Protein AF-0000000082902106 (afdb_homodimer)

pLDDT: mean 79.4, std 17.4, range [22.42, 98.69]

InterPro domains:
  IPR027268 Peptidase M4/M1, CTD superfamily [G3DSA:1.10.390.10] (207-438)
  IPR042097 Aminopeptidase N-like , N-terminal domain superfamliy [G3DSA:2.60.40.1730] (4-204)
  IPR042097 Aminopeptidase N-like , N-terminal domain superfamliy [SSF63737] (6-203)
  IPR045357 Aminopeptidase N-like , N-terminal domain [PF17900] (9-191)
  IPR050344 Peptidase M1 family aminopeptidases [PTHR11533] (3-539)

Secondary structure (DSSP, 8-state):
----TTEEEEEEEEEEEE----TT-SS--TTTTEEEEEEEEEEEESS-EEEEEEE--TT-EEEEEEETTEE-EEEEETTTTEEEEEEEEEEPTT-EEEEEEEEEEE-BSSSSEEEEEEEE-TTS-EEEEEEEE-TTT-GGGTS-B--STT--BEEEEEEEEETT-EEE-SS-EEEEEEETTEEEEEEPPPSSB-GGG---EEE--EEEE--S--SSEEEEEE-HHHHHHHHHHHHHHHHHHHHHHHHHH-----SSEEEEEE-TT-SS-EEETTEEEEPGGGTTTSS--TTHHHHHHHHHHGGGG--SSGGGHHHHHHHHHHHHHHHHTS-SS-HHHHHHHHHHSSSS--GGG---TT----GGGHHHHHHHHHHHHHHHHHHH-HHHHHHHHHHHHHHT-SS---HHHHHHHHHHT--TT--S-HHHHHHHHHHS--EEEEEEEEETTEEEEEEEEE--SSSGGGGS--TT-EEEEEEEEETTTTEEEEEEEETT-EEEEETTSPPP-B-TTS-SS-EEEE-HHHHHHHHHHHHH-HHHIIIIIHHHHHHHHHHHHHHHH--------------/----TTEEEEEEEEEEEE-PPPTT-SS--TTTTEEEEEEEEEEEESS-EEEEEEE--TT-EEEEEEETTEE-EEEEETTTTEEEEEEEEEEPTT-EEEEEEEEEEE-BSSSSEEEEEEEE-TT--EEEEEEEE-TTT-GGGTS-B--STT--BEEEEEEEEETT-EEE-SS-EEEEEEETTEEEEEEPPPSSB-GGG---EEE--EEEE--S--SSEEEEEE-HHHHHHHHHHHHHHHHHHHHHHHHHH-----SSEEEEEE-TT-SS-EEETTEEEEPGGGTTTSS--TTHHHHHHHHHHGGGG--SSGGGHHHHHHHHHHHHHHHHTS-SS-HHHHHHHHHHSSSS--GGG---TT----GGGHHHHHHHHHHHHHHHHHHH-HHHHHHHHHHHHHHT-SS---HHHHHHHHHHT--TT--S-HHHHHHHHHHS--EEEEEEEEETTEEEEEEEEE-BSSSGGGGS--TT-EEEEEEEEETTTTEEEEEEEETT-EEEEETTSPPPPB-TTS-SS-EEEE-HHHHHHHHHHHHH-HHHIIIIIHHHHHHHHHHHHHHHH----B---------

Nearest PDB structures (foldseek):
  8cgp-assembly1_A  TM=8.246E-01  e=6.868E-39  Homo sapiens
  4p8q-assembly1_B  TM=8.198E-01  e=3.815E-39  Homo sapiens
  4pj6-assembly1_B  TM=8.215E-01  e=9.984E-39  Homo sapiens
  5mj6-assembly2_B  TM=8.066E-01  e=2.613E-38  Homo sapiens
  8cgw-assembly2_B  TM=8.144E-01  e=7.577E-37  Homo sapiens

Foldseek 3Di:
DPPPPFKAWAEKEKEKEAEDDDLPDPDDDPRHQKIKMKIKIKMAGQHKDFKDKWAAAPFKAWDFKDKPNHTFDWDADPVRRMIITGHPDIDDHGDMIIMMIIIMGGADDPQAAWHKDWDAAPVRRIWMKIKGQPPPQRLNHPPTHDRWLLNWYKYWYKYKYFPLKDKDWLFDWDDWDDDVRMIITTGDIHDGFHSNLTMIMITNWDKDWDPPPDQETEMETHHPVLCVLCVVVQVVVLVLLQVLCCVLQVAHQPGRYAYEYADPPDDDWDAHARYIYDYPVQPPPSDHGPCVLLSVLCNRLPSLLRAPGPLCNLLSSLVSQVRSCVSVVHHSDQLLVLVCCLQPPDDHSCLVPQVQSPHPDDPVCRVNNNSLSNLALLQVCVVQDVSLLSQLVSCCSVPVVRHHDDPQSSQVSSVVSHDPPDDDRSNVQCCCSRGHRWFWEFEWDDDVQKTKTAIWTWHFVPDPVPPDDPFWHKFKKKKQPDLQVSDIDIDIDTHQDIDIDGNVDQDIDIPQRSSHTHAYAYDPVCVVSLVVVCVVRVVSPDDRSVSSVVSNVSCVVCVPPPPRDGPTDHRPPDD/DPPPLFKAWAEKEKEKEAEDDDLPDPDDDPRHQKIKMKIKIKMAGQHKDFKDKWAAAPFKAWDFKDKPPHTFDWDADPVRRMIITGHPDIDDHGDMIIMMIIIMGGADDPQAAWHKDWDAAPVRRIWMKIKGQPPPQRLNHPPTHDRWLLNWYKYWYKYKYFPLKDKDWLFDWDDWDDDPRMIITTGDIHDGFHSRLTMIMITNWDKDWDPPPDQETEMETHHPVLCVLCVVVQVVVLVLLQVLCCVLQVAHQPGRYAYEYADPPDDDWDAHARYIYDYPVQPPPSDHGDQVLLSVLCNRLPSLLRAPGPLCNLLSSLVSQVRSCVSVVHHSDQLLVLVCCLQPPDDHSCLVPQVQSPHPDDPVSRVNNNSLSNLALLQVCVVQDVSLLSQLVSCCSVPVVRHHDDPQSSQVSSVVSHDPVDDDRSNVQCCCSRGHRWFWEFEWDDDVQKIKTAIWTWHFVPDPPPPDPPFWHKFKKKKQPDLQVSDIDIDIDTHQDIDIDGNVDQDIDIPQRNSHTHAYAYDPVCLVSLVVVCVVRVVSPDDRSVSSVVSNVSCVVCVPPPPRDTDTDHRPPDD

Radius of gyration: 32.92 Å; Cα contacts (8 Å, |Δi|>4): 2425; chains: 2; bounding box: 93×91×74 Å

Sequence (1150 aa):
MPHSSIILPFSYNVELNVTMPIPIQEELTEKDFTYNASVEVIFMVMESTNTLELNVSSNYEIEAVTIEGMNISYKFNPGRNDIVITTVKKMIQLKTYLATIVYKGKMTNNGKGFYWSSYTDENYKQHYFAATNFNPHLAHTLVPCFDEPDETAVWSLTIKHSALYNTIFNSKPKEETYVGFDKTTTFGWTAPTSPHRISIFISELDKVSDDSEQMVDLQIHGEAPFLKQCKKPLISKTQLLMKKMKERFGIRYPLFKLDLILVPNLKRSVSNFGVISLASNMVENETCPTGLGRLMAEQWLGNHLVPDNWTQIVMVEAFSHIIGEMIEGKESWNGFELQEAFLTERNGFTLTEDPGMETVAVLRSNERKFKKGILIFDMIRRVFGDAAFYDAVLNYVSLEGRYPITWIRFAYYLDLVRPANVTFDVTNFLRPYFTQPGIPLLHVDVDGDFFLVKVKYVASTEGPILKKTPVKMMVPFTVISDPKTGKTVRKMAKVGDVIRFRKDQPVPFFNPNGREYYLVHYAEDLYKLVGTEVNKYPQLATKHFLRALRVSILFSHKMEYGNHAYTTTEPPVTAMPHSSIILPFSYNVELNVTMPIPIQEELTEKDFTYNASVEVIFMVMESTNTLELNVSSNYEIEAVTIEGMNISYKFNPGRNDIVITTVKKMIQLKTYLATIVYKGKMTNNGKGFYWSSYTDENYKQHYFAATNFNPHLAHTLVPCFDEPDETAVWSLTIKHSALYNTIFNSKPKEETYVGFDKTTTFGWTAPTSPHRISIFISELDKVSDDSEQMVDLQIHGEAPFLKQCKKPLISKTQLLMKKMKERFGIRYPLFKLDLILVPNLKRSVSNFGVISLASNMVENETCPTGLGRLMAEQWLGNHLVPDNWTQIVMVEAFSHIIGEMIEGKESWNGFELQEAFLTERNGFTLTEDPGMETVAVLRSNERKFKKGILIFDMIRRVFGDAAFYDAVLNYVSLEGRYPITWIRFAYYLDLVRPANVTFDVTNFLRPYFTQPGIPLLHVDVDGDFFLVKVKYVASTEGPILKKTPVKMMVPFTVISDPKTGKTVRKMAKVGDVIRFRKDQPVPFFNPNGREYYLVHYAEDLYKLVGTEVNKYPQLATKHFLRALRVSILFSHKMEYGNHAYTTTEPPVTA

Structure (mmCIF, N/CA/C/O backbone):
data_AF-0000000082902106-model_v1
#
loop_
_entity.id
_entity.type
_entity.pdbx_description
1 polymer 'Peptidase_M1_N domain-containing protein'
#
loop_
_atom_site.group_PDB
_atom_site.id
_atom_site.type_symbol
_atom_site.label_atom_id
_atom_site.label_alt_id
_atom_site.label_comp_id
_atom_site.label_asym_id
_atom_site.label_entity_id
_atom_site.label_seq_id
_atom_site.pdbx_PDB_ins_code
_atom_site.Cartn_x
_atom_site.Cartn_y
_atom_site.Cartn_z
_atom_site.occupancy
_atom_site.B_iso_or_equiv
_atom_site.auth_seq_id
_atom_site.auth_comp_id
_atom_site.auth_asym_id
_atom_site.auth_atom_id
_atom_site.pdbx_PDB_model_num
ATOM 1 N N . MET A 1 1 ? 1.545 17.938 -12.18 1 28.14 1 MET A N 1
ATOM 2 C CA . MET A 1 1 ? 1.392 17.141 -13.398 1 28.14 1 MET A CA 1
ATOM 3 C C . MET A 1 1 ? 0.888 15.742 -13.078 1 28.14 1 MET A C 1
ATOM 5 O O . MET A 1 1 ? 1.125 15.227 -11.977 1 28.14 1 MET A O 1
ATOM 9 N N . PRO A 1 2 ? -0.043 15.297 -13.695 1 32.69 2 PRO A N 1
ATOM 10 C CA . PRO A 1 2 ? -0.655 13.977 -13.578 1 32.69 2 PRO A CA 1
ATOM 11 C C . PRO A 1 2 ? 0.377 12.859 -13.43 1 32.69 2 PRO A C 1
ATOM 13 O O . PRO A 1 2 ? 1.437 12.906 -14.055 1 32.69 2 PRO A O 1
ATOM 16 N N . HIS A 1 3 ? 0.783 12.391 -12.406 1 40.84 3 HIS A N 1
ATOM 17 C CA . HIS A 1 3 ? 1.695 11.273 -12.203 1 40.84 3 HIS A CA 1
ATOM 18 C C . HIS A 1 3 ? 1.701 10.344 -13.406 1 40.84 3 HIS A C 1
ATOM 20 O O . HIS A 1 3 ? 0.651 9.836 -13.812 1 40.84 3 HIS A O 1
ATOM 26 N N . SER A 1 4 ? 2.283 10.695 -14.422 1 43.66 4 SER A N 1
ATOM 27 C CA . SER A 1 4 ? 2.494 9.922 -15.633 1 43.66 4 SER A CA 1
ATOM 28 C C . SER A 1 4 ? 2.766 8.453 -15.32 1 43.66 4 SER A C 1
ATOM 30 O O . SER A 1 4 ? 3.758 8.133 -14.664 1 43.66 4 SER A O 1
ATOM 32 N N . SER A 1 5 ? 1.714 7.672 -14.977 1 61.38 5 SER A N 1
ATOM 33 C CA . SER A 1 5 ? 1.574 6.219 -14.945 1 61.38 5 SER A CA 1
ATOM 34 C C . SER A 1 5 ? 2.432 5.562 -16.016 1 61.38 5 SER A C 1
ATOM 36 O O . SER A 1 5 ? 2.465 4.336 -16.141 1 61.38 5 SER A O 1
ATOM 38 N N . ILE A 1 6 ? 3.293 6.461 -16.625 1 77.44 6 ILE A N 1
ATOM 39 C CA . ILE A 1 6 ? 4.004 5.863 -17.75 1 77.44 6 ILE A CA 1
ATOM 40 C C . ILE A 1 6 ? 5.355 5.332 -17.281 1 77.44 6 ILE A C 1
ATOM 42 O O . ILE A 1 6 ? 5.836 4.312 -17.781 1 77.44 6 ILE A O 1
ATOM 46 N N . ILE A 1 7 ? 5.844 6.098 -16.219 1 87.31 7 ILE A N 1
ATOM 47 C CA . ILE A 1 7 ? 7.148 5.703 -15.695 1 87.31 7 ILE A CA 1
ATOM 48 C C . ILE A 1 7 ? 7.055 5.492 -14.18 1 87.31 7 ILE A C 1
ATOM 50 O O . ILE A 1 7 ? 6.418 6.273 -13.477 1 87.31 7 ILE A O 1
ATOM 54 N N . LEU A 1 8 ? 7.59 4.438 -13.75 1 83.75 8 LEU A N 1
ATOM 55 C CA . LEU A 1 8 ? 7.633 4.133 -12.32 1 83.75 8 LEU A CA 1
ATOM 56 C C . LEU A 1 8 ? 9.07 4.102 -11.812 1 83.75 8 LEU A C 1
ATOM 58 O O . LEU A 1 8 ? 9.82 3.164 -12.102 1 83.75 8 LEU A O 1
ATOM 62 N N . PRO A 1 9 ? 9.461 5.105 -11.023 1 90.31 9 PRO A N 1
ATOM 63 C CA . PRO A 1 9 ? 10.812 5.074 -10.453 1 90.31 9 PRO A CA 1
ATOM 64 C C . PRO A 1 9 ? 10.953 4.062 -9.32 1 90.31 9 PRO A C 1
ATOM 66 O O . PRO A 1 9 ? 10.031 3.9 -8.516 1 90.31 9 PRO A O 1
ATOM 69 N N . PHE A 1 10 ? 12.133 3.396 -9.234 1 87.69 10 PHE A N 1
ATOM 70 C CA . PHE A 1 10 ? 12.352 2.396 -8.203 1 87.69 10 PHE A CA 1
ATOM 71 C C . PHE A 1 10 ? 13.398 2.875 -7.199 1 87.69 10 PHE A C 1
ATOM 73 O O . PHE A 1 10 ? 13.297 2.592 -6.004 1 87.69 10 PHE A O 1
ATOM 80 N N . SER A 1 11 ? 14.359 3.561 -7.758 1 92.38 11 SER A N 1
ATOM 81 C CA . SER A 1 11 ? 15.438 3.914 -6.844 1 92.38 11 SER A CA 1
ATOM 82 C C . SER A 1 11 ? 16.156 5.172 -7.305 1 92.38 11 SER A C 1
ATOM 84 O O . SER A 1 11 ? 16.203 5.469 -8.5 1 92.38 11 SER A O 1
ATOM 86 N N . TYR A 1 12 ? 16.688 5.891 -6.414 1 96.44 12 TYR A N 1
ATOM 87 C CA . TYR A 1 12 ? 17.594 7.02 -6.605 1 96.44 12 TYR A CA 1
ATOM 88 C C . TYR A 1 12 ? 18.891 6.801 -5.852 1 96.44 12 TYR A C 1
ATOM 90 O O . TYR A 1 12 ? 18.906 6.73 -4.621 1 96.44 12 TYR A O 1
ATOM 98 N N . ASN A 1 13 ? 19.953 6.641 -6.543 1 95.56 13 ASN A N 1
ATOM 99 C CA . ASN A 1 13 ? 21.281 6.598 -5.953 1 95.56 13 ASN A CA 1
ATOM 100 C C . ASN A 1 13 ? 22.016 7.93 -6.117 1 95.56 13 ASN A C 1
ATOM 102 O O . ASN A 1 13 ? 22.453 8.266 -7.219 1 95.56 13 ASN A O 1
ATOM 106 N N . VAL A 1 14 ? 22.172 8.641 -5.055 1 98.25 14 VAL A N 1
ATOM 107 C CA . VAL A 1 14 ? 22.672 10.016 -5.113 1 98.25 14 VAL A CA 1
ATOM 108 C C . VAL A 1 14 ? 24.109 10.07 -4.621 1 98.25 14 VAL A C 1
ATOM 110 O O . VAL A 1 14 ? 24.438 9.516 -3.57 1 98.25 14 VAL A O 1
ATOM 113 N N . GLU A 1 15 ? 24.953 10.656 -5.363 1 98.5 15 GLU A N 1
ATOM 114 C CA . GLU A 1 15 ? 26.312 11.031 -4.949 1 98.5 15 GLU A CA 1
ATOM 115 C C . GLU A 1 15 ? 26.438 12.547 -4.82 1 98.5 15 GLU A C 1
ATOM 117 O O . GLU A 1 15 ? 26.156 13.281 -5.766 1 98.5 15 GLU A O 1
ATOM 122 N N . LEU A 1 16 ? 26.875 12.953 -3.697 1 98.25 16 LEU A N 1
ATOM 123 C CA . LEU A 1 16 ? 26.922 14.375 -3.383 1 98.25 16 LEU A CA 1
ATOM 124 C C . LEU A 1 16 ? 28.281 14.773 -2.826 1 98.25 16 LEU A C 1
ATOM 126 O O . LEU A 1 16 ? 28.75 14.188 -1.854 1 98.25 16 LEU A O 1
ATOM 130 N N . ASN A 1 17 ? 28.953 15.703 -3.469 1 98.06 17 ASN A N 1
ATOM 131 C CA . ASN A 1 17 ? 30.156 16.359 -2.961 1 98.06 17 ASN A CA 1
ATOM 132 C C . ASN A 1 17 ? 29.875 17.797 -2.531 1 98.06 17 ASN A C 1
ATOM 134 O O . ASN A 1 17 ? 29.766 18.688 -3.373 1 98.06 17 ASN A O 1
ATOM 138 N N . VAL A 1 18 ? 29.891 18.031 -1.225 1 97.69 18 VAL A N 1
ATOM 139 C CA . VAL A 1 18 ? 29.391 19.297 -0.685 1 97.69 18 VAL A CA 1
ATOM 140 C C . VAL A 1 18 ? 30.562 20.109 -0.123 1 97.69 18 VAL A C 1
ATOM 142 O O . VAL A 1 18 ? 31.438 19.562 0.543 1 97.69 18 VAL A O 1
ATOM 145 N N . THR A 1 19 ? 30.547 21.359 -0.378 1 96.25 19 THR A N 1
ATOM 146 C CA . THR A 1 19 ? 31.531 22.266 0.197 1 96.25 19 THR A CA 1
ATOM 147 C C . THR A 1 19 ? 30.953 23.047 1.372 1 96.25 19 THR A C 1
ATOM 149 O O . THR A 1 19 ? 30.125 23.953 1.179 1 96.25 19 THR A O 1
ATOM 152 N N . MET A 1 20 ? 31.406 22.672 2.531 1 94.56 20 MET A N 1
ATOM 153 C CA . MET A 1 20 ? 31.016 23.391 3.746 1 94.56 20 MET A CA 1
ATOM 154 C C . MET A 1 20 ? 32.156 24.281 4.234 1 94.56 20 MET A C 1
ATOM 156 O O . MET A 1 20 ? 33.344 23.969 4.027 1 94.56 20 MET A O 1
ATOM 160 N N . PRO A 1 21 ? 31.75 25.297 4.871 1 91.75 21 PRO A N 1
ATOM 161 C CA . PRO A 1 21 ? 32.812 26.156 5.395 1 91.75 21 PRO A CA 1
ATOM 162 C C . PRO A 1 21 ? 33.625 25.484 6.52 1 91.75 21 PRO A C 1
ATOM 164 O O . PRO A 1 21 ? 33.062 24.688 7.281 1 91.75 21 PRO A O 1
ATOM 167 N N . ILE A 1 22 ? 34.844 25.875 6.566 1 81.31 22 ILE A N 1
ATOM 168 C CA . ILE A 1 22 ? 35.688 25.422 7.68 1 81.31 22 ILE A CA 1
ATOM 169 C C . ILE A 1 22 ? 35.438 26.312 8.898 1 81.31 22 ILE A C 1
ATOM 171 O O . ILE A 1 22 ? 35.312 27.531 8.781 1 81.31 22 ILE A O 1
ATOM 175 N N . PRO A 1 23 ? 35.094 25.75 9.961 1 70.19 23 PRO A N 1
ATOM 176 C CA . PRO A 1 23 ? 34.688 26.5 11.148 1 70.19 23 PRO A CA 1
ATOM 177 C C . PRO A 1 23 ? 35.625 27.688 11.438 1 70.19 23 PRO A C 1
ATOM 179 O O . PRO A 1 23 ? 35.188 28.703 11.977 1 70.19 23 PRO A O 1
ATOM 182 N N . ILE A 1 24 ? 36.875 27.656 11.117 1 66.44 24 ILE A N 1
ATOM 183 C CA . ILE A 1 24 ? 37.781 28.75 11.438 1 66.44 24 ILE A CA 1
ATOM 184 C C . ILE A 1 24 ? 37.781 29.781 10.32 1 66.44 24 ILE A C 1
ATOM 186 O O . ILE A 1 24 ? 38.375 30.859 10.461 1 66.44 24 ILE A O 1
ATOM 190 N N . GLN A 1 25 ? 36.969 29.562 9.523 1 66.69 25 GLN A N 1
ATOM 191 C CA . GLN A 1 25 ? 36.938 30.438 8.359 1 66.69 25 GLN A CA 1
ATOM 192 C C . GLN A 1 25 ? 36.219 31.75 8.68 1 66.69 25 GLN A C 1
ATOM 194 O O . GLN A 1 25 ? 35.094 31.75 9.203 1 66.69 25 GLN A O 1
ATOM 199 N N . GLU A 1 26 ? 36.875 32.844 8.523 1 65.19 26 GLU A N 1
ATOM 200 C CA . GLU A 1 26 ? 36.344 34.156 8.875 1 65.19 26 GLU A CA 1
ATOM 201 C C . GLU A 1 26 ? 35.344 34.656 7.844 1 65.19 26 GLU A C 1
ATOM 203 O O . GLU A 1 26 ? 34.344 35.281 8.195 1 65.19 26 GLU A O 1
ATOM 208 N N . GLU A 1 27 ? 35.562 34.344 6.582 1 80.06 27 GLU A N 1
ATOM 209 C CA . GLU A 1 27 ? 34.688 34.844 5.543 1 80.06 27 GLU A CA 1
ATOM 210 C C . GLU A 1 27 ? 34.25 33.719 4.598 1 80.06 27 GLU A C 1
ATOM 212 O O . GLU A 1 27 ? 35.062 32.844 4.262 1 80.06 27 GLU A O 1
ATOM 217 N N . LEU A 1 28 ? 32.938 33.719 4.32 1 86.56 28 LEU A N 1
ATOM 218 C CA . LEU A 1 28 ? 32.375 32.781 3.369 1 86.56 28 LEU A CA 1
ATOM 219 C C . LEU A 1 28 ? 32.844 33.062 1.952 1 86.56 28 LEU A C 1
ATOM 221 O O . LEU A 1 28 ? 32.969 34.25 1.578 1 86.56 28 LEU A O 1
ATOM 225 N N . THR A 1 29 ? 33.156 32.062 1.248 1 85.25 29 THR A N 1
ATOM 226 C CA . THR A 1 29 ? 33.594 32.219 -0.14 1 85.25 29 THR A CA 1
ATOM 227 C C . THR A 1 29 ? 32.469 31.828 -1.093 1 85.25 29 THR A C 1
ATOM 229 O O . THR A 1 29 ? 31.453 31.281 -0.666 1 85.25 29 THR A O 1
ATOM 232 N N . GLU A 1 30 ? 32.688 32.031 -2.33 1 84.31 30 GLU A N 1
ATOM 233 C CA . GLU A 1 30 ? 31.703 31.719 -3.361 1 84.31 30 GLU A CA 1
ATOM 234 C C . GLU A 1 30 ? 31.516 30.203 -3.496 1 84.31 30 GLU A C 1
ATOM 236 O O . GLU A 1 30 ? 30.484 29.734 -3.98 1 84.31 30 GLU A O 1
ATOM 241 N N . LYS A 1 31 ? 32.469 29.5 -3.031 1 89.5 31 LYS A N 1
ATOM 242 C CA . LYS A 1 31 ? 32.438 28.047 -3.174 1 89.5 31 LYS A CA 1
ATOM 243 C C . LYS A 1 31 ? 31.688 27.391 -2.023 1 89.5 31 LYS A C 1
ATOM 245 O O . LYS A 1 31 ? 31.281 26.234 -2.117 1 89.5 31 LYS A O 1
ATOM 250 N N . ASP A 1 32 ? 31.578 28.188 -1.032 1 92.5 32 ASP A N 1
ATOM 251 C CA . ASP A 1 32 ? 30.891 27.625 0.127 1 92.5 32 ASP A CA 1
ATOM 252 C C . ASP A 1 32 ? 29.422 27.328 -0.191 1 92.5 32 ASP A C 1
ATOM 254 O O . ASP A 1 32 ? 28.781 28.094 -0.914 1 92.5 32 ASP A O 1
ATOM 258 N N . PHE A 1 33 ? 28.984 26.234 0.291 1 95.56 33 PHE A N 1
ATOM 259 C CA . PHE A 1 33 ? 27.594 25.797 0.195 1 95.56 33 PHE A CA 1
ATOM 260 C C . PHE A 1 33 ? 27.234 25.484 -1.25 1 95.56 33 PHE A C 1
ATOM 262 O O . PHE A 1 33 ? 26.094 25.734 -1.673 1 95.56 33 PHE A O 1
ATOM 269 N N . THR A 1 34 ? 28.172 25.094 -2.031 1 96.19 34 THR A N 1
ATOM 270 C CA . THR A 1 34 ? 27.953 24.547 -3.363 1 96.19 34 THR A CA 1
ATOM 271 C C . THR A 1 34 ? 28.172 23.031 -3.354 1 96.19 34 THR A C 1
ATOM 273 O O . THR A 1 34 ? 28.703 22.484 -2.389 1 96.19 34 THR A O 1
ATOM 276 N N . TYR A 1 35 ? 27.688 22.375 -4.379 1 97.19 35 TYR A N 1
ATOM 277 C CA . TYR A 1 35 ? 27.891 20.922 -4.434 1 97.19 35 TYR A CA 1
ATOM 278 C C . TYR A 1 35 ? 27.953 20.438 -5.875 1 97.19 35 TYR A C 1
ATOM 280 O O . TYR A 1 35 ? 27.391 21.062 -6.773 1 97.19 35 TYR A O 1
ATOM 288 N N . ASN A 1 36 ? 28.719 19.391 -6.113 1 98 36 ASN A N 1
ATOM 289 C CA . ASN A 1 36 ? 28.688 18.531 -7.293 1 98 36 ASN A CA 1
ATOM 290 C C . ASN A 1 36 ? 27.938 17.234 -7.023 1 98 36 ASN A C 1
ATOM 292 O O . ASN A 1 36 ? 28.141 16.609 -5.977 1 98 36 ASN A O 1
ATOM 296 N N . ALA A 1 37 ? 27.078 16.938 -7.938 1 98.12 37 ALA A N 1
ATOM 297 C CA . ALA A 1 37 ? 26.234 15.781 -7.621 1 98.12 37 ALA A CA 1
ATOM 298 C C . ALA A 1 37 ? 25.969 14.945 -8.867 1 98.12 37 ALA A C 1
ATOM 300 O O . ALA A 1 37 ? 26.156 15.414 -9.992 1 98.12 37 ALA A O 1
ATOM 301 N N . SER A 1 38 ? 25.641 13.734 -8.648 1 98.31 38 SER A N 1
ATOM 302 C CA . SER A 1 38 ? 25.094 12.828 -9.656 1 98.31 38 SER A CA 1
ATOM 303 C C . SER A 1 38 ? 23.984 11.953 -9.078 1 98.31 38 SER A C 1
ATOM 305 O O . SER A 1 38 ? 24 11.641 -7.887 1 98.31 38 SER A O 1
ATOM 307 N N . VAL A 1 39 ? 23.031 11.625 -9.898 1 98.19 39 VAL A N 1
ATOM 308 C CA . VAL A 1 39 ? 21.969 10.727 -9.469 1 98.19 39 VAL A CA 1
ATOM 309 C C . VAL A 1 39 ? 21.75 9.641 -10.516 1 98.19 39 VAL A C 1
ATOM 311 O O . VAL A 1 39 ? 21.797 9.914 -11.719 1 98.19 39 VAL A O 1
ATOM 314 N N . GLU A 1 40 ? 21.703 8.445 -10.086 1 95.88 40 GLU A N 1
ATOM 315 C CA . GLU A 1 40 ? 21.281 7.305 -10.898 1 95.88 40 GLU A CA 1
ATOM 316 C C . GLU A 1 40 ? 19.844 6.91 -10.578 1 95.88 40 GLU A C 1
ATOM 318 O O . GLU A 1 40 ? 19.516 6.578 -9.438 1 95.88 40 GLU A O 1
ATOM 323 N N . VAL A 1 41 ? 19.031 6.961 -11.57 1 95.06 41 VAL A N 1
ATOM 324 C CA . VAL A 1 41 ? 17.609 6.641 -11.406 1 95.06 41 VAL A CA 1
ATOM 325 C C . VAL A 1 41 ? 17.297 5.348 -12.148 1 95.06 41 VAL A C 1
ATOM 327 O O . VAL A 1 41 ? 17.469 5.266 -13.367 1 95.06 41 VAL A O 1
ATOM 330 N N . ILE A 1 42 ? 16.875 4.367 -11.422 1 90.31 42 ILE A N 1
ATOM 331 C CA . ILE A 1 42 ? 16.328 3.168 -12.047 1 90.31 42 ILE A CA 1
ATOM 332 C C . ILE A 1 42 ? 14.805 3.256 -12.109 1 90.31 42 ILE A C 1
ATOM 334 O O . ILE A 1 42 ? 14.156 3.525 -11.094 1 90.31 42 ILE A O 1
ATOM 338 N N . PHE A 1 43 ? 14.273 3.098 -13.305 1 90 43 PHE A N 1
ATOM 339 C CA . PHE A 1 43 ? 12.828 3.205 -13.469 1 90 43 PHE A CA 1
ATOM 340 C C . PHE A 1 43 ? 12.312 2.146 -14.438 1 90 43 PHE A C 1
ATOM 342 O O . PHE A 1 43 ? 13.07 1.626 -15.258 1 90 43 PHE A O 1
ATOM 349 N N . MET A 1 44 ? 11.078 1.836 -14.312 1 84.06 44 MET A N 1
ATOM 350 C CA . MET A 1 44 ? 10.383 0.936 -15.227 1 84.06 44 MET A CA 1
ATOM 351 C C . MET A 1 44 ? 9.43 1.71 -16.125 1 84.06 44 MET A C 1
ATOM 353 O O . MET A 1 44 ? 8.75 2.635 -15.68 1 84.06 44 MET A O 1
ATOM 357 N N . VAL A 1 45 ? 9.414 1.285 -17.391 1 84.69 45 VAL A N 1
ATOM 358 C CA . VAL A 1 45 ? 8.508 1.904 -18.359 1 84.69 45 VAL A CA 1
ATOM 359 C C . VAL A 1 45 ? 7.203 1.117 -18.422 1 84.69 45 VAL A C 1
ATOM 361 O O . VAL A 1 45 ? 7.176 -0.018 -18.906 1 84.69 45 VAL A O 1
ATOM 364 N N . MET A 1 46 ? 6.156 1.762 -17.922 1 76.62 46 MET A N 1
ATOM 365 C CA . MET A 1 46 ? 4.863 1.083 -17.875 1 76.62 46 MET A CA 1
ATOM 366 C C . MET A 1 46 ? 4.172 1.127 -19.234 1 76.62 46 MET A C 1
ATOM 368 O O . MET A 1 46 ? 3.426 0.211 -19.578 1 76.62 46 MET A O 1
ATOM 372 N N . GLU A 1 47 ? 4.344 2.229 -19.922 1 79.31 47 GLU A N 1
ATOM 373 C CA . GLU A 1 47 ? 3.906 2.412 -21.312 1 79.31 47 GLU A CA 1
ATOM 374 C C . GLU A 1 47 ? 5.043 2.93 -22.188 1 79.31 47 GLU A C 1
ATOM 376 O O . GLU A 1 47 ? 5.773 3.84 -21.781 1 79.31 47 GLU A O 1
ATOM 381 N N . SER A 1 48 ? 5.09 2.342 -23.344 1 85.94 48 SER A N 1
ATOM 382 C CA . SER A 1 48 ? 6.195 2.693 -24.234 1 85.94 48 SER A CA 1
ATOM 383 C C . SER A 1 48 ? 6.238 4.195 -24.5 1 85.94 48 SER A C 1
ATOM 385 O O . SER A 1 48 ? 5.203 4.816 -24.766 1 85.94 48 SER A O 1
ATOM 387 N N . THR A 1 49 ? 7.379 4.742 -24.359 1 91.44 49 THR A N 1
ATOM 388 C CA . THR A 1 49 ? 7.59 6.176 -24.531 1 91.44 49 THR A CA 1
ATOM 389 C C . THR A 1 49 ? 9.047 6.469 -24.875 1 91.44 49 THR A C 1
ATOM 391 O O . THR A 1 49 ? 9.914 5.609 -24.703 1 91.44 49 THR A O 1
ATOM 394 N N . ASN A 1 50 ? 9.211 7.582 -25.438 1 94.31 50 ASN A N 1
ATOM 395 C CA . ASN A 1 50 ? 10.586 8 -25.703 1 94.31 50 ASN A CA 1
ATOM 396 C C . ASN A 1 50 ? 11 9.156 -24.797 1 94.31 50 ASN A C 1
ATOM 398 O O . ASN A 1 50 ? 12.055 9.766 -25.016 1 94.31 50 ASN A O 1
ATOM 402 N N . THR A 1 51 ? 10.195 9.422 -23.828 1 93.5 51 THR A N 1
ATOM 403 C CA . THR A 1 51 ? 10.5 10.586 -23 1 93.5 51 THR A CA 1
ATOM 404 C C . THR A 1 51 ? 10.531 10.211 -21.531 1 93.5 51 THR A C 1
ATOM 406 O O . THR A 1 51 ? 9.773 9.352 -21.078 1 93.5 51 THR A O 1
ATOM 409 N N . LEU A 1 52 ? 11.469 10.781 -20.828 1 94.44 52 LEU A N 1
ATOM 410 C CA . LEU A 1 52 ? 11.555 10.773 -19.375 1 94.44 52 LEU A CA 1
ATOM 411 C C . LEU A 1 52 ? 11.562 12.195 -18.828 1 94.44 52 LEU A C 1
ATOM 413 O O . LEU A 1 52 ? 12.453 12.984 -19.141 1 94.44 52 LEU A O 1
ATOM 417 N N . GLU A 1 53 ? 10.57 12.5 -18.047 1 93.44 53 GLU A N 1
ATOM 418 C CA . GLU A 1 53 ? 10.461 13.836 -17.469 1 93.44 53 GLU A CA 1
ATOM 419 C C . GLU A 1 53 ? 10.805 13.82 -15.977 1 93.44 53 GLU A C 1
ATOM 421 O O . GLU A 1 53 ? 10.219 13.062 -15.203 1 93.44 53 GLU A O 1
ATOM 426 N N . LEU A 1 54 ? 11.719 14.633 -15.578 1 95.06 54 LEU A N 1
ATOM 427 C CA . LEU A 1 54 ? 12.117 14.758 -14.18 1 95.06 54 LEU A CA 1
ATOM 428 C C . LEU A 1 54 ? 12.07 16.203 -13.727 1 95.06 54 LEU A C 1
ATOM 430 O O . LEU A 1 54 ? 12.438 17.109 -14.484 1 95.06 54 LEU A O 1
ATOM 434 N N . ASN A 1 55 ? 11.539 16.438 -12.516 1 95.06 55 ASN A N 1
ATOM 435 C CA . ASN A 1 55 ? 11.641 17.766 -11.914 1 95.06 55 ASN A CA 1
ATOM 436 C C . ASN A 1 55 ? 13.078 18.109 -11.562 1 95.06 55 ASN A C 1
ATOM 438 O O . ASN A 1 55 ? 13.836 17.25 -11.094 1 95.06 55 ASN A O 1
ATOM 442 N N . VAL A 1 56 ? 13.461 19.297 -11.883 1 95.19 56 VAL A N 1
ATOM 443 C CA . VAL A 1 56 ? 14.812 19.766 -11.594 1 95.19 56 VAL A CA 1
ATOM 444 C C . VAL A 1 56 ? 14.766 21.203 -11.078 1 95.19 56 VAL A C 1
ATOM 446 O O . VAL A 1 56 ? 13.734 21.875 -11.188 1 95.19 56 VAL A O 1
ATOM 449 N N . SER A 1 57 ? 15.852 21.562 -10.445 1 92.38 57 SER A N 1
ATOM 450 C CA . SER A 1 57 ? 15.984 22.953 -10.047 1 92.38 57 SER A CA 1
ATOM 451 C C . SER A 1 57 ? 16.453 23.828 -11.211 1 92.38 57 SER A C 1
ATOM 453 O O . SER A 1 57 ? 17.25 23.375 -12.039 1 92.38 57 SER A O 1
ATOM 455 N N . SER A 1 58 ? 15.977 25.016 -11.211 1 86.38 58 SER A N 1
ATOM 456 C CA . SER A 1 58 ? 16.422 25.969 -12.234 1 86.38 58 SER A CA 1
ATOM 457 C C . SER A 1 58 ? 17.859 26.391 -12 1 86.38 58 SER A C 1
ATOM 459 O O . SER A 1 58 ? 18.516 26.891 -12.914 1 86.38 58 SER A O 1
ATOM 461 N N . ASN A 1 59 ? 18.375 26.078 -10.914 1 83.81 59 ASN A N 1
ATOM 462 C CA . ASN A 1 59 ? 19.719 26.547 -10.555 1 83.81 59 ASN A CA 1
ATOM 463 C C . ASN A 1 59 ? 20.766 25.484 -10.844 1 83.81 59 ASN A C 1
ATOM 465 O O . ASN A 1 59 ? 21.969 25.703 -10.609 1 83.81 59 ASN A O 1
ATOM 469 N N . TYR A 1 60 ? 20.344 24.406 -11.406 1 89.38 60 TYR A N 1
ATOM 470 C CA . TYR A 1 60 ? 21.312 23.344 -11.695 1 89.38 60 TYR A CA 1
ATOM 471 C C . TYR A 1 60 ? 22.188 23.719 -12.891 1 89.38 60 TYR A C 1
ATOM 473 O O . TYR A 1 60 ? 21.703 24.328 -13.852 1 89.38 60 TYR A O 1
ATOM 481 N N . GLU A 1 61 ? 23.375 23.438 -12.859 1 93.94 61 GLU A N 1
ATOM 482 C CA . GLU A 1 61 ? 24.203 23.281 -14.047 1 93.94 61 GLU A CA 1
ATOM 483 C C . GLU A 1 61 ? 24.359 21.797 -14.414 1 93.94 61 GLU A C 1
ATOM 485 O O . GLU A 1 61 ? 25.25 21.125 -13.906 1 93.94 61 GLU A O 1
ATOM 490 N N . ILE A 1 62 ? 23.562 21.375 -15.367 1 95.44 62 ILE A N 1
ATOM 491 C CA . ILE A 1 62 ? 23.578 19.969 -15.758 1 95.44 62 ILE A CA 1
ATOM 492 C C . ILE A 1 62 ? 24.766 19.703 -16.688 1 95.44 62 ILE A C 1
ATOM 494 O O . ILE A 1 62 ? 24.922 20.375 -17.703 1 95.44 62 ILE A O 1
ATOM 498 N N . GLU A 1 63 ? 25.516 18.75 -16.344 1 96.06 63 GLU A N 1
ATOM 499 C CA . GLU A 1 63 ? 26.734 18.453 -17.094 1 96.06 63 GLU A CA 1
ATOM 500 C C . GLU A 1 63 ? 26.516 17.297 -18.078 1 96.06 63 GLU A C 1
ATOM 502 O O . GLU A 1 63 ? 27.094 17.297 -19.156 1 96.06 63 GLU A O 1
ATOM 507 N N . ALA A 1 64 ? 25.766 16.375 -17.625 1 96.5 64 ALA A N 1
ATOM 508 C CA . ALA A 1 64 ? 25.562 15.195 -18.484 1 96.5 64 ALA A CA 1
ATOM 509 C C . ALA A 1 64 ? 24.25 14.484 -18.125 1 96.5 64 ALA A C 1
ATOM 511 O O . ALA A 1 64 ? 23.844 14.461 -16.969 1 96.5 64 ALA A O 1
ATOM 512 N N . VAL A 1 65 ? 23.641 13.961 -19.172 1 97.12 65 VAL A N 1
ATOM 513 C CA . VAL A 1 65 ? 22.469 13.102 -19.031 1 97.12 65 VAL A CA 1
ATOM 514 C C . VAL A 1 65 ? 22.641 11.852 -19.891 1 97.12 65 VAL A C 1
ATOM 516 O O . VAL A 1 65 ? 22.891 11.938 -21.094 1 97.12 65 VAL A O 1
ATOM 519 N N . THR A 1 66 ? 22.5 10.695 -19.219 1 96.5 66 THR A N 1
ATOM 520 C CA . THR A 1 66 ? 22.625 9.445 -19.969 1 96.5 66 THR A CA 1
ATOM 521 C C . THR A 1 66 ? 21.469 8.5 -19.641 1 96.5 66 THR A C 1
ATOM 523 O O . THR A 1 66 ? 20.922 8.555 -18.547 1 96.5 66 THR A O 1
ATOM 526 N N . ILE A 1 67 ? 21.109 7.695 -20.547 1 94.38 67 ILE A N 1
ATOM 527 C CA . ILE A 1 67 ? 20.25 6.543 -20.359 1 94.38 67 ILE A CA 1
ATOM 528 C C . ILE A 1 67 ? 20.953 5.277 -20.844 1 94.38 67 ILE A C 1
ATOM 530 O O . ILE A 1 67 ? 21.406 5.219 -21.984 1 94.38 67 ILE A O 1
ATOM 534 N N . GLU A 1 68 ? 21.016 4.395 -20.031 1 88.69 68 GLU A N 1
ATOM 535 C CA . GLU A 1 68 ? 21.734 3.156 -20.312 1 88.69 68 GLU A CA 1
ATOM 536 C C . GLU A 1 68 ? 23.156 3.439 -20.797 1 88.69 68 GLU A C 1
ATOM 538 O O . GLU A 1 68 ? 23.625 2.832 -21.766 1 88.69 68 GLU A O 1
ATOM 543 N N . GLY A 1 69 ? 23.781 4.477 -20.219 1 89.62 69 GLY A N 1
ATOM 544 C CA . GLY A 1 69 ? 25.172 4.797 -20.5 1 89.62 69 GLY A CA 1
ATOM 545 C C . GLY A 1 69 ? 25.344 5.648 -21.75 1 89.62 69 GLY A C 1
ATOM 546 O O . GLY A 1 69 ? 26.453 6.109 -22.031 1 89.62 69 GLY A O 1
ATOM 547 N N . MET A 1 70 ? 24.281 5.887 -22.438 1 92.44 70 MET A N 1
ATOM 548 C CA . MET A 1 70 ? 24.359 6.688 -23.656 1 92.44 70 MET A CA 1
ATOM 549 C C . MET A 1 70 ? 23.938 8.125 -23.391 1 92.44 70 MET A C 1
ATOM 551 O O . MET A 1 70 ? 22.906 8.367 -22.75 1 92.44 70 MET A O 1
ATOM 555 N N . ASN A 1 71 ? 24.688 9 -23.953 1 94.5 71 ASN A N 1
ATOM 556 C CA . ASN A 1 71 ? 24.328 10.406 -23.812 1 94.5 71 ASN A CA 1
ATOM 557 C C . ASN A 1 71 ? 23.031 10.742 -24.531 1 94.5 71 ASN A C 1
ATOM 559 O O . ASN A 1 71 ? 22.844 10.344 -25.688 1 94.5 71 ASN A O 1
ATOM 563 N N . ILE A 1 72 ? 22.203 11.438 -23.891 1 94.44 72 ILE A N 1
ATOM 564 C CA . ILE A 1 72 ? 20.906 11.758 -24.453 1 94.44 72 ILE A CA 1
ATOM 565 C C . ILE A 1 72 ? 20.656 13.266 -24.391 1 94.44 72 ILE A C 1
ATOM 567 O O . ILE A 1 72 ? 21.141 13.93 -23.469 1 94.44 72 ILE A O 1
ATOM 571 N N . SER A 1 73 ? 19.922 13.727 -25.359 1 91.94 73 SER A N 1
ATOM 572 C CA . SER A 1 73 ? 19.516 15.125 -25.359 1 91.94 73 SER A CA 1
ATOM 573 C C . SER A 1 73 ? 18.375 15.375 -24.375 1 91.94 73 SER A C 1
ATOM 575 O O . SER A 1 73 ? 17.578 14.477 -24.094 1 91.94 73 SER A O 1
ATOM 577 N N . TYR A 1 74 ? 18.438 16.609 -23.828 1 94.69 74 TYR A N 1
ATOM 578 C CA . TYR A 1 74 ? 17.359 16.984 -22.922 1 94.69 74 TYR A CA 1
ATOM 579 C C . TYR A 1 74 ? 16.953 18.438 -23.141 1 94.69 74 TYR A C 1
ATOM 581 O O . TYR A 1 74 ? 17.703 19.219 -23.719 1 94.69 74 TYR A O 1
ATOM 589 N N . LYS A 1 75 ? 15.703 18.719 -22.844 1 94.12 75 LYS A N 1
ATOM 590 C CA . LYS A 1 75 ? 15.164 20.078 -22.891 1 94.12 75 LYS A CA 1
ATOM 591 C C . LYS A 1 75 ? 14.688 20.531 -21.516 1 94.12 75 LYS A C 1
ATOM 593 O O . LYS A 1 75 ? 13.984 19.781 -20.812 1 94.12 75 LYS A O 1
ATOM 598 N N . PHE A 1 76 ? 15.195 21.672 -21.125 1 92.81 76 PHE A N 1
ATOM 599 C CA . PHE A 1 76 ? 14.781 22.25 -19.844 1 92.81 76 PHE A CA 1
ATOM 600 C C . PHE A 1 76 ? 13.547 23.125 -20.031 1 92.81 76 PHE A C 1
ATOM 602 O O . PHE A 1 76 ? 13.5 23.969 -20.922 1 92.81 76 PHE A O 1
ATOM 609 N N . ASN A 1 77 ? 12.555 22.875 -19.188 1 91.25 77 ASN A N 1
ATOM 610 C CA . ASN A 1 77 ? 11.367 23.719 -19.125 1 91.25 77 ASN A CA 1
ATOM 611 C C . ASN A 1 77 ? 11.391 24.625 -17.906 1 91.25 77 ASN A C 1
ATOM 613 O O . ASN A 1 77 ? 10.977 24.219 -16.812 1 91.25 77 ASN A O 1
ATOM 617 N N . PRO A 1 78 ? 11.648 25.875 -18.047 1 85.94 78 PRO A N 1
ATOM 618 C CA . PRO A 1 78 ? 11.781 26.766 -16.891 1 85.94 78 PRO A CA 1
ATOM 619 C C . PRO A 1 78 ? 10.461 26.969 -16.156 1 85.94 78 PRO A C 1
ATOM 621 O O . PRO A 1 78 ? 10.453 27.172 -14.945 1 85.94 78 PRO A O 1
ATOM 624 N N . GLY A 1 79 ? 9.359 27 -16.844 1 79.88 79 GLY A N 1
ATOM 625 C CA . GLY A 1 79 ? 8.062 27.203 -16.219 1 79.88 79 GLY A CA 1
ATOM 626 C C . GLY A 1 79 ? 7.656 26.078 -15.289 1 79.88 79 GLY A C 1
ATOM 627 O O . GLY A 1 79 ? 7.082 26.312 -14.227 1 79.88 79 GLY A O 1
ATOM 628 N N . ARG A 1 80 ? 8.062 24.922 -15.531 1 83.94 80 ARG A N 1
ATOM 629 C CA . ARG A 1 80 ? 7.629 23.75 -14.781 1 83.94 80 ARG A CA 1
ATOM 630 C C . ARG A 1 80 ? 8.758 23.203 -13.914 1 83.94 80 ARG A C 1
ATOM 632 O O . ARG A 1 80 ? 8.531 22.359 -13.047 1 83.94 80 ARG A O 1
ATOM 639 N N . ASN A 1 81 ? 9.938 23.75 -14.062 1 89.25 81 ASN A N 1
ATOM 640 C CA . ASN A 1 81 ? 11.125 23.25 -13.375 1 89.25 81 ASN A CA 1
ATOM 641 C C . ASN A 1 81 ? 11.328 21.75 -13.617 1 89.25 81 ASN A C 1
ATOM 643 O O . ASN A 1 81 ? 11.438 20.984 -12.664 1 89.25 81 ASN A O 1
ATOM 647 N N . ASP A 1 82 ? 11.32 21.359 -14.867 1 92.94 82 ASP A N 1
ATOM 648 C CA . ASP A 1 82 ? 11.562 19.969 -15.219 1 92.94 82 ASP A CA 1
ATOM 649 C C . ASP A 1 82 ? 12.422 19.859 -16.469 1 92.94 82 ASP A C 1
ATOM 651 O O . ASP A 1 82 ? 12.688 20.859 -17.141 1 92.94 82 ASP A O 1
ATOM 655 N N . ILE A 1 83 ? 12.984 18.781 -16.703 1 94.38 83 ILE A N 1
ATOM 656 C CA . ILE A 1 83 ? 13.688 18.453 -17.938 1 94.38 83 ILE A CA 1
ATOM 657 C C . ILE A 1 83 ? 12.977 17.297 -18.641 1 94.38 83 ILE A C 1
ATOM 659 O O . ILE A 1 83 ? 12.453 16.391 -17.984 1 94.38 83 ILE A O 1
ATOM 663 N N . VAL A 1 84 ? 12.953 17.391 -19.891 1 94.94 84 VAL A N 1
ATOM 664 C CA . VAL A 1 84 ? 12.438 16.312 -20.734 1 94.94 84 VAL A CA 1
ATOM 665 C C . VAL A 1 84 ? 13.586 15.625 -21.469 1 94.94 84 VAL A C 1
ATOM 667 O O . VAL A 1 84 ? 14.211 16.234 -22.344 1 94.94 84 VAL A O 1
ATOM 670 N N . ILE A 1 85 ? 13.891 14.461 -21.047 1 95.62 85 ILE A N 1
ATOM 671 C CA . ILE A 1 85 ? 14.914 13.641 -21.672 1 95.62 85 ILE A CA 1
ATOM 672 C C . ILE A 1 85 ? 14.289 12.797 -22.797 1 95.62 85 ILE A C 1
ATOM 674 O O . ILE A 1 85 ? 13.359 12.023 -22.547 1 95.62 85 ILE A O 1
ATOM 678 N N . THR A 1 86 ? 14.781 12.914 -23.984 1 95.56 86 THR A N 1
ATOM 679 C CA . THR A 1 86 ? 14.164 12.258 -25.141 1 95.56 86 THR A CA 1
ATOM 680 C C . THR A 1 86 ? 15.125 11.266 -25.766 1 95.56 86 THR A C 1
ATOM 682 O O . THR A 1 86 ? 16.141 11.656 -26.344 1 95.56 86 THR A O 1
ATOM 685 N N . THR A 1 87 ? 14.688 10.031 -25.703 1 94.31 87 THR A N 1
ATOM 686 C CA . THR A 1 87 ? 15.492 8.984 -26.328 1 94.31 87 THR A CA 1
ATOM 687 C C . THR A 1 87 ? 15.18 8.883 -27.812 1 94.31 87 THR A C 1
ATOM 689 O O . THR A 1 87 ? 14.094 9.289 -28.25 1 94.31 87 THR A O 1
ATOM 692 N N . VAL A 1 88 ? 16.125 8.383 -28.547 1 92.25 88 VAL A N 1
ATOM 693 C CA . VAL A 1 88 ? 15.93 8.219 -29.984 1 92.25 88 VAL A CA 1
ATOM 694 C C . VAL A 1 88 ? 14.93 7.09 -30.25 1 92.25 88 VAL A C 1
ATOM 696 O O . VAL A 1 88 ? 13.984 7.258 -31.016 1 92.25 88 VAL A O 1
ATOM 699 N N . LYS A 1 89 ? 15.172 6.055 -29.594 1 91.88 89 LYS A N 1
ATOM 700 C CA . LYS A 1 89 ? 14.25 4.926 -29.703 1 91.88 89 LYS A CA 1
ATOM 701 C C . LYS A 1 89 ? 13.312 4.871 -28.5 1 91.88 89 LYS A C 1
ATOM 703 O O . LYS A 1 89 ? 13.711 5.195 -27.375 1 91.88 89 LYS A O 1
ATOM 708 N N . LYS A 1 90 ? 12.172 4.402 -28.797 1 92.69 90 LYS A N 1
ATOM 709 C CA . LYS A 1 90 ? 11.203 4.246 -27.719 1 92.69 90 LYS A CA 1
ATOM 710 C C . LYS A 1 90 ? 11.68 3.205 -26.703 1 92.69 90 LYS A C 1
ATOM 712 O O . LYS A 1 90 ? 12.211 2.16 -27.078 1 92.69 90 LYS A O 1
ATOM 717 N N . MET A 1 91 ? 11.562 3.604 -25.453 1 90.19 91 MET A N 1
ATOM 718 C CA . MET A 1 91 ? 11.828 2.637 -24.391 1 90.19 91 MET A CA 1
ATOM 719 C C . MET A 1 91 ? 10.727 1.579 -24.328 1 90.19 91 MET A C 1
ATOM 721 O O . MET A 1 91 ? 9.555 1.884 -24.547 1 90.19 91 MET A O 1
ATOM 725 N N . ILE A 1 92 ? 11.125 0.424 -24.031 1 83.38 92 ILE A N 1
ATOM 726 C CA . ILE A 1 92 ? 10.25 -0.738 -24.156 1 83.38 92 ILE A CA 1
ATOM 727 C C . ILE A 1 92 ? 9.391 -0.868 -22.906 1 83.38 92 ILE A C 1
ATOM 729 O O . ILE A 1 92 ? 9.875 -0.679 -21.781 1 83.38 92 ILE A O 1
ATOM 733 N N . GLN A 1 93 ? 8.141 -1.158 -23.141 1 78.62 93 GLN A N 1
ATOM 734 C CA . GLN A 1 93 ? 7.176 -1.349 -22.062 1 78.62 93 GLN A CA 1
ATOM 735 C C . GLN A 1 93 ? 7.625 -2.459 -21.109 1 78.62 93 GLN A C 1
ATOM 737 O O . GLN A 1 93 ? 8.078 -3.516 -21.547 1 78.62 93 GLN A O 1
ATOM 742 N N . LEU A 1 94 ? 7.578 -2.146 -19.75 1 70.75 94 LEU A N 1
ATOM 743 C CA . LEU A 1 94 ? 7.809 -3.072 -18.641 1 70.75 94 LEU A CA 1
ATOM 744 C C . LEU A 1 94 ? 9.297 -3.395 -18.5 1 70.75 94 LEU A C 1
ATOM 746 O O . LEU A 1 94 ? 9.672 -4.312 -17.766 1 70.75 94 LEU A O 1
ATOM 750 N N . LYS A 1 95 ? 10.094 -2.641 -19.266 1 76.19 95 LYS A N 1
ATOM 751 C CA . LYS A 1 95 ? 11.539 -2.752 -19.094 1 76.19 95 LYS A CA 1
ATOM 752 C C . LYS A 1 95 ? 12.062 -1.683 -18.141 1 76.19 95 LYS A C 1
ATOM 754 O O . LYS A 1 95 ? 11.477 -0.604 -18.031 1 76.19 95 LYS A O 1
ATOM 759 N N . THR A 1 96 ? 13.133 -2.137 -17.469 1 79.56 96 THR A N 1
ATOM 760 C CA . THR A 1 96 ? 13.781 -1.199 -16.562 1 79.56 96 THR A CA 1
ATOM 761 C C . THR A 1 96 ? 14.945 -0.493 -17.25 1 79.56 96 THR A C 1
ATOM 763 O O . THR A 1 96 ? 15.68 -1.106 -18.031 1 79.56 96 THR A O 1
ATOM 766 N N . TYR A 1 97 ? 15.102 0.761 -16.969 1 86.75 97 TYR A N 1
ATOM 767 C CA . TYR A 1 97 ? 16.172 1.586 -17.516 1 86.75 97 TYR A CA 1
ATOM 768 C C . TYR A 1 97 ? 16.922 2.32 -16.406 1 86.75 97 TYR A C 1
ATOM 770 O O . TYR A 1 97 ? 16.406 2.473 -15.297 1 86.75 97 TYR A O 1
ATOM 778 N N . LEU A 1 98 ? 18.156 2.631 -16.703 1 90 98 LEU A N 1
ATOM 779 C CA . LEU A 1 98 ? 18.984 3.426 -15.805 1 90 98 LEU A CA 1
ATOM 780 C C . LEU A 1 98 ? 19.281 4.797 -16.406 1 90 98 LEU A C 1
ATOM 782 O O . LEU A 1 98 ? 19.844 4.891 -17.5 1 90 98 LEU A O 1
ATOM 786 N N . ALA A 1 99 ? 18.844 5.816 -15.781 1 95.75 99 ALA A N 1
ATOM 787 C CA . ALA A 1 99 ? 19.203 7.18 -16.156 1 95.75 99 ALA A CA 1
ATOM 788 C C . ALA A 1 99 ? 20.234 7.762 -15.18 1 95.75 99 ALA A C 1
ATOM 790 O O . ALA A 1 99 ? 20.156 7.535 -13.969 1 95.75 99 ALA A O 1
ATOM 791 N N . THR A 1 100 ? 21.203 8.477 -15.711 1 97 100 THR A N 1
ATOM 792 C CA . THR A 1 100 ? 22.203 9.156 -14.891 1 97 100 THR A CA 1
ATOM 793 C C . THR A 1 100 ? 22.25 10.648 -15.227 1 97 100 THR A C 1
ATOM 795 O O . THR A 1 100 ? 22.328 11.023 -16.391 1 97 100 THR A O 1
ATOM 798 N N . ILE A 1 101 ? 22.172 11.453 -14.297 1 97.94 101 ILE A N 1
ATOM 799 C CA . ILE A 1 101 ? 22.281 12.898 -14.461 1 97.94 101 ILE A CA 1
ATOM 800 C C . ILE A 1 101 ? 23.406 13.438 -13.578 1 97.94 101 ILE A C 1
ATOM 802 O O . ILE A 1 101 ? 23.438 13.156 -12.383 1 97.94 101 ILE A O 1
ATOM 806 N N . VAL A 1 102 ? 24.344 14.133 -14.164 1 98.12 102 VAL A N 1
ATOM 807 C CA . VAL A 1 102 ? 25.438 14.797 -13.453 1 98.12 102 VAL A CA 1
ATOM 808 C C . VAL A 1 102 ? 25.219 16.312 -13.445 1 98.12 102 VAL A C 1
ATOM 810 O O . VAL A 1 102 ? 24.953 16.906 -14.492 1 98.12 102 VAL A O 1
ATOM 813 N N . TYR A 1 103 ? 25.266 16.906 -12.289 1 97.88 103 TYR A N 1
ATOM 814 C CA . TYR A 1 103 ? 24.891 18.312 -12.195 1 97.88 103 TYR A CA 1
ATOM 815 C C . TYR A 1 103 ? 25.609 18.984 -11.031 1 97.88 103 TYR A C 1
ATOM 817 O O . TYR A 1 103 ? 26.25 18.312 -10.211 1 97.88 103 TYR A O 1
ATOM 825 N N . LYS A 1 104 ? 25.609 20.297 -11.016 1 97.5 104 LYS A N 1
ATOM 826 C CA . LYS A 1 104 ? 26.109 21.156 -9.945 1 97.5 104 LYS A CA 1
ATOM 827 C C . LYS A 1 104 ? 25.016 22.109 -9.445 1 97.5 104 LYS A C 1
ATOM 829 O O . LYS A 1 104 ? 24.125 22.5 -10.211 1 97.5 104 LYS A O 1
ATOM 834 N N . GLY A 1 105 ? 25.094 22.344 -8.164 1 95.5 105 GLY A N 1
ATOM 835 C CA . GLY A 1 105 ? 24.109 23.266 -7.609 1 95.5 105 GLY A CA 1
ATOM 836 C C . GLY A 1 105 ? 24.609 24.031 -6.402 1 95.5 105 GLY A C 1
ATOM 837 O O . GLY A 1 105 ? 25.781 23.938 -6.047 1 95.5 105 GLY A O 1
ATOM 838 N N . LYS A 1 106 ? 23.766 24.875 -5.914 1 94.75 106 LYS A N 1
ATOM 839 C CA . LYS A 1 106 ? 24.047 25.703 -4.742 1 94.75 106 LYS A CA 1
ATOM 840 C C . LYS A 1 106 ? 22.906 25.641 -3.732 1 94.75 106 LYS A C 1
ATOM 842 O O . LYS A 1 106 ? 21.734 25.578 -4.117 1 94.75 106 LYS A O 1
ATOM 847 N N . MET A 1 107 ? 23.281 25.703 -2.49 1 95.19 107 MET A N 1
ATOM 848 C CA . MET A 1 107 ? 22.281 25.688 -1.427 1 95.19 107 MET A CA 1
ATOM 849 C C . MET A 1 107 ? 21.625 27.062 -1.279 1 95.19 107 MET A C 1
ATOM 851 O O . MET A 1 107 ? 22.219 28.078 -1.623 1 95.19 107 MET A O 1
ATOM 855 N N . THR A 1 108 ? 20.375 26.938 -0.795 1 91.81 108 THR A N 1
ATOM 856 C CA . THR A 1 108 ? 19.703 28.188 -0.473 1 91.81 108 THR A CA 1
ATOM 857 C C . THR A 1 108 ? 19.938 28.578 0.984 1 91.81 108 THR A C 1
ATOM 859 O O . THR A 1 108 ? 20.562 27.812 1.738 1 91.81 108 THR A O 1
ATOM 862 N N . ASN A 1 109 ? 19.531 29.781 1.346 1 91.44 109 ASN A N 1
ATOM 863 C CA . ASN A 1 109 ? 19.641 30.188 2.738 1 91.44 109 ASN A CA 1
ATOM 864 C C . ASN A 1 109 ? 18.281 30.625 3.301 1 91.44 109 ASN A C 1
ATOM 866 O O . ASN A 1 109 ? 18.234 31.391 4.266 1 91.44 109 ASN A O 1
ATOM 870 N N . ASN A 1 110 ? 17.219 30.141 2.705 1 90.31 110 ASN A N 1
ATOM 871 C CA . ASN A 1 110 ? 15.875 30.578 3.111 1 90.31 110 ASN A CA 1
ATOM 872 C C . ASN A 1 110 ? 15.133 29.469 3.848 1 90.31 110 ASN A C 1
ATOM 874 O O . ASN A 1 110 ? 13.938 29.578 4.098 1 90.31 110 ASN A O 1
ATOM 878 N N . GLY A 1 111 ? 15.805 28.406 4.164 1 91.12 111 GLY A N 1
ATOM 879 C CA . GLY A 1 111 ? 15.195 27.312 4.918 1 91.12 111 GLY A CA 1
ATOM 880 C C . GLY A 1 111 ? 14.367 26.375 4.055 1 91.12 111 GLY A C 1
ATOM 881 O O . GLY A 1 111 ? 13.695 25.484 4.57 1 91.12 111 GLY A O 1
ATOM 882 N N . LYS A 1 112 ? 14.438 26.547 2.75 1 91 112 LYS A N 1
ATOM 883 C CA . LYS A 1 112 ? 13.656 25.719 1.819 1 91 112 LYS A CA 1
ATOM 884 C C . LYS A 1 112 ? 14.57 24.875 0.945 1 91 112 LYS A C 1
ATOM 886 O O . LYS A 1 112 ? 15.688 25.281 0.611 1 91 112 LYS A O 1
ATOM 891 N N . GLY A 1 113 ? 14.047 23.688 0.601 1 93.94 113 GLY A N 1
ATOM 892 C CA . GLY A 1 113 ? 14.867 22.812 -0.212 1 93.94 113 GLY A CA 1
ATOM 893 C C . GLY A 1 113 ? 16.125 22.344 0.497 1 93.94 113 GLY A C 1
ATOM 894 O O . GLY A 1 113 ? 16.078 21.938 1.657 1 93.94 113 GLY A O 1
ATOM 895 N N . PHE A 1 114 ? 17.156 22.281 -0.229 1 96 114 PHE A N 1
ATOM 896 C CA . PHE A 1 114 ? 18.469 22.062 0.369 1 96 114 PHE A CA 1
ATOM 897 C C . PHE A 1 114 ? 19.109 23.406 0.76 1 96 114 PHE A C 1
ATOM 899 O O . PHE A 1 114 ? 19.484 24.188 -0.106 1 96 114 PHE A O 1
ATOM 906 N N . TYR A 1 115 ? 19.188 23.609 2.076 1 95.31 115 TYR A N 1
ATOM 907 C CA . TYR A 1 115 ? 19.562 24.938 2.533 1 95.31 115 TYR A CA 1
ATOM 908 C C . TYR A 1 115 ? 20.672 24.859 3.582 1 95.31 115 TYR A C 1
ATOM 910 O O . TYR A 1 115 ? 20.969 23.781 4.102 1 95.31 115 TYR A O 1
ATOM 918 N N . TRP A 1 116 ? 21.312 25.969 3.799 1 94.94 116 TRP A N 1
ATOM 919 C CA . TRP A 1 116 ? 22.266 26.094 4.887 1 94.94 116 TRP A CA 1
ATOM 920 C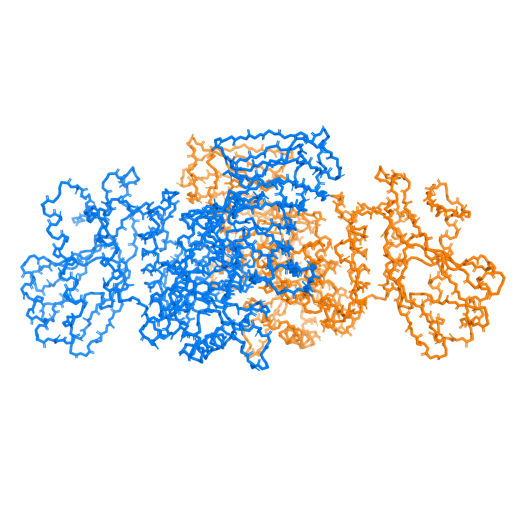 C . TRP A 1 116 ? 21.828 27.172 5.871 1 94.94 116 TRP A C 1
ATOM 922 O O . TRP A 1 116 ? 21.016 28.047 5.535 1 94.94 116 TRP A O 1
ATOM 932 N N . SER A 1 117 ? 22.172 27.031 7.047 1 93 117 SER A N 1
ATOM 933 C CA . SER A 1 117 ? 21.969 28.016 8.102 1 93 117 SER A CA 1
ATOM 934 C C . SER A 1 117 ? 23.109 28 9.117 1 93 117 SER A C 1
ATOM 936 O O . SER A 1 117 ? 24.109 27.328 8.906 1 93 117 SER A O 1
ATOM 938 N N . SER A 1 118 ? 23 28.906 10.055 1 91.06 118 SER A N 1
ATOM 939 C CA . SER A 1 118 ? 24.047 29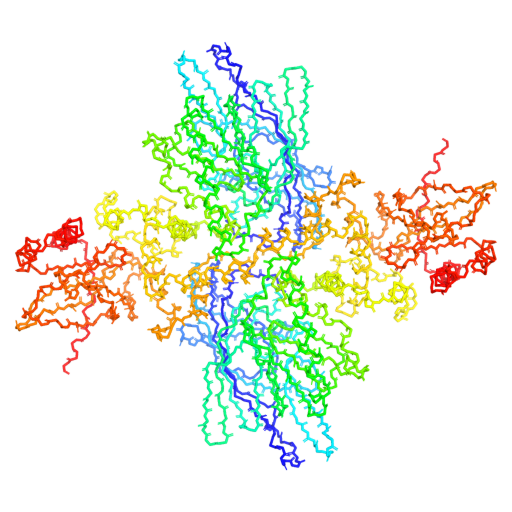 11.07 1 91.06 118 SER A CA 1
ATOM 940 C C . SER A 1 118 ? 23.453 29.141 12.469 1 91.06 118 SER A C 1
ATOM 942 O O . SER A 1 118 ? 22.266 29.422 12.609 1 91.06 118 SER A O 1
ATOM 944 N N . TYR A 1 119 ? 24.266 28.797 13.445 1 89.31 119 TYR A N 1
ATOM 945 C CA . TYR A 1 119 ? 23.922 29.016 14.844 1 89.31 119 TYR A CA 1
ATOM 946 C C . TYR A 1 119 ? 25.156 29.359 15.664 1 89.31 119 TYR A C 1
ATOM 948 O O . TYR A 1 119 ? 26.281 29.141 15.219 1 89.31 119 TYR A O 1
ATOM 956 N N . THR A 1 120 ? 24.859 29.969 16.797 1 88.5 120 THR A N 1
ATOM 957 C CA . THR A 1 120 ? 25.922 30.328 17.719 1 88.5 120 THR A CA 1
ATOM 958 C C . THR A 1 120 ? 25.906 29.422 18.953 1 88.5 120 THR A C 1
ATOM 960 O O . THR A 1 120 ? 24.859 29.266 19.578 1 88.5 120 THR A O 1
ATOM 963 N N . ASP A 1 121 ? 27.047 28.922 19.234 1 86.81 121 ASP A N 1
ATOM 964 C CA . ASP A 1 121 ? 27.078 28.031 20.375 1 86.81 121 ASP A CA 1
ATOM 965 C C . ASP A 1 121 ? 27.188 28.812 21.688 1 86.81 121 ASP A C 1
ATOM 967 O O . ASP A 1 121 ? 27.062 30.047 21.688 1 86.81 121 ASP A O 1
ATOM 971 N N . GLU A 1 122 ? 27.406 28.078 22.812 1 82.81 122 GLU A N 1
ATOM 972 C CA . GLU A 1 122 ? 27.453 28.672 24.141 1 82.81 122 GLU A CA 1
ATOM 973 C C . GLU A 1 122 ? 28.672 29.562 24.312 1 82.81 122 GLU A C 1
ATOM 975 O O . GLU A 1 122 ? 28.672 30.484 25.125 1 82.81 122 GLU A O 1
ATOM 980 N N . ASN A 1 123 ? 29.688 29.281 23.484 1 84.88 123 ASN A N 1
ATOM 981 C CA . ASN A 1 123 ? 30.922 30.062 23.547 1 84.88 123 ASN A CA 1
ATOM 982 C C . ASN A 1 123 ? 30.922 31.188 22.516 1 84.88 123 ASN A C 1
ATOM 984 O O . ASN A 1 123 ? 31.969 31.734 22.188 1 84.88 123 ASN A O 1
ATOM 988 N N . TYR A 1 124 ? 29.828 31.391 21.906 1 86 124 TYR A N 1
ATOM 989 C CA . TYR A 1 124 ? 29.609 32.469 20.953 1 86 124 TYR A CA 1
ATOM 990 C C . TYR A 1 124 ? 30.375 32.219 19.656 1 86 124 TYR A C 1
ATOM 992 O O . TYR A 1 124 ? 30.797 33.125 18.969 1 86 124 TYR A O 1
ATOM 1000 N N . LYS A 1 125 ? 30.688 31.016 19.469 1 85.56 125 LYS A N 1
ATOM 1001 C CA . LYS A 1 125 ? 31.266 30.609 18.188 1 85.56 125 LYS A CA 1
ATOM 1002 C C . LYS A 1 125 ? 30.172 30.266 17.172 1 85.56 125 LYS A C 1
ATOM 1004 O O . LYS A 1 125 ? 29.188 29.609 17.5 1 85.56 125 LYS A O 1
ATOM 1009 N N . GLN A 1 126 ? 30.469 30.734 15.977 1 88.56 126 GLN A N 1
ATOM 1010 C CA . GLN A 1 126 ? 29.5 30.516 14.906 1 88.56 126 GLN A CA 1
ATOM 1011 C C . GLN A 1 126 ? 29.734 29.156 14.234 1 88.56 126 GLN A C 1
ATOM 1013 O O . GLN A 1 126 ? 30.875 28.781 13.953 1 88.56 126 GLN A O 1
ATOM 1018 N N . HIS A 1 127 ? 28.688 28.422 14.062 1 91.06 127 HIS A N 1
ATOM 1019 C CA . HIS A 1 127 ? 28.688 27.141 13.359 1 91.06 127 HIS A CA 1
ATOM 1020 C C . HIS A 1 127 ? 27.703 27.156 12.195 1 91.06 127 HIS A C 1
ATOM 1022 O O . HIS A 1 127 ? 26.734 27.922 12.195 1 91.06 127 HIS A O 1
ATOM 1028 N N . TYR A 1 128 ? 28.047 26.344 11.18 1 92.81 128 TYR A N 1
ATOM 1029 C CA . TYR A 1 128 ? 27.156 26.234 10.023 1 92.81 128 TYR A CA 1
ATOM 1030 C C . TYR A 1 128 ? 26.594 24.828 9.906 1 92.81 128 TYR A C 1
ATOM 1032 O O . TYR A 1 128 ? 27.172 23.875 10.438 1 92.81 128 TYR A O 1
ATOM 1040 N N . PHE A 1 129 ? 25.453 24.734 9.328 1 95.06 129 PHE A N 1
ATOM 1041 C CA . PHE A 1 129 ? 24.891 23.422 9 1 95.06 129 PHE A CA 1
ATOM 1042 C C . PHE A 1 129 ? 24.094 23.5 7.695 1 95.06 129 PHE A C 1
ATOM 1044 O O . PHE A 1 129 ? 23.781 24.578 7.211 1 95.06 129 PHE A O 1
ATOM 1051 N N . ALA A 1 130 ? 23.922 22.406 7.062 1 96.62 130 ALA A N 1
ATOM 1052 C CA . ALA A 1 130 ? 23.062 22.234 5.891 1 96.62 130 ALA A CA 1
ATOM 1053 C C . ALA A 1 130 ? 21.953 21.219 6.164 1 96.62 130 ALA A C 1
ATOM 1055 O O . ALA A 1 130 ? 22.172 20.219 6.848 1 96.62 130 ALA A O 1
ATOM 1056 N N . ALA A 1 131 ? 20.766 21.484 5.66 1 96.38 131 ALA A N 1
ATOM 1057 C CA . ALA A 1 131 ? 19.609 20.625 5.906 1 96.38 131 ALA A CA 1
ATOM 1058 C C . ALA A 1 131 ? 18.656 20.641 4.719 1 96.38 131 ALA A C 1
ATOM 1060 O O . ALA A 1 131 ? 18.781 21.484 3.824 1 96.38 131 ALA A O 1
ATOM 1061 N N . THR A 1 132 ? 17.781 19.641 4.715 1 96.12 132 THR A N 1
ATOM 1062 C CA . THR A 1 132 ? 16.75 19.594 3.689 1 96.12 132 THR A CA 1
ATOM 1063 C C . THR A 1 132 ? 15.383 19.906 4.289 1 96.12 132 THR A C 1
ATOM 1065 O O . THR A 1 132 ? 15.094 19.516 5.422 1 96.12 132 THR A O 1
ATOM 1068 N N . ASN A 1 133 ? 14.594 20.656 3.674 1 93.38 133 ASN A N 1
ATOM 1069 C CA . ASN A 1 133 ? 13.164 20.906 3.854 1 93.38 133 ASN A CA 1
ATOM 1070 C C . ASN A 1 133 ? 12.414 20.859 2.525 1 93.38 133 ASN A C 1
ATOM 1072 O O . ASN A 1 133 ? 12.219 21.891 1.881 1 93.38 133 ASN A O 1
ATOM 1076 N N . PHE A 1 134 ? 11.828 19.703 2.258 1 91.5 134 PHE A N 1
ATOM 1077 C CA . PHE A 1 134 ? 11.328 19.453 0.912 1 91.5 134 PHE A CA 1
ATOM 1078 C C . PHE A 1 134 ? 9.812 19.609 0.859 1 91.5 134 PHE A C 1
ATOM 1080 O O . PHE A 1 134 ? 9.195 19.391 -0.185 1 91.5 134 PHE A O 1
ATOM 1087 N N . ASN A 1 135 ? 9.281 20.016 1.977 1 82.88 135 ASN A N 1
ATOM 1088 C CA . ASN A 1 135 ? 7.836 20.203 1.991 1 82.88 135 ASN A CA 1
ATOM 1089 C C . ASN A 1 135 ? 7.453 21.641 1.693 1 82.88 135 ASN A C 1
ATOM 1091 O O . ASN A 1 135 ? 7.977 22.562 2.312 1 82.88 135 ASN A O 1
ATOM 1095 N N . PRO A 1 136 ? 6.617 21.984 0.71 1 81.69 136 PRO A N 1
ATOM 1096 C CA . PRO A 1 136 ? 6.047 21.062 -0.268 1 81.69 136 PRO A CA 1
ATOM 1097 C C . PRO A 1 136 ? 6.801 21.062 -1.596 1 81.69 136 PRO A C 1
ATOM 1099 O O . PRO A 1 136 ? 7.258 22.125 -2.047 1 81.69 136 PRO A O 1
ATOM 1102 N N . HIS A 1 137 ? 6.984 20.031 -2.271 1 87.56 137 HIS A N 1
ATOM 1103 C CA . HIS A 1 137 ? 7.43 19.891 -3.652 1 87.56 137 HIS A CA 1
ATOM 1104 C C . HIS A 1 137 ? 8.789 20.562 -3.857 1 87.56 137 HIS A C 1
ATOM 1106 O O . HIS A 1 137 ? 8.938 21.422 -4.734 1 87.56 137 HIS A O 1
ATOM 1112 N N . LEU A 1 138 ? 9.789 20.234 -3.006 1 93.06 138 LEU A N 1
ATOM 1113 C CA . LEU A 1 138 ? 11.078 20.891 -3.133 1 93.06 138 LEU A CA 1
ATOM 1114 C C . LEU A 1 138 ? 12.211 19.875 -3.158 1 93.06 138 LEU A C 1
ATOM 1116 O O . LEU A 1 138 ? 13.383 20.25 -3.051 1 93.06 138 LEU A O 1
ATOM 1120 N N . ALA A 1 139 ? 11.914 18.641 -3.303 1 95.12 139 ALA A N 1
ATOM 1121 C CA . ALA A 1 139 ? 12.969 17.641 -3.363 1 95.12 139 ALA A CA 1
ATOM 1122 C C . ALA A 1 139 ? 13.836 17.828 -4.605 1 95.12 139 ALA A C 1
ATOM 1124 O O . ALA A 1 139 ? 15.039 17.578 -4.574 1 95.12 139 ALA A O 1
ATOM 1125 N N . HIS A 1 140 ? 13.195 18.328 -5.684 1 95 140 HIS A N 1
ATOM 1126 C CA . HIS A 1 140 ? 13.891 18.5 -6.953 1 95 140 HIS A CA 1
ATOM 1127 C C . HIS A 1 140 ? 14.953 19.594 -6.855 1 95 140 HIS A C 1
ATOM 1129 O O . HIS A 1 140 ? 15.805 19.719 -7.734 1 95 140 HIS A O 1
ATOM 1135 N N . THR A 1 141 ? 14.938 20.344 -5.812 1 94.25 141 THR A N 1
ATOM 1136 C CA . THR A 1 141 ? 15.945 21.375 -5.641 1 94.25 141 THR A CA 1
ATOM 1137 C C . THR A 1 141 ? 17.297 20.766 -5.305 1 94.25 141 THR A C 1
ATOM 1139 O O . THR A 1 141 ? 18.328 21.422 -5.418 1 94.25 141 THR A O 1
ATOM 1142 N N . LEU A 1 142 ? 17.312 19.547 -4.938 1 96.88 142 LEU A N 1
ATOM 1143 C CA . LEU A 1 142 ? 18.562 18.844 -4.648 1 96.88 142 LEU A CA 1
ATOM 1144 C C . LEU A 1 142 ? 18.781 17.688 -5.613 1 96.88 142 LEU A C 1
ATOM 1146 O O . LEU A 1 142 ? 19.922 17.438 -6.031 1 96.88 142 LEU A O 1
ATOM 1150 N N . VAL A 1 143 ? 17.75 16.984 -5.887 1 97.75 143 VAL A N 1
ATOM 1151 C CA . VAL A 1 143 ? 17.891 15.781 -6.703 1 97.75 143 VAL A CA 1
ATOM 1152 C C . VAL A 1 143 ? 16.859 15.805 -7.832 1 97.75 143 VAL A C 1
ATOM 1154 O O . VAL A 1 143 ? 15.656 15.906 -7.582 1 97.75 143 VAL A O 1
ATOM 1157 N N . PRO A 1 144 ? 17.344 15.727 -9.102 1 97.19 144 PRO A N 1
ATOM 1158 C CA . PRO A 1 144 ? 16.375 15.477 -10.172 1 97.19 144 PRO A CA 1
ATOM 1159 C C . PRO A 1 144 ? 15.523 14.242 -9.906 1 97.19 144 PRO A C 1
ATOM 1161 O O . PRO A 1 144 ? 16.047 13.141 -9.742 1 97.19 144 PRO A O 1
ATOM 1164 N N . CYS A 1 145 ? 14.203 14.43 -9.836 1 96.75 145 CYS A N 1
ATOM 1165 C CA . CYS A 1 145 ? 13.344 13.32 -9.453 1 96.75 145 CYS A CA 1
ATOM 1166 C C . CYS A 1 145 ? 11.891 13.617 -9.773 1 96.75 145 CYS A C 1
ATOM 1168 O O . CYS A 1 145 ? 11.555 14.719 -10.219 1 96.75 145 CYS A O 1
ATOM 1170 N N . PHE A 1 146 ? 11.094 12.602 -9.688 1 93.06 146 PHE A N 1
ATOM 1171 C CA . PHE A 1 146 ? 9.656 12.812 -9.656 1 93.06 146 PHE A CA 1
ATOM 1172 C C . PHE A 1 146 ? 9.219 13.391 -8.312 1 93.06 146 PHE A C 1
ATOM 1174 O O . PHE A 1 146 ? 9.039 12.648 -7.34 1 93.06 146 PHE A O 1
ATOM 1181 N N . ASP A 1 147 ? 8.961 14.641 -8.336 1 91.25 147 ASP A N 1
ATOM 1182 C CA . ASP A 1 147 ? 8.766 15.344 -7.066 1 91.25 147 ASP A CA 1
ATOM 1183 C C . ASP A 1 147 ? 7.289 15.422 -6.703 1 91.25 147 ASP A C 1
ATOM 1185 O O . ASP A 1 147 ? 6.742 16.516 -6.543 1 91.25 147 ASP A O 1
ATOM 1189 N N . GLU A 1 148 ? 6.664 14.273 -6.559 1 85.19 148 GLU A N 1
ATOM 1190 C CA . GLU A 1 148 ? 5.289 14.125 -6.102 1 85.19 148 GLU A CA 1
ATOM 1191 C C . GLU A 1 148 ? 5.211 13.227 -4.867 1 85.19 148 GLU A C 1
ATOM 1193 O O . GLU A 1 148 ? 6.02 12.305 -4.711 1 85.19 148 GLU A O 1
ATOM 1198 N N . PRO A 1 149 ? 4.328 13.531 -4.004 1 82.69 149 PRO A N 1
ATOM 1199 C CA . PRO A 1 149 ? 4.305 12.797 -2.742 1 82.69 149 PRO A CA 1
ATOM 1200 C C . PRO A 1 149 ? 4.062 11.297 -2.938 1 82.69 149 PRO A C 1
ATOM 1202 O O . PRO A 1 149 ? 4.555 10.484 -2.158 1 82.69 149 PRO A O 1
ATOM 1205 N N . ASP A 1 150 ? 3.395 10.891 -3.967 1 79.12 150 ASP A N 1
ATOM 1206 C CA . ASP A 1 150 ? 3.041 9.484 -4.133 1 79.12 150 ASP A CA 1
ATOM 1207 C C . ASP A 1 150 ? 4.109 8.734 -4.926 1 79.12 150 ASP A C 1
ATOM 1209 O O . ASP A 1 150 ? 3.975 7.543 -5.188 1 79.12 150 ASP A O 1
ATOM 1213 N N . GLU A 1 151 ? 5.156 9.453 -5.273 1 85.06 151 GLU A N 1
ATOM 1214 C CA . GLU A 1 151 ? 6.258 8.82 -5.992 1 85.06 151 GLU A CA 1
ATOM 1215 C C . GLU A 1 151 ? 7.312 8.289 -5.023 1 85.06 151 GLU A C 1
ATOM 1217 O O . GLU A 1 151 ? 8.445 8.781 -5 1 85.06 151 GLU A O 1
ATOM 1222 N N . THR A 1 152 ? 6.965 7.266 -4.348 1 84.88 152 THR A N 1
ATOM 1223 C CA . THR A 1 152 ? 7.867 6.684 -3.361 1 84.88 152 THR A CA 1
ATOM 1224 C C . THR A 1 152 ? 8.906 5.793 -4.035 1 84.88 152 THR A C 1
ATOM 1226 O O . THR A 1 152 ? 8.594 5.074 -4.988 1 84.88 152 THR A O 1
ATOM 1229 N N . ALA A 1 153 ? 10.148 5.875 -3.631 1 89.62 153 ALA A N 1
ATOM 1230 C CA . ALA A 1 153 ? 11.281 5.082 -4.113 1 89.62 153 ALA A CA 1
ATOM 1231 C C . ALA A 1 153 ? 12.289 4.824 -2.998 1 89.62 153 ALA A C 1
ATOM 1233 O O . ALA A 1 153 ? 12.164 5.379 -1.903 1 89.62 153 ALA A O 1
ATOM 1234 N N . VAL A 1 154 ? 13.156 3.893 -3.266 1 90.75 154 VAL A N 1
ATOM 1235 C CA . VAL A 1 154 ? 14.258 3.721 -2.326 1 90.75 154 VAL A CA 1
ATOM 1236 C C . VAL A 1 154 ? 15.406 4.652 -2.703 1 90.75 154 VAL A C 1
ATOM 1238 O O . VAL A 1 154 ? 15.648 4.914 -3.885 1 90.75 154 VAL A O 1
ATOM 1241 N N . TRP A 1 155 ? 16.078 5.152 -1.68 1 95.06 155 TRP A N 1
ATOM 1242 C CA . TRP A 1 155 ? 17.125 6.141 -1.881 1 95.06 155 TRP A CA 1
ATOM 1243 C C . TRP A 1 155 ? 18.438 5.68 -1.242 1 95.06 155 TRP A C 1
ATOM 1245 O O . TRP A 1 155 ? 18.422 5.016 -0.201 1 95.06 155 TRP A O 1
ATOM 1255 N N . SER A 1 156 ? 19.5 5.965 -1.87 1 94.62 156 SER A N 1
ATOM 1256 C CA . SER A 1 156 ? 20.828 5.836 -1.28 1 94.62 156 SER A CA 1
ATOM 1257 C C . SER A 1 156 ? 21.625 7.121 -1.443 1 94.62 156 SER A C 1
ATOM 1259 O O . SER A 1 156 ? 21.344 7.926 -2.332 1 94.62 156 SER A O 1
ATOM 1261 N N . LEU A 1 157 ? 22.562 7.316 -0.564 1 97.94 157 LEU A N 1
ATOM 1262 C CA . LEU A 1 157 ? 23.344 8.547 -0.559 1 97.94 157 LEU A CA 1
ATOM 1263 C C . LEU A 1 157 ? 24.812 8.25 -0.288 1 97.94 157 LEU A C 1
ATOM 1265 O O . LEU A 1 157 ? 25.141 7.508 0.646 1 97.94 157 LEU A O 1
ATOM 1269 N N . THR A 1 158 ? 25.625 8.68 -1.123 1 98.38 158 THR A N 1
ATOM 1270 C CA . THR A 1 158 ? 27.062 8.828 -0.864 1 98.38 158 THR A CA 1
ATOM 1271 C C . THR A 1 158 ? 27.453 10.297 -0.832 1 98.38 158 THR A C 1
ATOM 1273 O O . THR A 1 158 ? 27.297 11.008 -1.829 1 98.38 158 THR A O 1
ATOM 1276 N N . ILE A 1 159 ? 27.969 10.727 0.251 1 98.69 159 ILE A N 1
ATOM 1277 C CA . ILE A 1 159 ? 28.203 12.156 0.414 1 98.69 159 ILE A CA 1
ATOM 1278 C C . ILE A 1 159 ? 29.641 12.398 0.882 1 98.69 159 ILE A C 1
ATOM 1280 O O . ILE A 1 159 ? 30.141 11.672 1.742 1 98.69 159 ILE A O 1
ATOM 1284 N N . LYS A 1 160 ? 30.266 13.344 0.286 1 98.25 160 LYS A N 1
ATOM 1285 C CA . LYS A 1 160 ? 31.625 13.773 0.639 1 98.25 160 LYS A CA 1
ATOM 1286 C C . LYS A 1 160 ? 31.625 15.219 1.126 1 98.25 160 LYS A C 1
ATOM 1288 O O . LYS A 1 160 ? 31.016 16.094 0.506 1 98.25 160 LYS A O 1
ATOM 1293 N N . HIS A 1 161 ? 32.188 15.492 2.236 1 96.88 161 HIS A N 1
ATOM 1294 C CA . HIS A 1 161 ? 32.438 16.812 2.777 1 96.88 161 HIS A CA 1
ATOM 1295 C C . HIS A 1 161 ? 33.625 16.797 3.748 1 96.88 161 HIS A C 1
ATOM 1297 O O . HIS A 1 161 ? 34.25 15.758 3.963 1 96.88 161 HIS A O 1
ATOM 1303 N N . SER A 1 162 ? 33.906 18 4.309 1 94.12 162 SER A N 1
ATOM 1304 C CA . SER A 1 162 ? 35 18.094 5.293 1 94.12 162 SER A CA 1
ATOM 1305 C C . SER A 1 162 ? 34.75 17.156 6.473 1 94.12 162 SER A C 1
ATOM 1307 O O . SER A 1 162 ? 33.625 17.016 6.938 1 94.12 162 SER A O 1
ATOM 1309 N N . ALA A 1 163 ? 35.812 16.578 7.004 1 94.5 163 ALA A N 1
ATOM 1310 C CA . ALA A 1 163 ? 35.75 15.617 8.102 1 94.5 163 ALA A CA 1
ATOM 1311 C C . ALA A 1 163 ? 35.281 16.297 9.391 1 94.5 163 ALA A C 1
ATOM 1313 O O . ALA A 1 163 ? 34.906 15.625 10.359 1 94.5 163 ALA A O 1
ATOM 1314 N N . LEU A 1 164 ? 35.219 17.516 9.367 1 92.12 164 LEU A N 1
ATOM 1315 C CA . LEU A 1 164 ? 34.75 18.266 10.531 1 92.12 164 LEU A CA 1
ATOM 1316 C C . LEU A 1 164 ? 33.25 18.109 10.711 1 92.12 164 LEU A C 1
ATOM 1318 O O . LEU A 1 164 ? 32.688 18.391 11.781 1 92.12 164 LEU A O 1
ATOM 1322 N N . TYR A 1 165 ? 32.594 17.703 9.688 1 95 165 TYR A N 1
ATOM 1323 C CA . TYR A 1 165 ? 31.141 17.594 9.703 1 95 165 TYR A CA 1
ATOM 1324 C C . TYR A 1 165 ? 30.703 16.125 9.719 1 95 165 TYR A C 1
ATOM 1326 O O . TYR A 1 165 ? 31.5 15.234 9.422 1 95 165 TYR A O 1
ATOM 1334 N N . ASN A 1 166 ? 29.469 15.977 10.125 1 95.12 166 ASN A N 1
ATOM 1335 C CA . ASN A 1 166 ? 28.781 14.688 10.031 1 95.12 166 ASN A CA 1
ATOM 1336 C C . ASN A 1 166 ? 27.453 14.812 9.305 1 95.12 166 ASN A C 1
ATOM 1338 O O . ASN A 1 166 ? 26.828 15.883 9.305 1 95.12 166 ASN A O 1
ATOM 1342 N N . THR A 1 167 ? 27.078 13.719 8.656 1 97.81 167 THR A N 1
ATOM 1343 C CA . THR A 1 167 ? 25.828 13.734 7.914 1 97.81 167 THR A CA 1
ATOM 1344 C C . THR A 1 167 ? 24.844 12.734 8.5 1 97.81 167 THR A C 1
ATOM 1346 O O . THR A 1 167 ? 25.219 11.617 8.852 1 97.81 167 THR A O 1
ATOM 1349 N N . ILE A 1 168 ? 23.609 13.188 8.688 1 97.56 168 ILE A N 1
ATOM 1350 C CA . ILE A 1 168 ? 22.484 12.32 9.023 1 97.56 168 ILE A CA 1
ATOM 1351 C C . ILE A 1 168 ? 21.594 12.133 7.805 1 97.56 168 ILE A C 1
ATOM 1353 O O . ILE A 1 168 ? 21.281 13.102 7.105 1 97.56 168 ILE A O 1
ATOM 1357 N N . PHE A 1 169 ? 21.266 10.914 7.492 1 97.62 169 PHE A N 1
ATOM 1358 C CA . PHE A 1 169 ? 20.391 10.547 6.383 1 97.62 169 PHE A CA 1
ATOM 1359 C C . PHE A 1 169 ? 19.266 9.641 6.855 1 97.62 169 PHE A C 1
ATOM 1361 O O . PHE A 1 169 ? 19.203 9.281 8.031 1 97.62 169 PHE A O 1
ATOM 1368 N N . ASN A 1 170 ? 18.328 9.328 5.98 1 96.19 170 ASN A N 1
ATOM 1369 C CA . ASN A 1 170 ? 17.172 8.5 6.328 1 96.19 170 ASN A CA 1
ATOM 1370 C C . ASN A 1 170 ? 17.594 7.098 6.75 1 96.19 170 ASN A C 1
ATOM 1372 O O . ASN A 1 170 ? 16.906 6.445 7.535 1 96.19 170 ASN A O 1
ATOM 1376 N N . SER A 1 171 ? 18.672 6.609 6.199 1 93.44 171 SER A N 1
ATOM 1377 C CA . SER A 1 171 ? 19.172 5.27 6.512 1 93.44 171 SER A CA 1
ATOM 1378 C C . SER A 1 171 ? 20.5 5.328 7.246 1 93.44 171 SER A C 1
ATOM 1380 O O . SER A 1 171 ? 21.109 6.398 7.359 1 93.44 171 SER A O 1
ATOM 1382 N N . LYS A 1 172 ? 20.953 4.164 7.75 1 90.62 172 LYS A N 1
ATOM 1383 C CA . LYS A 1 172 ? 22.219 4.07 8.484 1 90.62 172 LYS A CA 1
ATOM 1384 C C . LYS A 1 172 ? 23.406 4.117 7.531 1 90.62 172 LYS A C 1
ATOM 1386 O O . LYS A 1 172 ? 23.312 3.658 6.391 1 90.62 172 LYS A O 1
ATOM 1391 N N . PRO A 1 173 ? 24.5 4.703 8.031 1 93 173 PRO A N 1
ATOM 1392 C CA . PRO A 1 173 ? 25.719 4.605 7.23 1 93 173 PRO A CA 1
ATOM 1393 C C . PRO A 1 173 ? 26.25 3.176 7.125 1 93 173 PRO A C 1
ATOM 1395 O O . PRO A 1 173 ? 26.188 2.416 8.094 1 93 173 PRO A O 1
ATOM 1398 N N . LYS A 1 174 ? 26.672 2.836 5.957 1 86.94 174 LYS A N 1
ATOM 1399 C CA . LYS A 1 174 ? 27.281 1.526 5.707 1 86.94 174 LYS A CA 1
ATOM 1400 C C . LYS A 1 174 ? 28.797 1.591 5.785 1 86.94 174 LYS A C 1
ATOM 1402 O O . LYS A 1 174 ? 29.438 0.646 6.25 1 86.94 174 LYS A O 1
ATOM 1407 N N . GLU A 1 175 ? 29.281 2.688 5.215 1 91.81 175 GLU A N 1
ATOM 1408 C CA . GLU A 1 175 ? 30.734 2.84 5.121 1 91.81 175 GLU A CA 1
ATOM 1409 C C . GLU A 1 175 ? 31.141 4.301 5.254 1 91.81 175 GLU A C 1
ATOM 1411 O O . GLU A 1 175 ? 30.453 5.195 4.758 1 91.81 175 GLU A O 1
ATOM 1416 N N . GLU A 1 176 ? 32.219 4.457 5.977 1 94.62 176 GLU A N 1
ATOM 1417 C CA . GLU A 1 176 ? 32.844 5.77 6.094 1 94.62 176 GLU A CA 1
ATOM 1418 C C . GLU A 1 176 ? 34.344 5.703 5.758 1 94.62 176 GLU A C 1
ATOM 1420 O O . GLU A 1 176 ? 35.062 4.848 6.273 1 94.62 176 GLU A O 1
ATOM 1425 N N . THR A 1 177 ? 34.719 6.574 4.891 1 96.5 177 THR A N 1
ATOM 1426 C CA . THR A 1 177 ? 36.125 6.625 4.504 1 96.5 177 THR A CA 1
ATOM 1427 C C . THR A 1 177 ? 36.656 8.039 4.648 1 96.5 177 THR A C 1
ATOM 1429 O O . THR A 1 177 ? 35.938 9.016 4.426 1 96.5 177 THR A O 1
ATOM 1432 N N . TYR A 1 178 ? 38 8.055 4.953 1 95.75 178 TYR A N 1
ATOM 1433 C CA . TYR A 1 178 ? 38.688 9.328 5.121 1 95.75 178 TYR A CA 1
ATOM 1434 C C . TYR A 1 178 ? 39.844 9.445 4.16 1 95.75 178 TYR A C 1
ATOM 1436 O O . TYR A 1 178 ? 40.656 8.523 4.039 1 95.75 178 TYR A O 1
ATOM 1444 N N . VAL A 1 179 ? 39.906 10.516 3.447 1 95.19 179 VAL A N 1
ATOM 1445 C CA . VAL A 1 179 ? 41.031 10.852 2.58 1 95.19 179 VAL A CA 1
ATOM 1446 C C . VAL A 1 179 ? 41.469 12.289 2.844 1 95.19 179 VAL A C 1
ATOM 1448 O O . VAL A 1 179 ? 40.812 13.242 2.396 1 95.19 179 VAL A O 1
ATOM 1451 N N . GLY A 1 180 ? 42.562 12.438 3.537 1 93.56 180 GLY A N 1
ATOM 1452 C CA . GLY A 1 180 ? 42.969 13.773 3.961 1 93.56 180 GLY A CA 1
ATOM 1453 C C . GLY A 1 180 ? 42 14.398 4.941 1 93.56 180 GLY A C 1
ATOM 1454 O O . GLY A 1 180 ? 41.719 13.828 6 1 93.56 180 GLY A O 1
ATOM 1455 N N . PHE A 1 181 ? 41.469 15.531 4.453 1 92 181 PHE A N 1
ATOM 1456 C CA . PHE A 1 181 ? 40.562 16.25 5.324 1 92 181 PHE A CA 1
ATOM 1457 C C . PHE A 1 181 ? 39.125 16 4.902 1 92 181 PHE A C 1
ATOM 1459 O O . PHE A 1 181 ? 38.188 16.594 5.465 1 92 181 PHE A O 1
ATOM 1466 N N . ASP A 1 182 ? 38.969 15.102 3.975 1 95 182 ASP A N 1
ATOM 1467 C CA . ASP A 1 182 ? 37.625 14.828 3.455 1 95 182 ASP A CA 1
ATOM 1468 C C . ASP A 1 182 ? 37.094 13.508 4.004 1 95 182 ASP A C 1
ATOM 1470 O O . ASP A 1 182 ? 37.844 12.547 4.168 1 95 182 ASP A O 1
ATOM 1474 N N . LYS A 1 183 ? 35.875 13.586 4.301 1 96.75 183 LYS A N 1
ATOM 1475 C CA . LYS A 1 183 ? 35.156 12.391 4.73 1 96.75 183 LYS A CA 1
ATOM 1476 C C . LYS A 1 183 ? 34.094 12.008 3.721 1 96.75 183 LYS A C 1
ATOM 1478 O O . LYS A 1 183 ? 33.312 12.859 3.27 1 96.75 183 LYS A O 1
ATOM 1483 N N . THR A 1 184 ? 34.062 10.742 3.33 1 98.12 184 THR A N 1
ATOM 1484 C CA . THR A 1 184 ? 33 10.203 2.479 1 98.12 184 THR A CA 1
ATOM 1485 C C . THR A 1 184 ? 32.188 9.172 3.236 1 98.12 184 THR A C 1
ATOM 1487 O O . THR A 1 184 ? 32.719 8.211 3.787 1 98.12 184 THR A O 1
ATOM 1490 N N . THR A 1 185 ? 30.953 9.43 3.346 1 97.94 185 THR A N 1
ATOM 1491 C CA . THR A 1 185 ? 30.031 8.5 3.986 1 97.94 185 THR A CA 1
ATOM 1492 C C . THR A 1 185 ? 29.062 7.898 2.967 1 97.94 185 THR A C 1
ATOM 1494 O O . THR A 1 185 ? 28.406 8.633 2.221 1 97.94 185 THR A O 1
ATOM 1497 N N . THR A 1 186 ? 28.984 6.598 2.898 1 95.88 186 THR A N 1
ATOM 1498 C CA . THR A 1 186 ? 28 5.891 2.074 1 95.88 186 THR A CA 1
ATOM 1499 C C . THR A 1 186 ? 26.906 5.281 2.938 1 95.88 186 THR A C 1
ATOM 1501 O O . THR A 1 186 ? 27.188 4.527 3.871 1 95.88 186 THR A O 1
ATOM 1504 N N . PHE A 1 187 ? 25.688 5.656 2.637 1 95.06 187 PHE A N 1
ATOM 1505 C CA . PHE A 1 187 ? 24.547 5.164 3.387 1 95.06 187 PHE A CA 1
ATOM 1506 C C . PHE A 1 187 ? 23.891 3.998 2.66 1 95.06 187 PHE A C 1
ATOM 1508 O O . PHE A 1 187 ? 24.031 3.852 1.446 1 95.06 187 PHE A O 1
ATOM 1515 N N . GLY A 1 188 ? 23.203 3.143 3.412 1 87.06 188 GLY A N 1
ATOM 1516 C CA . GLY A 1 188 ? 22.422 2.078 2.814 1 87.06 188 GLY A CA 1
ATOM 1517 C C . GLY A 1 188 ? 21.141 2.58 2.16 1 87.06 188 GLY A C 1
ATOM 1518 O O . GLY A 1 188 ? 20.828 3.771 2.229 1 87.06 188 GLY A O 1
ATOM 1519 N N . TRP A 1 189 ? 20.453 1.683 1.481 1 88.88 189 TRP A N 1
ATOM 1520 C CA . TRP A 1 189 ? 19.156 2.021 0.882 1 88.88 189 TRP A CA 1
ATOM 1521 C C . TRP A 1 189 ? 18.125 2.355 1.956 1 88.88 189 TRP A C 1
ATOM 1523 O O . TRP A 1 189 ? 18.109 1.736 3.021 1 88.88 189 TRP A O 1
ATOM 1533 N N . THR A 1 190 ? 17.375 3.338 1.662 1 90.81 190 THR A N 1
ATOM 1534 C CA . THR A 1 190 ? 16.234 3.639 2.529 1 90.81 190 THR A CA 1
ATOM 1535 C C . THR A 1 190 ? 15.086 2.666 2.275 1 90.81 190 THR A C 1
ATOM 1537 O O . THR A 1 190 ? 15.094 1.935 1.283 1 90.81 190 THR A O 1
ATOM 1540 N N . ALA A 1 191 ? 14.156 2.625 3.256 1 84.25 191 ALA A N 1
ATOM 1541 C CA . ALA A 1 191 ? 12.844 2.109 2.889 1 84.25 191 ALA A CA 1
ATOM 1542 C C . ALA A 1 191 ? 12.203 2.961 1.793 1 84.25 191 ALA A C 1
ATOM 1544 O O . ALA A 1 191 ? 12.68 4.059 1.498 1 84.25 191 ALA A O 1
ATOM 1545 N N . PRO A 1 192 ? 11.203 2.391 1.082 1 85.56 192 PRO A N 1
ATOM 1546 C CA . PRO A 1 192 ? 10.531 3.277 0.131 1 85.56 192 PRO A CA 1
ATOM 1547 C C . PRO A 1 192 ? 10.062 4.582 0.771 1 85.56 192 PRO A C 1
ATOM 1549 O O . PRO A 1 192 ? 9.336 4.559 1.768 1 85.56 192 PRO A O 1
ATOM 1552 N N . THR A 1 193 ? 10.578 5.645 0.272 1 90.81 193 THR A N 1
ATOM 1553 C CA . THR A 1 193 ? 10.344 6.953 0.87 1 90.81 193 THR A CA 1
ATOM 1554 C C . THR A 1 193 ? 9.953 7.973 -0.197 1 90.81 193 THR A C 1
ATOM 1556 O O . THR A 1 193 ? 10.547 8.008 -1.276 1 90.81 193 THR A O 1
ATOM 1559 N N . SER A 1 194 ? 8.898 8.727 0.148 1 89 194 SER A N 1
ATOM 1560 C CA . SER A 1 194 ? 8.523 9.844 -0.721 1 89 194 SER A CA 1
ATOM 1561 C C . SER A 1 194 ? 9.641 10.867 -0.812 1 89 194 SER A C 1
ATOM 1563 O O . SER A 1 194 ? 10.359 11.102 0.161 1 89 194 SER A O 1
ATOM 1565 N N . PRO A 1 195 ? 9.742 11.539 -1.965 1 93.06 195 PRO A N 1
ATOM 1566 C CA . PRO A 1 195 ? 10.828 12.5 -2.121 1 93.06 195 PRO A CA 1
ATOM 1567 C C . PRO A 1 195 ? 10.812 13.5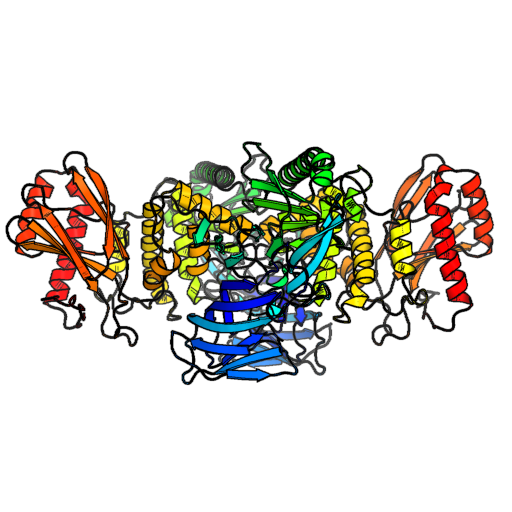94 -1.051 1 93.06 195 PRO A C 1
ATOM 1569 O O . PRO A 1 195 ? 11.867 14 -0.561 1 93.06 195 PRO A O 1
ATOM 1572 N N . HIS A 1 196 ? 9.703 14.039 -0.648 1 91.19 196 HIS A N 1
ATOM 1573 C CA . HIS A 1 196 ? 9.641 15.156 0.29 1 91.19 196 HIS A CA 1
ATOM 1574 C C . HIS A 1 196 ? 10.023 14.711 1.697 1 91.19 196 HIS A C 1
ATOM 1576 O O . HIS A 1 196 ? 10.273 15.547 2.57 1 91.19 196 HIS A O 1
ATOM 1582 N N . ARG A 1 197 ? 10.148 13.414 1.896 1 93.06 197 ARG A N 1
ATOM 1583 C CA . ARG A 1 197 ? 10.477 12.891 3.219 1 93.06 197 ARG A CA 1
ATOM 1584 C C . ARG A 1 197 ? 11.953 12.5 3.305 1 93.06 197 ARG A C 1
ATOM 1586 O O . ARG A 1 197 ? 12.391 11.93 4.301 1 93.06 197 ARG A O 1
ATOM 1593 N N . ILE A 1 198 ? 12.672 12.781 2.316 1 96.38 198 ILE A N 1
ATOM 1594 C CA . ILE A 1 198 ? 14.117 12.578 2.352 1 96.38 198 ILE A CA 1
ATOM 1595 C C . ILE A 1 198 ? 14.773 13.672 3.193 1 96.38 198 ILE A C 1
ATOM 1597 O O . ILE A 1 198 ? 14.414 14.844 3.088 1 96.38 198 ILE A O 1
ATOM 1601 N N . SER A 1 199 ? 15.688 13.219 4.031 1 97.12 199 SER A N 1
ATOM 1602 C CA . SER A 1 199 ? 16.344 14.156 4.934 1 97.12 199 SER A CA 1
ATOM 1603 C C . SER A 1 199 ? 17.859 14.023 4.859 1 97.12 199 SER A C 1
ATOM 1605 O O . SER A 1 199 ? 18.391 12.914 4.91 1 97.12 199 SER A O 1
ATOM 1607 N N . ILE A 1 200 ? 18.484 15.086 4.668 1 98.12 200 ILE A N 1
ATOM 1608 C CA . ILE A 1 200 ? 19.938 15.219 4.785 1 98.12 200 ILE A CA 1
ATOM 1609 C C . ILE A 1 200 ? 20.281 16.344 5.754 1 98.12 200 ILE A C 1
ATOM 1611 O O . ILE A 1 200 ? 19.781 17.469 5.609 1 98.12 200 ILE A O 1
ATOM 1615 N N . PHE A 1 201 ? 21.031 16.047 6.738 1 97.94 201 PHE A N 1
ATOM 1616 C CA . PHE A 1 201 ? 21.453 17.047 7.719 1 97.94 201 PHE A CA 1
ATOM 1617 C C . PHE A 1 201 ? 22.953 16.969 7.945 1 97.94 201 PHE A C 1
ATOM 1619 O O . PHE A 1 201 ? 23.469 15.953 8.422 1 97.94 201 PHE A O 1
ATOM 1626 N N . ILE A 1 202 ? 23.672 18.016 7.574 1 97.44 202 ILE A N 1
ATOM 1627 C CA . ILE A 1 202 ? 25.125 18.125 7.734 1 97.44 202 ILE A CA 1
ATOM 1628 C C . ILE A 1 202 ? 25.453 19.141 8.828 1 97.44 202 ILE A C 1
ATOM 1630 O O . ILE A 1 202 ? 25.094 20.312 8.719 1 97.44 202 ILE A O 1
ATOM 1634 N N . SER A 1 203 ? 26.156 18.641 9.844 1 95.88 203 SER A N 1
ATOM 1635 C CA . SER A 1 203 ? 26.438 19.578 10.93 1 95.88 203 SER A CA 1
ATOM 1636 C C . SER A 1 203 ? 27.594 19.078 11.789 1 95.88 203 SER A C 1
ATOM 1638 O O . SER A 1 203 ? 28.141 18 11.555 1 95.88 203 SER A O 1
ATOM 1640 N N . GLU A 1 204 ? 27.906 19.953 12.773 1 93.19 204 GLU A N 1
ATOM 1641 C CA . GLU A 1 204 ? 28.906 19.625 13.789 1 93.19 204 GLU A CA 1
ATOM 1642 C C . GLU A 1 204 ? 28.25 19.25 15.109 1 93.19 204 GLU A C 1
ATOM 1644 O O . GLU A 1 204 ? 28.922 19.188 16.141 1 93.19 204 GLU A O 1
ATOM 1649 N N . LEU A 1 205 ? 27 19 15.031 1 92.62 205 LEU A N 1
ATOM 1650 C CA . LEU A 1 205 ? 26.281 18.719 16.266 1 92.62 205 LEU A CA 1
ATOM 1651 C C . LEU A 1 205 ? 26.766 17.422 16.906 1 92.62 205 LEU A C 1
ATOM 1653 O O . LEU A 1 205 ? 27.188 16.5 16.188 1 92.62 205 LEU A O 1
ATOM 1657 N N . ASP A 1 206 ? 26.656 17.406 18.219 1 90.38 206 ASP A N 1
ATOM 1658 C CA . ASP A 1 206 ? 27 16.188 18.953 1 90.38 206 ASP A CA 1
ATOM 1659 C C . ASP A 1 206 ? 25.859 15.18 18.906 1 90.38 206 ASP A C 1
ATOM 1661 O O . ASP A 1 206 ? 24.734 15.508 18.5 1 90.38 206 ASP A O 1
ATOM 1665 N N . LYS A 1 207 ? 26.203 13.977 19.188 1 91.25 207 LYS A N 1
ATOM 1666 C CA . LYS A 1 207 ? 25.156 12.945 19.219 1 91.25 207 LYS A CA 1
ATOM 1667 C C . LYS A 1 207 ? 25.297 12.055 20.453 1 91.25 207 LYS A C 1
ATOM 1669 O O . LYS A 1 207 ? 26.406 11.914 21 1 91.25 207 LYS A O 1
ATOM 1674 N N . VAL A 1 208 ? 24.203 11.609 20.938 1 88.38 208 VAL A N 1
ATOM 1675 C CA . VAL A 1 208 ? 24.141 10.617 22 1 88.38 208 VAL A CA 1
ATOM 1676 C C . VAL A 1 208 ? 23.25 9.445 21.562 1 88.38 208 VAL A C 1
ATOM 1678 O O . VAL A 1 208 ? 22.234 9.641 20.906 1 88.38 208 VAL A O 1
ATOM 1681 N N . SER A 1 209 ? 23.734 8.227 21.766 1 83.25 209 SER A N 1
ATOM 1682 C CA . SER A 1 209 ? 22.984 7.039 21.359 1 83.25 209 SER A CA 1
ATOM 1683 C C . SER A 1 209 ? 22.359 6.348 22.562 1 83.25 209 SER A C 1
ATOM 1685 O O . SER A 1 209 ? 22.844 6.473 23.672 1 83.25 209 SER A O 1
ATOM 1687 N N . ASP A 1 210 ? 21.156 5.895 22.25 1 72.94 210 ASP A N 1
ATOM 1688 C CA . ASP A 1 210 ? 20.484 5.039 23.219 1 72.94 210 ASP A CA 1
ATOM 1689 C C . ASP A 1 210 ? 21.172 3.676 23.312 1 72.94 210 ASP A C 1
ATOM 1691 O O . ASP A 1 210 ? 21.391 3.016 22.297 1 72.94 210 ASP A O 1
ATOM 1695 N N . ASP A 1 211 ? 21.812 3.369 24.391 1 62.44 211 ASP A N 1
ATOM 1696 C CA . ASP A 1 211 ? 22.578 2.152 24.625 1 62.44 211 ASP A CA 1
ATOM 1697 C C . ASP A 1 211 ? 21.672 0.95 24.844 1 62.44 211 ASP A C 1
ATOM 1699 O O . ASP A 1 211 ? 22.141 -0.157 25.094 1 62.44 211 ASP A O 1
ATOM 1703 N N . SER A 1 212 ? 20.438 1.226 24.719 1 60.94 212 SER A N 1
ATOM 1704 C CA . SER A 1 212 ? 19.594 0.083 25.062 1 60.94 212 SER A CA 1
ATOM 1705 C C . SER A 1 212 ? 19.547 -0.932 23.922 1 60.94 212 SER A C 1
ATOM 1707 O O . SER A 1 212 ? 19.734 -0.574 22.766 1 60.94 212 SER A O 1
ATOM 1709 N N . GLU A 1 213 ? 19.859 -2.186 24.281 1 54.66 213 GLU A N 1
ATOM 1710 C CA . GLU A 1 213 ? 19.828 -3.326 23.375 1 54.66 213 GLU A CA 1
ATOM 1711 C C . GLU A 1 213 ? 18.531 -3.377 22.594 1 54.66 213 GLU A C 1
ATOM 1713 O O . GLU A 1 213 ? 17.609 -4.117 22.953 1 54.66 213 GLU A O 1
ATOM 1718 N N . GLN A 1 214 ? 18.172 -2.174 22 1 60.66 214 GLN A N 1
ATOM 1719 C CA . GLN A 1 214 ? 16.906 -2.219 21.266 1 60.66 214 GLN A CA 1
ATOM 1720 C C . GLN A 1 214 ? 17.125 -2.395 19.766 1 60.66 214 GLN A C 1
ATOM 1722 O O . GLN A 1 214 ? 18.25 -2.242 19.281 1 60.66 214 GLN A O 1
ATOM 1727 N N . MET A 1 215 ? 16.203 -2.977 19.078 1 64.88 215 MET A N 1
ATOM 1728 C CA . MET A 1 215 ? 16.188 -3.291 17.641 1 64.88 215 MET A CA 1
ATOM 1729 C C . MET A 1 215 ? 16.297 -2.023 16.812 1 64.88 215 MET A C 1
ATOM 1731 O O . MET A 1 215 ? 16.812 -2.062 15.688 1 64.88 215 MET A O 1
ATOM 1735 N N . VAL A 1 216 ? 15.977 -0.851 17.469 1 81.75 216 VAL A N 1
ATOM 1736 C CA . VAL A 1 216 ? 16 0.399 16.719 1 81.75 216 VAL A CA 1
ATOM 1737 C C . VAL A 1 216 ? 17.172 1.265 17.203 1 81.75 216 VAL A C 1
ATOM 1739 O O . VAL A 1 216 ? 17.312 1.503 18.406 1 81.75 216 VAL A O 1
ATOM 1742 N N . ASP A 1 217 ? 18.109 1.634 16.375 1 89.19 217 ASP A N 1
ATOM 1743 C CA . ASP A 1 217 ? 19.203 2.557 16.672 1 89.19 217 ASP A CA 1
ATOM 1744 C C . ASP A 1 217 ? 18.672 3.979 16.875 1 89.19 217 ASP A C 1
ATOM 1746 O O . ASP A 1 217 ? 18.5 4.719 15.898 1 89.19 217 ASP A O 1
ATOM 1750 N N . LEU A 1 218 ? 18.484 4.348 18.172 1 91.75 218 LEU A N 1
ATOM 1751 C CA . LEU A 1 218 ? 17.953 5.668 18.5 1 91.75 218 LEU A CA 1
ATOM 1752 C C . LEU A 1 218 ? 19.078 6.629 18.859 1 91.75 218 LEU A C 1
ATOM 1754 O O . LEU A 1 218 ? 19.844 6.375 19.797 1 91.75 218 LEU A O 1
ATOM 1758 N N . GLN A 1 219 ? 19.172 7.75 18.109 1 92.38 219 GLN A N 1
ATOM 1759 C CA . GLN A 1 219 ? 20.188 8.758 18.375 1 92.38 219 GLN A CA 1
ATOM 1760 C C . GLN A 1 219 ? 19.562 10.141 18.547 1 92.38 219 GLN A C 1
ATOM 1762 O O . GLN A 1 219 ? 18.594 10.477 17.859 1 92.38 219 GLN A O 1
ATOM 1767 N N . ILE A 1 220 ? 20.125 10.898 19.453 1 91.75 220 ILE A N 1
ATOM 1768 C CA . ILE A 1 220 ? 19.719 12.281 19.656 1 91.75 220 ILE A CA 1
ATOM 1769 C C . ILE A 1 220 ? 20.875 13.219 19.312 1 91.75 220 ILE A C 1
ATOM 1771 O O . ILE A 1 220 ? 22 13.031 19.781 1 91.75 220 ILE A O 1
ATOM 1775 N N . HIS A 1 221 ? 20.562 14.188 18.484 1 93.81 221 HIS A N 1
ATOM 1776 C CA . HIS A 1 221 ? 21.562 15.141 18.031 1 93.81 221 HIS A CA 1
ATOM 1777 C C . HIS A 1 221 ? 21.234 16.547 18.484 1 93.81 221 HIS A C 1
ATOM 1779 O O . HIS A 1 221 ? 20.062 16.953 18.453 1 93.81 221 HIS A O 1
ATOM 1785 N N . GLY A 1 222 ? 22.188 17.266 18.953 1 91.44 222 GLY A N 1
ATOM 1786 C CA . GLY A 1 222 ? 22.016 18.641 19.375 1 91.44 222 GLY A CA 1
ATOM 1787 C C . GLY A 1 222 ? 23.266 19.234 20 1 91.44 222 GLY A C 1
ATOM 1788 O O . GLY A 1 222 ? 24.312 18.578 20.078 1 91.44 222 GLY A O 1
ATOM 1789 N N . GLU A 1 223 ? 23.094 20.453 20.391 1 89.19 223 GLU A N 1
ATOM 1790 C CA . GLU A 1 223 ? 24.188 21.094 21.125 1 89.19 223 GLU A CA 1
ATOM 1791 C C . GLU A 1 223 ? 24.375 20.453 22.5 1 89.19 223 GLU A C 1
ATOM 1793 O O . GLU A 1 223 ? 23.453 19.891 23.062 1 89.19 223 GLU A O 1
ATOM 1798 N N . ALA A 1 224 ? 25.5 20.656 23.031 1 84.88 224 ALA A N 1
ATOM 1799 C CA . ALA A 1 224 ? 25.891 19.969 24.25 1 84.88 224 ALA A CA 1
ATOM 1800 C C . ALA A 1 224 ? 24.938 20.297 25.391 1 84.88 224 ALA A C 1
ATOM 1802 O O . ALA A 1 224 ? 24.516 19.406 26.141 1 84.88 224 ALA A O 1
ATOM 1803 N N . PRO A 1 225 ? 24.562 21.531 25.578 1 82.31 225 PRO A N 1
ATOM 1804 C CA . PRO A 1 225 ? 23.641 21.812 26.688 1 82.31 225 PRO A CA 1
ATOM 1805 C C . PRO A 1 225 ? 22.297 21.125 26.531 1 82.31 225 PRO A C 1
ATOM 1807 O O . PRO A 1 225 ? 21.719 20.672 27.516 1 82.31 225 PRO A O 1
ATOM 1810 N N . PHE A 1 226 ? 21.875 21.062 25.328 1 83.5 226 PHE A N 1
ATOM 1811 C CA . PHE A 1 226 ? 20.609 20.375 25.047 1 83.5 226 PHE A CA 1
ATOM 1812 C C . PHE A 1 226 ? 20.734 18.891 25.344 1 83.5 226 PHE A C 1
ATOM 1814 O O . PHE A 1 226 ? 19.844 18.312 25.969 1 83.5 226 PHE A O 1
ATOM 1821 N N . LEU A 1 227 ? 21.75 18.297 24.953 1 86.06 227 LEU A N 1
ATOM 1822 C CA . LEU A 1 227 ? 21.938 16.859 25.141 1 86.06 227 LEU A CA 1
ATOM 1823 C C . LEU A 1 227 ? 22.047 16.516 26.625 1 86.06 227 LEU A C 1
ATOM 1825 O O . LEU A 1 227 ? 21.547 15.484 27.062 1 86.06 227 LEU A O 1
ATOM 1829 N N . LYS A 1 228 ? 22.672 17.359 27.266 1 81.25 228 LYS A N 1
ATOM 1830 C CA . LYS A 1 228 ? 22.812 17.141 28.703 1 81.25 228 LYS A CA 1
ATOM 1831 C C . LYS A 1 228 ? 21.469 17.172 29.406 1 81.25 228 LYS A C 1
ATOM 1833 O O . LYS A 1 228 ? 21.203 16.375 30.297 1 81.25 228 LYS A O 1
ATOM 1838 N N . GLN A 1 229 ? 20.672 18.016 28.953 1 79.94 229 GLN A N 1
ATOM 1839 C CA . GLN A 1 229 ? 19.406 18.25 29.625 1 79.94 229 GLN A CA 1
ATOM 1840 C C . GLN A 1 229 ? 18.328 17.281 29.109 1 79.94 229 GLN A C 1
ATOM 1842 O O . GLN A 1 229 ? 17.5 16.812 29.891 1 79.94 229 GLN A O 1
ATOM 1847 N N . CYS A 1 230 ? 18.328 17.031 27.859 1 78.88 230 CYS A N 1
ATOM 1848 C CA . CYS A 1 230 ? 17.125 16.469 27.25 1 78.88 230 CYS A CA 1
ATOM 1849 C C . CYS A 1 230 ? 17.344 15.039 26.781 1 78.88 230 CYS A C 1
ATOM 1851 O O . CYS A 1 230 ? 16.406 14.344 26.422 1 78.88 230 CYS A O 1
ATOM 1853 N N . LYS A 1 231 ? 18.516 14.562 26.906 1 79 231 LYS A N 1
ATOM 1854 C CA . LYS A 1 231 ? 18.812 13.234 26.375 1 79 231 LYS A CA 1
ATOM 1855 C C . LYS A 1 231 ? 17.953 12.172 27.047 1 79 231 LYS A C 1
ATOM 1857 O O . LYS A 1 231 ? 17.266 11.398 26.375 1 79 231 LYS A O 1
ATOM 1862 N N . LYS A 1 232 ? 18 12.102 28.297 1 80.62 232 LYS A N 1
ATOM 1863 C CA . LYS A 1 232 ? 17.328 11.023 29.031 1 80.62 232 LYS A CA 1
ATOM 1864 C C . LYS A 1 232 ? 15.82 11.125 28.875 1 80.62 232 LYS A C 1
ATOM 1866 O O . LYS A 1 232 ? 15.156 10.141 28.547 1 80.62 232 LYS A O 1
ATOM 1871 N N . PRO A 1 233 ? 15.266 12.32 29.047 1 82.88 233 PRO A N 1
ATOM 1872 C CA . PRO A 1 233 ? 13.812 12.422 28.891 1 82.88 233 PRO A CA 1
ATOM 1873 C C . PRO A 1 233 ? 13.352 12.125 27.469 1 82.88 233 PRO A C 1
ATOM 1875 O O . PRO A 1 233 ? 12.297 11.516 27.281 1 82.88 233 PRO A O 1
ATOM 1878 N N . LEU A 1 234 ? 14.07 12.5 26.547 1 84.69 234 LEU A N 1
ATOM 1879 C CA . LEU A 1 234 ? 13.68 12.297 25.156 1 84.69 234 LEU A CA 1
ATOM 1880 C C . LEU A 1 234 ? 13.766 10.828 24.766 1 84.69 234 LEU A C 1
ATOM 1882 O O . LEU A 1 234 ? 12.898 10.312 24.047 1 84.69 234 LEU A O 1
ATOM 1886 N N . ILE A 1 235 ? 14.789 10.195 25.203 1 85.94 235 ILE A N 1
ATOM 1887 C CA . ILE A 1 235 ? 14.945 8.773 24.938 1 85.94 235 ILE A CA 1
ATOM 1888 C C . ILE A 1 235 ? 13.812 7.996 25.609 1 85.94 235 ILE A C 1
ATOM 1890 O O . ILE A 1 235 ? 13.18 7.137 24.984 1 85.94 235 ILE A O 1
ATOM 1894 N N . SER A 1 236 ? 13.609 8.336 26.797 1 84.19 236 SER A N 1
ATOM 1895 C CA . SER A 1 236 ? 12.57 7.641 27.562 1 84.19 236 SER A CA 1
ATOM 1896 C C . SER A 1 236 ? 11.195 7.852 26.922 1 84.19 236 SER A C 1
ATOM 1898 O O . SER A 1 236 ? 10.406 6.914 26.844 1 84.19 236 SER A O 1
ATOM 1900 N N . LYS A 1 237 ? 10.914 9.023 26.594 1 85.75 237 LYS A N 1
ATOM 1901 C CA . LYS A 1 237 ? 9.625 9.328 25.984 1 85.75 237 LYS A CA 1
ATOM 1902 C C . LYS A 1 237 ? 9.477 8.633 24.625 1 85.75 237 LYS A C 1
ATOM 1904 O O . LYS A 1 237 ? 8.406 8.117 24.312 1 85.75 237 LYS A O 1
ATOM 1909 N N . THR A 1 238 ? 10.508 8.68 23.844 1 88.06 238 THR A N 1
ATOM 1910 C CA . THR A 1 238 ? 10.477 8.039 22.531 1 88.06 238 THR A CA 1
ATOM 1911 C C . THR A 1 238 ? 10.242 6.539 22.672 1 88.06 238 THR A C 1
ATOM 1913 O O . THR A 1 238 ? 9.43 5.961 21.938 1 88.06 238 THR A O 1
ATOM 1916 N N . GLN A 1 239 ? 10.875 5.961 23.609 1 86.5 239 GLN A N 1
ATOM 1917 C CA . GLN A 1 239 ? 10.711 4.531 23.859 1 86.5 239 GLN A CA 1
ATOM 1918 C C . GLN A 1 239 ? 9.297 4.211 24.328 1 86.5 239 GLN A C 1
ATOM 1920 O O . GLN A 1 239 ? 8.727 3.186 23.953 1 86.5 239 GLN A O 1
ATOM 1925 N N . LEU A 1 240 ? 8.867 5.043 25.172 1 87.19 240 LEU A N 1
ATOM 1926 C CA . LEU A 1 240 ? 7.508 4.855 25.672 1 87.19 240 LEU A CA 1
ATOM 1927 C C . LEU A 1 240 ? 6.496 4.93 24.531 1 87.19 240 LEU A C 1
ATOM 1929 O O . LEU A 1 240 ? 5.551 4.141 24.484 1 87.19 240 LEU A O 1
ATOM 1933 N N . LEU A 1 241 ? 6.672 5.891 23.688 1 87.62 241 LEU A N 1
ATOM 1934 C CA . LEU A 1 241 ? 5.766 6.039 22.562 1 87.62 241 LEU A CA 1
ATOM 1935 C C . LEU A 1 241 ? 5.855 4.836 21.625 1 87.62 241 LEU A C 1
ATOM 1937 O O . LEU A 1 241 ? 4.84 4.355 21.125 1 87.62 241 LEU A O 1
ATOM 1941 N N . MET A 1 242 ? 7.035 4.332 21.375 1 87.12 242 MET A N 1
ATOM 1942 C CA . MET A 1 242 ? 7.223 3.146 20.547 1 87.12 242 MET A CA 1
ATOM 1943 C C . MET A 1 242 ? 6.523 1.936 21.156 1 87.12 242 MET A C 1
ATOM 1945 O O . MET A 1 242 ? 5.902 1.147 20.438 1 87.12 242 MET A O 1
ATOM 1949 N N . LYS A 1 243 ? 6.672 1.824 22.391 1 86.94 243 LYS A N 1
ATOM 1950 C CA . LYS A 1 243 ? 6.016 0.724 23.094 1 86.94 243 LYS A CA 1
ATOM 1951 C C . LYS A 1 243 ? 4.5 0.824 22.984 1 86.94 243 LYS A C 1
ATOM 1953 O O . LYS A 1 243 ? 3.824 -0.174 22.719 1 86.94 243 LYS A O 1
ATOM 1958 N N . LYS A 1 244 ? 4 1.967 23.188 1 86.31 244 LYS A N 1
ATOM 1959 C CA . LYS A 1 244 ? 2.559 2.176 23.109 1 86.31 244 LYS A CA 1
ATOM 1960 C C . LYS A 1 244 ? 2.037 1.897 21.703 1 86.31 244 LYS A C 1
ATOM 1962 O O . LYS A 1 244 ? 0.959 1.323 21.531 1 86.31 244 LYS A O 1
ATOM 1967 N N . MET A 1 245 ? 2.77 2.381 20.781 1 83.5 245 MET A N 1
ATOM 1968 C CA . MET A 1 245 ? 2.367 2.146 19.391 1 83.5 245 MET A CA 1
ATOM 1969 C C . MET A 1 245 ? 2.355 0.655 19.078 1 83.5 245 MET A C 1
ATOM 1971 O O . MET A 1 245 ? 1.437 0.164 18.422 1 83.5 245 MET A O 1
ATOM 1975 N N . LYS A 1 246 ? 3.355 -0.065 19.5 1 80.31 246 LYS A N 1
ATOM 1976 C CA . LYS A 1 246 ? 3.424 -1.508 19.297 1 80.31 246 LYS A CA 1
ATOM 1977 C C . LYS A 1 246 ? 2.264 -2.219 19.984 1 80.31 246 LYS A C 1
ATOM 1979 O O . LYS A 1 246 ? 1.657 -3.127 19.406 1 80.31 246 LYS A O 1
ATOM 1984 N N . GLU A 1 247 ? 2.002 -1.821 21.094 1 80.25 247 GLU A N 1
ATOM 1985 C CA . GLU A 1 247 ? 0.958 -2.471 21.875 1 80.25 247 GLU A CA 1
ATOM 1986 C C . GLU A 1 247 ? -0.424 -2.195 21.297 1 80.25 247 GLU A C 1
ATOM 1988 O O . GLU A 1 247 ? -1.286 -3.076 21.281 1 80.25 247 GLU A O 1
ATOM 1993 N N . ARG A 1 248 ? -0.558 -1.066 20.859 1 76.06 248 ARG A N 1
ATOM 1994 C CA . ARG A 1 248 ? -1.886 -0.671 20.406 1 76.06 248 ARG A CA 1
ATOM 1995 C C . ARG A 1 248 ? -2.127 -1.124 18.969 1 76.06 248 ARG A C 1
ATOM 1997 O O . ARG A 1 248 ? -3.252 -1.473 18.594 1 76.06 248 ARG A O 1
ATOM 2004 N N . PHE A 1 249 ? -1.132 -1.008 18.219 1 71.06 249 PHE A N 1
ATOM 2005 C CA . PHE A 1 249 ? -1.34 -1.288 16.812 1 71.06 249 PHE A CA 1
ATOM 2006 C C . PHE A 1 249 ? -0.69 -2.609 16.422 1 71.06 249 PHE A C 1
ATOM 2008 O O . PHE A 1 249 ? -0.94 -3.133 15.328 1 71.06 249 PHE A O 1
ATOM 2015 N N . GLY A 1 250 ? 0.042 -3.203 17.281 1 66.94 250 GLY A N 1
ATOM 2016 C CA . GLY A 1 250 ? 0.701 -4.465 16.984 1 66.94 250 GLY A CA 1
ATOM 2017 C C . GLY A 1 250 ? 1.806 -4.34 15.961 1 66.94 250 GLY A C 1
ATOM 2018 O O . GLY A 1 250 ? 2.248 -5.34 15.391 1 66.94 250 GLY A O 1
ATOM 2019 N N . ILE A 1 251 ? 2.031 -3.191 15.633 1 66.44 251 ILE A N 1
ATOM 2020 C CA . ILE A 1 251 ? 3.057 -2.971 14.617 1 66.44 251 ILE A CA 1
ATOM 2021 C C . ILE A 1 251 ? 4.312 -2.393 15.273 1 66.44 251 ILE A C 1
ATOM 2023 O O . ILE A 1 251 ? 4.242 -1.389 15.984 1 66.44 251 ILE A O 1
ATOM 2027 N N . ARG A 1 252 ? 5.301 -3.08 15.078 1 74.75 252 ARG A N 1
ATOM 2028 C CA . ARG A 1 252 ? 6.578 -2.568 15.555 1 74.75 252 ARG A CA 1
ATOM 2029 C C . ARG A 1 252 ? 7.051 -1.392 14.711 1 74.75 252 ARG A C 1
ATOM 2031 O O . ARG A 1 252 ? 6.605 -1.221 13.57 1 74.75 252 ARG A O 1
ATOM 2038 N N . TYR A 1 253 ? 7.906 -0.542 15.359 1 81.94 253 TYR A N 1
ATOM 2039 C CA . TYR A 1 253 ? 8.531 0.505 14.555 1 81.94 253 TYR A CA 1
ATOM 2040 C C . TYR A 1 253 ? 9.148 -0.072 13.289 1 81.94 253 TYR A C 1
ATOM 2042 O O . TYR A 1 253 ? 9.93 -1.026 13.352 1 81.94 253 TYR A O 1
ATOM 2050 N N . PRO A 1 254 ? 8.758 0.448 12.203 1 77.62 254 PRO A N 1
ATOM 2051 C CA . PRO A 1 254 ? 9.055 -0.244 10.953 1 77.62 254 PRO A CA 1
ATOM 2052 C C . PRO A 1 254 ? 10.508 -0.065 10.508 1 77.62 254 PRO A C 1
ATOM 2054 O O . PRO A 1 254 ? 11 -0.832 9.68 1 77.62 254 PRO A O 1
ATOM 2057 N N . LEU A 1 255 ? 11.227 0.937 11 1 85.06 255 LEU A N 1
ATOM 2058 C CA . LEU A 1 255 ? 12.578 1.221 10.531 1 85.06 255 LEU A CA 1
ATOM 2059 C C . LEU A 1 255 ? 13.609 0.71 11.531 1 85.06 255 LEU A C 1
ATOM 2061 O O . LEU A 1 255 ? 13.258 0.273 12.625 1 85.06 255 LEU A O 1
ATOM 2065 N N . PHE A 1 256 ? 14.906 0.764 11.062 1 81.31 256 PHE A N 1
ATOM 2066 C CA . PHE A 1 256 ? 15.992 0.217 11.875 1 81.31 256 PHE A CA 1
ATOM 2067 C C . PHE A 1 256 ? 16.688 1.319 12.664 1 81.31 256 PHE A C 1
ATOM 2069 O O . PHE A 1 256 ? 17.469 1.038 13.57 1 81.31 256 PHE A O 1
ATOM 2076 N N . LYS A 1 257 ? 16.281 2.508 12.383 1 90.25 257 LYS A N 1
ATOM 2077 C CA . LYS A 1 257 ? 16.906 3.613 13.102 1 90.25 257 LYS A CA 1
ATOM 2078 C C . LYS A 1 257 ? 15.953 4.793 13.242 1 90.25 257 LYS A C 1
ATOM 2080 O O . LYS A 1 257 ? 14.977 4.895 12.5 1 90.25 257 LYS A O 1
ATOM 2085 N N . LEU A 1 258 ? 16.266 5.684 14.188 1 93.38 258 LEU A N 1
ATOM 2086 C CA . LEU A 1 258 ? 15.57 6.953 14.367 1 93.38 258 LEU A CA 1
ATOM 2087 C C . LEU A 1 258 ? 16.5 8.008 14.953 1 93.38 258 LEU A C 1
ATOM 2089 O O . LEU A 1 258 ? 17.078 7.809 16.016 1 93.38 258 LEU A O 1
ATOM 2093 N N . ASP A 1 259 ? 16.688 9.055 14.25 1 95.31 259 ASP A N 1
ATOM 2094 C CA . ASP A 1 259 ? 17.438 10.203 14.734 1 95.31 259 ASP A CA 1
ATOM 2095 C C . ASP A 1 259 ? 16.516 11.344 15.141 1 95.31 259 ASP A C 1
ATOM 2097 O O . ASP A 1 259 ? 15.648 11.75 14.367 1 95.31 259 ASP A O 1
ATOM 2101 N N . LEU A 1 260 ? 16.656 11.812 16.328 1 93.44 260 LEU A N 1
ATOM 2102 C CA . LEU A 1 260 ? 16.031 13.062 16.766 1 93.44 260 LEU A CA 1
ATOM 2103 C C . LEU A 1 260 ? 17.047 14.195 16.766 1 93.44 260 LEU A C 1
ATOM 2105 O O . LEU A 1 260 ? 18.047 14.133 17.484 1 93.44 260 LEU A O 1
ATOM 2109 N N . ILE A 1 261 ? 16.781 15.203 16 1 94.5 261 ILE A N 1
ATOM 2110 C CA . ILE A 1 261 ? 17.734 16.297 15.867 1 94.5 261 ILE A CA 1
ATOM 2111 C C . ILE A 1 261 ? 17.094 17.594 16.359 1 94.5 261 ILE A C 1
ATOM 2113 O O . ILE A 1 261 ? 16.047 18 15.852 1 94.5 261 ILE A O 1
ATOM 2117 N N . LEU A 1 262 ? 17.703 18.156 17.312 1 91.12 262 LEU A N 1
ATOM 2118 C CA . LEU A 1 262 ? 17.312 19.531 17.594 1 91.12 262 LEU A CA 1
ATOM 2119 C C . LEU A 1 262 ? 17.969 20.484 16.594 1 91.12 262 LEU A C 1
ATOM 2121 O O . LEU A 1 262 ? 19.141 20.859 16.766 1 91.12 262 LEU A O 1
ATOM 2125 N N . VAL A 1 263 ? 17.234 20.906 15.672 1 90.69 263 VAL A N 1
ATOM 2126 C CA . VAL A 1 263 ? 17.766 21.797 14.633 1 90.69 263 VAL A CA 1
ATOM 2127 C C . VAL A 1 263 ? 17.703 23.25 15.109 1 90.69 263 VAL A C 1
ATOM 2129 O O . VAL A 1 263 ? 16.625 23.75 15.438 1 90.69 263 VAL A O 1
ATOM 2132 N N . PRO A 1 264 ? 18.797 23.906 15.07 1 87.56 264 PRO A N 1
ATOM 2133 C CA . PRO A 1 264 ? 18.797 25.297 15.516 1 87.56 264 PRO A CA 1
ATOM 2134 C C . PRO A 1 264 ? 17.875 26.188 14.68 1 87.56 264 PRO A C 1
ATOM 2136 O O . PRO A 1 264 ? 17.859 26.078 13.453 1 87.56 264 PRO A O 1
ATOM 2139 N N . ASN A 1 265 ? 17.016 26.953 15.281 1 81.88 265 ASN A N 1
ATOM 2140 C CA . ASN A 1 265 ? 16.188 28 14.672 1 81.88 265 ASN A CA 1
ATOM 2141 C C . ASN A 1 265 ? 15.047 27.406 13.852 1 81.88 265 ASN A C 1
ATOM 2143 O O . ASN A 1 265 ? 14.43 28.094 13.047 1 81.88 265 ASN A O 1
ATOM 2147 N N . LEU A 1 266 ? 14.906 26.125 13.984 1 86.88 266 LEU A N 1
ATOM 2148 C CA . LEU A 1 266 ? 13.773 25.531 13.281 1 86.88 266 LEU A CA 1
ATOM 2149 C C . LEU A 1 266 ? 12.453 25.922 13.938 1 86.88 266 LEU A C 1
ATOM 2151 O O . LEU A 1 266 ? 12.305 25.797 15.156 1 86.88 266 LEU A O 1
ATOM 2155 N N . LYS A 1 267 ? 11.523 26.344 13.141 1 76.88 267 LYS A N 1
ATOM 2156 C CA . LYS A 1 267 ? 10.266 26.875 13.664 1 76.88 267 LYS A CA 1
ATOM 2157 C C . LYS A 1 267 ? 9.234 25.766 13.859 1 76.88 267 LYS A C 1
ATOM 2159 O O . LYS A 1 267 ? 8.383 25.859 14.742 1 76.88 267 LYS A O 1
ATOM 2164 N N . ARG A 1 268 ? 9.297 24.797 12.977 1 81.25 268 ARG A N 1
ATOM 2165 C CA . ARG A 1 268 ? 8.336 23.703 13.047 1 81.25 268 ARG A CA 1
ATOM 2166 C C . ARG A 1 268 ? 9.039 22.344 12.914 1 81.25 268 ARG A C 1
ATOM 2168 O O . ARG A 1 268 ? 9.891 22.172 12.039 1 81.25 268 ARG A O 1
ATOM 2175 N N . SER A 1 269 ? 8.594 21.469 13.797 1 87.62 269 SER A N 1
ATOM 2176 C CA . SER A 1 269 ? 9.18 20.141 13.734 1 87.62 269 SER A CA 1
ATOM 2177 C C . SER A 1 269 ? 8.734 19.406 12.477 1 87.62 269 SER A C 1
ATOM 2179 O O . SER A 1 269 ? 7.598 19.562 12.023 1 87.62 269 SER A O 1
ATOM 2181 N N . VAL A 1 270 ? 9.609 18.625 11.969 1 89.06 270 VAL A N 1
ATOM 2182 C CA . VAL A 1 270 ? 9.352 17.891 10.742 1 89.06 270 VAL A CA 1
ATOM 2183 C C . VAL A 1 270 ? 9.711 16.422 10.938 1 89.06 270 VAL A C 1
ATOM 2185 O O . VAL A 1 270 ? 10.711 16.094 11.578 1 89.06 270 VAL A O 1
ATOM 2188 N N . SER A 1 271 ? 8.797 15.609 10.43 1 91.44 271 SER A N 1
ATOM 2189 C CA . SER A 1 271 ? 9.031 14.172 10.516 1 91.44 271 SER A CA 1
ATOM 2190 C C . SER A 1 271 ? 9.391 13.594 9.148 1 91.44 271 SER A C 1
ATOM 2192 O O . SER A 1 271 ? 8.516 13.398 8.305 1 91.44 271 SER A O 1
ATOM 2194 N N . ASN A 1 272 ? 10.648 13.359 8.969 1 93.88 272 ASN A N 1
ATOM 2195 C CA . ASN A 1 272 ? 11.125 12.594 7.824 1 93.88 272 ASN A CA 1
ATOM 2196 C C . ASN A 1 272 ? 11.359 11.125 8.188 1 93.88 272 ASN A C 1
ATOM 2198 O O . ASN A 1 272 ? 11.602 10.797 9.344 1 93.88 272 ASN A O 1
ATOM 2202 N N . PHE A 1 273 ? 11.234 10.352 7.211 1 91.5 273 PHE A N 1
ATOM 2203 C CA . PHE A 1 273 ? 11.281 8.93 7.496 1 91.5 273 PHE A CA 1
ATOM 2204 C C . PHE A 1 273 ? 12.641 8.531 8.07 1 91.5 273 PHE A C 1
ATOM 2206 O O . PHE A 1 273 ? 13.664 8.664 7.395 1 91.5 273 PHE A O 1
ATOM 2213 N N . GLY A 1 274 ? 12.719 8.188 9.359 1 93.94 274 GLY A N 1
ATOM 2214 C CA . GLY A 1 274 ? 13.93 7.801 10.062 1 93.94 274 GLY A CA 1
ATOM 2215 C C . GLY A 1 274 ? 14.633 8.969 10.734 1 93.94 274 GLY A C 1
ATOM 2216 O O . GLY A 1 274 ? 15.633 8.789 11.43 1 93.94 274 GLY A O 1
ATOM 2217 N N . VAL A 1 275 ? 14.117 10.156 10.508 1 96.5 275 VAL A N 1
ATOM 2218 C CA . VAL A 1 275 ? 14.711 11.367 11.078 1 96.5 275 VAL A CA 1
ATOM 2219 C C . VAL A 1 275 ? 13.602 12.32 11.523 1 96.5 275 VAL A C 1
ATOM 2221 O O . VAL A 1 275 ? 12.711 12.664 10.742 1 96.5 275 VAL A O 1
ATOM 2224 N N . ILE A 1 276 ? 13.648 12.758 12.742 1 94.19 276 ILE A N 1
ATOM 2225 C CA . ILE A 1 276 ? 12.742 13.789 13.234 1 94.19 276 ILE A CA 1
ATOM 2226 C C . ILE A 1 276 ? 13.531 15.039 13.594 1 94.19 276 ILE A C 1
ATOM 2228 O O . ILE A 1 276 ? 14.445 14.984 14.43 1 94.19 276 ILE A O 1
ATOM 2232 N N . SER A 1 277 ? 13.219 16.094 12.914 1 93.75 277 SER A N 1
ATOM 2233 C CA . SER A 1 277 ? 13.789 17.391 13.242 1 93.75 277 SER A CA 1
ATOM 2234 C C . SER A 1 277 ? 12.906 18.156 14.234 1 93.75 277 SER A C 1
ATOM 2236 O O . SER A 1 277 ? 11.758 18.484 13.93 1 93.75 277 SER A O 1
ATOM 2238 N N . LEU A 1 278 ? 13.438 18.391 15.367 1 90.38 278 LEU A N 1
ATOM 2239 C CA . LEU A 1 278 ? 12.695 19.062 16.438 1 90.38 278 LEU A CA 1
ATOM 2240 C C . LEU A 1 278 ? 12.922 20.562 16.391 1 90.38 278 LEU A C 1
ATOM 2242 O O . LEU A 1 278 ? 14.055 21.016 16.203 1 90.38 278 LEU A O 1
ATOM 2246 N N . ALA A 1 279 ? 11.812 21.234 16.594 1 86.75 279 ALA A N 1
ATOM 2247 C CA . ALA A 1 279 ? 11.891 22.688 16.688 1 86.75 279 ALA A CA 1
ATOM 2248 C C . ALA A 1 279 ? 12.453 23.109 18.031 1 86.75 279 ALA A C 1
ATOM 2250 O O . ALA A 1 279 ? 12.281 22.422 19.031 1 86.75 279 ALA A O 1
ATOM 2251 N N . SER A 1 280 ? 13.055 24.25 18.047 1 74.31 280 SER A N 1
ATOM 2252 C CA . SER A 1 280 ? 13.734 24.766 19.234 1 74.31 280 SER A CA 1
ATOM 2253 C C . SER A 1 280 ? 12.75 25 20.375 1 74.31 280 SER A C 1
ATOM 2255 O O . SER A 1 280 ? 13.094 24.797 21.547 1 74.31 280 SER A O 1
ATOM 2257 N N . ASN A 1 281 ? 11.555 25.328 20.016 1 71.19 281 ASN A N 1
ATOM 2258 C CA . ASN A 1 281 ? 10.578 25.672 21.047 1 71.19 281 ASN A CA 1
ATOM 2259 C C . ASN A 1 281 ? 10 24.438 21.703 1 71.19 281 ASN A C 1
ATOM 2261 O O . ASN A 1 281 ? 9.398 24.516 22.781 1 71.19 281 ASN A O 1
ATOM 2265 N N . MET A 1 282 ? 10.156 23.375 21.125 1 69.62 282 MET A N 1
ATOM 2266 C CA . MET A 1 282 ? 9.609 22.125 21.672 1 69.62 282 MET A CA 1
ATOM 2267 C C . MET A 1 282 ? 10.406 21.688 22.906 1 69.62 282 MET A C 1
ATOM 2269 O O . MET A 1 282 ? 9.898 20.938 23.734 1 69.62 282 MET A O 1
ATOM 2273 N N . VAL A 1 283 ? 11.664 22.141 23.078 1 64.62 283 VAL A N 1
ATOM 2274 C CA . VAL A 1 283 ? 12.508 21.594 24.125 1 64.62 283 VAL A CA 1
ATOM 2275 C C . VAL A 1 283 ? 12.75 22.656 25.203 1 64.62 283 VAL A C 1
ATOM 2277 O O . VAL A 1 283 ? 13.289 22.344 26.266 1 64.62 283 VAL A O 1
ATOM 2280 N N . GLU A 1 284 ? 12.414 23.875 25.047 1 57.69 284 GLU A N 1
ATOM 2281 C CA . GLU A 1 284 ? 12.75 24.922 26.016 1 57.69 284 GLU A CA 1
ATOM 2282 C C . GLU A 1 284 ? 12.133 24.625 27.375 1 57.69 284 GLU A C 1
ATOM 2284 O O . GLU A 1 284 ? 12.711 24.984 28.406 1 57.69 284 GLU A O 1
ATOM 2289 N N . ASN A 1 285 ? 10.898 24.25 27.469 1 48.38 285 ASN A N 1
ATOM 2290 C CA . ASN A 1 285 ? 10.32 24.266 28.797 1 48.38 285 ASN A CA 1
ATOM 2291 C C . ASN A 1 285 ? 10.43 22.906 29.484 1 48.38 285 ASN A C 1
ATOM 2293 O O . ASN A 1 285 ? 9.648 22.594 30.375 1 48.38 285 ASN A O 1
ATOM 2297 N N . GLU A 1 286 ? 11.766 22.312 29.594 1 49.47 286 GLU A N 1
ATOM 2298 C CA . GLU A 1 286 ? 12.094 21.078 30.297 1 49.47 286 GLU A CA 1
ATOM 2299 C C . GLU A 1 286 ? 11.094 19.969 29.969 1 49.47 286 GLU A C 1
ATOM 2301 O O . GLU A 1 286 ? 11.242 18.844 30.422 1 49.47 286 GLU A O 1
ATOM 2306 N N . THR A 1 287 ? 9.961 20.438 29.5 1 50.16 287 THR A N 1
ATOM 2307 C CA . THR A 1 287 ? 8.961 19.406 29.25 1 50.16 287 THR A CA 1
ATOM 2308 C C . THR A 1 287 ? 9.078 18.875 27.812 1 50.16 287 THR A C 1
ATOM 2310 O O . THR A 1 287 ? 9.336 19.641 26.891 1 50.16 287 THR A O 1
ATOM 2313 N N . CYS A 1 288 ? 9.469 17.688 27.781 1 53.44 288 CYS A N 1
ATOM 2314 C CA . CYS A 1 288 ? 9.539 16.969 26.516 1 53.44 288 CYS A CA 1
ATOM 2315 C C . CYS A 1 288 ? 8.461 17.453 25.547 1 53.44 288 CYS A C 1
ATOM 2317 O O . CYS A 1 288 ? 7.363 17.812 25.984 1 53.44 288 CYS A O 1
ATOM 2319 N N . PRO A 1 289 ? 8.945 17.688 24.266 1 57.81 289 PRO A N 1
ATOM 2320 C CA . PRO A 1 289 ? 8.117 18.281 23.203 1 57.81 289 PRO A CA 1
ATOM 2321 C C . PRO A 1 289 ? 6.688 17.734 23.203 1 57.81 289 PRO A C 1
ATOM 2323 O O . PRO A 1 289 ? 6.484 16.531 23.281 1 57.81 289 PRO A O 1
ATOM 2326 N N . THR A 1 290 ? 5.836 18.625 23.578 1 61.78 290 THR A N 1
ATOM 2327 C CA . THR A 1 290 ? 4.441 18.344 23.266 1 61.78 290 THR A CA 1
ATOM 2328 C C . THR A 1 290 ? 4.254 18.156 21.75 1 61.78 290 THR A C 1
ATOM 2330 O O . THR A 1 290 ? 4.918 18.812 20.953 1 61.78 290 THR A O 1
ATOM 2333 N N . GLY A 1 291 ? 4.094 17 21.266 1 74.56 291 GLY A N 1
ATOM 2334 C CA . GLY A 1 291 ? 3.85 16.812 19.844 1 74.56 291 GLY A CA 1
ATOM 2335 C C . GLY A 1 291 ? 4.656 15.672 19.25 1 74.56 291 GLY A C 1
ATOM 2336 O O . GLY A 1 291 ? 4.5 15.344 18.062 1 74.56 291 GLY A O 1
ATOM 2337 N N . LEU A 1 292 ? 5.566 15.195 20.203 1 85.31 292 LEU A N 1
ATOM 2338 C CA . LEU A 1 292 ? 6.371 14.086 19.719 1 85.31 292 LEU A CA 1
ATOM 2339 C C . LEU A 1 292 ? 5.484 12.945 19.234 1 85.31 292 LEU A C 1
ATOM 2341 O O . LEU A 1 292 ? 5.859 12.211 18.312 1 85.31 292 LEU A O 1
ATOM 2345 N N . GLY A 1 293 ? 4.301 12.906 19.812 1 86.62 293 GLY A N 1
ATOM 2346 C CA . GLY A 1 293 ? 3.373 11.859 19.422 1 86.62 293 GLY A CA 1
ATOM 2347 C C . GLY A 1 293 ? 2.988 11.914 17.953 1 86.62 293 GLY A C 1
ATOM 2348 O O . GLY A 1 293 ? 2.994 10.891 17.266 1 86.62 293 GLY A O 1
ATOM 2349 N N . ARG A 1 294 ? 2.691 13.062 17.516 1 87.12 294 ARG A N 1
ATOM 2350 C CA . ARG A 1 294 ? 2.322 13.242 16.125 1 87.12 294 ARG A CA 1
ATOM 2351 C C . ARG A 1 294 ? 3.473 12.852 15.195 1 87.12 294 ARG A C 1
ATOM 2353 O O . ARG A 1 294 ? 3.266 12.18 14.188 1 87.12 294 ARG A O 1
ATOM 2360 N N . LEU A 1 295 ? 4.664 13.281 15.562 1 90 295 LEU A N 1
ATOM 2361 C CA . LEU A 1 295 ? 5.84 13 14.742 1 90 295 LEU A CA 1
ATOM 2362 C C . LEU A 1 295 ? 6.137 11.508 14.711 1 90 295 LEU A C 1
ATOM 2364 O O . LEU A 1 295 ? 6.484 10.961 13.664 1 90 295 LEU A O 1
ATOM 2368 N N . MET A 1 296 ? 5.898 10.922 15.82 1 90.31 296 MET A N 1
ATOM 2369 C CA . MET A 1 296 ? 6.117 9.477 15.906 1 90.31 296 MET A CA 1
ATOM 2370 C C . MET A 1 296 ? 5.059 8.719 15.117 1 90.31 296 MET A C 1
ATOM 2372 O O . MET A 1 296 ? 5.352 7.684 14.516 1 90.31 296 MET A O 1
ATOM 2376 N N . ALA A 1 297 ? 3.838 9.227 15.148 1 88.69 297 ALA A N 1
ATOM 2377 C CA . ALA A 1 297 ? 2.775 8.602 14.367 1 88.69 297 ALA A CA 1
ATOM 2378 C C . ALA A 1 297 ? 3.115 8.609 12.875 1 88.69 297 ALA A C 1
ATOM 2380 O O . ALA A 1 297 ? 2.838 7.641 12.164 1 88.69 297 ALA A O 1
ATOM 2381 N N . GLU A 1 298 ? 3.701 9.633 12.438 1 88.38 298 GLU A N 1
ATOM 2382 C CA . GLU A 1 298 ? 4.109 9.742 11.039 1 88.38 298 GLU A CA 1
ATOM 2383 C C . GLU A 1 298 ? 5.207 8.734 10.703 1 88.38 298 GLU A C 1
ATOM 2385 O O . GLU A 1 298 ? 5.234 8.172 9.609 1 88.38 298 GLU A O 1
ATOM 2390 N N . GLN A 1 299 ? 6.105 8.523 11.641 1 89.5 299 GLN A N 1
ATOM 2391 C CA . GLN A 1 299 ? 7.141 7.512 11.461 1 89.5 299 GLN A CA 1
ATOM 2392 C C . GLN A 1 299 ? 6.535 6.113 11.391 1 89.5 299 GLN A C 1
ATOM 2394 O O . GLN A 1 299 ? 6.914 5.309 10.531 1 89.5 299 GLN A O 1
ATOM 2399 N N . TRP A 1 300 ? 5.66 5.926 12.25 1 83.06 300 TRP A N 1
ATOM 2400 C CA . TRP A 1 300 ? 5.105 4.59 12.438 1 83.06 300 TRP A CA 1
ATOM 2401 C C . TRP A 1 300 ? 4.191 4.207 11.281 1 83.06 300 TRP A C 1
ATOM 2403 O O . TRP A 1 300 ? 4.191 3.059 10.836 1 83.06 300 TRP A O 1
ATOM 2413 N N . LEU A 1 301 ? 3.41 5.086 10.836 1 80.19 301 LEU A N 1
ATOM 2414 C CA . LEU A 1 301 ? 2.465 4.797 9.758 1 80.19 301 LEU A CA 1
ATOM 2415 C C . LEU A 1 301 ? 3.133 4.938 8.398 1 80.19 301 LEU A C 1
ATOM 2417 O O . LEU A 1 301 ? 2.627 4.422 7.398 1 80.19 301 LEU A O 1
ATOM 2421 N N . GLY A 1 302 ? 4.215 5.633 8.359 1 77.75 302 GLY A N 1
ATOM 2422 C CA . GLY A 1 302 ? 5.082 5.668 7.191 1 77.75 302 GLY A CA 1
ATOM 2423 C C . GLY A 1 302 ? 4.352 6.059 5.922 1 77.75 302 GLY A C 1
ATOM 2424 O O . GLY A 1 302 ? 3.664 7.082 5.883 1 77.75 302 GLY A O 1
ATOM 2425 N N . ASN A 1 303 ? 4.363 5.191 4.977 1 71.19 303 ASN A N 1
ATOM 2426 C CA . ASN A 1 303 ? 3.871 5.469 3.631 1 71.19 303 ASN A CA 1
ATOM 2427 C C . ASN A 1 303 ? 2.348 5.395 3.566 1 71.19 303 ASN A C 1
ATOM 2429 O O . ASN A 1 303 ? 1.743 5.836 2.586 1 71.19 303 ASN A O 1
ATOM 2433 N N . HIS A 1 304 ? 1.754 4.938 4.582 1 74 304 HIS A N 1
ATOM 2434 C CA . HIS A 1 304 ? 0.298 5 4.641 1 74 304 HIS A CA 1
ATOM 2435 C C . HIS A 1 304 ? -0.188 6.441 4.73 1 74 304 HIS A C 1
ATOM 2437 O O . HIS A 1 304 ? -1.348 6.73 4.426 1 74 304 HIS A O 1
ATOM 2443 N N . LEU A 1 305 ? 0.72 7.273 5.176 1 77.31 305 LEU A N 1
ATOM 2444 C CA . LEU A 1 305 ? 0.351 8.672 5.352 1 77.31 305 LEU A CA 1
ATOM 2445 C C . LEU A 1 305 ? 0.907 9.531 4.219 1 77.31 305 LEU A C 1
ATOM 2447 O O . LEU A 1 305 ? 1.01 10.75 4.352 1 77.31 305 LEU A O 1
ATOM 2451 N N . VAL A 1 306 ? 1.283 8.922 3.191 1 76.06 306 VAL A N 1
ATOM 2452 C CA . VAL A 1 306 ? 1.718 9.688 2.029 1 76.06 306 VAL A CA 1
ATOM 2453 C C . VAL A 1 306 ? 0.535 9.922 1.091 1 76.06 306 VAL A C 1
ATOM 2455 O O . VAL A 1 306 ? -0.076 8.961 0.605 1 76.06 306 VAL A O 1
ATOM 2458 N N . PRO A 1 307 ? 0.185 11.148 0.912 1 75.5 307 PRO A N 1
ATOM 2459 C CA . PRO A 1 307 ? -0.992 11.422 0.084 1 75.5 307 PRO A CA 1
ATOM 2460 C C . PRO A 1 307 ? -0.744 11.164 -1.399 1 75.5 307 PRO A C 1
ATOM 2462 O O . PRO A 1 307 ? 0.409 11.102 -1.835 1 75.5 307 PRO A O 1
ATOM 2465 N N . ASP A 1 308 ? -1.87 11.023 -2.166 1 70.69 308 ASP A N 1
ATOM 2466 C CA . ASP A 1 308 ? -1.776 10.82 -3.609 1 70.69 308 ASP A CA 1
ATOM 2467 C C . ASP A 1 308 ? -1.341 12.109 -4.312 1 70.69 308 ASP A C 1
ATOM 2469 O O . ASP A 1 308 ? -0.771 12.062 -5.402 1 70.69 308 ASP A O 1
ATOM 2473 N N . ASN A 1 309 ? -1.718 13.188 -3.613 1 69.75 309 ASN A N 1
ATOM 2474 C CA . ASN A 1 309 ? -1.335 14.5 -4.129 1 69.75 309 ASN A CA 1
ATOM 2475 C C . ASN A 1 309 ? -1.175 15.523 -3.004 1 69.75 309 ASN A C 1
ATOM 2477 O O . ASN A 1 309 ? -1.582 15.266 -1.869 1 69.75 309 ASN A O 1
ATOM 2481 N N . TRP A 1 310 ? -0.66 16.656 -3.312 1 69.94 310 TRP A N 1
ATOM 2482 C CA . TRP A 1 310 ? -0.304 17.656 -2.307 1 69.94 310 TRP A CA 1
ATOM 2483 C C . TRP A 1 310 ? -1.552 18.25 -1.654 1 69.94 310 TRP A C 1
ATOM 2485 O O . TRP A 1 310 ? -1.49 18.766 -0.539 1 69.94 310 TRP A O 1
ATOM 2495 N N . THR A 1 311 ? -2.689 18.062 -2.314 1 64.69 311 THR A N 1
ATOM 2496 C CA . THR A 1 311 ? -3.912 18.641 -1.78 1 64.69 311 THR A CA 1
ATOM 2497 C C . THR A 1 311 ? -4.426 17.844 -0.593 1 64.69 311 THR A C 1
ATOM 2499 O O . THR A 1 311 ? -5.176 18.359 0.238 1 64.69 311 THR A O 1
ATOM 2502 N N . GLN A 1 312 ? -3.971 16.656 -0.514 1 70.94 312 GLN A N 1
ATOM 2503 C CA . GLN A 1 312 ? -4.473 15.766 0.526 1 70.94 312 GLN A CA 1
ATOM 2504 C C . GLN A 1 312 ? -3.523 15.727 1.721 1 70.94 312 GLN A C 1
ATOM 2506 O O . GLN A 1 312 ? -3.795 15.047 2.715 1 70.94 312 GLN A O 1
ATOM 2511 N N . ILE A 1 313 ? -2.504 16.5 1.653 1 70.88 313 ILE A N 1
ATOM 2512 C CA . ILE A 1 313 ? -1.452 16.422 2.662 1 70.88 313 ILE A CA 1
ATOM 2513 C C . ILE A 1 313 ? -2.008 16.859 4.016 1 70.88 313 ILE A C 1
ATOM 2515 O O . ILE A 1 313 ? -1.637 16.312 5.055 1 70.88 313 ILE A O 1
ATOM 2519 N N . VAL A 1 314 ? -2.932 17.75 3.961 1 68.25 314 VAL A N 1
ATOM 2520 C CA . VAL A 1 314 ? -3.453 18.328 5.199 1 68.25 314 VAL A CA 1
ATOM 2521 C C . VAL A 1 314 ? -4.297 17.281 5.934 1 68.25 314 VAL A C 1
ATOM 2523 O O . VAL A 1 314 ? -4.262 17.203 7.164 1 68.25 314 VAL A O 1
ATOM 2526 N N . MET A 1 315 ? -4.957 16.531 5.215 1 72.94 315 MET A N 1
ATOM 2527 C CA . MET A 1 315 ? -5.754 15.477 5.828 1 72.94 315 MET A CA 1
ATOM 2528 C C . MET A 1 315 ? -4.859 14.438 6.496 1 72.94 315 MET A C 1
ATOM 2530 O O . MET A 1 315 ? -5.164 13.961 7.594 1 72.94 315 MET A O 1
ATOM 2534 N N . VAL A 1 316 ? -3.795 14.219 5.91 1 77 316 VAL A N 1
ATOM 2535 C CA . VAL A 1 316 ? -2.852 13.234 6.434 1 77 316 VAL A CA 1
ATOM 2536 C C . VAL A 1 316 ? -2.221 13.758 7.723 1 77 316 VAL A C 1
ATOM 2538 O O . VAL A 1 316 ? -2.062 13.016 8.695 1 77 316 VAL A O 1
ATOM 2541 N N . GLU A 1 317 ? -1.984 15.016 7.723 1 78.5 317 GLU A N 1
ATOM 2542 C CA . GLU A 1 317 ? -1.397 15.625 8.914 1 78.5 317 GLU A CA 1
ATOM 2543 C C . GLU A 1 317 ? -2.398 15.656 10.062 1 78.5 317 GLU A C 1
ATOM 2545 O O . GLU A 1 317 ? -2.033 15.422 11.219 1 78.5 317 GLU A O 1
ATOM 2550 N N . ALA A 1 318 ? -3.582 16 9.703 1 82.25 318 ALA A N 1
ATOM 2551 C CA . ALA A 1 318 ? -4.621 16.016 10.727 1 82.25 318 ALA A CA 1
ATOM 2552 C C . ALA A 1 318 ? -4.832 14.617 11.312 1 82.25 318 ALA A C 1
ATOM 2554 O O . ALA A 1 318 ? -5.008 14.461 12.523 1 82.25 318 ALA A O 1
ATOM 2555 N N . PHE A 1 319 ? -4.77 13.68 10.461 1 85.12 319 PHE A N 1
ATOM 2556 C CA . PHE A 1 319 ? -4.93 12.289 10.875 1 85.12 319 PHE A CA 1
ATOM 2557 C C . PHE A 1 319 ? -3.779 11.859 11.781 1 85.12 319 PHE A C 1
ATOM 2559 O O . PHE A 1 319 ? -4.004 11.258 12.828 1 85.12 319 PHE A O 1
ATOM 2566 N N . SER A 1 320 ? -2.607 12.188 11.453 1 87.44 320 SER A N 1
ATOM 2567 C CA . SER A 1 320 ? -1.447 11.852 12.266 1 87.44 320 SER A CA 1
ATOM 2568 C C . SER A 1 320 ? -1.498 12.562 13.617 1 87.44 320 SER A C 1
ATOM 2570 O O . SER A 1 320 ? -1.04 12.023 14.625 1 87.44 320 SER A O 1
ATOM 2572 N N . HIS A 1 321 ? -2.031 13.703 13.602 1 87 321 HIS A N 1
ATOM 2573 C CA . HIS A 1 321 ? -2.166 14.469 14.844 1 87 321 HIS A CA 1
ATOM 2574 C C . HIS A 1 321 ? -3.08 13.75 15.828 1 87 321 HIS A C 1
ATOM 2576 O O . HIS A 1 321 ? -2.746 13.617 17.016 1 87 321 HIS A O 1
ATOM 2582 N N . ILE A 1 322 ? -4.137 13.297 15.383 1 89 322 ILE A N 1
ATOM 2583 C CA . ILE A 1 322 ? -5.098 12.633 16.266 1 89 322 ILE A CA 1
ATOM 2584 C C . ILE A 1 322 ? -4.516 11.312 16.766 1 89 322 ILE A C 1
ATOM 2586 O O . ILE A 1 322 ? -4.672 10.969 17.938 1 89 322 ILE A O 1
ATOM 2590 N N . ILE A 1 323 ? -3.869 10.656 15.938 1 88.44 323 ILE A N 1
ATOM 2591 C CA . ILE A 1 323 ? -3.236 9.406 16.359 1 88.44 323 ILE A CA 1
ATOM 2592 C C . ILE A 1 323 ? -2.17 9.703 17.406 1 88.44 323 ILE A C 1
ATOM 2594 O O . ILE A 1 323 ? -2.057 8.984 18.406 1 88.44 323 ILE A O 1
ATOM 2598 N N . GLY A 1 324 ? -1.426 10.758 17.141 1 88.56 324 GLY A N 1
ATOM 2599 C CA . GLY A 1 324 ? -0.422 11.172 18.109 1 88.56 324 GLY A CA 1
ATOM 2600 C C . GLY A 1 324 ? -1.002 11.492 19.469 1 88.56 324 GLY A C 1
ATOM 2601 O O . GLY A 1 324 ? -0.455 11.07 20.5 1 88.56 324 GLY A O 1
ATOM 2602 N N . GLU A 1 325 ? -2.094 12.117 19.453 1 87 325 GLU A N 1
ATOM 2603 C CA . GLU A 1 325 ? -2.756 12.461 20.703 1 87 325 GLU A CA 1
ATOM 2604 C C . GLU A 1 325 ? -3.277 11.219 21.406 1 87 325 GLU A C 1
ATOM 2606 O O . GLU A 1 325 ? -3.219 11.125 22.641 1 87 325 GLU A O 1
ATOM 2611 N N . MET A 1 326 ? -3.732 10.359 20.688 1 87.25 326 MET A N 1
ATOM 2612 C CA . MET A 1 326 ? -4.277 9.125 21.266 1 87.25 326 MET A CA 1
ATOM 2613 C C . MET A 1 326 ? -3.178 8.289 21.906 1 87.25 326 MET A C 1
ATOM 2615 O O . MET A 1 326 ? -3.367 7.746 23 1 87.25 326 MET A O 1
ATOM 2619 N N . ILE A 1 327 ? -2.098 8.258 21.328 1 85.81 327 ILE A N 1
ATOM 2620 C CA . ILE A 1 327 ? -0.996 7.449 21.828 1 85.81 327 ILE A CA 1
ATOM 2621 C C . ILE A 1 327 ? -0.377 8.125 23.047 1 85.81 327 ILE A C 1
ATOM 2623 O O . ILE A 1 327 ? 0.013 7.457 24.016 1 85.81 327 ILE A O 1
ATOM 2627 N N . GLU A 1 328 ? -0.314 9.391 22.906 1 83.69 328 GLU A N 1
ATOM 2628 C CA . GLU A 1 328 ? 0.239 10.133 24.031 1 83.69 328 GLU A CA 1
ATOM 2629 C C . GLU A 1 328 ? -0.731 10.148 25.219 1 83.69 328 GLU A C 1
ATOM 2631 O O . GLU A 1 328 ? -0.313 10.258 26.375 1 83.69 328 GLU A O 1
ATOM 2636 N N . GLY A 1 329 ? -2.004 9.984 24.953 1 78.38 329 GLY A N 1
ATOM 2637 C CA . GLY A 1 329 ? -3.021 10.094 25.984 1 78.38 329 GLY A CA 1
ATOM 2638 C C . GLY A 1 329 ? -3.264 11.523 26.422 1 78.38 329 GLY A C 1
ATOM 2639 O O . GLY A 1 329 ? -3.738 11.766 27.547 1 78.38 329 GLY A O 1
ATOM 2640 N N . LYS A 1 330 ? -2.715 12.391 25.578 1 75.19 330 LYS A N 1
ATOM 2641 C CA . LYS A 1 330 ? -2.85 13.812 25.891 1 75.19 330 LYS A CA 1
ATOM 2642 C C . LYS A 1 330 ? -3.184 14.625 24.641 1 75.19 330 LYS A C 1
ATOM 2644 O O . LYS A 1 330 ? -2.613 14.391 23.578 1 75.19 330 LYS A O 1
ATOM 2649 N N . GLU A 1 331 ? -4.145 15.516 24.891 1 74.44 331 GLU A N 1
ATOM 2650 C CA . GLU A 1 331 ? -4.492 16.422 23.797 1 74.44 331 GLU A CA 1
ATOM 2651 C C . GLU A 1 331 ? -3.539 17.609 23.75 1 74.44 331 GLU A C 1
ATOM 2653 O O . GLU A 1 331 ? -3.199 18.188 24.781 1 74.44 331 GLU A O 1
ATOM 2658 N N . SER A 1 332 ? -2.939 17.875 22.562 1 67.81 332 SER A N 1
ATOM 2659 C CA . SER A 1 332 ? -1.926 18.922 22.406 1 67.81 332 SER A CA 1
ATOM 2660 C C . SER A 1 332 ? -2.549 20.312 22.438 1 67.81 332 SER A C 1
ATOM 2662 O O . SER A 1 332 ? -1.909 21.266 22.875 1 67.81 332 SER A O 1
ATOM 2664 N N . TRP A 1 333 ? -3.75 20.422 21.797 1 66.31 333 TRP A N 1
ATOM 2665 C CA . TRP A 1 333 ? -4.441 21.703 21.797 1 66.31 333 TRP A CA 1
ATOM 2666 C C . TRP A 1 333 ? -5.723 21.641 22.625 1 66.31 333 TRP A C 1
ATOM 2668 O O . TRP A 1 333 ? -6.449 20.641 22.562 1 66.31 333 TRP A O 1
ATOM 2678 N N . ASN A 1 334 ? -5.688 22.75 23.328 1 69.12 334 ASN A N 1
ATOM 2679 C CA . ASN A 1 334 ? -7.023 22.938 23.891 1 69.12 334 ASN A CA 1
ATOM 2680 C C . ASN A 1 334 ? -8.07 23.109 22.797 1 69.12 334 ASN A C 1
ATOM 2682 O O . ASN A 1 334 ? -7.801 23.734 21.766 1 69.12 334 ASN A O 1
ATOM 2686 N N . GLY A 1 335 ? -9.141 22.406 22.938 1 68.38 335 GLY A N 1
ATOM 2687 C CA . GLY A 1 335 ? -10.18 22.422 21.906 1 68.38 335 GLY A CA 1
ATOM 2688 C C . GLY A 1 335 ? -10.625 23.828 21.531 1 68.38 335 GLY A C 1
ATOM 2689 O O . GLY A 1 335 ? -10.844 24.125 20.359 1 68.38 335 GLY A O 1
ATOM 2690 N N . PHE A 1 336 ? -10.523 24.641 22.484 1 66.12 336 PHE A N 1
ATOM 2691 C CA . PHE A 1 336 ? -10.992 26 22.25 1 66.12 336 PHE A CA 1
ATOM 2692 C C . PHE A 1 336 ? -9.953 26.812 21.484 1 66.12 336 PHE A C 1
ATOM 2694 O O . PHE A 1 336 ? -10.297 27.594 20.594 1 66.12 336 PHE A O 1
ATOM 2701 N N . GLU A 1 337 ? -8.766 26.594 21.781 1 66.81 337 GLU A N 1
ATOM 2702 C CA . GLU A 1 337 ? -7.695 27.234 21.031 1 66.81 337 GLU A CA 1
ATOM 2703 C C . GLU A 1 337 ? -7.684 26.766 19.578 1 66.81 337 GLU A C 1
ATOM 2705 O O . GLU A 1 337 ? -7.445 27.562 18.672 1 66.81 337 GLU A O 1
ATOM 2710 N N . LEU A 1 338 ? -8 25.578 19.516 1 69.75 338 LEU A N 1
ATOM 2711 C CA . LEU A 1 338 ? -8.039 25 18.172 1 69.75 338 LEU A CA 1
ATOM 2712 C C . LEU A 1 338 ? -9.18 25.594 17.359 1 69.75 338 LEU A C 1
ATOM 2714 O O . LEU A 1 338 ? -8.992 25.938 16.188 1 69.75 338 LEU A O 1
ATOM 2718 N N . GLN A 1 339 ? -10.25 25.719 18 1 71.12 339 GLN A N 1
ATOM 2719 C CA . GLN A 1 339 ? -11.398 26.281 17.297 1 71.12 339 GLN A CA 1
ATOM 2720 C C . GLN A 1 339 ? -11.18 27.75 16.984 1 71.12 339 GLN A C 1
ATOM 2722 O O . GLN A 1 339 ? -11.539 28.219 15.891 1 71.12 339 GLN A O 1
ATOM 2727 N N . GLU A 1 340 ? -10.617 28.422 17.969 1 65.44 340 GLU A N 1
ATOM 2728 C CA . GLU A 1 340 ? -10.305 29.828 17.75 1 65.44 340 GLU A CA 1
ATOM 2729 C C . GLU A 1 340 ? -9.336 30 16.578 1 65.44 340 GLU A C 1
ATOM 2731 O O . GLU A 1 340 ? -9.508 30.891 15.75 1 65.44 340 GLU A O 1
ATOM 2736 N N . ALA A 1 341 ? -8.398 29.188 16.656 1 65.5 341 ALA A N 1
ATOM 2737 C CA . ALA A 1 341 ? -7.402 29.25 15.594 1 65.5 341 ALA A CA 1
ATOM 2738 C C . ALA A 1 341 ? -8.023 28.938 14.234 1 65.5 341 ALA A C 1
ATOM 2740 O O . ALA A 1 341 ? -7.633 29.516 13.219 1 65.5 341 ALA A O 1
ATOM 2741 N N . PHE A 1 342 ? -8.914 28.125 14.281 1 69.25 342 PHE A N 1
ATOM 2742 C CA . PHE A 1 342 ? -9.625 27.781 13.062 1 69.25 342 PHE A CA 1
ATOM 2743 C C . PHE A 1 342 ? -10.453 28.953 12.555 1 69.25 342 PHE A C 1
ATOM 2745 O O . PHE A 1 342 ? -10.531 29.188 11.344 1 69.25 342 PHE A O 1
ATOM 2752 N N . LEU A 1 343 ? -10.891 29.734 13.547 1 63.75 343 LEU A N 1
ATOM 2753 C CA . LEU A 1 343 ? -11.828 30.797 13.195 1 63.75 343 LEU A CA 1
ATOM 2754 C C . LEU A 1 343 ? -11.094 32.094 12.938 1 63.75 343 LEU A C 1
ATOM 2756 O O . LEU A 1 343 ? -11.602 32.969 12.234 1 63.75 343 LEU A O 1
ATOM 2760 N N . THR A 1 344 ? -9.977 32.438 13.789 1 55.69 344 THR A N 1
ATOM 2761 C CA . THR A 1 344 ? -9.359 33.781 13.805 1 55.69 344 THR A CA 1
ATOM 2762 C C . THR A 1 344 ? -8.211 33.844 12.797 1 55.69 344 THR A C 1
ATOM 2764 O O . THR A 1 344 ? -7.68 34.906 12.531 1 55.69 344 THR A O 1
ATOM 2767 N N . GLU A 1 345 ? -7.586 32.875 12.461 1 48.03 345 GLU A N 1
ATOM 2768 C CA . GLU A 1 345 ? -6.355 33.25 11.773 1 48.03 345 GLU A CA 1
ATOM 2769 C C . GLU A 1 345 ? -6.57 34.5 10.922 1 48.03 345 GLU A C 1
ATOM 2771 O O . GLU A 1 345 ? -7.707 34.906 10.695 1 48.03 345 GLU A O 1
ATOM 2776 N N . ARG A 1 346 ? -5.707 34.906 9.812 1 41.28 346 ARG A N 1
ATOM 2777 C CA . ARG A 1 346 ? -5.543 36.344 9.508 1 41.28 346 ARG A CA 1
ATOM 2778 C C . ARG A 1 346 ? -6.883 37.062 9.523 1 41.28 346 ARG A C 1
ATOM 2780 O O . ARG A 1 346 ? -7.051 38.062 10.227 1 41.28 346 ARG A O 1
ATOM 2787 N N . ASN A 1 347 ? -7.277 37.5 8.289 1 33.16 347 ASN A N 1
ATOM 2788 C CA . ASN A 1 347 ? -8.195 38.562 7.918 1 33.16 347 ASN A CA 1
ATOM 2789 C C . ASN A 1 347 ? -9.648 38.156 8.117 1 33.16 347 ASN A C 1
ATOM 2791 O O . ASN A 1 347 ? -10.172 37.344 7.375 1 33.16 347 ASN A O 1
ATOM 2795 N N . GLY A 1 348 ? -10.266 38.375 9.203 1 34.41 348 GLY A N 1
ATOM 2796 C CA . GLY A 1 348 ? -11.664 38.25 9.578 1 34.41 348 GLY A CA 1
ATOM 2797 C C . GLY A 1 348 ? -12.164 36.812 9.5 1 34.41 348 GLY A C 1
ATOM 2798 O O . GLY A 1 348 ? -11.516 35.969 8.891 1 34.41 348 GLY A O 1
ATOM 2799 N N . PHE A 1 349 ? -13.023 36.312 10.508 1 38.09 349 PHE A N 1
ATOM 2800 C CA . PHE A 1 349 ? -13.758 35.062 10.414 1 38.09 349 PHE A CA 1
ATOM 2801 C C . PHE A 1 349 ? -14.031 34.688 8.961 1 38.09 349 PHE A C 1
ATOM 2803 O O . PHE A 1 349 ? -15.023 35.156 8.375 1 38.09 349 PHE A O 1
ATOM 2810 N N . THR A 1 350 ? -13.195 34.812 8.117 1 39.72 350 THR A N 1
ATOM 2811 C CA . THR A 1 350 ? -13.602 34.531 6.742 1 39.72 350 THR A CA 1
ATOM 2812 C C . THR A 1 350 ? -13.781 33.031 6.516 1 39.72 350 THR A C 1
ATOM 2814 O O . THR A 1 350 ? -12.805 32.281 6.484 1 39.72 350 THR A O 1
ATOM 2817 N N . LEU A 1 351 ? -14.875 32.375 7.301 1 46.66 351 LEU A N 1
ATOM 2818 C CA . LEU A 1 351 ? -15.352 31.094 6.734 1 46.66 351 LEU A CA 1
ATOM 2819 C C . LEU A 1 351 ? -15.164 31.078 5.223 1 46.66 351 LEU A C 1
ATOM 2821 O O . LEU A 1 351 ? -15.492 30.094 4.562 1 46.66 351 LEU A O 1
ATOM 2825 N N . THR A 1 352 ? -14.906 32.156 4.734 1 41.22 352 THR A N 1
ATOM 2826 C CA . THR A 1 352 ? -14.844 32.344 3.285 1 41.22 352 THR A CA 1
ATOM 2827 C C . THR A 1 352 ? -13.914 31.297 2.662 1 41.22 352 THR A C 1
ATOM 2829 O O . THR A 1 352 ? -14.18 30.797 1.567 1 41.22 352 THR A O 1
ATOM 2832 N N . GLU A 1 353 ? -12.797 31.141 3.275 1 46.22 353 GLU A N 1
ATOM 2833 C CA . GLU A 1 353 ? -11.867 30.359 2.475 1 46.22 353 GLU A CA 1
ATOM 2834 C C . GLU A 1 353 ? -11.875 28.891 2.906 1 46.22 353 GLU A C 1
ATOM 2836 O O . GLU A 1 353 ? -10.867 28.188 2.768 1 46.22 353 GLU A O 1
ATOM 2841 N N . ASP A 1 354 ? -12.938 28.547 3.648 1 50.88 354 ASP A N 1
ATOM 2842 C CA . ASP A 1 354 ? -12.891 27.094 3.828 1 50.88 354 ASP A CA 1
ATOM 2843 C C . ASP A 1 354 ? -12.938 26.375 2.482 1 50.88 354 ASP A C 1
ATOM 2845 O O . ASP A 1 354 ? -13.977 26.359 1.819 1 50.88 354 ASP A O 1
ATOM 2849 N N . PRO A 1 355 ? -11.781 26.203 1.825 1 46 355 PRO A N 1
ATOM 2850 C CA . PRO A 1 355 ? -11.742 25.641 0.47 1 46 355 PRO A CA 1
ATOM 2851 C C . PRO A 1 355 ? -12.312 24.234 0.396 1 46 355 PRO A C 1
ATOM 2853 O O . PRO A 1 355 ? -12.422 23.656 -0.693 1 46 355 PRO A O 1
ATOM 2856 N N . GLY A 1 356 ? -13.25 23.906 1.188 1 47.12 356 GLY A N 1
ATOM 2857 C CA . GLY A 1 356 ? -13.523 22.484 1.09 1 47.12 356 GLY A CA 1
ATOM 2858 C C . GLY A 1 356 ? -12.266 21.625 1.045 1 47.12 356 GLY A C 1
ATOM 2859 O O . GLY A 1 356 ? -11.203 22.109 0.63 1 47.12 356 GLY A O 1
ATOM 2860 N N . MET A 1 357 ? -12.023 20.688 1.933 1 45.19 357 MET A N 1
ATOM 2861 C CA . MET A 1 357 ? -10.805 19.875 2.027 1 45.19 357 MET A CA 1
ATOM 2862 C C . MET A 1 357 ? -10.375 19.375 0.651 1 45.19 357 MET A C 1
ATOM 2864 O O . MET A 1 357 ? -9.203 19.094 0.431 1 45.19 357 MET A O 1
ATOM 2868 N N . GLU A 1 358 ? -11.375 19.016 -0.312 1 44.59 358 GLU A N 1
ATOM 2869 C CA . GLU A 1 358 ? -11.016 18.453 -1.608 1 44.59 358 GLU A CA 1
ATOM 2870 C C . GLU A 1 358 ? -10.406 19.516 -2.521 1 44.59 358 GLU A C 1
ATOM 2872 O O . GLU A 1 358 ? -9.93 19.203 -3.615 1 44.59 358 GLU A O 1
ATOM 2877 N N . THR A 1 359 ? -10.586 20.781 -2.137 1 40.88 359 THR A N 1
ATOM 2878 C CA . THR A 1 359 ? -10.164 21.797 -3.105 1 40.88 359 THR A CA 1
ATOM 2879 C C . THR A 1 359 ? -8.656 22.031 -3.016 1 40.88 359 THR A C 1
ATOM 2881 O O . THR A 1 359 ? -8.07 21.953 -1.935 1 40.88 359 THR A O 1
ATOM 2884 N N . VAL A 1 360 ? -7.945 21.844 -4.113 1 37.81 360 VAL A N 1
ATOM 2885 C CA . VAL A 1 360 ? -6.547 22 -4.5 1 37.81 360 VAL A CA 1
ATOM 2886 C C . VAL A 1 360 ? -5.988 23.281 -3.896 1 37.81 360 VAL A C 1
ATOM 2888 O O . VAL A 1 360 ? -4.848 23.656 -4.176 1 37.81 360 VAL A O 1
ATOM 2891 N N . ALA A 1 361 ? -6.723 24.266 -3.432 1 36.66 361 ALA A N 1
ATOM 2892 C CA . ALA A 1 361 ? -5.988 25.531 -3.576 1 36.66 361 ALA A CA 1
ATOM 2893 C C . ALA A 1 361 ? -4.641 25.453 -2.863 1 36.66 361 ALA A C 1
ATOM 2895 O O . ALA A 1 361 ? -4.34 24.469 -2.186 1 36.66 361 ALA A O 1
ATOM 2896 N N . VAL A 1 362 ? -4.223 26.734 -2.375 1 35.09 362 VAL A N 1
ATOM 2897 C CA . VAL A 1 362 ? -2.936 27.344 -2.051 1 35.09 362 VAL A CA 1
ATOM 2898 C C . VAL A 1 362 ? -2.375 26.719 -0.772 1 35.09 362 VAL A C 1
ATOM 2900 O O . VAL A 1 362 ? -3.098 26.562 0.214 1 35.09 362 VAL A O 1
ATOM 2903 N N . LEU A 1 363 ? -1.232 26.094 -0.832 1 38.31 363 LEU A N 1
ATOM 2904 C CA . LEU A 1 363 ? -0.36 25.609 0.23 1 38.31 363 LEU A CA 1
ATOM 2905 C C . LEU A 1 363 ? -0.603 26.375 1.528 1 38.31 363 LEU A C 1
ATOM 2907 O O . LEU A 1 363 ? -0.532 25.797 2.615 1 38.31 363 LEU A O 1
ATOM 2911 N N . ARG A 1 364 ? -0.805 27.812 1.462 1 37.84 364 ARG A N 1
ATOM 2912 C CA . ARG A 1 364 ? -0.843 28.672 2.637 1 37.84 364 ARG A CA 1
ATOM 2913 C C . ARG A 1 364 ? -2.062 28.359 3.502 1 37.84 364 ARG A C 1
ATOM 2915 O O . ARG A 1 364 ? -2.043 28.594 4.715 1 37.84 364 ARG A O 1
ATOM 2922 N N . SER A 1 365 ? -3.143 27.922 2.777 1 46.91 365 SER A N 1
ATOM 2923 C CA . SER A 1 365 ? -4.508 27.625 3.199 1 46.91 365 SER A CA 1
ATOM 2924 C C . SER A 1 365 ? -4.582 26.312 3.963 1 46.91 365 SER A C 1
ATOM 2926 O O . SER A 1 365 ? -5.66 25.906 4.414 1 46.91 365 SER A O 1
ATOM 2928 N N . ASN A 1 366 ? -3.244 25.875 4.383 1 59.38 366 ASN A N 1
ATOM 2929 C CA . ASN A 1 366 ? -2.971 24.516 4.836 1 59.38 366 ASN A CA 1
ATOM 2930 C C . ASN A 1 366 ? -3.199 24.359 6.336 1 59.38 366 ASN A C 1
ATOM 2932 O O . ASN A 1 366 ? -3.723 23.344 6.793 1 59.38 366 ASN A O 1
ATOM 2936 N N . GLU A 1 367 ? -3.051 25.625 7.008 1 65 367 GLU A N 1
ATOM 2937 C CA . GLU A 1 367 ? -3.189 25.469 8.453 1 65 367 GLU A CA 1
ATOM 2938 C C . GLU A 1 367 ? -4.656 25.328 8.852 1 65 367 GLU A C 1
ATOM 2940 O O . GLU A 1 367 ? -4.98 24.562 9.758 1 65 367 GLU A O 1
ATOM 2945 N N . ARG A 1 368 ? -5.496 26.078 8.164 1 70.69 368 ARG A N 1
ATOM 2946 C CA . ARG A 1 368 ? -6.922 25.984 8.461 1 70.69 368 ARG A CA 1
ATOM 2947 C C . ARG A 1 368 ? -7.465 24.609 8.102 1 70.69 368 ARG A C 1
ATOM 2949 O O . ARG A 1 368 ? -8.266 24.047 8.844 1 70.69 368 ARG A O 1
ATOM 2956 N N . LYS A 1 369 ? -7.035 24.219 6.992 1 74.75 369 LYS A N 1
ATOM 2957 C CA . LYS A 1 369 ? -7.461 22.891 6.582 1 74.75 369 LYS A CA 1
ATOM 2958 C C . LYS A 1 369 ? -6.98 21.828 7.57 1 74.75 369 LYS A C 1
ATOM 2960 O O . LYS A 1 369 ? -7.691 20.859 7.852 1 74.75 369 LYS A O 1
ATOM 2965 N N . PHE A 1 370 ? -5.855 22.219 8.086 1 78.25 370 PHE A N 1
ATOM 2966 C CA . PHE A 1 370 ? -5.27 21.328 9.078 1 78.25 370 PHE A CA 1
ATOM 2967 C C . PHE A 1 370 ? -6.113 21.297 10.344 1 78.25 370 PHE A C 1
ATOM 2969 O O . PHE A 1 370 ? -6.461 20.219 10.844 1 78.25 370 PHE A O 1
ATOM 2976 N N . LYS A 1 371 ? -6.473 22.391 10.836 1 78.75 371 LYS A N 1
ATOM 2977 C CA . LYS A 1 371 ? -7.266 22.469 12.055 1 78.75 371 LYS A CA 1
ATOM 2978 C C . LYS A 1 371 ? -8.672 21.922 11.844 1 78.75 371 LYS A C 1
ATOM 2980 O O . LYS A 1 371 ? -9.227 21.266 12.727 1 78.75 371 LYS A O 1
ATOM 2985 N N . LYS A 1 372 ? -9.234 22.234 10.68 1 80.31 372 LYS A N 1
ATOM 2986 C CA . LYS A 1 372 ? -10.516 21.641 10.328 1 80.31 372 LYS A CA 1
ATOM 2987 C C . LYS A 1 372 ? -10.453 20.109 10.367 1 80.31 372 LYS A C 1
ATOM 2989 O O . LYS A 1 372 ? -11.344 19.469 10.914 1 80.31 372 LYS A O 1
ATOM 2994 N N . GLY A 1 373 ? -9.422 19.625 9.789 1 83.19 373 GLY A N 1
ATOM 2995 C CA . GLY A 1 373 ? -9.234 18.188 9.789 1 83.19 373 GLY A CA 1
ATOM 2996 C C . GLY A 1 373 ? -9.141 17.594 11.18 1 83.19 373 GLY A C 1
ATOM 2997 O O . GLY A 1 373 ? -9.742 16.547 11.461 1 83.19 373 GLY A O 1
ATOM 2998 N N . ILE A 1 374 ? -8.438 18.266 12.07 1 85.25 374 ILE A N 1
ATOM 2999 C CA . ILE A 1 374 ? -8.297 17.797 13.445 1 85.25 374 ILE A CA 1
ATOM 3000 C C . ILE A 1 374 ? -9.664 17.75 14.117 1 85.25 374 ILE A C 1
ATOM 3002 O O . ILE A 1 374 ? -10.016 16.766 14.766 1 85.25 374 ILE A O 1
ATOM 3006 N N . LEU A 1 375 ? -10.398 18.766 13.945 1 85.38 375 LEU A N 1
ATOM 3007 C CA . LEU A 1 375 ? -11.703 18.859 14.594 1 85.38 375 LEU A CA 1
ATOM 3008 C C . LEU A 1 375 ? -12.656 17.781 14.07 1 85.38 375 LEU A C 1
ATOM 3010 O O . LEU A 1 375 ? -13.398 17.172 14.844 1 85.38 375 LEU A O 1
ATOM 3014 N N . ILE A 1 376 ? -12.641 17.547 12.805 1 88 376 ILE A N 1
ATOM 3015 C CA . ILE A 1 376 ? -13.531 16.562 12.211 1 88 376 ILE A CA 1
ATOM 3016 C C . ILE A 1 376 ? -13.141 15.156 12.688 1 88 376 ILE A C 1
ATOM 3018 O O . ILE A 1 376 ? -14 14.375 13.109 1 88 376 ILE A O 1
ATOM 3022 N N . PHE A 1 377 ? -11.867 14.852 12.695 1 88.75 377 PHE A N 1
ATOM 3023 C CA . PHE A 1 377 ? -11.43 13.523 13.109 1 88.75 377 PHE A CA 1
ATOM 3024 C C . PHE A 1 377 ? -11.672 13.312 14.602 1 88.75 377 PHE A C 1
ATOM 3026 O O . PHE A 1 377 ? -12.008 12.211 15.031 1 88.75 377 PHE A O 1
ATOM 3033 N N . ASP A 1 378 ? -11.461 14.367 15.312 1 89.75 378 ASP A N 1
ATOM 3034 C CA . ASP A 1 378 ? -11.734 14.242 16.734 1 89.75 378 ASP A CA 1
ATOM 3035 C C . ASP A 1 378 ? -13.219 14.031 17 1 89.75 378 ASP A C 1
ATOM 3037 O O . ASP A 1 378 ? -13.594 13.266 17.891 1 89.75 378 ASP A O 1
ATOM 3041 N N . MET A 1 379 ? -14.008 14.75 16.312 1 89.19 379 MET A N 1
ATOM 3042 C CA . MET A 1 379 ? -15.453 14.586 16.422 1 89.19 379 MET A CA 1
ATOM 3043 C C . MET A 1 379 ? -15.867 13.156 16.094 1 89.19 379 MET A C 1
ATOM 3045 O O . MET A 1 379 ? -16.641 12.539 16.828 1 89.19 379 MET A O 1
ATOM 3049 N N . ILE A 1 380 ? -15.336 12.602 15.07 1 90.75 380 ILE A N 1
ATOM 3050 C CA . ILE A 1 380 ? -15.656 11.242 14.656 1 90.75 380 ILE A CA 1
ATOM 3051 C C . ILE A 1 380 ? -15.156 10.25 15.703 1 90.75 380 ILE A C 1
ATOM 3053 O O . ILE A 1 380 ? -15.836 9.266 16.016 1 90.75 380 ILE A O 1
ATOM 3057 N N . ARG A 1 381 ? -13.992 10.469 16.141 1 91.44 381 ARG A N 1
ATOM 3058 C CA . ARG A 1 381 ? -13.422 9.633 17.188 1 91.44 381 ARG A CA 1
ATOM 3059 C C . ARG A 1 381 ? -14.344 9.57 18.406 1 91.44 381 ARG A C 1
ATOM 3061 O O . ARG A 1 381 ? -14.555 8.5 18.984 1 91.44 381 ARG A O 1
ATOM 3068 N N . ARG A 1 382 ? -14.867 10.617 18.734 1 89.12 382 ARG A N 1
ATOM 3069 C CA . ARG A 1 382 ? -15.742 10.695 19.891 1 89.12 382 ARG A CA 1
ATOM 3070 C C . ARG A 1 382 ? -17.078 10.008 19.625 1 89.12 382 ARG A C 1
ATOM 3072 O O . ARG A 1 382 ? -17.672 9.43 20.531 1 89.12 382 ARG A O 1
ATOM 3079 N N . VAL A 1 383 ? -17.547 10.102 18.453 1 91.69 383 VAL A N 1
ATOM 3080 C CA . VAL A 1 383 ? -18.812 9.453 18.078 1 91.69 383 VAL A CA 1
ATOM 3081 C C . VAL A 1 383 ? -18.625 7.934 18.094 1 91.69 383 VAL A C 1
ATOM 3083 O O . VAL A 1 383 ? -19.484 7.207 18.594 1 91.69 383 VAL A O 1
ATOM 3086 N N . PHE A 1 384 ? -17.547 7.449 17.609 1 92.75 384 PHE A N 1
ATOM 3087 C CA . PHE A 1 384 ? -17.312 6.016 17.469 1 92.75 384 PHE A CA 1
ATOM 3088 C C . PHE A 1 384 ? -16.766 5.43 18.766 1 92.75 384 PHE A C 1
ATOM 3090 O O . PHE A 1 384 ? -16.953 4.246 19.047 1 92.75 384 PHE A O 1
ATOM 3097 N N . GLY A 1 385 ? -16.094 6.293 19.5 1 90.75 385 GLY A N 1
ATOM 3098 C CA . GLY A 1 385 ? -15.336 5.82 20.641 1 90.75 385 GLY A CA 1
ATOM 3099 C C . GLY A 1 385 ? -13.898 5.473 20.297 1 90.75 385 GLY A C 1
ATOM 3100 O O . GLY A 1 385 ? -13.609 5.047 19.172 1 90.75 385 GLY A O 1
ATOM 3101 N N . ASP A 1 386 ? -13.016 5.547 21.25 1 88.75 386 ASP A N 1
ATOM 3102 C CA . ASP A 1 386 ? -11.586 5.359 21.047 1 88.75 386 ASP A CA 1
ATOM 3103 C C . ASP A 1 386 ? -11.281 3.949 20.547 1 88.75 386 ASP A C 1
ATOM 3105 O O . ASP A 1 386 ? -10.461 3.766 19.641 1 88.75 386 ASP A O 1
ATOM 3109 N N . ALA A 1 387 ? -11.914 3.01 21.094 1 88.38 387 ALA A N 1
ATOM 3110 C CA . ALA A 1 387 ? -11.633 1.622 20.734 1 88.38 387 ALA A CA 1
ATOM 3111 C C . ALA A 1 387 ? -11.922 1.359 19.266 1 88.38 387 ALA A C 1
ATOM 3113 O O . ALA A 1 387 ? -11.102 0.781 18.547 1 88.38 387 ALA A O 1
ATOM 3114 N N . ALA A 1 388 ? -13.109 1.811 18.859 1 90.19 388 ALA A N 1
ATOM 3115 C CA . ALA A 1 388 ? -13.5 1.616 17.469 1 90.19 388 ALA A CA 1
ATOM 3116 C C . ALA A 1 388 ? -12.586 2.402 16.531 1 90.19 388 ALA A C 1
ATOM 3118 O O . ALA A 1 388 ? -12.25 1.93 15.438 1 90.19 388 ALA A O 1
ATOM 3119 N N . PHE A 1 389 ? -12.258 3.564 16.984 1 90.94 389 PHE A N 1
ATOM 3120 C CA . PHE A 1 389 ? -11.375 4.391 16.156 1 90.94 389 PHE A CA 1
ATOM 3121 C C . PHE A 1 389 ? -10.008 3.74 16.016 1 90.94 389 PHE A C 1
ATOM 3123 O O . PHE A 1 389 ? -9.445 3.705 14.922 1 90.94 389 PHE A O 1
ATOM 3130 N N . TYR A 1 390 ? -9.492 3.189 17.094 1 87.5 390 TYR A N 1
ATOM 3131 C CA . TYR A 1 390 ? -8.227 2.463 17.062 1 87.5 390 TYR A CA 1
ATOM 3132 C C . TYR A 1 390 ? -8.305 1.269 16.109 1 87.5 390 TYR A C 1
ATOM 3134 O O . TYR A 1 390 ? -7.383 1.02 15.336 1 87.5 390 TYR A O 1
ATOM 3142 N N . ASP A 1 391 ? -9.367 0.619 16.141 1 86.12 391 ASP A N 1
ATOM 3143 C CA . ASP A 1 391 ? -9.547 -0.562 15.297 1 86.12 391 ASP A CA 1
ATOM 3144 C C . ASP A 1 391 ? -9.594 -0.181 13.82 1 86.12 391 ASP A C 1
ATOM 3146 O O . ASP A 1 391 ? -9.094 -0.914 12.969 1 86.12 391 ASP A O 1
ATOM 3150 N N . ALA A 1 392 ? -10.25 0.91 13.602 1 88.69 392 ALA A N 1
ATOM 3151 C CA . ALA A 1 392 ? -10.312 1.378 12.219 1 88.69 392 ALA A CA 1
ATOM 3152 C C . ALA A 1 392 ? -8.922 1.699 11.68 1 88.69 392 ALA A C 1
ATOM 3154 O O . ALA A 1 392 ? -8.602 1.367 10.539 1 88.69 392 ALA A O 1
ATOM 3155 N N . VAL A 1 393 ? -8.133 2.336 12.5 1 83.94 393 VAL A N 1
ATOM 3156 C CA . VAL A 1 393 ? -6.773 2.684 12.109 1 83.94 393 VAL A CA 1
ATOM 3157 C C . VAL A 1 393 ? -5.949 1.411 11.914 1 83.94 393 VAL A C 1
ATOM 3159 O O . VAL A 1 393 ? -5.211 1.285 10.938 1 83.94 393 VAL A O 1
ATOM 3162 N N . LEU A 1 394 ? -6.098 0.5 12.797 1 80.25 394 LEU A N 1
ATOM 3163 C CA . LEU A 1 394 ? -5.375 -0.766 12.719 1 80.25 394 LEU A CA 1
ATOM 3164 C C . LEU A 1 394 ? -5.746 -1.53 11.453 1 80.25 394 LEU A C 1
ATOM 3166 O O . LEU A 1 394 ? -4.875 -2.076 10.773 1 80.25 394 LEU A O 1
ATOM 3170 N N . ASN A 1 395 ? -7.031 -1.507 11.172 1 80.56 395 ASN A N 1
ATOM 3171 C CA . ASN A 1 395 ? -7.492 -2.199 9.977 1 80.56 395 ASN A CA 1
ATOM 3172 C C . ASN A 1 395 ? -6.977 -1.525 8.703 1 80.56 395 ASN A C 1
ATOM 3174 O O . ASN A 1 395 ? -6.637 -2.201 7.734 1 80.56 395 ASN A O 1
ATOM 3178 N N . TYR A 1 396 ? -6.93 -0.284 8.773 1 81.75 396 TYR A N 1
ATOM 3179 C CA . TYR A 1 396 ? -6.418 0.448 7.621 1 81.75 396 TYR A CA 1
ATOM 3180 C C . TYR A 1 396 ? -4.961 0.091 7.352 1 81.75 396 TYR A C 1
ATOM 3182 O O . TYR A 1 396 ? -4.586 -0.208 6.215 1 81.75 396 TYR A O 1
ATOM 3190 N N . VAL A 1 397 ? -4.168 0.099 8.344 1 76.31 397 VAL A N 1
ATOM 3191 C CA . VAL A 1 397 ? -2.736 -0.145 8.211 1 76.31 397 VAL A CA 1
ATOM 3192 C C . VAL A 1 397 ? -2.496 -1.596 7.801 1 76.31 397 VAL A C 1
ATOM 3194 O O . VAL A 1 397 ? -1.599 -1.881 7.004 1 76.31 397 VAL A O 1
ATOM 3197 N N . SER A 1 398 ? -3.354 -2.449 8.219 1 72.06 398 SER A N 1
ATOM 3198 C CA . SER A 1 398 ? -3.135 -3.875 7.996 1 72.06 398 SER A CA 1
ATOM 3199 C C . SER A 1 398 ? -3.689 -4.316 6.648 1 72.06 398 SER A C 1
ATOM 3201 O O . SER A 1 398 ? -3.164 -5.242 6.027 1 72.06 398 SER A O 1
ATOM 3203 N N . LEU A 1 399 ? -4.82 -3.562 6.227 1 71.44 399 LEU A N 1
ATOM 3204 C CA . LEU A 1 399 ? -5.57 -4.098 5.098 1 71.44 399 LEU A CA 1
ATOM 3205 C C . LEU A 1 399 ? -5.301 -3.285 3.834 1 71.44 399 LEU A C 1
ATOM 3207 O O . LEU A 1 399 ? -5.457 -3.791 2.719 1 71.44 399 LEU A O 1
ATOM 3211 N N . GLU A 1 400 ? -5.266 -1.942 3.973 1 64.44 400 GLU A N 1
ATOM 3212 C CA . GLU A 1 400 ? -5.191 -1.084 2.795 1 64.44 400 GLU A CA 1
ATOM 3213 C C . GLU A 1 400 ? -3.908 -1.337 2.008 1 64.44 400 GLU A C 1
ATOM 3215 O O . GLU A 1 400 ? -3.957 -1.659 0.818 1 64.44 400 GLU A O 1
ATOM 3220 N N . GLY A 1 401 ? -2.789 -1.522 2.561 1 58.47 401 GLY A N 1
ATOM 3221 C CA . GLY A 1 401 ? -1.46 -1.857 2.076 1 58.47 401 GLY A CA 1
ATOM 3222 C C . GLY A 1 401 ? -1.052 -1.059 0.853 1 58.47 401 GLY A C 1
ATOM 3223 O O . GLY A 1 401 ? 0.136 -0.96 0.537 1 58.47 401 GLY A O 1
ATOM 3224 N N . ARG A 1 402 ? -1.996 -0.4 -0.015 1 62.22 402 ARG A N 1
ATOM 3225 C CA . ARG A 1 402 ? -1.55 0.123 -1.302 1 62.22 402 ARG A CA 1
ATOM 3226 C C . ARG A 1 402 ? -1.846 1.615 -1.419 1 62.22 402 ARG A C 1
ATOM 3228 O O . ARG A 1 402 ? -1.147 2.338 -2.133 1 62.22 402 ARG A O 1
ATOM 3235 N N . TYR A 1 403 ? -2.906 1.975 -0.685 1 67.12 403 TYR A N 1
ATOM 3236 C CA . TYR A 1 403 ? -3.385 3.322 -0.972 1 67.12 403 TYR A CA 1
ATOM 3237 C C . TYR A 1 403 ? -3.277 4.211 0.26 1 67.12 403 TYR A C 1
ATOM 3239 O O . TYR A 1 403 ? -3.461 3.748 1.388 1 67.12 403 TYR A O 1
ATOM 3247 N N . PRO A 1 404 ? -2.938 5.434 -0.022 1 69.62 404 PRO A N 1
ATOM 3248 C CA . PRO A 1 404 ? -2.869 6.367 1.104 1 69.62 404 PRO A CA 1
ATOM 3249 C C . PRO A 1 404 ? -4.234 6.641 1.729 1 69.62 404 PRO A C 1
ATOM 3251 O O . PRO A 1 404 ? -5.266 6.426 1.086 1 69.62 404 PRO A O 1
ATOM 3254 N N . ILE A 1 405 ? -4.16 7.098 2.871 1 75.94 405 ILE A N 1
ATOM 3255 C CA . ILE A 1 405 ? -5.383 7.383 3.617 1 75.94 405 ILE A CA 1
ATOM 3256 C C . ILE A 1 405 ? -6.094 8.586 3.004 1 75.94 405 ILE A C 1
ATOM 3258 O O . ILE A 1 405 ? -5.449 9.555 2.592 1 75.94 405 ILE A O 1
ATOM 3262 N N . THR A 1 406 ? -7.336 8.469 2.646 1 77.31 406 THR A N 1
ATOM 3263 C CA . THR A 1 406 ? -8.273 9.531 2.309 1 77.31 406 THR A CA 1
ATOM 3264 C C . THR A 1 406 ? -9.508 9.469 3.205 1 77.31 406 THR A C 1
ATOM 3266 O O . THR A 1 406 ? -9.703 8.5 3.936 1 77.31 406 THR A O 1
ATOM 3269 N N . TRP A 1 407 ? -10.234 10.57 3.119 1 78.75 407 TRP A N 1
ATOM 3270 C CA . TRP A 1 407 ? -11.406 10.578 3.986 1 78.75 407 TRP A CA 1
ATOM 3271 C C . TRP A 1 407 ? -12.352 9.43 3.631 1 78.75 407 TRP A C 1
ATOM 3273 O O . TRP A 1 407 ? -12.953 8.82 4.516 1 78.75 407 TRP A O 1
ATOM 3283 N N . ILE A 1 408 ? -12.469 9.117 2.361 1 82.06 408 ILE A N 1
ATOM 3284 C CA . ILE A 1 408 ? -13.406 8.086 1.932 1 82.06 408 ILE A CA 1
ATOM 3285 C C . ILE A 1 408 ? -12.867 6.707 2.318 1 82.06 408 ILE A C 1
ATOM 3287 O O . ILE A 1 408 ? -13.625 5.84 2.758 1 82.06 408 ILE A O 1
ATOM 3291 N N . ARG A 1 409 ? -11.625 6.469 2.123 1 82.06 409 ARG A N 1
ATOM 3292 C CA . ARG A 1 409 ? -11.039 5.199 2.535 1 82.06 409 ARG A CA 1
ATOM 3293 C C . ARG A 1 409 ? -11.203 4.98 4.035 1 82.06 409 ARG A C 1
ATOM 3295 O O . ARG A 1 409 ? -11.57 3.885 4.473 1 82.06 409 ARG A O 1
ATOM 3302 N N . PHE A 1 410 ? -10.883 5.988 4.746 1 85 410 PHE A N 1
ATOM 3303 C CA . PHE A 1 410 ? -11 5.852 6.191 1 85 410 PHE A CA 1
ATOM 3304 C C . PHE A 1 410 ? -12.461 5.637 6.594 1 85 410 PHE A C 1
ATOM 3306 O O . PHE A 1 410 ? -12.742 4.91 7.547 1 85 410 PHE A O 1
ATOM 3313 N N . ALA A 1 411 ? -13.391 6.289 5.859 1 88.12 411 ALA A N 1
ATOM 3314 C CA . ALA A 1 411 ? -14.812 6.082 6.121 1 88.12 411 ALA A CA 1
ATOM 3315 C C . ALA A 1 411 ? -15.18 4.605 6.012 1 88.12 411 ALA A C 1
ATOM 3317 O O . ALA A 1 411 ? -15.961 4.094 6.812 1 88.12 411 ALA A O 1
ATOM 3318 N N . TYR A 1 412 ? -14.648 3.963 5.105 1 86.25 412 TYR A N 1
ATOM 3319 C CA . TYR A 1 412 ? -14.945 2.547 4.93 1 86.25 412 TYR A CA 1
ATOM 3320 C C . TYR A 1 412 ? -14.398 1.725 6.09 1 86.25 412 TYR A C 1
ATOM 3322 O O . TYR A 1 412 ? -15.039 0.776 6.547 1 86.25 412 TYR A O 1
ATOM 3330 N N . TYR A 1 413 ? -13.234 2.041 6.539 1 86.88 413 TYR A N 1
ATOM 3331 C CA . TYR A 1 413 ? -12.648 1.308 7.656 1 86.88 413 TYR A CA 1
ATOM 3332 C C . TYR A 1 413 ? -13.406 1.588 8.945 1 86.88 413 TYR A C 1
ATOM 3334 O O . TYR A 1 413 ? -13.531 0.711 9.805 1 86.88 413 TYR A O 1
ATOM 3342 N N . LEU A 1 414 ? -13.898 2.826 9.039 1 89.94 414 LEU A N 1
ATOM 3343 C CA . LEU A 1 414 ? -14.766 3.121 10.172 1 89.94 414 LEU A CA 1
ATOM 3344 C C . LEU A 1 414 ? -16.047 2.285 10.109 1 89.94 414 LEU A C 1
ATOM 3346 O O . LEU A 1 414 ? -16.516 1.792 11.133 1 89.94 414 LEU A O 1
ATOM 3350 N N . ASP A 1 415 ? -16.484 2.154 8.93 1 86.94 415 ASP A N 1
ATOM 3351 C CA . ASP A 1 415 ? -17.734 1.402 8.758 1 86.94 415 ASP A CA 1
ATOM 3352 C C . ASP A 1 415 ? -17.531 -0.069 9.117 1 86.94 415 ASP A C 1
ATOM 3354 O O . ASP A 1 415 ? -18.453 -0.722 9.609 1 86.94 415 ASP A O 1
ATOM 3358 N N . LEU A 1 416 ? -16.391 -0.588 8.914 1 81.44 416 LEU A N 1
ATOM 3359 C CA . LEU A 1 416 ? -16.078 -1.982 9.203 1 81.44 416 LEU A CA 1
ATOM 3360 C C . LEU A 1 416 ? -16.156 -2.254 10.703 1 81.44 416 LEU A C 1
ATOM 3362 O O . LEU A 1 416 ? -16.438 -3.381 11.117 1 81.44 416 LEU A O 1
ATOM 3366 N N . VAL A 1 417 ? -15.906 -1.214 11.484 1 85.31 417 VAL A N 1
ATOM 3367 C CA . VAL A 1 417 ? -15.867 -1.404 12.93 1 85.31 417 VAL A CA 1
ATOM 3368 C C . VAL A 1 417 ? -16.984 -0.608 13.586 1 85.31 417 VAL A C 1
ATOM 3370 O O . VAL A 1 417 ? -16.891 -0.234 14.758 1 85.31 417 VAL A O 1
ATOM 3373 N N . ARG A 1 418 ? -17.922 -0.363 12.883 1 86.62 418 ARG A N 1
ATOM 3374 C CA . ARG A 1 418 ? -19.016 0.481 13.359 1 86.62 418 ARG A CA 1
ATOM 3375 C C . ARG A 1 418 ? -19.672 -0.12 14.586 1 86.62 418 ARG A C 1
ATOM 3377 O O . ARG A 1 418 ? -20.188 -1.243 14.539 1 86.62 418 ARG A O 1
ATOM 3384 N N . PRO A 1 419 ? -19.625 0.7 15.656 1 86.56 419 PRO A N 1
ATOM 3385 C CA . PRO A 1 419 ? -20.344 0.216 16.828 1 86.56 419 PRO A CA 1
ATOM 3386 C C . PRO A 1 419 ? -21.859 0.166 16.625 1 86.56 419 PRO A C 1
ATOM 3388 O O . PRO A 1 419 ? -22.375 0.789 15.695 1 86.56 419 PRO A O 1
ATOM 3391 N N . ALA A 1 420 ? -22.531 -0.519 17.5 1 82.75 420 ALA A N 1
ATOM 3392 C CA . ALA A 1 420 ? -23.969 -0.742 17.391 1 82.75 420 ALA A CA 1
ATOM 3393 C C . ALA A 1 420 ? -24.734 0.573 17.5 1 82.75 420 ALA A C 1
ATOM 3395 O O . ALA A 1 420 ? -25.781 0.734 16.859 1 82.75 420 ALA A O 1
ATOM 3396 N N . ASN A 1 421 ? -24.172 1.517 18.172 1 82.06 421 ASN A N 1
ATOM 3397 C CA . ASN A 1 421 ? -24.875 2.768 18.406 1 82.06 421 ASN A CA 1
ATOM 3398 C C . ASN A 1 421 ? -24.734 3.725 17.219 1 82.06 421 ASN A C 1
ATOM 3400 O O . ASN A 1 421 ? -25.406 4.758 17.172 1 82.06 421 ASN A O 1
ATOM 3404 N N . VAL A 1 422 ? -23.906 3.414 16.375 1 87.38 422 VAL A N 1
ATOM 3405 C CA . VAL A 1 422 ? -23.734 4.207 15.172 1 87.38 422 VAL A CA 1
ATOM 3406 C C . VAL A 1 422 ? -24.562 3.605 14.039 1 87.38 422 VAL A C 1
ATOM 3408 O O . VAL A 1 422 ? -24.156 2.611 13.43 1 87.38 422 VAL A O 1
ATOM 3411 N N . THR A 1 423 ? -25.594 4.242 13.695 1 83.19 423 THR A N 1
ATOM 3412 C CA . THR A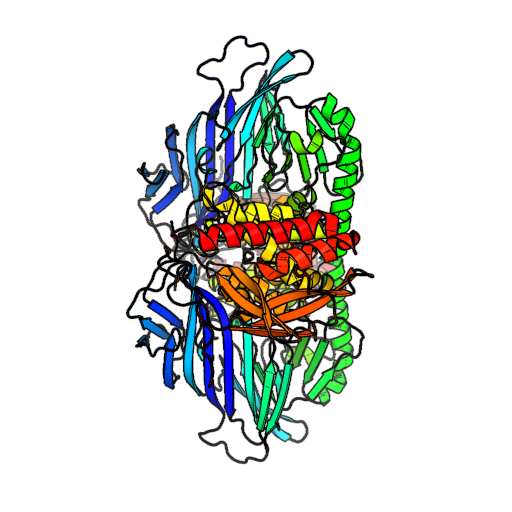 1 423 ? -26.547 3.619 12.789 1 83.19 423 THR A CA 1
ATOM 3413 C C . THR A 1 423 ? -26.5 4.273 11.414 1 83.19 423 THR A C 1
ATOM 3415 O O . THR A 1 423 ? -27.156 3.803 10.477 1 83.19 423 THR A O 1
ATOM 3418 N N . PHE A 1 424 ? -25.812 5.305 11.312 1 83.38 424 PHE A N 1
ATOM 3419 C CA . PHE A 1 424 ? -25.781 6.012 10.039 1 83.38 424 PHE A CA 1
ATOM 3420 C C . PHE A 1 424 ? -24.703 5.434 9.125 1 83.38 424 PHE A C 1
ATOM 3422 O O . PHE A 1 424 ? -23.797 4.734 9.586 1 83.38 424 PHE A O 1
ATOM 3429 N N . ASP A 1 425 ? -24.891 5.773 7.84 1 81.44 425 ASP A N 1
ATOM 3430 C CA . ASP A 1 425 ? -23.844 5.453 6.867 1 81.44 425 ASP A CA 1
ATOM 3431 C C . ASP A 1 425 ? -22.656 6.391 7.016 1 81.44 425 ASP A C 1
ATOM 3433 O O . ASP A 1 425 ? -22.797 7.609 6.906 1 81.44 425 ASP A O 1
ATOM 3437 N N . VAL A 1 426 ? -21.531 5.824 7.211 1 86.94 426 VAL A N 1
ATOM 3438 C CA . VAL A 1 426 ? -20.359 6.609 7.586 1 86.94 426 VAL A CA 1
ATOM 3439 C C . VAL A 1 426 ? -19.891 7.445 6.398 1 86.94 426 VAL A C 1
ATOM 3441 O O . VAL A 1 426 ? -19.5 8.609 6.562 1 86.94 426 VAL A O 1
ATOM 3444 N N . THR A 1 427 ? -19.906 6.883 5.234 1 82.88 427 THR A N 1
ATOM 3445 C CA . THR A 1 427 ? -19.453 7.602 4.043 1 82.88 427 THR A CA 1
ATOM 3446 C C . THR A 1 427 ? -20.359 8.805 3.777 1 82.88 427 THR A C 1
ATOM 3448 O O . THR A 1 427 ? -19.859 9.906 3.496 1 82.88 427 THR A O 1
ATOM 3451 N N . ASN A 1 428 ? -21.594 8.578 3.896 1 79.25 428 ASN A N 1
ATOM 3452 C CA . ASN A 1 428 ? -22.547 9.672 3.695 1 79.25 428 ASN A CA 1
ATOM 3453 C C . ASN A 1 428 ? -22.406 10.734 4.785 1 79.25 428 ASN A C 1
ATOM 3455 O O . ASN A 1 428 ? -22.609 11.922 4.527 1 79.25 428 ASN A O 1
ATOM 3459 N N . PHE A 1 429 ? -22.172 10.289 5.93 1 86.25 429 PHE A N 1
ATOM 3460 C CA . PHE A 1 429 ? -22 11.188 7.066 1 86.25 429 PHE A CA 1
ATOM 3461 C C . PHE A 1 429 ? -20.781 12.086 6.871 1 86.25 429 PHE A C 1
ATOM 3463 O O . PHE A 1 429 ? -20.859 13.297 7.098 1 86.25 429 PHE A O 1
ATOM 3470 N N . LEU A 1 430 ? -19.656 11.57 6.395 1 84.81 430 LEU A N 1
ATOM 3471 C CA . LEU A 1 430 ? -18.391 12.281 6.359 1 84.81 430 LEU A CA 1
ATOM 3472 C C . LEU A 1 430 ? -18.266 13.125 5.094 1 84.81 430 LEU A C 1
ATOM 3474 O O . LEU A 1 430 ? -17.562 14.133 5.078 1 84.81 430 LEU A O 1
ATOM 3478 N N . ARG A 1 431 ? -18.953 12.766 4.105 1 78.88 431 ARG A N 1
ATOM 3479 C CA . ARG A 1 431 ? -18.781 13.367 2.787 1 78.88 431 ARG A CA 1
ATOM 3480 C C . ARG A 1 431 ? -18.969 14.883 2.846 1 78.88 431 ARG A C 1
ATOM 3482 O O . ARG A 1 431 ? -18.109 15.633 2.396 1 78.88 431 ARG A O 1
ATOM 3489 N N . PRO A 1 432 ? -20 15.391 3.438 1 78.69 432 PRO A N 1
ATOM 3490 C CA . PRO A 1 432 ? -20.156 16.844 3.455 1 78.69 432 PRO A CA 1
ATOM 3491 C C . PRO A 1 432 ? -19.078 17.562 4.254 1 78.69 432 PRO A C 1
ATOM 3493 O O . PRO A 1 432 ? -18.703 18.688 3.93 1 78.69 432 PRO A O 1
ATOM 3496 N N . TYR A 1 433 ? -18.578 16.969 5.242 1 82 433 TYR A N 1
ATOM 3497 C CA . TYR A 1 433 ? -17.562 17.594 6.09 1 82 433 TYR A CA 1
ATOM 3498 C C . TYR A 1 433 ? -16.266 17.781 5.332 1 82 433 TYR A C 1
ATOM 3500 O O . TYR A 1 433 ? -15.523 18.75 5.574 1 82 433 TYR A O 1
ATOM 3508 N N . PHE A 1 434 ? -15.961 16.906 4.438 1 76.56 434 PHE A N 1
ATOM 3509 C CA . PHE A 1 434 ? -14.664 16.953 3.775 1 76.56 434 PHE A CA 1
ATOM 3510 C C . PHE A 1 434 ? -14.789 17.562 2.383 1 76.56 434 PHE A C 1
ATOM 3512 O O . PHE A 1 434 ? -13.797 18 1.798 1 76.56 434 PHE A O 1
ATOM 3519 N N . THR A 1 435 ? -15.961 17.609 1.867 1 72.31 435 THR A N 1
ATOM 3520 C CA . THR A 1 435 ? -16.078 18 0.468 1 72.31 435 THR A CA 1
ATOM 3521 C C . THR A 1 435 ? -16.719 19.375 0.346 1 72.31 435 THR A C 1
ATOM 3523 O O . THR A 1 435 ? -16.625 20.016 -0.703 1 72.31 435 THR A O 1
ATOM 3526 N N . GLN A 1 436 ? -17.328 19.797 1.39 1 70.5 436 GLN A N 1
ATOM 3527 C CA . GLN A 1 436 ? -18.047 21.062 1.31 1 70.5 436 GLN A CA 1
ATOM 3528 C C . GLN A 1 436 ? -17.469 22.094 2.283 1 70.5 436 GLN A C 1
ATOM 3530 O O . GLN A 1 436 ? -17.031 21.734 3.379 1 70.5 436 GLN A O 1
ATOM 3535 N N . PRO A 1 437 ? -17.5 23.328 1.792 1 71.5 437 PRO A N 1
ATOM 3536 C CA . PRO A 1 437 ? -17.109 24.375 2.742 1 71.5 437 PRO A CA 1
ATOM 3537 C C . PRO A 1 437 ? -18.203 24.688 3.76 1 71.5 437 PRO A C 1
ATOM 3539 O O . PRO A 1 437 ? -19.375 24.359 3.533 1 71.5 437 PRO A O 1
ATOM 3542 N N . GLY A 1 438 ? -17.797 25.281 4.859 1 72.31 438 GLY A N 1
ATOM 3543 C CA . GLY A 1 438 ? -18.766 25.75 5.852 1 72.31 438 GLY A CA 1
ATOM 3544 C C . GLY A 1 438 ? -18.703 24.953 7.148 1 72.31 438 GLY A C 1
ATOM 3545 O O . GLY A 1 438 ? -17.844 24.078 7.309 1 72.31 438 GLY A O 1
ATOM 3546 N N . ILE A 1 439 ? -19.578 25.344 8.062 1 78.75 439 ILE A N 1
ATOM 3547 C CA . ILE A 1 439 ? -19.578 24.75 9.398 1 78.75 439 ILE A CA 1
ATOM 3548 C C . ILE A 1 439 ? -21 24.734 9.961 1 78.75 439 ILE A C 1
ATOM 3550 O O . ILE A 1 439 ? -21.75 25.703 9.781 1 78.75 439 ILE A O 1
ATOM 3554 N N . PRO A 1 440 ? -21.375 23.625 10.578 1 83.31 440 PRO A N 1
ATOM 3555 C CA . PRO A 1 440 ? -22.672 23.625 11.258 1 83.31 440 PRO A CA 1
ATOM 3556 C C . PRO A 1 440 ? -22.719 24.641 12.406 1 83.31 440 PRO A C 1
ATOM 3558 O O . PRO A 1 440 ? -21.719 24.891 13.062 1 83.31 440 PRO A O 1
ATOM 3561 N N . LEU A 1 441 ? -24 25.172 12.594 1 82.62 441 LEU A N 1
ATOM 3562 C CA . LEU A 1 441 ? -24.234 26.156 13.656 1 82.62 441 LEU A CA 1
ATOM 3563 C C . LEU A 1 441 ? -25.438 25.734 14.508 1 82.62 441 LEU A C 1
ATOM 3565 O O . LEU A 1 441 ? -26.531 25.5 13.984 1 82.62 441 LEU A O 1
ATOM 3569 N N . LEU A 1 442 ? -25.109 25.547 15.812 1 86 442 LEU A N 1
ATOM 3570 C CA . LEU A 1 442 ? -26.203 25.391 16.766 1 86 442 LEU A CA 1
ATOM 3571 C C . LEU A 1 442 ? -26.656 26.75 17.297 1 86 442 LEU A C 1
ATOM 3573 O O . LEU A 1 442 ? -26 27.344 18.156 1 86 442 LEU A O 1
ATOM 3577 N N . HIS A 1 443 ? -27.812 27.172 16.75 1 84.12 443 HIS A N 1
ATOM 3578 C CA . HIS A 1 443 ? -28.375 28.438 17.203 1 84.12 443 HIS A CA 1
ATOM 3579 C C . HIS A 1 443 ? -29.375 28.219 18.328 1 84.12 443 HIS A C 1
ATOM 3581 O O . HIS A 1 443 ? -30.422 27.578 18.141 1 84.12 443 HIS A O 1
ATOM 3587 N N . VAL A 1 444 ? -29.094 28.734 19.516 1 85.06 444 VAL A N 1
ATOM 3588 C CA . VAL A 1 444 ? -29.922 28.547 20.703 1 85.06 444 VAL A CA 1
ATOM 3589 C C . VAL A 1 444 ? -30.812 29.766 20.922 1 85.06 444 VAL A C 1
ATOM 3591 O O . VAL A 1 444 ? -30.297 30.891 21.031 1 85.06 444 VAL A O 1
ATOM 3594 N N . ASP A 1 445 ? -32.062 29.469 20.938 1 86.25 445 ASP A N 1
ATOM 3595 C CA . ASP A 1 445 ? -33.062 30.5 21.156 1 86.25 445 ASP A CA 1
ATOM 3596 C C . ASP A 1 445 ? -34.094 30.047 22.203 1 86.25 445 ASP A C 1
ATOM 3598 O O . ASP A 1 445 ? -33.938 28.969 22.781 1 86.25 445 ASP A O 1
ATOM 3602 N N . VAL A 1 446 ? -34.969 30.984 22.609 1 88.19 446 VAL A N 1
ATOM 3603 C CA . VAL A 1 446 ? -36 30.672 23.594 1 88.19 446 VAL A CA 1
ATOM 3604 C C . VAL A 1 446 ? -37.375 30.75 22.938 1 88.19 446 VAL A C 1
ATOM 3606 O O . VAL A 1 446 ? -37.656 31.656 22.141 1 88.19 446 VAL A O 1
ATOM 3609 N N . ASP A 1 447 ? -38.094 29.688 23.125 1 88.88 447 ASP A N 1
ATOM 3610 C CA . ASP A 1 447 ? -39.5 29.641 22.703 1 88.88 447 ASP A CA 1
ATOM 3611 C C . ASP A 1 447 ? -40.375 29.125 23.828 1 88.88 447 ASP A C 1
ATOM 3613 O O . ASP A 1 447 ? -40.5 27.906 24.016 1 88.88 447 ASP A O 1
ATOM 3617 N N . GLY A 1 448 ? -41.125 30.047 24.547 1 88.56 448 GLY A N 1
ATOM 3618 C CA . GLY A 1 448 ? -41.969 29.625 25.656 1 88.56 448 GLY A CA 1
ATOM 3619 C C . GLY A 1 448 ? -41.188 28.984 26.781 1 88.56 448 GLY A C 1
ATOM 3620 O O . GLY A 1 448 ? -40.25 29.578 27.328 1 88.56 448 GLY A O 1
ATOM 3621 N N . ASP A 1 449 ? -41.531 27.703 27.047 1 91.88 449 ASP A N 1
ATOM 3622 C CA . ASP A 1 449 ? -40.938 26.984 28.156 1 91.88 449 ASP A CA 1
ATOM 3623 C C . ASP A 1 449 ? -39.781 26.125 27.688 1 91.88 449 ASP A C 1
ATOM 3625 O O . ASP A 1 449 ? -39.281 25.266 28.438 1 91.88 449 ASP A O 1
ATOM 3629 N N . PHE A 1 450 ? -39.312 26.453 26.469 1 93 450 PHE A N 1
ATOM 3630 C CA . PHE A 1 450 ? -38.25 25.609 25.938 1 93 450 PHE A CA 1
ATOM 3631 C C . PHE A 1 450 ? -37.094 26.453 25.406 1 93 450 PHE A C 1
ATOM 3633 O O . PHE A 1 450 ? -37.312 27.547 24.906 1 93 450 PHE A O 1
ATOM 3640 N N . PHE A 1 451 ? -35.875 25.906 25.625 1 90.44 451 PHE A N 1
ATOM 3641 C CA . PHE A 1 451 ? -34.75 26.344 24.781 1 90.44 451 PHE A CA 1
ATOM 3642 C C . PHE A 1 451 ? -34.812 25.656 23.422 1 90.44 451 PHE A C 1
ATOM 3644 O O . PHE A 1 451 ? -34.875 24.438 23.328 1 90.44 451 PHE A O 1
ATOM 3651 N N . LEU A 1 452 ? -34.875 26.453 22.422 1 92.44 452 LEU A N 1
ATOM 3652 C CA . LEU A 1 452 ? -34.875 25.938 21.062 1 92.44 452 LEU A CA 1
ATOM 3653 C C . LEU A 1 452 ? -33.469 25.953 20.453 1 92.44 452 LEU A C 1
ATOM 3655 O O . LEU A 1 452 ? -32.844 27.016 20.422 1 92.44 452 LEU A O 1
ATOM 3659 N N . VAL A 1 453 ? -33.031 24.812 20.062 1 90.56 453 VAL A N 1
ATOM 3660 C CA . VAL A 1 453 ? -31.734 24.719 19.375 1 90.56 453 VAL A CA 1
ATOM 3661 C C . VAL A 1 453 ? -31.969 24.453 17.891 1 90.56 453 VAL A C 1
ATOM 3663 O O . VAL A 1 453 ? -32.312 23.328 17.5 1 90.56 453 VAL A O 1
ATOM 3666 N N . LYS A 1 454 ? -31.781 25.453 17.094 1 89.81 454 LYS A N 1
ATOM 3667 C CA . LYS A 1 454 ? -31.891 25.328 15.641 1 89.81 454 LYS A CA 1
ATOM 3668 C C . LYS A 1 454 ? -30.547 24.953 15.023 1 89.81 454 LYS A C 1
ATOM 3670 O O . LYS A 1 454 ? -29.547 25.672 15.18 1 89.81 454 LYS A O 1
ATOM 3675 N N . VAL A 1 455 ? -30.547 23.828 14.383 1 90.19 455 VAL A N 1
ATOM 3676 C CA . VAL A 1 455 ? -29.328 23.391 13.719 1 90.19 455 VAL A CA 1
ATOM 3677 C C . VAL A 1 455 ? -29.234 24.031 12.336 1 90.19 455 VAL A C 1
ATOM 3679 O O . VAL A 1 455 ? -29.984 23.656 11.422 1 90.19 455 VAL A O 1
ATOM 3682 N N . LYS A 1 456 ? -28.312 24.875 12.148 1 83.12 456 LYS A N 1
ATOM 3683 C CA . LYS A 1 456 ? -28.125 25.625 10.914 1 83.12 456 LYS A CA 1
ATOM 3684 C C . LYS A 1 456 ? -26.766 25.328 10.281 1 83.12 456 LYS A C 1
ATOM 3686 O O . LYS A 1 456 ? -26.031 24.453 10.75 1 83.12 456 LYS A O 1
ATOM 3691 N N . TYR A 1 457 ? -26.625 25.938 9.055 1 80 457 TYR A N 1
ATOM 3692 C CA . TYR A 1 457 ? -25.375 25.797 8.312 1 80 457 TYR A CA 1
ATOM 3693 C C . TYR A 1 457 ? -24.875 27.156 7.848 1 80 457 TYR A C 1
ATOM 3695 O O . TYR A 1 457 ? -25.641 27.984 7.348 1 80 457 TYR A O 1
ATOM 3703 N N . VAL A 1 458 ? -23.531 27.359 8.172 1 72.81 458 VAL A N 1
ATOM 3704 C CA . VAL A 1 458 ? -22.953 28.656 7.824 1 72.81 458 VAL A CA 1
ATOM 3705 C C . VAL A 1 458 ? -21.812 28.438 6.816 1 72.81 458 VAL A C 1
ATOM 3707 O O . VAL A 1 458 ? -20.953 27.578 7.004 1 72.81 458 VAL A O 1
ATOM 3710 N N . ALA A 1 459 ? -21.922 29.062 5.629 1 68.31 459 ALA A N 1
ATOM 3711 C CA . ALA A 1 459 ? -20.859 29.016 4.629 1 68.31 459 ALA A CA 1
ATOM 3712 C C . ALA A 1 459 ? -20.625 30.391 4.008 1 68.31 459 ALA A C 1
ATOM 3714 O O . ALA A 1 459 ? -21.5 31.25 4.047 1 68.31 459 ALA A O 1
ATOM 3715 N N . SER A 1 460 ? -19.281 30.594 3.551 1 57.22 460 SER A N 1
ATOM 3716 C CA . SER A 1 460 ? -18.984 31.844 2.885 1 57.22 460 SER A CA 1
ATOM 3717 C C . SER A 1 460 ? -19.719 31.953 1.546 1 57.22 460 SER A C 1
ATOM 3719 O O . SER A 1 460 ? -19.875 30.953 0.845 1 57.22 460 SER A O 1
ATOM 3721 N N . THR A 1 461 ? -20.516 32.969 1.204 1 50.94 461 THR A N 1
ATOM 3722 C CA . THR A 1 461 ? -21.234 33.219 -0.039 1 50.94 461 THR A CA 1
ATOM 3723 C C . THR A 1 461 ? -20.266 33.375 -1.204 1 50.94 461 THR A C 1
ATOM 3725 O O . THR A 1 461 ? -20.672 33.375 -2.367 1 50.94 461 THR A O 1
ATOM 3728 N N . GLU A 1 462 ? -19.188 33.844 -0.981 1 46.22 462 GLU A N 1
ATOM 3729 C CA . GLU A 1 462 ? -18.344 34.188 -2.115 1 46.22 462 GLU A CA 1
ATOM 3730 C C . GLU A 1 462 ? -17.875 32.938 -2.863 1 46.22 462 GLU A C 1
ATOM 3732 O O . GLU A 1 462 ? -17.406 33.031 -3.994 1 46.22 462 GLU A O 1
ATOM 3737 N N . GLY A 1 463 ? -17.859 31.828 -2.314 1 43.28 463 GLY A N 1
ATOM 3738 C CA . GLY A 1 463 ? -17.266 30.781 -3.125 1 43.28 463 GLY A CA 1
ATOM 3739 C C . GLY A 1 463 ? -18.266 30.062 -4.016 1 43.28 463 GLY A C 1
ATOM 3740 O O . GLY A 1 463 ? -19.469 30.141 -3.785 1 43.28 463 GLY A O 1
ATOM 3741 N N . PRO A 1 464 ? -17.891 29.906 -5.32 1 41.72 464 PRO A N 1
ATOM 3742 C CA . PRO A 1 464 ? -18.766 29.312 -6.34 1 41.72 464 PRO A CA 1
ATOM 3743 C C . PRO A 1 464 ? -19.641 28.188 -5.793 1 41.72 464 PRO A C 1
ATOM 3745 O O . PRO A 1 464 ? -20.672 27.875 -6.375 1 41.72 464 PRO A O 1
ATOM 3748 N N . ILE A 1 465 ? -19.078 27.406 -5.035 1 42.78 465 ILE A N 1
ATOM 3749 C CA . ILE A 1 465 ? -19.656 26.078 -4.828 1 42.78 465 ILE A CA 1
ATOM 3750 C C . ILE A 1 465 ? -20.859 26.188 -3.896 1 42.78 465 ILE A C 1
ATOM 3752 O O . ILE A 1 465 ? -21.594 25.203 -3.703 1 42.78 465 ILE A O 1
ATOM 3756 N N . LEU A 1 466 ? -21.109 27.312 -3.17 1 44.53 466 LEU A N 1
ATOM 3757 C CA . LEU A 1 466 ? -22.031 27.297 -2.039 1 44.53 466 LEU A CA 1
ATOM 3758 C C . LEU A 1 466 ? -23.469 27.297 -2.516 1 44.53 466 LEU A C 1
ATOM 3760 O O . LEU A 1 466 ? -24.391 27.422 -1.707 1 44.53 466 LEU A O 1
ATOM 3764 N N . LYS A 1 467 ? -23.719 27.594 -3.705 1 47.06 467 LYS A N 1
ATOM 3765 C CA . LYS A 1 467 ? -25.141 27.875 -3.82 1 47.06 467 LYS A CA 1
ATOM 3766 C C . LYS A 1 467 ? -25.984 26.766 -3.186 1 47.06 467 LYS A C 1
ATOM 3768 O O . LYS A 1 467 ? -27.188 26.922 -2.998 1 47.06 467 LYS A O 1
ATOM 3773 N N . LYS A 1 468 ? -25.594 25.516 -3.217 1 45.84 468 LYS A N 1
ATOM 3774 C CA . LYS A 1 468 ? -26.531 24.5 -2.727 1 45.84 468 LYS A CA 1
ATOM 3775 C C . LYS A 1 468 ? -26.062 23.922 -1.393 1 45.84 468 LYS A C 1
ATOM 3777 O O . LYS A 1 468 ? -24.969 23.359 -1.299 1 45.84 468 LYS A O 1
ATOM 3782 N N . THR A 1 469 ? -26.5 24.422 -0.208 1 50.34 469 THR A N 1
ATOM 3783 C CA . THR A 1 469 ? -26.375 23.875 1.139 1 50.34 469 THR A CA 1
ATOM 3784 C C . THR A 1 469 ? -26.5 22.359 1.116 1 50.34 469 THR A C 1
ATOM 3786 O O . THR A 1 469 ? -27.422 21.812 0.521 1 50.34 469 THR A O 1
ATOM 3789 N N . PRO A 1 470 ? -25.344 21.594 1.483 1 52.84 470 PRO A N 1
ATOM 3790 C CA . PRO A 1 470 ? -25.625 20.156 1.483 1 52.84 470 PRO A CA 1
ATOM 3791 C C . PRO A 1 470 ? -26.844 19.797 2.334 1 52.84 470 PRO A C 1
ATOM 3793 O O . PRO A 1 470 ? -26.844 20.016 3.549 1 52.84 470 PRO A O 1
ATOM 3796 N N . VAL A 1 471 ? -27.953 19.625 1.812 1 55.59 471 VAL A N 1
ATOM 3797 C CA . VAL A 1 471 ? -29.172 19.047 2.385 1 55.59 471 VAL A CA 1
ATOM 3798 C C . VAL A 1 471 ? -28.859 17.656 2.949 1 55.59 471 VAL A C 1
ATOM 3800 O O . VAL A 1 471 ? -28.078 16.906 2.367 1 55.59 471 VAL A O 1
ATOM 3803 N N . LYS A 1 472 ? -28.703 17.547 4.406 1 69.75 472 LYS A N 1
ATOM 3804 C CA . LYS A 1 472 ? -28.719 16.234 5.031 1 69.75 472 LYS A CA 1
ATOM 3805 C C . LYS A 1 472 ? -27.422 15.969 5.789 1 69.75 472 LYS A C 1
ATOM 3807 O O . LYS A 1 472 ? -27.078 14.812 6.062 1 69.75 472 LYS A O 1
ATOM 3812 N N . MET A 1 473 ? -26.797 17.125 6.109 1 84 473 MET A N 1
ATOM 3813 C CA . MET A 1 473 ? -25.609 16.938 6.941 1 84 473 MET A CA 1
ATOM 3814 C C . MET A 1 473 ? -26 16.609 8.375 1 84 473 MET A C 1
ATOM 3816 O O . MET A 1 473 ? -26.797 17.312 8.992 1 84 473 MET A O 1
ATOM 3820 N N . MET A 1 474 ? -25.484 15.516 8.844 1 90.69 474 MET A N 1
ATOM 3821 C CA . MET A 1 474 ? -25.703 15.117 10.234 1 90.69 474 MET A CA 1
ATOM 3822 C C . MET A 1 474 ? -24.688 15.781 11.156 1 90.69 474 MET A C 1
ATOM 3824 O O . MET A 1 474 ? -23.5 15.898 10.805 1 90.69 474 MET A O 1
ATOM 3828 N N . VAL A 1 475 ? -25.172 16.25 12.289 1 92.06 475 VAL A N 1
ATOM 3829 C CA . VAL A 1 475 ? -24.328 16.969 13.227 1 92.06 475 VAL A CA 1
ATOM 3830 C C . VAL A 1 475 ? -24.375 16.297 14.594 1 92.06 475 VAL A C 1
ATOM 3832 O O . VAL A 1 475 ? -25.328 16.484 15.352 1 92.06 475 VAL A O 1
ATOM 3835 N N . PRO A 1 476 ? -23.328 15.523 14.898 1 93.5 476 PRO A N 1
ATOM 3836 C CA . PRO A 1 476 ? -23.219 15.086 16.297 1 93.5 476 PRO A CA 1
ATOM 3837 C C . PRO A 1 476 ? -22.844 16.219 17.25 1 93.5 476 PRO A C 1
ATOM 3839 O O . PRO A 1 476 ? -21.984 17.031 16.922 1 93.5 476 PRO A O 1
ATOM 3842 N N . PHE A 1 477 ? -23.594 16.281 18.344 1 90.56 477 PHE A N 1
ATOM 3843 C CA . PHE A 1 477 ? -23.25 17.312 19.297 1 90.56 477 PHE A CA 1
ATOM 3844 C C . PHE A 1 477 ? -23.344 16.781 20.719 1 90.56 477 PHE A C 1
ATOM 3846 O O . PHE A 1 477 ? -24.125 15.883 21 1 90.56 477 PHE A O 1
ATOM 3853 N N . THR A 1 478 ? -22.469 17.312 21.5 1 88.56 478 THR A N 1
ATOM 3854 C CA . THR A 1 478 ? -22.438 16.984 22.922 1 88.56 478 THR A CA 1
ATOM 3855 C C . THR A 1 478 ? -22.984 18.125 23.766 1 88.56 478 THR A C 1
ATOM 3857 O O . THR A 1 478 ? -22.625 19.281 23.547 1 88.56 478 THR A O 1
ATOM 3860 N N . VAL A 1 479 ? -23.938 17.766 24.656 1 87.06 479 VAL A N 1
ATOM 3861 C CA . VAL A 1 479 ? -24.531 18.766 25.547 1 87.06 479 VAL A CA 1
ATOM 3862 C C . VAL A 1 479 ? -24.297 18.375 27 1 87.06 479 VAL A C 1
ATOM 3864 O O . VAL A 1 479 ? -24.266 17.188 27.328 1 87.06 479 VAL A O 1
ATOM 3867 N N . ILE A 1 480 ? -24 19.297 27.781 1 81.69 480 ILE A N 1
ATOM 3868 C CA . ILE A 1 480 ? -23.891 19.047 29.219 1 81.69 480 ILE A CA 1
ATOM 3869 C C . ILE A 1 480 ? -25.266 18.797 29.812 1 81.69 480 ILE A C 1
ATOM 3871 O O . ILE A 1 480 ? -26.125 19.688 29.797 1 81.69 480 ILE A O 1
ATOM 3875 N N . SER A 1 481 ? -25.516 17.594 30.188 1 76.75 481 SER A N 1
ATOM 3876 C CA . SER A 1 481 ? -26.828 17.219 30.703 1 76.75 481 SER A CA 1
ATOM 3877 C C . SER A 1 481 ? -26.984 17.641 32.156 1 76.75 481 SER A C 1
ATOM 3879 O O . SER A 1 481 ? -28.094 17.906 32.625 1 76.75 481 SER A O 1
ATOM 3881 N N . ASP A 1 482 ? -25.844 17.578 32.906 1 77.12 482 ASP A N 1
ATOM 3882 C CA . ASP A 1 482 ? -25.844 17.969 34.281 1 77.12 482 ASP A CA 1
ATOM 3883 C C . ASP A 1 482 ? -24.688 18.922 34.594 1 77.12 482 ASP A C 1
ATOM 3885 O O . ASP A 1 482 ? -23.547 18.484 34.781 1 77.12 482 ASP A O 1
ATOM 3889 N N . PRO A 1 483 ? -24.938 20.172 34.688 1 72.88 483 PRO A N 1
ATOM 3890 C CA . PRO A 1 483 ? -23.859 21.141 34.938 1 72.88 483 PRO A CA 1
ATOM 3891 C C . PRO A 1 483 ? -23.156 20.922 36.25 1 72.88 483 PRO A C 1
ATOM 3893 O O . PRO A 1 483 ? -21.984 21.312 36.406 1 72.88 483 PRO A O 1
ATOM 3896 N N . LYS A 1 484 ? -23.859 20.297 37.25 1 73.5 484 LYS A N 1
ATOM 3897 C CA . LYS A 1 484 ? -23.266 20.047 38.562 1 73.5 484 LYS A CA 1
ATOM 3898 C C . LYS A 1 484 ? -22.188 18.984 38.469 1 73.5 484 LYS A C 1
ATOM 3900 O O . LYS A 1 484 ? -21.109 19.125 39.062 1 73.5 484 LYS A O 1
ATOM 3905 N N . THR A 1 485 ? -22.5 17.984 37.656 1 75.5 485 THR A N 1
ATOM 3906 C CA . THR A 1 485 ? -21.578 16.859 37.594 1 75.5 485 THR A CA 1
ATOM 3907 C C . THR A 1 485 ? -20.703 16.984 36.344 1 75.5 485 THR A C 1
ATOM 3909 O O . THR A 1 485 ? -19.656 16.344 36.25 1 75.5 485 THR A O 1
ATOM 3912 N N . GLY A 1 486 ? -21.141 17.766 35.5 1 72.69 486 GLY A N 1
ATOM 3913 C CA . GLY A 1 486 ? -20.438 17.875 34.219 1 72.69 486 GLY A CA 1
ATOM 3914 C C . GLY A 1 486 ? -20.719 16.719 33.281 1 72.69 486 GLY A C 1
ATOM 3915 O O . GLY A 1 486 ? -20.016 16.531 32.281 1 72.69 486 GLY A O 1
ATOM 3916 N N . LYS A 1 487 ? -21.719 15.953 33.625 1 82.06 487 LYS A N 1
ATOM 3917 C CA . LYS A 1 487 ? -22.094 14.82 32.781 1 82.06 487 LYS A CA 1
ATOM 3918 C C . LYS A 1 487 ? -22.562 15.289 31.422 1 82.06 487 LYS A C 1
ATOM 3920 O O . LYS A 1 487 ? -23.297 16.281 31.312 1 82.06 487 LYS A O 1
ATOM 3925 N N . THR A 1 488 ? -22.031 14.648 30.328 1 85 488 THR A N 1
ATOM 3926 C CA . THR A 1 488 ? -22.359 15.039 28.969 1 85 488 THR A CA 1
ATOM 3927 C C . THR A 1 488 ? -23.125 13.922 28.25 1 85 488 THR A C 1
ATOM 3929 O O . THR A 1 488 ? -23.016 12.758 28.625 1 85 488 THR A O 1
ATOM 3932 N N . VAL A 1 489 ? -24 14.336 27.422 1 86.81 489 VAL A N 1
ATOM 3933 C CA . VAL A 1 489 ? -24.719 13.414 26.547 1 86.81 489 VAL A CA 1
ATOM 3934 C C . VAL A 1 489 ? -24.484 13.805 25.094 1 86.81 489 VAL A C 1
ATOM 3936 O O . VAL A 1 489 ? -24.469 14.984 24.75 1 86.81 489 VAL A O 1
ATOM 3939 N N . ARG A 1 490 ? -24.234 12.766 24.297 1 88.88 490 ARG A N 1
ATOM 3940 C CA . ARG A 1 490 ? -24.047 13.008 22.875 1 88.88 490 ARG A CA 1
ATOM 3941 C C . ARG A 1 490 ? -25.328 12.711 22.109 1 88.88 490 ARG A C 1
ATOM 3943 O O . ARG A 1 490 ? -26 11.703 22.359 1 88.88 490 ARG A O 1
ATOM 3950 N N . LYS A 1 491 ? -25.672 13.586 21.188 1 90.25 491 LYS A N 1
ATOM 3951 C CA . LYS A 1 491 ? -26.859 13.445 20.344 1 90.25 491 LYS A CA 1
ATOM 3952 C C . LYS A 1 491 ? -26.516 13.703 18.875 1 90.25 491 LYS A C 1
ATOM 3954 O O . LYS A 1 491 ? -25.406 14.125 18.547 1 90.25 491 LYS A O 1
ATOM 3959 N N . MET A 1 492 ? -27.453 13.242 18.016 1 91.62 492 MET A N 1
ATOM 3960 C CA . MET A 1 492 ? -27.297 13.422 16.578 1 91.62 492 MET A CA 1
ATOM 3961 C C . MET A 1 492 ? -28.469 14.211 15.992 1 91.62 492 MET A C 1
ATOM 3963 O O . MET A 1 492 ? -29.609 13.977 16.359 1 91.62 492 MET A O 1
ATOM 3967 N N . ALA A 1 493 ? -28.141 15.266 15.266 1 91.25 493 ALA A N 1
ATOM 3968 C CA . ALA A 1 493 ? -29.156 16.047 14.562 1 91.25 493 ALA A CA 1
ATOM 3969 C C . ALA A 1 493 ? -28.766 16.281 13.109 1 91.25 493 ALA A C 1
ATOM 3971 O O . ALA A 1 493 ? -27.656 15.93 12.695 1 91.25 493 ALA A O 1
ATOM 3972 N N . LYS A 1 494 ? -29.703 16.703 12.32 1 89.62 494 LYS A N 1
ATOM 3973 C CA . LYS A 1 494 ? -29.453 17.109 10.945 1 89.62 494 LYS A CA 1
ATOM 3974 C C . LYS A 1 494 ? -29.609 18.609 10.773 1 89.62 494 LYS A C 1
ATOM 3976 O O . LYS A 1 494 ? -30.391 19.25 11.484 1 89.62 494 LYS A O 1
ATOM 3981 N N . VAL A 1 495 ? -28.812 19.078 9.922 1 87.56 495 VAL A N 1
ATOM 3982 C CA . VAL A 1 495 ? -29.016 20.484 9.586 1 87.56 495 VAL A CA 1
ATOM 3983 C C . VAL A 1 495 ? -30.484 20.719 9.195 1 87.56 495 VAL A C 1
ATOM 3985 O O . VAL A 1 495 ? -31.031 19.969 8.383 1 87.56 495 VAL A O 1
ATOM 3988 N N . GLY A 1 496 ? -31.094 21.609 9.805 1 86.69 496 GLY A N 1
ATOM 3989 C CA . GLY A 1 496 ? -32.5 21.875 9.578 1 86.69 496 GLY A CA 1
ATOM 3990 C C . GLY A 1 496 ? -33.375 21.438 10.742 1 86.69 496 GLY A C 1
ATOM 3991 O O . GLY A 1 496 ? -34.531 21.875 10.867 1 86.69 496 GLY A O 1
ATOM 3992 N N . ASP A 1 497 ? -32.812 20.656 11.633 1 91.44 497 ASP A N 1
ATOM 3993 C CA . ASP A 1 497 ? -33.562 20.188 12.789 1 91.44 497 ASP A CA 1
ATOM 3994 C C . ASP A 1 497 ? -33.719 21.281 13.836 1 91.44 497 ASP A C 1
ATOM 3996 O O . ASP A 1 497 ? -32.938 22.25 13.852 1 91.44 497 ASP A O 1
ATOM 4000 N N . VAL A 1 498 ? -34.781 21.109 14.617 1 92.5 498 VAL A N 1
ATOM 4001 C CA . VAL A 1 498 ? -35 21.922 15.805 1 92.5 498 VAL A CA 1
ATOM 4002 C C . VAL A 1 498 ? -35.125 21.016 17.031 1 92.5 498 VAL A C 1
ATOM 4004 O O . VAL A 1 498 ? -35.969 20.141 17.062 1 92.5 498 VAL A O 1
ATOM 4007 N N . ILE A 1 499 ? -34.25 21.234 17.938 1 93.69 499 ILE A N 1
ATOM 4008 C CA . ILE A 1 499 ? -34.25 20.422 19.156 1 93.69 499 ILE A CA 1
ATOM 4009 C C . ILE A 1 499 ? -34.719 21.281 20.328 1 93.69 499 ILE A C 1
ATOM 4011 O O . ILE A 1 499 ? -34.344 22.453 20.438 1 93.69 499 ILE A O 1
ATOM 4015 N N . ARG A 1 500 ? -35.469 20.594 21.281 1 90.75 500 ARG A N 1
ATOM 4016 C CA . ARG A 1 500 ? -36.031 21.328 22.406 1 90.75 500 ARG A CA 1
ATOM 4017 C C . ARG A 1 500 ? -35.469 20.828 23.734 1 90.75 500 ARG A C 1
ATOM 4019 O O . ARG A 1 500 ? -35.312 19.609 23.922 1 90.75 500 ARG A O 1
ATOM 4026 N N . PHE A 1 501 ? -35.062 21.781 24.469 1 90.25 501 PHE A N 1
ATOM 4027 C CA . PHE A 1 501 ? -34.688 21.531 25.844 1 90.25 501 PHE A CA 1
ATOM 4028 C C . PHE A 1 501 ? -35.625 22.281 26.812 1 90.25 501 PHE A C 1
ATOM 4030 O O . PHE A 1 501 ? -36 23.422 26.547 1 90.25 501 PHE A O 1
ATOM 4037 N N . ARG A 1 502 ? -35.969 21.641 27.844 1 90.12 502 ARG A N 1
ATOM 4038 C CA . ARG A 1 502 ? -36.844 22.297 28.797 1 90.12 502 ARG A CA 1
ATOM 4039 C C . ARG A 1 502 ? -36.156 23.438 29.531 1 90.12 502 ARG A C 1
ATOM 4041 O O . ARG A 1 502 ? -34.969 23.297 29.891 1 90.12 502 ARG A O 1
ATOM 4048 N N . LYS A 1 503 ? -36.875 24.484 29.875 1 86.62 503 LYS A N 1
ATOM 4049 C CA . LYS A 1 503 ? -36.281 25.688 30.484 1 86.62 503 LYS A CA 1
ATOM 4050 C C . LYS A 1 503 ? -36.156 25.516 32 1 86.62 503 LYS A C 1
ATOM 4052 O O . LYS A 1 503 ? -35.469 26.297 32.656 1 86.62 503 LYS A O 1
ATOM 4057 N N . ASP A 1 504 ? -36.781 24.578 32.5 1 82.56 504 ASP A N 1
ATOM 4058 C CA . ASP A 1 504 ? -36.625 24.344 33.938 1 82.56 504 ASP A CA 1
ATOM 4059 C C . ASP A 1 504 ? -35.281 23.734 34.281 1 82.56 504 ASP A C 1
ATOM 4061 O O . ASP A 1 504 ? -34.906 23.672 35.438 1 82.56 504 ASP A O 1
ATOM 4065 N N . GLN A 1 505 ? -34.594 23.391 33.188 1 79.88 505 GLN A N 1
ATOM 4066 C CA . GLN A 1 505 ? -33.219 22.953 33.312 1 79.88 505 GLN A CA 1
ATOM 4067 C C . GLN A 1 505 ? -32.25 24.062 32.906 1 79.88 505 GLN A C 1
ATOM 4069 O O . GLN A 1 505 ? -32.656 25.047 32.281 1 79.88 505 GLN A O 1
ATOM 4074 N N . PRO A 1 506 ? -31.016 23.984 33.375 1 78.06 506 PRO A N 1
ATOM 4075 C CA . PRO A 1 506 ? -30.047 24.984 32.938 1 78.06 506 PRO A CA 1
ATOM 4076 C C . PRO A 1 506 ? -29.938 25.094 31.422 1 78.06 506 PRO A C 1
ATOM 4078 O O . PRO A 1 506 ? -30.234 24.141 30.703 1 78.06 506 PRO A O 1
ATOM 4081 N N . VAL A 1 507 ? -29.609 26.266 30.984 1 79.94 507 VAL A N 1
ATOM 4082 C CA . VAL A 1 507 ? -29.391 26.484 29.562 1 79.94 507 VAL A CA 1
ATOM 4083 C C . VAL A 1 507 ? -28.406 25.438 29.031 1 79.94 507 VAL A C 1
ATOM 4085 O O . VAL A 1 507 ? -27.422 25.109 29.688 1 79.94 507 VAL A O 1
ATOM 4088 N N . PRO A 1 508 ? -28.719 24.812 27.922 1 83.06 508 PRO A N 1
ATOM 4089 C CA . PRO A 1 508 ? -27.844 23.781 27.375 1 83.06 508 PRO A CA 1
ATOM 4090 C C . PRO A 1 508 ? -26.5 24.328 26.906 1 83.06 508 PRO A C 1
ATOM 4092 O O . PRO A 1 508 ? -26.469 25.312 26.156 1 83.06 508 PRO A O 1
ATOM 4095 N N . PHE A 1 509 ? -25.438 23.719 27.406 1 80.62 509 PHE A N 1
ATOM 4096 C CA . PHE A 1 509 ? -24.094 24.031 26.969 1 80.62 509 PHE A CA 1
ATOM 4097 C C . PHE A 1 509 ? -23.547 22.953 26.062 1 80.62 509 PHE A C 1
ATOM 4099 O O . PHE A 1 509 ? -23.625 21.766 26.375 1 80.62 509 PHE A O 1
ATOM 4106 N N . PHE A 1 510 ? -23.047 23.484 24.922 1 83.56 510 PHE A N 1
ATOM 4107 C CA . PHE A 1 510 ? -22.609 22.531 23.906 1 83.56 510 PHE A CA 1
ATOM 4108 C C . PHE A 1 510 ? -21.094 22.547 23.766 1 83.56 510 PHE A C 1
ATOM 4110 O O . PHE A 1 510 ? -20.438 23.5 24.203 1 83.56 510 PHE A O 1
ATOM 4117 N N . ASN A 1 511 ? -20.484 21.438 23.172 1 82.88 511 ASN A N 1
ATOM 4118 C CA . ASN A 1 511 ? -19.062 21.328 22.828 1 82.88 511 ASN A CA 1
ATOM 4119 C C . ASN A 1 511 ? -18.172 21.641 24.016 1 82.88 511 ASN A C 1
ATOM 4121 O O . ASN A 1 511 ? -17.281 22.484 23.922 1 82.88 511 ASN A O 1
ATOM 4125 N N . PRO A 1 512 ? -18.438 20.891 25.078 1 77.25 512 PRO A N 1
ATOM 4126 C CA . PRO A 1 512 ? -17.734 21.234 26.297 1 77.25 512 PRO A CA 1
ATOM 4127 C C . PRO A 1 512 ? -16.219 21.172 26.156 1 77.25 512 PRO A C 1
ATOM 4129 O O . PRO A 1 512 ? -15.484 21.875 26.859 1 77.25 512 PRO A O 1
ATOM 4132 N N . ASN A 1 513 ? -15.727 20.406 25.219 1 75.5 513 ASN A N 1
ATOM 4133 C CA . ASN A 1 513 ? -14.281 20.281 25.078 1 75.5 513 ASN A CA 1
ATOM 4134 C C . ASN A 1 513 ? -13.766 21.078 23.891 1 75.5 513 ASN A C 1
ATOM 4136 O O . ASN A 1 513 ? -12.555 21.156 23.656 1 75.5 513 ASN A O 1
ATOM 4140 N N . GLY A 1 514 ? -14.688 21.719 23.141 1 77.5 514 GLY A N 1
ATOM 4141 C CA . GLY A 1 514 ? -14.305 22.5 21.984 1 77.5 514 GLY A CA 1
ATOM 4142 C C . GLY A 1 514 ? -13.695 21.672 20.875 1 77.5 514 GLY A C 1
ATOM 4143 O O . GLY A 1 514 ? -12.984 22.188 20.016 1 77.5 514 GLY A O 1
ATOM 4144 N N . ARG A 1 515 ? -13.883 20.438 20.891 1 81.94 515 ARG A N 1
ATOM 4145 C CA . ARG A 1 515 ? -13.188 19.547 19.969 1 81.94 515 ARG A CA 1
ATOM 4146 C C . ARG A 1 515 ? -14.148 18.984 18.922 1 81.94 515 ARG A C 1
ATOM 4148 O O . ARG A 1 515 ? -13.836 17.984 18.266 1 81.94 515 ARG A O 1
ATOM 4155 N N . GLU A 1 516 ? -15.281 19.578 18.859 1 85.44 516 GLU A N 1
ATOM 4156 C CA . GLU A 1 516 ? -16.266 19.188 17.859 1 85.44 516 GLU A CA 1
ATOM 4157 C C . GLU A 1 516 ? -16.438 20.266 16.781 1 85.44 516 GLU A C 1
ATOM 4159 O O . GLU A 1 516 ? -16.281 21.453 17.078 1 85.44 516 GLU A O 1
ATOM 4164 N N . TYR A 1 517 ? -16.734 19.812 15.602 1 86.25 517 TYR A N 1
ATOM 4165 C CA . TYR A 1 517 ? -16.75 20.734 14.469 1 86.25 517 TYR A CA 1
ATOM 4166 C C . TYR A 1 517 ? -18.125 21.344 14.281 1 86.25 517 TYR A C 1
ATOM 4168 O O . TYR A 1 517 ? -18.844 21 13.344 1 86.25 517 TYR A O 1
ATOM 4176 N N . TYR A 1 518 ? -18.453 22.172 15.07 1 82.94 518 TYR A N 1
ATOM 4177 C CA . TYR A 1 518 ? -19.625 23.047 14.945 1 82.94 518 TYR A CA 1
ATOM 4178 C C . TYR A 1 518 ? -19.484 24.266 15.836 1 82.94 518 TYR A C 1
ATOM 4180 O O . TYR A 1 518 ? -18.672 24.297 16.766 1 82.94 518 TYR A O 1
ATOM 4188 N N . LEU A 1 519 ? -20.328 25.219 15.516 1 79.56 519 LEU A N 1
ATOM 4189 C CA . LEU A 1 519 ? -20.375 26.438 16.312 1 79.56 519 LEU A CA 1
ATOM 4190 C C . LEU A 1 519 ? -21.641 26.516 17.141 1 79.56 519 LEU A C 1
ATOM 4192 O O . LEU A 1 519 ? -22.641 25.859 16.812 1 79.56 519 LEU A O 1
ATOM 4196 N N . VAL A 1 520 ? -21.531 27.266 18.219 1 80.88 520 VAL A N 1
ATOM 4197 C CA . VAL A 1 520 ? -22.688 27.5 19.062 1 80.88 520 VAL A CA 1
ATOM 4198 C C . VAL A 1 520 ? -22.953 29 19.172 1 80.88 520 VAL A C 1
ATOM 4200 O O . VAL A 1 520 ? -22.047 29.781 19.453 1 80.88 520 VAL A O 1
ATOM 4203 N N . HIS A 1 521 ? -24.219 29.359 18.859 1 77.5 521 HIS A N 1
ATOM 4204 C CA . HIS A 1 521 ? -24.656 30.75 18.984 1 77.5 521 HIS A CA 1
ATOM 4205 C C . HIS A 1 521 ? -25.875 30.859 19.891 1 77.5 521 HIS A C 1
ATOM 4207 O O . HIS A 1 521 ? -26.906 30.219 19.656 1 77.5 521 HIS A O 1
ATOM 4213 N N . TYR A 1 522 ? -25.734 31.688 20.969 1 78.69 522 TYR A N 1
ATOM 4214 C CA . TYR A 1 522 ? -26.859 31.984 21.844 1 78.69 522 TYR A CA 1
ATOM 4215 C C . TYR A 1 522 ? -27.5 33.312 21.469 1 78.69 522 TYR A C 1
ATOM 4217 O O . TYR A 1 522 ? -26.812 34.312 21.281 1 78.69 522 TYR A O 1
ATOM 4225 N N . ALA A 1 523 ? -28.766 33.25 21.422 1 75.81 523 ALA A N 1
ATOM 4226 C CA . ALA A 1 523 ? -29.484 34.5 21.156 1 75.81 523 ALA A CA 1
ATOM 4227 C C . ALA A 1 523 ? -29.156 35.531 22.219 1 75.81 523 ALA A C 1
ATOM 4229 O O . ALA A 1 523 ? -28.797 35.219 23.344 1 75.81 523 ALA A O 1
ATOM 4230 N N . GLU A 1 524 ? -29.266 36.844 21.906 1 69.69 524 GLU A N 1
ATOM 4231 C CA . GLU A 1 524 ? -28.812 37.969 22.703 1 69.69 524 GLU A CA 1
ATOM 4232 C C . GLU A 1 524 ? -29.359 37.906 24.125 1 69.69 524 GLU A C 1
ATOM 4234 O O . GLU A 1 524 ? -28.625 38.156 25.094 1 69.69 524 GLU A O 1
ATOM 4239 N N . ASP A 1 525 ? -30.609 37.531 24.266 1 70.31 525 ASP A N 1
ATOM 4240 C CA . ASP A 1 525 ? -31.25 37.531 25.578 1 70.31 525 ASP A CA 1
ATOM 4241 C C . ASP A 1 525 ? -30.703 36.406 26.438 1 70.31 525 ASP A C 1
ATOM 4243 O O . ASP A 1 525 ? -30.859 36.406 27.672 1 70.31 525 ASP A O 1
ATOM 4247 N N . LEU A 1 526 ? -30.016 35.5 25.781 1 77.69 526 LEU A N 1
ATOM 4248 C CA . LEU A 1 526 ? -29.594 34.312 26.5 1 77.69 526 LEU A CA 1
ATOM 4249 C C . LEU A 1 526 ? -28.172 34.469 27.031 1 77.69 526 LEU A C 1
ATOM 4251 O O . LEU A 1 526 ? -27.75 33.719 27.906 1 77.69 526 LEU A O 1
ATOM 4255 N N . TYR A 1 527 ? -27.438 35.469 26.672 1 69.44 527 TYR A N 1
ATOM 4256 C CA . TYR A 1 527 ? -26.047 35.625 27.094 1 69.44 527 TYR A CA 1
ATOM 4257 C C . TYR A 1 527 ? -25.953 35.875 28.594 1 69.44 527 TYR A C 1
ATOM 4259 O O . TYR A 1 527 ? -25.047 35.375 29.266 1 69.44 527 TYR A O 1
ATOM 4267 N N . LYS A 1 528 ? -26.906 36.656 28.953 1 70.38 528 LYS A N 1
ATOM 4268 C CA . LYS A 1 528 ? -26.922 36.938 30.391 1 70.38 528 LYS A CA 1
ATOM 4269 C C . LYS A 1 528 ? -27.172 35.656 31.188 1 70.38 528 LYS A C 1
ATOM 4271 O O . LYS A 1 528 ? -26.562 35.438 32.25 1 70.38 528 LYS A O 1
ATOM 4276 N N . LEU A 1 529 ? -28.094 34.906 30.656 1 74.38 529 LEU A N 1
ATOM 4277 C CA . LEU A 1 529 ? -28.422 33.656 31.344 1 74.38 529 LEU A CA 1
ATOM 4278 C C . LEU A 1 529 ? -27.219 32.719 31.344 1 74.38 529 LEU A C 1
ATOM 4280 O O . LEU A 1 529 ? -26.938 32.062 32.344 1 74.38 529 LEU A O 1
ATOM 4284 N N . VAL A 1 530 ? -26.531 32.625 30.219 1 74.94 530 VAL A N 1
ATOM 4285 C CA . VAL A 1 530 ? -25.344 31.797 30.109 1 74.94 530 VAL A CA 1
ATOM 4286 C C . VAL A 1 530 ? -24.281 32.25 31.094 1 74.94 530 VAL A C 1
ATOM 4288 O O . VAL A 1 530 ? -23.625 31.438 31.75 1 74.94 530 VAL A O 1
ATOM 4291 N N . GLY A 1 531 ? -24.109 33.5 31.172 1 70.12 531 GLY A N 1
ATOM 4292 C CA . GLY A 1 531 ? -23.172 34.062 32.125 1 70.12 531 GLY A CA 1
ATOM 4293 C C . GLY A 1 531 ? -23.5 33.688 33.562 1 70.12 531 GLY A C 1
ATOM 4294 O O . GLY A 1 531 ? -22.609 33.375 34.344 1 70.12 531 GLY A O 1
ATOM 4295 N N . THR A 1 532 ? -24.75 33.844 33.906 1 73.12 532 THR A N 1
ATOM 4296 C CA . THR A 1 532 ? -25.203 33.5 35.25 1 73.12 532 THR A CA 1
ATOM 4297 C C . THR A 1 532 ? -24.938 32.031 35.562 1 73.12 532 THR A C 1
ATOM 4299 O O . THR A 1 532 ? -24.531 31.703 36.688 1 73.12 532 THR A O 1
ATOM 4302 N N . GLU A 1 533 ? -25.266 31.203 34.594 1 73.75 533 GLU A N 1
ATOM 4303 C CA . GLU A 1 533 ? -25.078 29.781 34.812 1 73.75 533 GLU A CA 1
ATOM 4304 C C . GLU A 1 533 ? -23.594 29.438 34.969 1 73.75 533 GLU A C 1
ATOM 4306 O O . GLU A 1 533 ? -23.25 28.531 35.75 1 73.75 533 GLU A O 1
ATOM 4311 N N . VAL A 1 534 ? -22.75 30.094 34.25 1 71.38 534 VAL A N 1
ATOM 4312 C CA . VAL A 1 534 ? -21.297 29.859 34.344 1 71.38 534 VAL A CA 1
ATOM 4313 C C . VAL A 1 534 ? -20.797 30.266 35.719 1 71.38 534 VAL A C 1
ATOM 4315 O O . VAL A 1 534 ? -19.875 29.641 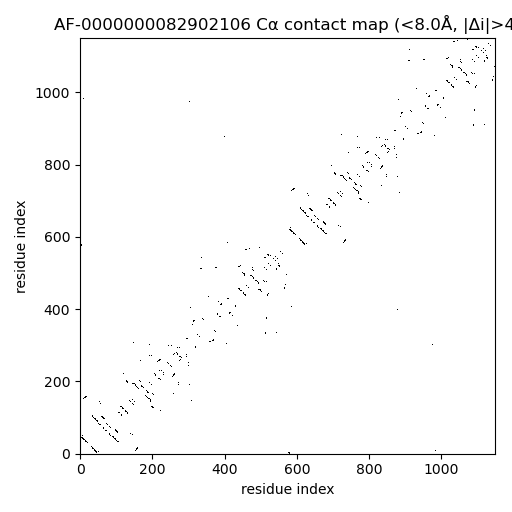36.281 1 71.38 534 VAL A O 1
ATOM 4318 N N . ASN A 1 535 ? -21.406 31.266 36.188 1 71.38 535 ASN A N 1
ATOM 4319 C CA . ASN A 1 535 ? -21.047 31.719 37.531 1 71.38 535 ASN A CA 1
ATOM 4320 C C . ASN A 1 535 ? -21.484 30.703 38.594 1 71.38 535 ASN A C 1
ATOM 4322 O O . ASN A 1 535 ? -20.812 30.531 39.625 1 71.38 535 ASN A O 1
ATOM 4326 N N . LYS A 1 536 ? -22.547 30.156 38.312 1 74 536 LYS A N 1
ATOM 4327 C CA . LYS A 1 536 ? -23.094 29.188 39.25 1 74 536 LYS A CA 1
ATOM 4328 C C . LYS A 1 536 ? -22.297 27.875 39.219 1 74 536 LYS A C 1
ATOM 4330 O O . LYS A 1 536 ? -22.172 27.188 40.219 1 74 536 LYS A O 1
ATOM 4335 N N . TYR A 1 537 ? -21.922 27.531 38.062 1 71.81 537 TYR A N 1
ATOM 4336 C CA . TYR A 1 537 ? -21.188 26.297 37.875 1 71.81 537 TYR A CA 1
ATOM 4337 C C . TYR A 1 537 ? -19.797 26.562 37.312 1 71.81 537 TYR A C 1
ATOM 4339 O O . TYR A 1 537 ? -19.562 26.391 36.125 1 71.81 537 TYR A O 1
ATOM 4347 N N . PRO A 1 538 ? -18.875 26.906 38.188 1 61.88 538 PRO A N 1
ATOM 4348 C CA . PRO A 1 538 ? -17.547 27.344 37.719 1 61.88 538 PRO A CA 1
ATOM 4349 C C . PRO A 1 538 ? -16.828 26.281 36.906 1 61.88 538 PRO A C 1
ATOM 4351 O O . PRO A 1 538 ? -15.945 26.594 36.125 1 61.88 538 PRO A O 1
ATOM 4354 N N . GLN A 1 539 ? -17.219 25.109 37.219 1 60.97 539 GLN A N 1
ATOM 4355 C CA . GLN A 1 539 ? -16.562 24.047 36.469 1 60.97 539 GLN A CA 1
ATOM 4356 C C . GLN A 1 539 ? -16.859 24.141 34.969 1 60.97 539 GLN A C 1
ATOM 4358 O O . GLN A 1 539 ? -16.125 23.609 34.156 1 60.97 539 GLN A O 1
ATOM 4363 N N . LEU A 1 540 ? -18.047 24.797 34.844 1 57.91 540 LEU A N 1
ATOM 4364 C CA . LEU A 1 540 ? -18.422 25.062 33.469 1 57.91 540 LEU A CA 1
ATOM 4365 C C . LEU A 1 540 ? -17.562 26.188 32.875 1 57.91 540 LEU A C 1
ATOM 4367 O O . LEU A 1 540 ? -17.453 26.312 31.656 1 57.91 540 LEU A O 1
ATOM 4371 N N . ALA A 1 541 ? -17.297 27.172 33.812 1 49.78 541 ALA A N 1
ATOM 4372 C CA . ALA A 1 541 ? -16.641 28.422 33.438 1 49.78 541 ALA A CA 1
ATOM 4373 C C . ALA A 1 541 ? -15.359 28.156 32.656 1 49.78 541 ALA A C 1
ATOM 4375 O O . ALA A 1 541 ? -14.914 29 31.875 1 49.78 541 ALA A O 1
ATOM 4376 N N . THR A 1 542 ? -14.594 27.422 33.281 1 49.16 542 THR A N 1
ATOM 4377 C CA . THR A 1 542 ? -13.281 27.875 32.844 1 49.16 542 THR A CA 1
ATOM 4378 C C . THR A 1 542 ? -13.266 28.125 31.328 1 49.16 542 THR A C 1
ATOM 4380 O O . THR A 1 542 ? -13.133 29.266 30.875 1 49.16 542 THR A O 1
ATOM 4383 N N . LYS A 1 543 ? -12.406 27.5 30.531 1 48.94 543 LYS A N 1
ATOM 4384 C CA . LYS A 1 543 ? -11.891 27.891 29.219 1 48.94 543 LYS A CA 1
ATOM 4385 C C . LYS A 1 543 ? -12.922 27.641 28.125 1 48.94 543 LYS A C 1
ATOM 4387 O O . LYS A 1 543 ? -13.023 28.406 27.172 1 48.94 543 LYS A O 1
ATOM 4392 N N . HIS A 1 544 ? -13.922 26.844 28.328 1 48.25 544 HIS A N 1
ATOM 4393 C CA . HIS A 1 544 ? -14.781 26.359 27.25 1 48.25 544 HIS A CA 1
ATOM 4394 C C . HIS A 1 544 ? -15.969 27.297 27.031 1 48.25 544 HIS A C 1
ATOM 4396 O O . HIS A 1 544 ? -16.266 27.672 25.891 1 48.25 544 HIS A O 1
ATOM 4402 N N . PHE A 1 545 ? -16.672 27.703 28.234 1 49.81 545 PHE A N 1
ATOM 4403 C CA . PHE A 1 545 ? -17.875 28.531 28.125 1 49.81 545 PHE A CA 1
ATOM 4404 C C . PHE A 1 545 ? -17.531 29.906 27.609 1 49.81 545 PHE A C 1
ATOM 4406 O O . PHE A 1 545 ? -18.219 30.453 26.734 1 49.81 545 PHE A O 1
ATOM 4413 N N . LEU A 1 546 ? -16.438 30.359 28.141 1 50.97 546 LEU A N 1
ATOM 4414 C CA . LEU A 1 546 ? -16.031 31.688 27.719 1 50.97 546 LEU A CA 1
ATOM 4415 C C . LEU A 1 546 ? -15.719 31.703 26.219 1 50.97 546 LEU A C 1
ATOM 4417 O O . LEU A 1 546 ? -16.078 32.656 25.516 1 50.97 546 LEU A O 1
ATOM 4421 N N . ARG A 1 547 ? -15.227 30.688 25.797 1 51.47 547 ARG A N 1
ATOM 4422 C CA . ARG A 1 547 ? -14.844 30.641 24.391 1 51.47 547 ARG A CA 1
ATOM 4423 C C . ARG A 1 547 ? -16.062 30.453 23.5 1 51.47 547 ARG A C 1
ATOM 4425 O O . ARG A 1 547 ? -16.172 31.094 22.453 1 51.47 547 ARG A O 1
ATOM 4432 N N . ALA A 1 548 ? -16.906 29.562 23.969 1 51.75 548 ALA A N 1
ATOM 4433 C CA . ALA A 1 548 ? -18.141 29.422 23.203 1 51.75 548 ALA A CA 1
ATOM 4434 C C . ALA A 1 548 ? -18.891 30.766 23.125 1 51.75 548 ALA A C 1
ATOM 4436 O O . ALA A 1 548 ? -19.422 31.109 22.078 1 51.75 548 ALA A O 1
ATOM 4437 N N . LEU A 1 549 ? -18.812 31.438 24.281 1 50.34 549 LEU A N 1
ATOM 4438 C CA . LEU A 1 549 ? -19.406 32.781 24.312 1 50.34 549 LEU A CA 1
ATOM 4439 C C . LEU A 1 549 ? -18.672 33.688 23.344 1 50.34 549 LEU A C 1
ATOM 4441 O O . LEU A 1 549 ? -19.312 34.5 22.641 1 50.34 549 LEU A O 1
ATOM 4445 N N . ARG A 1 550 ? -17.406 33.469 23.359 1 52.53 550 ARG A N 1
ATOM 4446 C CA . ARG A 1 550 ? -16.625 34.344 22.469 1 52.53 550 ARG A CA 1
ATOM 4447 C C . ARG A 1 550 ? -16.938 34.031 21.016 1 52.53 550 ARG A C 1
ATOM 4449 O O . ARG A 1 550 ? -17.078 34.938 20.203 1 52.53 550 ARG A O 1
ATOM 4456 N N . VAL A 1 551 ? -17 32.812 20.719 1 51.5 551 VAL A N 1
ATOM 4457 C CA . VAL A 1 551 ? -17.328 32.406 19.344 1 51.5 551 VAL A CA 1
ATOM 4458 C C . VAL A 1 551 ? -18.734 32.906 19 1 51.5 551 VAL A C 1
ATOM 4460 O O . VAL A 1 551 ? -18.953 33.438 17.906 1 51.5 551 VAL A O 1
ATOM 4463 N N . SER A 1 552 ? -19.516 32.75 19.984 1 47.66 552 SER A N 1
ATOM 4464 C CA . SER A 1 552 ? -20.875 33.219 19.781 1 47.66 552 SER A CA 1
ATOM 4465 C C . SER A 1 552 ? -20.906 34.75 19.609 1 47.66 552 SER A C 1
ATOM 4467 O O . SER A 1 552 ? -21.641 35.25 18.766 1 47.66 552 SER A O 1
ATOM 4469 N N . ILE A 1 553 ? -20.094 35.375 20.406 1 47.47 553 ILE A N 1
ATOM 4470 C CA . ILE A 1 553 ? -19.984 36.812 20.297 1 47.47 553 ILE A CA 1
ATOM 4471 C C . ILE A 1 553 ? -19.406 37.188 18.938 1 47.47 553 ILE A C 1
ATOM 4473 O O . ILE A 1 553 ? -19.906 38.125 18.281 1 47.47 553 ILE A O 1
ATOM 4477 N N . LEU A 1 554 ? -18.422 36.469 18.641 1 48.47 554 LEU A N 1
ATOM 4478 C CA . LEU A 1 554 ? -17.797 36.75 17.344 1 48.47 554 LEU A CA 1
ATOM 4479 C C . LEU A 1 554 ? -18.797 36.531 16.219 1 48.47 554 LEU A C 1
ATOM 4481 O O . LEU A 1 554 ? -18.844 37.344 15.273 1 48.47 554 LEU A O 1
ATOM 4485 N N . PHE A 1 555 ? -19.5 35.531 16.328 1 47.22 555 PHE A N 1
ATOM 4486 C CA . PHE A 1 555 ? -20.516 35.281 15.305 1 47.22 555 PHE A CA 1
ATOM 4487 C C . PHE A 1 555 ? -21.625 36.344 15.383 1 47.22 555 PHE A C 1
ATOM 4489 O O . PHE A 1 555 ? -22.156 36.75 14.359 1 47.22 555 PHE A O 1
ATOM 4496 N N . SER A 1 556 ? -21.969 36.625 16.547 1 44.09 556 SER A N 1
ATOM 4497 C CA . SER A 1 556 ? -23 37.656 16.688 1 44.09 556 SER A CA 1
ATOM 4498 C C . SER A 1 556 ? -22.5 39 16.156 1 44.09 556 SER A C 1
ATOM 4500 O O . SER A 1 556 ? -23.266 39.719 15.523 1 44.09 556 SER A O 1
ATOM 4502 N N . HIS A 1 557 ? -21.359 39.281 16.562 1 40.47 557 HIS A N 1
ATOM 4503 C CA . HIS A 1 557 ? -20.828 40.562 16.062 1 40.47 557 HIS A CA 1
ATOM 4504 C C . HIS A 1 557 ? -20.656 40.5 14.547 1 40.47 557 HIS A C 1
ATOM 4506 O O . HIS A 1 557 ? -20.953 41.469 13.852 1 40.47 557 HIS A O 1
ATOM 4512 N N . LYS A 1 558 ? -20.078 39.5 14.117 1 43.59 558 LYS A N 1
ATOM 4513 C CA . LYS A 1 558 ? -19.797 39.438 12.68 1 43.59 558 LYS A CA 1
ATOM 4514 C C . LYS A 1 558 ? -21.047 39.094 11.891 1 43.59 558 LYS A C 1
ATOM 4516 O O . LYS A 1 558 ? -21.234 39.562 10.766 1 43.59 558 LYS A O 1
ATOM 4521 N N . MET A 1 559 ? -21.844 38.219 12.305 1 39.59 559 MET A N 1
ATOM 4522 C CA . MET A 1 559 ? -23.125 38.062 11.617 1 39.59 559 MET A CA 1
ATOM 4523 C C . MET A 1 559 ? -23.922 39.375 11.617 1 39.59 559 MET A C 1
ATOM 4525 O O . MET A 1 559 ? -24.656 39.656 10.672 1 39.59 559 MET A O 1
ATOM 4529 N N . GLU A 1 560 ? -23.953 40.125 12.656 1 34.53 560 GLU A N 1
ATOM 4530 C CA . GLU A 1 560 ? -24.641 41.406 12.656 1 34.53 560 GLU A CA 1
ATOM 4531 C C . GLU A 1 560 ? -23.891 42.438 11.805 1 34.53 560 GLU A C 1
ATOM 4533 O O . GLU A 1 560 ? -24.5 43.25 11.125 1 34.53 560 GLU A O 1
ATOM 4538 N N . TYR A 1 561 ? -22.656 42.781 11.984 1 32.34 561 TYR A N 1
ATOM 4539 C CA . TYR A 1 561 ? -22.062 43.906 11.312 1 32.34 561 TYR A CA 1
ATOM 4540 C C . TYR A 1 561 ? -21.438 43.5 9.977 1 32.34 561 TYR A C 1
ATOM 4542 O O . TYR A 1 561 ? -21.062 44.375 9.172 1 32.34 561 TYR A O 1
ATOM 4550 N N . GLY A 1 562 ? -20.859 42.375 9.766 1 35.09 562 GLY A N 1
ATOM 4551 C CA . GLY A 1 562 ? -20.141 42.219 8.508 1 35.09 562 GLY A CA 1
ATOM 4552 C C . GLY A 1 562 ? -21.031 41.781 7.363 1 35.09 562 GLY A C 1
ATOM 4553 O O . GLY A 1 562 ? -22.094 41.188 7.578 1 35.09 562 GLY A O 1
ATOM 4554 N N . ASN A 1 563 ? -21 42.531 6.102 1 32.84 563 ASN A N 1
ATOM 4555 C CA . ASN A 1 563 ? -21.562 42.469 4.754 1 32.84 563 ASN A CA 1
ATOM 4556 C C . ASN A 1 563 ? -21.484 41.031 4.203 1 32.84 563 ASN A C 1
ATOM 4558 O O . ASN A 1 563 ? -21.656 40.812 3.002 1 32.84 563 ASN A O 1
ATOM 4562 N N . HIS A 1 564 ? -20.688 40.156 4.699 1 34.88 564 HIS A N 1
ATOM 4563 C CA . HIS A 1 564 ? -20.625 38.938 3.908 1 34.88 564 HIS A CA 1
ATOM 4564 C C . HIS A 1 564 ? -21.828 38.031 4.199 1 34.88 564 HIS A C 1
ATOM 4566 O O . HIS A 1 564 ? -22.141 37.781 5.359 1 34.88 564 HIS A O 1
ATOM 4572 N N . ALA A 1 565 ? -22.859 38.031 3.334 1 33.81 565 ALA A N 1
ATOM 4573 C CA . ALA A 1 565 ? -24.141 37.344 3.242 1 33.81 565 ALA A CA 1
ATOM 4574 C C . ALA A 1 565 ? -23.969 35.844 3.51 1 33.81 565 ALA A C 1
ATOM 4576 O O . ALA A 1 565 ? -23.203 35.156 2.828 1 33.81 565 ALA A O 1
ATOM 4577 N N . TYR A 1 566 ? -23.859 35.531 4.684 1 35.91 566 TYR A N 1
ATOM 4578 C CA . TYR A 1 566 ? -24.047 34.094 4.906 1 35.91 566 TYR A CA 1
ATOM 4579 C C . TYR A 1 566 ? -25.469 33.656 4.559 1 35.91 566 TYR A C 1
ATOM 4581 O O . TYR A 1 566 ? -26.406 34.438 4.742 1 35.91 566 TYR A O 1
ATOM 4589 N N . THR A 1 567 ? -25.719 32.906 3.494 1 34.62 567 THR A N 1
ATOM 4590 C CA . THR A 1 567 ? -27.062 32.406 3.219 1 34.62 567 THR A CA 1
ATOM 4591 C C . THR A 1 567 ? -27.438 31.297 4.191 1 34.62 567 THR A C 1
ATOM 4593 O O . THR A 1 567 ? -26.656 30.359 4.395 1 34.62 567 THR A O 1
ATOM 4596 N N . THR A 1 568 ? -28 31.562 5.336 1 33.09 568 THR A N 1
ATOM 4597 C CA . THR A 1 568 ? -28.625 30.531 6.16 1 33.09 568 THR A CA 1
ATOM 4598 C C . THR A 1 568 ? -29.781 29.875 5.418 1 33.09 568 THR A C 1
ATOM 4600 O O . THR A 1 568 ? -30.609 30.562 4.82 1 33.09 568 THR A O 1
ATOM 4603 N N . THR A 1 569 ? -29.672 28.766 4.84 1 31.59 569 THR A N 1
ATOM 4604 C CA . THR A 1 569 ? -30.844 28.109 4.277 1 31.59 569 THR A CA 1
ATOM 4605 C C . THR A 1 569 ? -31.859 27.781 5.371 1 31.59 569 THR A C 1
ATOM 4607 O O . THR A 1 569 ? -31.5 27.266 6.426 1 31.59 569 THR A O 1
ATOM 4610 N N . GLU A 1 570 ? -32.938 28.453 5.543 1 29.38 570 GLU A N 1
ATOM 4611 C CA . GLU A 1 570 ? -34.094 28.234 6.434 1 29.38 570 GLU A CA 1
ATOM 4612 C C . GLU A 1 570 ? -34.719 26.875 6.184 1 29.38 570 GLU A C 1
ATOM 4614 O O . GLU A 1 570 ? -34.844 26.438 5.035 1 29.38 570 GLU A O 1
ATOM 4619 N N . PRO A 1 571 ? -34.781 25.938 7.184 1 28.83 571 PRO A N 1
ATOM 4620 C CA . PRO A 1 571 ? -35.625 24.766 6.973 1 28.83 571 PRO A CA 1
ATOM 4621 C C . PRO A 1 571 ? -37 25.109 6.414 1 28.83 571 PRO A C 1
ATOM 4623 O O . PRO A 1 571 ? -37.5 26.219 6.648 1 28.83 571 PRO A O 1
ATOM 4626 N N . PRO A 1 572 ? -37.562 24.234 5.449 1 24.66 572 PRO A N 1
ATOM 4627 C CA . PRO A 1 572 ? -38.938 24.531 5.07 1 24.66 572 PRO A CA 1
ATOM 4628 C C . PRO A 1 572 ? -39.906 24.484 6.254 1 24.66 572 PRO A C 1
ATOM 4630 O O . PRO A 1 572 ? -39.781 23.609 7.121 1 24.66 572 PRO A O 1
ATOM 4633 N N . VAL A 1 573 ? -40.469 25.516 6.668 1 23.7 573 VAL A N 1
ATOM 4634 C CA . VAL A 1 573 ? -41.594 25.562 7.59 1 23.7 573 VAL A CA 1
ATOM 4635 C C . VAL A 1 573 ? -42.719 24.656 7.082 1 23.7 573 VAL A C 1
ATOM 4637 O O . VAL A 1 573 ? -43.281 24.891 6.008 1 23.7 573 VAL A O 1
ATOM 4640 N N . THR A 1 574 ? -42.594 23.328 7.223 1 22.88 574 THR A N 1
ATOM 4641 C CA . THR A 1 574 ? -43.906 22.688 7 1 22.88 574 THR A CA 1
ATOM 4642 C C . THR A 1 574 ? -44.969 23.391 7.797 1 22.88 574 THR A C 1
ATOM 4644 O O . THR A 1 574 ? -44.844 23.609 9.008 1 22.88 574 THR A O 1
ATOM 4647 N N . ALA A 1 575 ? -45.938 23.906 7.062 1 23.17 575 ALA A N 1
ATOM 4648 C CA . ALA A 1 575 ? -47.25 24.25 7.59 1 23.17 575 ALA A CA 1
ATOM 4649 C C . ALA A 1 575 ? -47.938 23.016 8.133 1 23.17 575 ALA A C 1
ATOM 4651 O O . ALA A 1 575 ? -47.938 21.953 7.496 1 23.17 575 ALA A O 1
ATOM 4652 N N . MET B 1 1 ? -5.539 -1.73 -20.828 1 28.5 1 MET B N 1
ATOM 4653 C CA . MET B 1 1 ? -5.676 -0.279 -20.891 1 28.5 1 MET B CA 1
ATOM 4654 C C . MET B 1 1 ? -4.871 0.401 -19.797 1 28.5 1 MET B C 1
ATOM 4656 O O . MET B 1 1 ? -4.645 -0.184 -18.734 1 28.5 1 MET B O 1
ATOM 4660 N N . PRO B 1 2 ? -4.148 1.292 -20.078 1 32.56 2 PRO B N 1
ATOM 4661 C CA . PRO B 1 2 ? -3.334 2.115 -19.172 1 32.56 2 PRO B CA 1
ATOM 4662 C C . PRO B 1 2 ? -4.066 2.492 -17.891 1 32.56 2 PRO B C 1
ATOM 4664 O O . PRO B 1 2 ? -5.281 2.697 -17.906 1 32.56 2 PRO B O 1
ATOM 4667 N N . HIS B 1 3 ? -3.967 1.961 -16.812 1 41.56 3 HIS B N 1
ATOM 4668 C CA . HIS B 1 3 ? -4.508 2.432 -15.539 1 41.56 3 HIS B CA 1
ATOM 4669 C C . HIS B 1 3 ? -4.832 3.922 -15.594 1 41.56 3 HIS B C 1
ATOM 4671 O O . HIS B 1 3 ? -3.943 4.742 -15.828 1 41.56 3 HIS B O 1
ATOM 4677 N N . SER B 1 4 ? -5.758 4.305 -16.312 1 44.06 4 SER B N 1
ATOM 4678 C CA . SER B 1 4 ? -6.184 5.695 -16.438 1 44.06 4 SER B CA 1
ATOM 4679 C C . SER B 1 4 ? -6.184 6.387 -15.07 1 44.06 4 SER B C 1
ATOM 4681 O O . SER B 1 4 ? -6.922 5.992 -14.164 1 44.06 4 SER B O 1
ATOM 4683 N N . SER B 1 5 ? -4.98 6.746 -14.562 1 61.5 5 SER B N 1
ATOM 4684 C CA . SER B 1 5 ? -4.672 7.672 -13.477 1 61.5 5 SER B CA 1
ATOM 4685 C C . SER B 1 5 ? -5.676 8.82 -13.43 1 61.5 5 SER B C 1
ATOM 4687 O O . SER B 1 5 ? -5.617 9.664 -12.531 1 61.5 5 SER B O 1
ATOM 4689 N N . ILE B 1 6 ? -6.758 8.602 -14.281 1 77.19 6 ILE B N 1
ATOM 4690 C CA . ILE B 1 6 ? -7.629 9.773 -14.336 1 77.19 6 ILE B CA 1
ATOM 4691 C C . ILE B 1 6 ? -8.797 9.594 -13.367 1 77.19 6 ILE B C 1
ATOM 4693 O O . ILE B 1 6 ? -9.266 10.57 -12.766 1 77.19 6 ILE B O 1
ATOM 4697 N N . ILE B 1 7 ? -9.141 8.234 -13.242 1 87.38 7 ILE B N 1
ATOM 4698 C CA . ILE B 1 7 ? -10.266 7.934 -12.352 1 87.38 7 ILE B CA 1
ATOM 4699 C C . ILE B 1 7 ? -9.836 6.902 -11.312 1 87.38 7 ILE B C 1
ATOM 4701 O O . ILE B 1 7 ? -9.141 5.934 -11.633 1 87.38 7 ILE B O 1
ATOM 4705 N N . LEU B 1 8 ? -10.172 7.164 -10.125 1 83.75 8 LEU B N 1
ATOM 4706 C CA . LEU B 1 8 ? -9.891 6.238 -9.031 1 83.75 8 LEU B CA 1
ATOM 4707 C C . LEU B 1 8 ? -11.18 5.715 -8.414 1 83.75 8 LEU B C 1
ATOM 4709 O O . LEU B 1 8 ? -11.867 6.441 -7.691 1 83.75 8 LEU B O 1
ATOM 4713 N N . PRO B 1 9 ? -11.492 4.438 -8.648 1 90.38 9 PRO B N 1
ATOM 4714 C CA . PRO B 1 9 ? -12.688 3.875 -8.008 1 90.38 9 PRO B CA 1
ATOM 4715 C C . PRO B 1 9 ? -12.484 3.588 -6.523 1 90.38 9 PRO B C 1
ATOM 4717 O O . PRO B 1 9 ? -11.406 3.15 -6.117 1 90.38 9 PRO B O 1
ATOM 4720 N N . PHE B 1 10 ? -13.539 3.826 -5.711 1 87.69 10 PHE B N 1
ATOM 4721 C CA . PHE B 1 10 ? -13.438 3.604 -4.273 1 87.69 10 PHE B CA 1
ATOM 4722 C C . PHE B 1 10 ? -14.297 2.422 -3.846 1 87.69 10 PHE B C 1
ATOM 4724 O O . PHE B 1 10 ? -13.922 1.669 -2.943 1 87.69 10 PHE B O 1
ATOM 4731 N N . SER B 1 11 ? -15.422 2.332 -4.508 1 92.44 11 SER B N 1
ATOM 4732 C CA . SER B 1 11 ? -16.312 1.288 -4.023 1 92.44 11 SER B CA 1
ATOM 4733 C C . SER B 1 11 ? -17.25 0.804 -5.125 1 92.44 11 SER B C 1
ATOM 4735 O O . SER B 1 11 ? -17.562 1.553 -6.051 1 92.44 11 SER B O 1
ATOM 4737 N N . TYR B 1 12 ? -17.641 -0.378 -5.059 1 96.44 12 TYR B N 1
ATOM 4738 C CA . TYR B 1 12 ? -18.688 -1.014 -5.863 1 96.44 12 TYR B CA 1
ATOM 4739 C C . TYR B 1 12 ? -19.781 -1.602 -4.977 1 96.44 12 TYR B C 1
ATOM 4741 O O . TYR B 1 12 ? -19.516 -2.525 -4.199 1 96.44 12 TYR B O 1
ATOM 4749 N N . ASN B 1 13 ? -20.938 -1.071 -5.035 1 95.5 13 ASN B N 1
ATOM 4750 C CA . ASN B 1 13 ? -22.109 -1.645 -4.375 1 95.5 13 ASN B CA 1
ATOM 4751 C C . ASN B 1 13 ? -22.984 -2.406 -5.363 1 95.5 13 ASN B C 1
ATOM 4753 O O . ASN B 1 13 ? -23.672 -1.8 -6.184 1 95.5 13 ASN B O 1
ATOM 4757 N N . VAL B 1 14 ? -23 -3.691 -5.25 1 98.25 14 VAL B N 1
ATOM 4758 C CA . VAL B 1 14 ? -23.625 -4.539 -6.258 1 98.25 14 VAL B CA 1
ATOM 4759 C C . VAL B 1 14 ? -24.922 -5.109 -5.715 1 98.25 14 VAL B C 1
ATOM 4761 O O . VAL B 1 14 ? -24.969 -5.621 -4.594 1 98.25 14 VAL B O 1
ATOM 4764 N N . GLU B 1 15 ? -25.953 -4.973 -6.438 1 98.5 15 GLU B N 1
ATOM 4765 C CA . GLU B 1 15 ? -27.234 -5.66 -6.203 1 98.5 15 GLU B CA 1
ATOM 4766 C C . GLU B 1 15 ? -27.5 -6.707 -7.277 1 98.5 15 GLU B C 1
ATOM 4768 O O . GLU B 1 15 ? -27.5 -6.391 -8.469 1 98.5 15 GLU B O 1
ATOM 4773 N N . LEU B 1 16 ? -27.734 -7.891 -6.848 1 98.25 16 LEU B N 1
ATOM 4774 C CA . LEU B 1 16 ? -27.859 -9.016 -7.77 1 98.25 16 LEU B CA 1
ATOM 4775 C C . LEU B 1 16 ? -29.125 -9.82 -7.465 1 98.25 16 LEU B C 1
ATOM 4777 O O . LEU B 1 16 ? -29.328 -10.25 -6.328 1 98.25 16 LEU B O 1
ATOM 4781 N N . ASN B 1 17 ? -30.016 -9.945 -8.422 1 98.12 17 ASN B N 1
ATOM 4782 C CA . ASN B 1 17 ? -31.156 -10.859 -8.391 1 98.12 17 ASN B CA 1
ATOM 4783 C C . ASN B 1 17 ? -30.938 -12.055 -9.32 1 98.12 17 ASN B C 1
ATOM 4785 O O . ASN B 1 17 ? -31.109 -11.938 -10.531 1 98.12 17 ASN B O 1
ATOM 4789 N N . VAL B 1 18 ? -30.703 -13.227 -8.727 1 97.69 18 VAL B N 1
ATOM 4790 C CA . VAL B 1 18 ? -30.25 -14.375 -9.5 1 97.69 18 VAL B CA 1
ATOM 4791 C C . VAL B 1 18 ? -31.344 -15.43 -9.555 1 97.69 18 VAL B C 1
ATOM 4793 O O . VAL B 1 18 ? -32 -15.703 -8.547 1 97.69 18 VAL B O 1
ATOM 4796 N N . THR B 1 19 ? -31.531 -16 -10.688 1 96.31 19 THR B N 1
ATOM 4797 C CA . THR B 1 19 ? -32.469 -17.109 -10.844 1 96.31 19 THR B CA 1
ATOM 4798 C C . THR B 1 19 ? -31.734 -18.438 -10.891 1 96.31 19 THR B C 1
ATOM 4800 O O . THR B 1 19 ? -31.078 -18.766 -11.875 1 96.31 19 THR B O 1
ATOM 4803 N N . MET B 1 20 ? -31.891 -19.172 -9.812 1 94.62 20 MET B N 1
ATOM 4804 C CA . MET B 1 20 ? -31.344 -20.516 -9.734 1 94.62 20 MET B CA 1
ATOM 4805 C C . MET B 1 20 ? -32.438 -21.562 -9.906 1 94.62 20 MET B C 1
ATOM 4807 O O . MET B 1 20 ? -33.594 -21.328 -9.531 1 94.62 20 MET B O 1
ATOM 4811 N N . PRO B 1 21 ? -32.031 -22.656 -10.43 1 91.94 21 PRO B N 1
ATOM 4812 C CA . PRO B 1 21 ? -33.031 -23.703 -10.562 1 91.94 21 PRO B CA 1
ATOM 4813 C C . PRO B 1 21 ? -33.5 -24.25 -9.219 1 91.94 21 PRO B C 1
ATOM 4815 O O . PRO B 1 21 ? -32.719 -24.312 -8.266 1 91.94 21 PRO B O 1
ATOM 4818 N N . ILE B 1 22 ? -34.75 -24.641 -9.258 1 81.38 22 ILE B N 1
ATOM 4819 C CA . ILE B 1 22 ? -35.281 -25.312 -8.078 1 81.38 22 ILE B CA 1
ATOM 4820 C C . ILE B 1 22 ? -34.875 -26.781 -8.109 1 81.38 22 ILE B C 1
ATOM 4822 O O . ILE B 1 22 ? -34.906 -27.438 -9.156 1 81.38 22 ILE B O 1
ATOM 4826 N N . PRO B 1 23 ? -34.281 -27.25 -7.121 1 70.31 23 PRO B N 1
ATOM 4827 C CA . PRO B 1 23 ? -33.719 -28.609 -7.098 1 70.31 23 PRO B CA 1
ATOM 4828 C C . PRO B 1 23 ? -34.688 -29.656 -7.648 1 70.31 23 PRO B C 1
ATOM 4830 O O . PRO B 1 23 ? -34.281 -30.656 -8.227 1 70.31 23 PRO B O 1
ATOM 4833 N N . ILE B 1 24 ? -35.969 -29.5 -7.559 1 66.69 24 ILE B N 1
ATOM 4834 C CA . ILE B 1 24 ? -36.906 -30.516 -8.023 1 66.69 24 ILE B CA 1
ATOM 4835 C C . ILE B 1 24 ? -37.25 -30.281 -9.492 1 66.69 24 ILE B C 1
ATOM 4837 O O . ILE B 1 24 ? -37.906 -31.109 -10.125 1 66.69 24 ILE B O 1
ATOM 4841 N N . GLN B 1 25 ? -36.594 -29.438 -9.945 1 67.12 25 GLN B N 1
ATOM 4842 C CA . GLN B 1 25 ? -36.906 -29.062 -11.328 1 67.12 25 GLN B CA 1
ATOM 4843 C C . GLN B 1 25 ? -36.281 -30.047 -12.312 1 67.12 25 GLN B C 1
ATOM 4845 O O . GLN B 1 25 ? -35.094 -30.328 -12.242 1 67.12 25 GLN B O 1
ATOM 4850 N N . GLU B 1 26 ? -37.062 -30.641 -13.133 1 65.56 26 GLU B N 1
ATOM 4851 C CA . GLU B 1 26 ? -36.625 -31.672 -14.07 1 65.56 26 GLU B CA 1
ATOM 4852 C C . GLU B 1 26 ? -35.875 -31.062 -15.258 1 65.56 26 GLU B C 1
ATOM 4854 O O . GLU B 1 26 ? -34.906 -31.641 -15.75 1 65.56 26 GLU B O 1
ATOM 4859 N N . GLU B 1 27 ? -36.344 -29.906 -15.711 1 80.38 27 GLU B N 1
ATOM 4860 C CA . GLU B 1 27 ? -35.719 -29.312 -16.891 1 80.38 27 GLU B CA 1
ATOM 4861 C C . GLU B 1 27 ? -35.375 -27.844 -16.656 1 80.38 27 GLU B C 1
ATOM 4863 O O . GLU B 1 27 ? -36.156 -27.109 -16.016 1 80.38 27 GLU B O 1
ATOM 4868 N N . LEU B 1 28 ? -34.156 -27.5 -17.109 1 86.81 28 LEU B N 1
ATOM 4869 C CA . LEU B 1 28 ? -33.719 -26.125 -17.031 1 86.81 28 LEU B CA 1
ATOM 4870 C C . LEU B 1 28 ? -34.5 -25.25 -18 1 86.81 28 LEU B C 1
ATOM 4872 O O . LEU B 1 28 ? -34.844 -25.688 -19.109 1 86.81 28 LEU B O 1
ATOM 4876 N N . THR B 1 29 ? -34.844 -24.094 -17.562 1 85.5 29 THR B N 1
ATOM 4877 C CA . THR B 1 29 ? -35.562 -23.141 -18.406 1 85.5 29 THR B CA 1
ATOM 4878 C C . THR B 1 29 ? -34.625 -22.047 -18.891 1 85.5 29 THR B C 1
ATOM 4880 O O . THR B 1 29 ? -33.5 -21.938 -18.422 1 85.5 29 THR B O 1
ATOM 4883 N N . GLU B 1 30 ? -35.125 -21.219 -19.734 1 84.56 30 GLU B N 1
ATOM 4884 C CA . GLU B 1 30 ? -34.344 -20.109 -20.297 1 84.56 30 GLU B CA 1
ATOM 4885 C C . GLU B 1 30 ? -34.031 -19.062 -19.219 1 84.56 30 GLU B C 1
ATOM 4887 O O . GLU B 1 30 ? -33.094 -18.281 -19.359 1 84.56 30 GLU B O 1
ATOM 4892 N N . LYS B 1 31 ? -34.781 -19.094 -18.203 1 89.81 31 LYS B N 1
ATOM 4893 C CA . LYS B 1 31 ? -34.656 -18.094 -17.156 1 89.81 31 LYS B CA 1
ATOM 4894 C C . LYS B 1 31 ? -33.594 -18.516 -16.125 1 89.81 31 LYS B C 1
ATOM 4896 O O . LYS B 1 31 ? -33.094 -17.703 -15.352 1 89.81 31 LYS B O 1
ATOM 4901 N N . ASP B 1 32 ? -33.375 -19.781 -16.188 1 92.69 32 ASP B N 1
ATOM 4902 C CA . ASP B 1 32 ? -32.406 -20.266 -15.219 1 92.69 32 ASP B CA 1
ATOM 4903 C C . ASP B 1 32 ? -31.016 -19.688 -15.477 1 92.69 32 ASP B C 1
ATOM 4905 O O . ASP B 1 32 ? -30.625 -19.531 -16.625 1 92.69 32 ASP B O 1
ATOM 4909 N N . PHE B 1 33 ? -30.375 -19.359 -14.43 1 95.62 33 PHE B N 1
ATOM 4910 C CA . PHE B 1 33 ? -29 -18.875 -14.438 1 95.62 33 PHE B CA 1
ATOM 4911 C C . PHE B 1 33 ? -28.906 -17.516 -15.117 1 95.62 33 PHE B C 1
ATOM 4913 O O . PHE B 1 33 ? -27.922 -17.219 -15.797 1 95.62 33 PHE B O 1
ATOM 4920 N N . THR B 1 34 ? -29.938 -16.75 -15.07 1 96.19 34 THR B N 1
ATOM 4921 C CA . THR B 1 34 ? -29.953 -15.352 -15.461 1 96.19 34 THR B CA 1
ATOM 4922 C C . THR B 1 34 ? -30 -14.445 -14.234 1 96.19 34 THR B C 1
ATOM 4924 O O . THR B 1 34 ? -30.25 -14.914 -13.125 1 96.19 34 THR B O 1
ATOM 4927 N N . TYR B 1 35 ? -29.672 -13.203 -14.43 1 97.25 35 TYR B N 1
ATOM 4928 C CA . TYR B 1 35 ? -29.734 -12.289 -13.289 1 97.25 35 TYR B CA 1
ATOM 4929 C C . TYR B 1 35 ? -30.031 -10.867 -13.742 1 97.25 35 TYR B C 1
ATOM 4931 O O . TYR B 1 35 ? -29.734 -10.5 -14.883 1 97.25 35 TYR B O 1
ATOM 4939 N N . ASN B 1 36 ? -30.703 -10.117 -12.906 1 98 36 ASN B N 1
ATOM 4940 C CA . ASN B 1 36 ? -30.828 -8.664 -12.945 1 98 36 ASN B CA 1
ATOM 4941 C C . ASN B 1 36 ? -29.906 -8 -11.922 1 98 36 ASN B C 1
ATOM 4943 O O . ASN B 1 36 ? -29.812 -8.453 -10.781 1 98 36 ASN B O 1
ATOM 4947 N N . ALA B 1 37 ? -29.234 -7.023 -12.406 1 98.12 37 ALA B N 1
ATOM 4948 C CA . ALA B 1 37 ? -28.234 -6.48 -11.5 1 98.12 37 ALA B CA 1
ATOM 4949 C C . ALA B 1 37 ? -28.141 -4.961 -11.633 1 98.12 37 ALA B C 1
ATOM 4951 O O . ALA B 1 37 ? -28.594 -4.387 -12.617 1 98.12 37 ALA B O 1
ATOM 4952 N N . SER B 1 38 ? -27.641 -4.359 -10.617 1 98.31 38 SER B N 1
ATOM 4953 C CA . SER B 1 38 ? -27.234 -2.957 -10.609 1 98.31 38 SER B CA 1
ATOM 4954 C C . SER B 1 38 ? -25.938 -2.76 -9.82 1 98.31 38 SER B C 1
ATOM 4956 O O . SER B 1 38 ? -25.656 -3.506 -8.883 1 98.31 38 SER B O 1
ATOM 4958 N N . VAL B 1 39 ? -25.141 -1.826 -10.25 1 98.19 39 VAL B N 1
ATOM 4959 C CA . VAL B 1 39 ? -23.922 -1.502 -9.523 1 98.19 39 VAL B CA 1
ATOM 4960 C C . VAL B 1 39 ? -23.812 0.01 -9.336 1 98.19 39 VAL B C 1
ATOM 4962 O O . VAL B 1 39 ? -24.141 0.778 -10.242 1 98.19 39 VAL B O 1
ATOM 4965 N N . GLU B 1 40 ? -23.547 0.415 -8.156 1 95.75 40 GLU B N 1
ATOM 4966 C CA . GLU B 1 40 ? -23.188 1.79 -7.828 1 95.75 40 GLU B CA 1
ATOM 4967 C C . GLU B 1 40 ? -21.688 1.931 -7.625 1 95.75 40 GLU B C 1
ATOM 4969 O O . GLU B 1 40 ? -21.109 1.277 -6.754 1 95.75 40 GLU B O 1
ATOM 4974 N N . VAL B 1 41 ? -21.094 2.752 -8.414 1 95.19 41 VAL B N 1
ATOM 4975 C CA . VAL B 1 41 ? -19.656 2.963 -8.359 1 95.19 41 VAL B CA 1
ATOM 4976 C C . VAL B 1 41 ? -19.359 4.375 -7.855 1 95.19 41 VAL B C 1
ATOM 4978 O O . VAL B 1 41 ? -19.781 5.359 -8.469 1 95.19 41 VAL B O 1
ATOM 4981 N N . ILE B 1 42 ? -18.703 4.457 -6.758 1 90.5 42 ILE B N 1
ATOM 4982 C CA . ILE B 1 42 ? -18.188 5.742 -6.301 1 90.5 42 ILE B CA 1
ATOM 4983 C C . ILE B 1 42 ? -16.719 5.887 -6.723 1 90.5 42 ILE B C 1
ATOM 4985 O O . ILE B 1 42 ? -15.906 5 -6.473 1 90.5 42 ILE B O 1
ATOM 4989 N N . PHE B 1 43 ? -16.438 6.969 -7.41 1 90.12 43 PHE B N 1
ATOM 4990 C CA . PHE B 1 43 ? -15.086 7.18 -7.895 1 90.12 43 PHE B CA 1
ATOM 4991 C C . PHE B 1 43 ? -14.672 8.641 -7.742 1 90.12 43 PHE B C 1
ATOM 4993 O O . PHE B 1 43 ? -15.523 9.523 -7.66 1 90.12 43 PHE B O 1
ATOM 5000 N N . MET B 1 44 ? -13.414 8.859 -7.676 1 83.81 44 MET B N 1
ATOM 5001 C CA . MET B 1 44 ? -12.828 10.195 -7.656 1 83.81 44 MET B CA 1
ATOM 5002 C C . MET B 1 44 ? -12.164 10.523 -8.992 1 83.81 44 MET B C 1
ATOM 5004 O O . MET B 1 44 ? -11.508 9.664 -9.586 1 83.81 44 MET B O 1
ATOM 5008 N N . VAL B 1 45 ? -12.375 11.773 -9.406 1 84.69 45 VAL B N 1
ATOM 5009 C CA . VAL B 1 45 ? -11.75 12.234 -10.641 1 84.69 45 VAL B CA 1
ATOM 5010 C C . VAL B 1 45 ? -10.414 12.891 -10.336 1 84.69 45 VAL B C 1
ATOM 5012 O O . VAL B 1 45 ? -10.367 13.969 -9.734 1 84.69 45 VAL B O 1
ATOM 5015 N N . MET B 1 46 ? -9.359 12.211 -10.766 1 76.5 46 MET B N 1
ATOM 5016 C CA . MET B 1 46 ? -8.023 12.711 -10.477 1 76.5 46 MET B CA 1
ATOM 5017 C C . MET B 1 46 ? -7.629 13.812 -11.453 1 76.5 46 MET B C 1
ATOM 5019 O O . MET B 1 46 ? -6.879 14.727 -11.102 1 76.5 46 MET B O 1
ATOM 5023 N N . GLU B 1 47 ? -8.062 13.664 -12.688 1 79.31 47 GLU B N 1
ATOM 5024 C CA . GLU B 1 47 ? -7.941 14.68 -13.734 1 79.31 47 GLU B CA 1
ATOM 5025 C C . GLU B 1 47 ? -9.281 14.93 -14.414 1 79.31 47 GLU B C 1
ATOM 5027 O O . GLU B 1 47 ? -10.016 13.984 -14.734 1 79.31 47 GLU B O 1
ATOM 5032 N N . SER B 1 48 ? -9.508 16.203 -14.625 1 86.06 48 SER B N 1
ATOM 5033 C CA . SER B 1 48 ? -10.805 16.562 -15.195 1 86.06 48 SER B CA 1
ATOM 5034 C C . SER B 1 48 ? -11.055 15.836 -16.516 1 86.06 48 SER B C 1
ATOM 5036 O O . SER B 1 48 ? -10.172 15.766 -17.359 1 86.06 48 SER B O 1
ATOM 5038 N N . THR B 1 49 ? -12.203 15.273 -16.625 1 91.62 49 THR B N 1
ATOM 5039 C CA . THR B 1 49 ? -12.594 14.516 -17.797 1 91.62 49 THR B CA 1
ATOM 5040 C C . THR B 1 49 ? -14.117 14.453 -17.922 1 91.62 49 THR B C 1
ATOM 5042 O O . THR B 1 49 ? -14.828 14.766 -16.969 1 91.62 49 THR B O 1
ATOM 5045 N N . ASN B 1 50 ? -14.508 14.203 -19.109 1 94.31 50 ASN B N 1
ATOM 5046 C CA . ASN B 1 50 ? -15.938 14.016 -19.297 1 94.31 50 ASN B CA 1
ATOM 5047 C C . ASN B 1 50 ? -16.281 12.555 -19.578 1 94.31 50 ASN B C 1
ATOM 5049 O O . ASN B 1 50 ? -17.406 12.234 -19.969 1 94.31 50 ASN B O 1
ATOM 5053 N N . THR B 1 51 ? -15.312 11.711 -19.391 1 93.5 51 THR B N 1
ATOM 5054 C CA . THR B 1 51 ? -15.562 10.32 -19.75 1 93.5 51 THR B CA 1
ATOM 5055 C C . THR B 1 51 ? -15.25 9.391 -18.578 1 93.5 51 THR B C 1
ATOM 5057 O O . THR B 1 51 ? -14.328 9.648 -17.812 1 93.5 51 THR B O 1
ATOM 5060 N N . LEU B 1 52 ? -16.078 8.398 -18.422 1 94.5 52 LEU B N 1
ATOM 5061 C CA . LEU B 1 52 ? -15.859 7.254 -17.547 1 94.5 52 LEU B CA 1
ATOM 5062 C C . LEU B 1 52 ? -15.898 5.949 -18.328 1 94.5 52 LEU B C 1
ATOM 5064 O O . LEU B 1 52 ? -16.922 5.621 -18.938 1 94.5 52 LEU B O 1
ATOM 5068 N N . GLU B 1 53 ? -14.797 5.262 -18.328 1 93.5 53 GLU B N 1
ATOM 5069 C CA . GLU B 1 53 ? -14.711 3.996 -19.047 1 93.5 53 GLU B CA 1
ATOM 5070 C C . GLU B 1 53 ? -14.734 2.809 -18.094 1 93.5 53 GLU B C 1
ATOM 5072 O O . GLU B 1 53 ? -13.922 2.736 -17.172 1 93.5 53 GLU B O 1
ATOM 5077 N N . LEU B 1 54 ? -15.633 1.907 -18.297 1 95.19 54 LEU B N 1
ATOM 5078 C CA . LEU B 1 54 ? -15.742 0.699 -17.5 1 95.19 54 LEU B CA 1
ATOM 5079 C C . LEU B 1 54 ? -15.75 -0.547 -18.375 1 95.19 54 LEU B C 1
ATOM 5081 O O . LEU B 1 54 ? -16.359 -0.546 -19.453 1 95.19 54 LEU B O 1
ATOM 5085 N N . ASN B 1 55 ? -15 -1.58 -17.938 1 95.12 55 ASN B N 1
ATOM 5086 C CA . ASN B 1 55 ? -15.117 -2.875 -18.609 1 95.12 55 ASN B CA 1
ATOM 5087 C C . ASN B 1 55 ? -16.484 -3.506 -18.359 1 95.12 55 ASN B C 1
ATOM 5089 O O . ASN B 1 55 ? -17.031 -3.418 -17.266 1 95.12 55 ASN B O 1
ATOM 5093 N N . VAL B 1 56 ? -17.047 -4.031 -19.406 1 95.25 56 VAL B N 1
ATOM 5094 C CA . VAL B 1 56 ? -18.359 -4.68 -19.312 1 95.25 56 VAL B CA 1
ATOM 5095 C C . VAL B 1 56 ? -18.359 -5.957 -20.156 1 95.25 56 VAL B C 1
ATOM 5097 O O . VAL B 1 56 ? -17.453 -6.176 -20.969 1 95.25 56 VAL B O 1
ATOM 5100 N N . SER B 1 57 ? -19.328 -6.777 -19.844 1 92.44 57 SER B N 1
ATOM 5101 C CA . SER B 1 57 ? -19.531 -7.961 -20.672 1 92.44 57 SER B CA 1
ATOM 5102 C C . SER B 1 57 ? -20.312 -7.621 -21.938 1 92.44 57 SER B C 1
ATOM 5104 O O . SER B 1 57 ? -21.219 -6.785 -21.906 1 92.44 57 SER B O 1
ATOM 5106 N N . SER B 1 58 ? -19.969 -8.297 -22.969 1 86.38 58 SER B N 1
ATOM 5107 C CA . SER B 1 58 ? -20.703 -8.117 -24.203 1 86.38 58 SER B CA 1
ATOM 5108 C C . SER B 1 58 ? -22.109 -8.703 -24.109 1 86.38 58 SER B C 1
ATOM 5110 O O . SER B 1 58 ? -22.984 -8.359 -24.891 1 86.38 58 SER B O 1
ATOM 5112 N N . ASN B 1 59 ? -22.359 -9.422 -23.125 1 83.81 59 ASN B N 1
ATOM 5113 C CA . ASN B 1 59 ? -23.625 -10.125 -23 1 83.81 59 ASN B CA 1
ATOM 5114 C C . ASN B 1 59 ? -24.609 -9.359 -22.125 1 83.81 59 ASN B C 1
ATOM 5116 O O . ASN B 1 59 ? -25.734 -9.805 -21.906 1 83.81 59 ASN B O 1
ATOM 5120 N N . TYR B 1 60 ? -24.203 -8.219 -21.688 1 89.44 60 TYR B N 1
ATOM 5121 C CA . TYR B 1 60 ? -25.078 -7.441 -20.828 1 89.44 60 TYR B CA 1
ATOM 5122 C C . TYR B 1 60 ? -26.219 -6.82 -21.641 1 89.44 60 TYR B C 1
ATOM 5124 O O . TYR B 1 60 ? -26.016 -6.387 -22.766 1 89.44 60 TYR B O 1
ATOM 5132 N N . GLU B 1 61 ? -27.344 -6.789 -21.156 1 93.88 61 GLU B N 1
ATOM 5133 C CA . GLU B 1 61 ? -28.375 -5.848 -21.547 1 93.88 61 GLU B CA 1
ATOM 5134 C C . GLU B 1 61 ? -28.453 -4.668 -20.578 1 93.88 61 GLU B C 1
ATOM 5136 O O . GLU B 1 61 ? -29.141 -4.73 -19.547 1 93.88 61 GLU B O 1
ATOM 5141 N N . ILE B 1 62 ? -27.828 -3.586 -20.969 1 95.44 62 ILE B N 1
ATOM 5142 C CA . ILE B 1 62 ? -27.781 -2.416 -20.109 1 95.44 62 ILE B CA 1
ATOM 5143 C C . ILE B 1 62 ? -29.094 -1.646 -20.188 1 95.44 62 ILE B C 1
ATOM 5145 O O . ILE B 1 62 ? -29.531 -1.271 -21.281 1 95.44 62 ILE B O 1
ATOM 5149 N N . GLU B 1 63 ? -29.656 -1.396 -19.078 1 96.06 63 GLU B N 1
ATOM 5150 C CA . GLU B 1 63 ? -30.969 -0.753 -19.031 1 96.06 63 GLU B CA 1
ATOM 5151 C C . GLU B 1 63 ? -30.828 0.741 -18.75 1 96.06 63 GLU B C 1
ATOM 5153 O O . GLU B 1 63 ? -31.625 1.543 -19.25 1 96.06 63 GLU B O 1
ATOM 5158 N N . ALA B 1 64 ? -29.906 1.06 -17.906 1 96.44 64 ALA B N 1
ATOM 5159 C CA . ALA B 1 64 ? -29.766 2.463 -17.531 1 96.44 64 ALA B CA 1
ATOM 5160 C C . ALA B 1 64 ? -28.344 2.76 -17.047 1 96.44 64 ALA B C 1
ATOM 5162 O O . ALA B 1 64 ? -27.703 1.902 -16.438 1 96.44 64 ALA B O 1
ATOM 5163 N N . VAL B 1 65 ? -27.906 3.953 -17.391 1 97.12 65 VAL B N 1
ATOM 5164 C CA . VAL B 1 65 ? -26.641 4.484 -16.891 1 97.12 65 VAL B CA 1
ATOM 5165 C C . VAL B 1 65 ? -26.844 5.906 -16.375 1 97.12 65 VAL B C 1
ATOM 5167 O O . VAL B 1 65 ? -27.359 6.766 -17.094 1 97.12 65 VAL B O 1
ATOM 5170 N N . THR B 1 66 ? -26.453 6.109 -15.102 1 96.5 66 THR B N 1
ATOM 5171 C CA . THR B 1 66 ? -26.609 7.449 -14.547 1 96.5 66 THR B CA 1
ATOM 5172 C C . THR B 1 66 ? -25.312 7.891 -13.852 1 96.5 66 THR B C 1
ATOM 5174 O O . THR B 1 66 ? -24.547 7.055 -13.359 1 96.5 66 THR B O 1
ATOM 5177 N N . ILE B 1 67 ? -25.078 9.109 -13.828 1 94.5 67 ILE B N 1
ATOM 5178 C CA . ILE B 1 67 ? -24.062 9.758 -13 1 94.5 67 ILE B CA 1
ATOM 5179 C C . ILE B 1 67 ? -24.719 10.852 -12.148 1 94.5 67 ILE B C 1
ATOM 5181 O O . ILE B 1 67 ? -25.391 11.742 -12.68 1 94.5 67 ILE B O 1
ATOM 5185 N N . GLU B 1 68 ? -24.531 10.75 -10.969 1 88.56 68 GLU B N 1
ATOM 5186 C CA . GLU B 1 68 ? -25.156 11.664 -10.016 1 88.56 68 GLU B CA 1
ATOM 5187 C C . GLU B 1 68 ? -26.672 11.727 -10.234 1 88.56 68 GLU B C 1
ATOM 5189 O O . GLU B 1 68 ? -27.25 12.812 -10.227 1 88.56 68 GLU B O 1
ATOM 5194 N N . GLY B 1 69 ? -27.266 10.555 -10.562 1 89.44 69 GLY B N 1
ATOM 5195 C CA . GLY B 1 69 ? -28.719 10.438 -10.688 1 89.44 69 GLY B CA 1
ATOM 5196 C C . GLY B 1 69 ? -29.234 10.875 -12.047 1 89.44 69 GLY B C 1
ATOM 5197 O O . GLY B 1 69 ? -30.422 10.711 -12.344 1 89.44 69 GLY B O 1
ATOM 5198 N N . MET B 1 70 ? -28.359 11.391 -12.867 1 92.38 70 MET B N 1
ATOM 5199 C CA . MET B 1 70 ? -28.781 11.844 -14.188 1 92.38 70 MET B CA 1
ATOM 5200 C C . MET B 1 70 ? -28.453 10.797 -15.25 1 92.38 70 MET B C 1
ATOM 5202 O O . MET B 1 70 ? -27.359 10.25 -15.273 1 92.38 70 MET B O 1
ATOM 5206 N N . ASN B 1 71 ? -29.406 10.625 -16.109 1 94.44 71 ASN B N 1
ATOM 5207 C CA . ASN B 1 71 ? -29.172 9.68 -17.188 1 94.44 71 ASN B CA 1
ATOM 5208 C C . ASN B 1 71 ? -28.094 10.18 -18.156 1 94.44 71 ASN B C 1
ATOM 5210 O O . ASN B 1 71 ? -28.109 11.344 -18.562 1 94.44 71 ASN B O 1
ATOM 5214 N N . ILE B 1 72 ? -27.234 9.312 -18.484 1 94.44 72 ILE B N 1
ATOM 5215 C CA . ILE B 1 72 ? -26.109 9.703 -19.344 1 94.44 72 ILE B CA 1
ATOM 5216 C C . ILE B 1 72 ? -26.016 8.742 -20.531 1 94.44 72 ILE B C 1
ATOM 5218 O O . ILE B 1 72 ? -26.375 7.566 -20.422 1 94.44 72 ILE B O 1
ATOM 5222 N N . SER B 1 73 ? -25.531 9.297 -21.625 1 91.94 73 SER B N 1
ATOM 5223 C CA . SER B 1 73 ? -25.297 8.477 -22.797 1 91.94 73 SER B CA 1
ATOM 5224 C C . SER B 1 73 ? -24 7.672 -22.656 1 91.94 73 SER B C 1
ATOM 5226 O O . SER B 1 73 ? -23.078 8.086 -21.953 1 91.94 73 SER B O 1
ATOM 5228 N N . TYR B 1 74 ? -24.078 6.473 -23.281 1 94.62 74 TYR B N 1
ATOM 5229 C CA . TYR B 1 74 ? -22.891 5.633 -23.266 1 94.62 74 TYR B CA 1
ATOM 5230 C C . TYR B 1 74 ? -22.688 4.961 -24.625 1 94.62 74 TYR B C 1
ATOM 5232 O O . TYR B 1 74 ? -23.625 4.855 -25.422 1 94.62 74 TYR B O 1
ATOM 5240 N N . LYS B 1 75 ? -21.438 4.676 -24.938 1 94.12 75 LYS B N 1
ATOM 5241 C CA . LYS B 1 75 ? -21.062 3.928 -26.125 1 94.12 75 LYS B CA 1
ATOM 5242 C C . LYS B 1 75 ? -20.359 2.621 -25.766 1 94.12 75 LYS B C 1
ATOM 5244 O O . LYS B 1 75 ? -19.453 2.604 -24.922 1 94.12 75 LYS B O 1
ATOM 5249 N N . PHE B 1 76 ? -20.906 1.549 -26.328 1 92.81 76 PHE B N 1
ATOM 5250 C CA . PHE B 1 76 ? -20.297 0.241 -26.125 1 92.81 76 PHE B CA 1
ATOM 5251 C C . PHE B 1 76 ? -19.219 -0.04 -27.172 1 92.81 76 PHE B C 1
ATOM 5253 O O . PHE B 1 76 ? -19.453 0.149 -28.359 1 92.81 76 PHE B O 1
ATOM 5260 N N . ASN B 1 77 ? -18.047 -0.41 -26.688 1 91.31 77 ASN B N 1
ATOM 5261 C CA . ASN B 1 77 ? -16.969 -0.858 -27.562 1 91.31 77 ASN B CA 1
ATOM 5262 C C . ASN B 1 77 ? -16.828 -2.379 -27.547 1 91.31 77 ASN B C 1
ATOM 5264 O O . ASN B 1 77 ? -16.156 -2.938 -26.672 1 91.31 77 ASN B O 1
ATOM 5268 N N . PRO B 1 78 ? -17.266 -3.064 -28.547 1 86.12 78 PRO B N 1
ATOM 5269 C CA . PRO B 1 78 ? -17.25 -4.531 -28.547 1 86.12 78 PRO B CA 1
ATOM 5270 C C . PRO B 1 78 ? -15.836 -5.105 -28.562 1 86.12 78 PRO B C 1
ATOM 5272 O O . PRO B 1 78 ? -15.594 -6.172 -27.984 1 86.12 78 PRO B O 1
ATOM 5275 N N . GLY B 1 79 ? -14.898 -4.488 -29.219 1 80.5 79 GLY B N 1
ATOM 5276 C CA . GLY B 1 79 ? -13.531 -4.984 -29.281 1 80.5 79 GLY B CA 1
ATOM 5277 C C . GLY B 1 79 ? -12.82 -4.965 -27.938 1 80.5 79 GLY B C 1
ATOM 5278 O O . GLY B 1 79 ? -12.07 -5.887 -27.609 1 80.5 79 GLY B O 1
ATOM 5279 N N . ARG B 1 80 ? -13.156 -4.113 -27.078 1 84.12 80 ARG B N 1
ATOM 5280 C CA . ARG B 1 80 ? -12.461 -3.922 -25.812 1 84.12 80 ARG B CA 1
ATOM 5281 C C . ARG B 1 80 ? -13.32 -4.379 -24.641 1 84.12 80 ARG B C 1
ATOM 5283 O O . ARG B 1 80 ? -12.836 -4.516 -23.516 1 84.12 80 ARG B O 1
ATOM 5290 N N . ASN B 1 81 ? -14.555 -4.715 -24.906 1 89.25 81 ASN B N 1
ATOM 5291 C CA . ASN B 1 81 ? -15.516 -5.059 -23.875 1 89.25 81 ASN B CA 1
ATOM 5292 C C . ASN B 1 81 ? -15.602 -3.969 -22.797 1 89.25 81 ASN B C 1
ATOM 5294 O O . ASN B 1 81 ? -15.43 -4.242 -21.609 1 89.25 81 ASN B O 1
ATOM 5298 N N . ASP B 1 82 ? -15.812 -2.758 -23.219 1 93 82 ASP B N 1
ATOM 5299 C CA . ASP B 1 82 ? -15.969 -1.647 -22.297 1 93 82 ASP B CA 1
ATOM 5300 C C . ASP B 1 82 ? -17.047 -0.681 -22.766 1 93 82 ASP B C 1
ATOM 5302 O O . ASP B 1 82 ? -17.547 -0.802 -23.891 1 93 82 ASP B O 1
ATOM 5306 N N . ILE B 1 83 ? -17.516 0.103 -21.938 1 94.44 83 ILE B N 1
ATOM 5307 C CA . ILE B 1 83 ? -18.422 1.203 -22.266 1 94.44 83 ILE B CA 1
ATOM 5308 C C . ILE B 1 83 ? -17.766 2.533 -21.922 1 94.44 83 ILE B C 1
ATOM 5310 O O . ILE B 1 83 ? -17.016 2.631 -20.938 1 94.44 83 ILE B O 1
ATOM 5314 N N . VAL B 1 84 ? -18 3.467 -22.734 1 94.94 84 VAL B N 1
ATOM 5315 C CA . VAL B 1 84 ? -17.562 4.836 -22.484 1 94.94 84 VAL B CA 1
ATOM 5316 C C . VAL B 1 84 ? -18.766 5.715 -22.156 1 94.94 84 VAL B C 1
ATOM 5318 O O . VAL B 1 84 ? -19.609 5.973 -23.016 1 94.94 84 VAL B O 1
ATOM 5321 N N . ILE B 1 85 ? -18.844 6.074 -20.938 1 95.56 85 ILE B N 1
ATOM 5322 C CA . ILE B 1 85 ? -19.891 6.973 -20.438 1 95.56 85 ILE B CA 1
ATOM 5323 C C . ILE B 1 85 ? -19.422 8.422 -20.562 1 95.56 85 ILE B C 1
ATOM 5325 O O . ILE B 1 85 ? -18.391 8.797 -20.016 1 95.56 85 ILE B O 1
ATOM 5329 N N . THR B 1 86 ? -20.172 9.242 -21.25 1 95.5 86 THR B N 1
ATOM 5330 C CA . THR B 1 86 ? -19.75 10.609 -21.547 1 95.5 86 THR B CA 1
ATOM 5331 C C . THR B 1 86 ? -20.703 11.617 -20.938 1 95.5 86 THR B C 1
ATOM 5333 O O . THR B 1 86 ? -21.859 11.727 -21.375 1 95.5 86 THR B O 1
ATOM 5336 N N . THR B 1 87 ? -20.141 12.359 -20.016 1 94.25 87 THR B N 1
ATOM 5337 C CA . THR B 1 87 ? -20.953 13.406 -19.406 1 94.25 87 THR B CA 1
ATOM 5338 C C . THR B 1 87 ? -20.938 14.664 -20.266 1 94.25 87 THR B C 1
ATOM 5340 O O . THR B 1 87 ? -20.031 14.875 -21.078 1 94.25 87 THR B O 1
ATOM 5343 N N . VAL B 1 88 ? -21.953 15.453 -20.094 1 92.19 88 VAL B N 1
ATOM 5344 C CA . VAL B 1 88 ? -22.062 16.703 -20.844 1 92.19 88 VAL B CA 1
ATOM 5345 C C . VAL B 1 88 ? -21.016 17.703 -20.328 1 92.19 88 VAL B C 1
ATOM 5347 O O . VAL B 1 88 ? -20.281 18.297 -21.125 1 92.19 88 VAL B O 1
ATOM 5350 N N . LYS B 1 89 ? -21 17.797 -19.078 1 91.81 89 LYS B N 1
ATOM 5351 C CA . LYS B 1 89 ? -20.016 18.672 -18.453 1 91.81 89 LYS B CA 1
ATOM 5352 C C . LYS B 1 89 ? -18.844 17.859 -17.906 1 91.81 89 LYS B C 1
ATOM 5354 O O . LYS B 1 89 ? -19.031 16.75 -17.406 1 91.81 89 LYS B O 1
ATOM 5359 N N . LYS B 1 90 ? -17.75 18.5 -17.969 1 92.81 90 LYS B N 1
ATOM 5360 C CA . LYS B 1 90 ? -16.562 17.844 -17.406 1 92.81 90 LYS B CA 1
ATOM 5361 C C . LYS B 1 90 ? -16.703 17.641 -15.906 1 92.81 90 LYS B C 1
ATOM 5363 O O . LYS B 1 90 ? -17.188 18.531 -15.195 1 92.81 90 LYS B O 1
ATOM 5368 N N . MET B 1 91 ? -16.375 16.438 -15.508 1 90.25 91 MET B N 1
ATOM 5369 C CA . MET B 1 91 ? -16.312 16.172 -14.07 1 90.25 91 MET B CA 1
ATOM 5370 C C . MET B 1 91 ? -15.109 16.891 -13.445 1 90.25 91 MET B C 1
ATOM 5372 O O . MET B 1 91 ? -14.047 16.984 -14.062 1 90.25 91 MET B O 1
ATOM 5376 N N . ILE B 1 92 ? -15.305 17.328 -12.289 1 83.5 92 ILE B N 1
ATOM 5377 C CA . ILE B 1 92 ? -14.352 18.219 -11.633 1 83.5 92 ILE B CA 1
ATOM 5378 C C . ILE B 1 92 ? -13.242 17.406 -10.977 1 83.5 92 ILE B C 1
ATOM 5380 O O . ILE B 1 92 ? -13.508 16.375 -10.367 1 83.5 92 ILE B O 1
ATOM 5384 N N . GLN B 1 93 ? -12.047 17.875 -11.156 1 78.5 93 GLN B N 1
ATOM 5385 C CA . GLN B 1 93 ? -10.867 17.25 -10.57 1 78.5 93 GLN B CA 1
ATOM 5386 C C . GLN B 1 93 ? -10.992 17.141 -9.055 1 78.5 93 GLN B C 1
ATOM 5388 O O . GLN B 1 93 ? -11.414 18.094 -8.398 1 78.5 93 GLN B O 1
ATOM 5393 N N . LEU B 1 94 ? -10.703 15.883 -8.492 1 70.69 94 LEU B N 1
ATOM 5394 C CA . LEU B 1 94 ? -10.609 15.562 -7.074 1 70.69 94 LEU B CA 1
ATOM 5395 C C . LEU B 1 94 ? -11.992 15.5 -6.434 1 70.69 94 LEU B C 1
ATOM 5397 O O . LEU B 1 94 ? -12.109 15.43 -5.211 1 70.69 94 LEU B O 1
ATOM 5401 N N . LYS B 1 95 ? -13.008 15.578 -7.309 1 76.25 95 LYS B N 1
ATOM 5402 C CA . LYS B 1 95 ? -14.367 15.375 -6.816 1 76.25 95 LYS B CA 1
ATOM 5403 C C . LYS B 1 95 ? -14.797 13.914 -6.98 1 76.25 95 LYS B C 1
ATOM 5405 O O . LYS B 1 95 ? -14.312 13.219 -7.871 1 76.25 95 LYS B O 1
ATOM 5410 N N . THR B 1 96 ? -15.656 13.562 -6.012 1 79.44 96 THR B N 1
ATOM 5411 C CA . THR B 1 96 ? -16.203 12.211 -6.062 1 79.44 96 THR B CA 1
ATOM 5412 C C . THR B 1 96 ? -17.547 12.195 -6.773 1 79.44 96 THR B C 1
ATOM 5414 O O . THR B 1 96 ? -18.359 13.109 -6.602 1 79.44 96 THR B O 1
ATOM 5417 N N . TYR B 1 97 ? -17.766 11.188 -7.551 1 86.88 97 TYR B N 1
ATOM 5418 C CA . TYR B 1 97 ? -19 11 -8.297 1 86.88 97 TYR B CA 1
ATOM 5419 C C . TYR B 1 97 ? -19.578 9.602 -8.062 1 86.88 97 TYR B C 1
ATOM 5421 O O . TYR B 1 97 ? -18.859 8.695 -7.641 1 86.88 97 TYR B O 1
ATOM 5429 N N . LEU B 1 98 ? -20.875 9.516 -8.227 1 90 98 LEU B N 1
ATOM 5430 C CA . LEU B 1 98 ? -21.578 8.242 -8.148 1 90 98 LEU B CA 1
ATOM 5431 C C . LEU B 1 98 ? -22.125 7.844 -9.516 1 90 98 LEU B C 1
ATOM 5433 O O . LEU B 1 98 ? -22.906 8.586 -10.117 1 90 98 LEU B O 1
ATOM 5437 N N . ALA B 1 99 ? -21.672 6.77 -10.039 1 95.81 99 ALA B N 1
ATOM 5438 C CA . ALA B 1 99 ? -22.25 6.184 -11.25 1 95.81 99 ALA B CA 1
ATOM 5439 C C . ALA B 1 99 ? -23.109 4.965 -10.922 1 95.81 99 ALA B C 1
ATOM 5441 O O . ALA B 1 99 ? -22.75 4.164 -10.055 1 95.81 99 ALA B O 1
ATOM 5442 N N . THR B 1 100 ? -24.234 4.84 -11.578 1 97 100 THR B N 1
ATOM 5443 C CA . THR B 1 100 ? -25.109 3.68 -11.43 1 97 100 THR B CA 1
ATOM 5444 C C . THR B 1 100 ? -25.375 3.023 -12.781 1 97 100 THR B C 1
ATOM 5446 O O . THR B 1 100 ? -25.734 3.701 -13.742 1 97 100 THR B O 1
ATOM 5449 N N . ILE B 1 101 ? -25.188 1.812 -12.883 1 97.94 101 ILE B N 1
ATOM 5450 C CA . ILE B 1 101 ? -25.484 1.042 -14.086 1 97.94 101 ILE B CA 1
ATOM 5451 C C . ILE B 1 101 ? -26.453 -0.089 -13.75 1 97.94 101 ILE B C 1
ATOM 5453 O O . ILE B 1 101 ? -26.219 -0.865 -12.82 1 97.94 101 ILE B O 1
ATOM 5457 N N . VAL B 1 102 ? -27.578 -0.163 -14.445 1 98.06 102 VAL B N 1
ATOM 5458 C CA . VAL B 1 102 ? -28.562 -1.232 -14.312 1 98.06 102 VAL B CA 1
ATOM 5459 C C . VAL B 1 102 ? -28.5 -2.143 -15.539 1 98.06 102 VAL B C 1
ATOM 5461 O O . VAL B 1 102 ? -28.531 -1.669 -16.672 1 98.06 102 VAL B O 1
ATOM 5464 N N . TYR B 1 103 ? -28.375 -3.422 -15.312 1 97.81 103 TYR B N 1
ATOM 5465 C CA . TYR B 1 103 ? -28.141 -4.324 -16.438 1 97.81 103 TYR B CA 1
ATOM 5466 C C . TYR B 1 103 ? -28.656 -5.723 -16.125 1 97.81 103 TYR B C 1
ATOM 5468 O O . TYR B 1 103 ? -29.047 -6.012 -14.992 1 97.81 103 TYR B O 1
ATOM 5476 N N . LYS B 1 104 ? -28.797 -6.539 -17.141 1 97.5 104 LYS B N 1
ATOM 5477 C CA . LYS B 1 104 ? -29.156 -7.953 -17.078 1 97.5 104 LYS B CA 1
ATOM 5478 C C . LYS B 1 104 ? -28.094 -8.812 -17.766 1 97.5 104 LYS B C 1
ATOM 5480 O O . LYS B 1 104 ? -27.422 -8.367 -18.688 1 97.5 104 LYS B O 1
ATOM 5485 N N . GLY B 1 105 ? -27.906 -9.977 -17.172 1 95.5 105 GLY B N 1
ATOM 5486 C CA . GLY B 1 105 ? -26.938 -10.867 -17.781 1 95.5 105 GLY B CA 1
ATOM 5487 C C . GLY B 1 105 ? -27.25 -12.336 -17.562 1 95.5 105 GLY B C 1
ATOM 5488 O O . GLY B 1 105 ? -28.312 -12.672 -17.031 1 95.5 105 GLY B O 1
ATOM 5489 N N . LYS B 1 106 ? -26.422 -13.156 -18.109 1 94.81 106 LYS B N 1
ATOM 5490 C CA . LYS B 1 106 ? -26.547 -14.602 -18 1 94.81 106 LYS B CA 1
ATOM 5491 C C . LYS B 1 106 ? -25.219 -15.242 -17.594 1 94.81 106 LYS B C 1
ATOM 5493 O O . LYS B 1 106 ? -24.156 -14.789 -18.031 1 94.81 106 LYS B O 1
ATOM 5498 N N . MET B 1 107 ? -25.344 -16.297 -16.828 1 95.19 107 MET B N 1
ATOM 5499 C CA . MET B 1 107 ? -24.156 -17.016 -16.406 1 95.19 107 MET B CA 1
ATOM 5500 C C . MET B 1 107 ? -23.625 -17.906 -17.531 1 95.19 107 MET B C 1
ATOM 5502 O O . MET B 1 107 ? -24.391 -18.328 -18.406 1 95.19 107 MET B O 1
ATOM 5506 N N . THR B 1 108 ? -22.297 -18.094 -17.422 1 91.81 108 THR B N 1
ATOM 5507 C CA . THR B 1 108 ? -21.719 -19.047 -18.359 1 91.81 108 THR B CA 1
ATOM 5508 C C . THR B 1 108 ? -21.688 -20.453 -17.75 1 91.81 108 THR B C 1
ATOM 5510 O O . THR B 1 108 ? -22.062 -20.641 -16.594 1 91.81 108 THR B O 1
ATOM 5513 N N . ASN B 1 109 ? -21.344 -21.422 -18.578 1 91.62 109 ASN B N 1
ATOM 5514 C CA . ASN B 1 109 ? -21.203 -22.781 -18.062 1 91.62 109 ASN B CA 1
ATOM 5515 C C . ASN B 1 109 ? -19.828 -23.359 -18.359 1 91.62 109 ASN B C 1
ATOM 5517 O O . ASN B 1 109 ? -19.656 -24.578 -18.422 1 91.62 109 ASN B O 1
ATOM 5521 N N . ASN B 1 110 ? -18.844 -22.484 -18.547 1 90.38 110 ASN B N 1
ATOM 5522 C CA . ASN B 1 110 ? -17.516 -22.938 -18.922 1 90.38 110 ASN B CA 1
ATOM 5523 C C . ASN B 1 110 ? -16.516 -22.75 -17.781 1 90.38 110 ASN B C 1
ATOM 5525 O O . ASN B 1 110 ? -15.312 -22.891 -17.969 1 90.38 110 ASN B O 1
ATOM 5529 N N . GLY B 1 111 ? -16.984 -22.438 -16.625 1 91.25 111 GLY B N 1
ATOM 5530 C CA . GLY B 1 111 ? -16.125 -22.297 -15.461 1 91.25 111 GLY B CA 1
ATOM 5531 C C . GLY B 1 111 ? -15.406 -20.953 -15.406 1 91.25 111 GLY B C 1
ATOM 5532 O O . GLY B 1 111 ? -14.539 -20.75 -14.555 1 91.25 111 GLY B O 1
ATOM 5533 N N . LYS B 1 112 ? -15.758 -20.031 -16.266 1 91.12 112 LYS B N 1
ATOM 5534 C CA . LYS B 1 112 ? -15.102 -18.734 -16.344 1 91.12 112 LYS B CA 1
ATOM 5535 C C . LYS B 1 112 ? -16.078 -17.609 -16 1 91.12 112 LYS B C 1
ATOM 5537 O O . LYS B 1 112 ? -17.281 -17.719 -16.281 1 91.12 112 LYS B O 1
ATOM 5542 N N . GLY B 1 113 ? -15.516 -16.562 -15.398 1 93.94 113 GLY B N 1
ATOM 5543 C CA . GLY B 1 113 ? -16.391 -15.461 -15.016 1 93.94 113 GLY B CA 1
ATOM 5544 C C . GLY B 1 113 ? -17.422 -15.852 -13.969 1 93.94 113 GLY B C 1
ATOM 5545 O O . GLY B 1 113 ? -17.078 -16.5 -12.977 1 93.94 113 GLY B O 1
ATOM 5546 N N . PHE B 1 114 ? -18.562 -15.344 -14.125 1 96 114 PHE B N 1
ATOM 5547 C CA . PHE B 1 114 ? -19.703 -15.812 -13.336 1 96 114 PHE B CA 1
ATOM 5548 C C . PHE B 1 114 ? -20.375 -17 -14.016 1 96 114 PHE B C 1
ATOM 5550 O O . PHE B 1 114 ? -21 -16.844 -15.062 1 96 114 PHE B O 1
ATOM 5557 N N . TYR B 1 115 ? -20.203 -18.172 -13.375 1 95.44 115 TYR B N 1
ATOM 5558 C CA . TYR B 1 115 ? -20.609 -19.391 -14.07 1 95.44 115 TYR B CA 1
ATOM 5559 C C . TYR B 1 115 ? -21.453 -20.266 -13.164 1 95.44 115 TYR B C 1
ATOM 5561 O O . TYR B 1 115 ? -21.516 -20.047 -11.953 1 95.44 115 TYR B O 1
ATOM 5569 N N . TRP B 1 116 ? -22.172 -21.188 -13.773 1 95 116 TRP B N 1
ATOM 5570 C CA . TRP B 1 116 ? -22.891 -22.203 -13.031 1 95 116 TRP B CA 1
ATOM 5571 C C . TRP B 1 116 ? -22.375 -23.594 -13.391 1 95 116 TRP B C 1
ATOM 5573 O O . TRP B 1 116 ? -21.75 -23.781 -14.438 1 95 116 TRP B O 1
ATOM 5583 N N . SER B 1 117 ? -22.453 -24.469 -12.516 1 93.12 117 SER B N 1
ATOM 5584 C CA . SER B 1 117 ? -22.125 -25.875 -12.711 1 93.12 117 SER B CA 1
ATOM 5585 C C . SER B 1 117 ? -23.031 -26.781 -11.859 1 93.12 117 SER B C 1
ATOM 5587 O O . SER B 1 117 ? -23.984 -26.297 -11.242 1 93.12 117 SER B O 1
ATOM 5589 N N . SER B 1 118 ? -22.844 -28.047 -12.039 1 91.12 118 SER B N 1
ATOM 5590 C CA . SER B 1 118 ? -23.656 -29 -11.289 1 91.12 118 SER B CA 1
ATOM 5591 C C . SER B 1 118 ? -22.797 -30.125 -10.711 1 91.12 118 SER B C 1
ATOM 5593 O O . SER B 1 118 ? -21.641 -30.297 -11.094 1 91.12 118 SER B O 1
ATOM 5595 N N . TYR B 1 119 ? -23.344 -30.766 -9.703 1 89.38 119 TYR B N 1
ATOM 5596 C CA . TYR B 1 119 ? -22.75 -31.953 -9.117 1 89.38 119 TYR B CA 1
ATOM 5597 C C . TYR B 1 119 ? -23.812 -32.938 -8.641 1 89.38 119 TYR B C 1
ATOM 5599 O O . TYR B 1 119 ? -24.984 -32.562 -8.492 1 89.38 119 TYR B O 1
ATOM 5607 N N . THR B 1 120 ? -23.359 -34.156 -8.531 1 88.5 120 THR B N 1
ATOM 5608 C CA . THR B 1 120 ? -24.25 -35.219 -8.031 1 88.5 120 THR B CA 1
ATOM 5609 C C . THR B 1 120 ? -23.859 -35.625 -6.613 1 88.5 120 THR B C 1
ATOM 5611 O O . THR B 1 120 ? -22.703 -35.906 -6.336 1 88.5 120 THR B O 1
ATOM 5614 N N . ASP B 1 121 ? -24.859 -35.625 -5.812 1 86.88 121 ASP B N 1
ATOM 5615 C CA . ASP B 1 121 ? -24.562 -35.969 -4.426 1 86.88 121 ASP B CA 1
ATOM 5616 C C . ASP B 1 121 ? -24.484 -37.5 -4.25 1 86.88 121 ASP B C 1
ATOM 5618 O O . ASP B 1 121 ? -24.5 -38.25 -5.23 1 86.88 121 ASP B O 1
ATOM 5622 N N . GLU B 1 122 ? -24.375 -37.938 -2.971 1 83 122 GLU B N 1
ATOM 5623 C CA . GLU B 1 122 ? -24.203 -39.375 -2.652 1 83 122 GLU B CA 1
ATOM 5624 C C . GLU B 1 122 ? -25.469 -40.156 -2.99 1 83 122 GLU B C 1
ATOM 5626 O O . GLU B 1 122 ? -25.391 -41.375 -3.223 1 83 122 GLU B O 1
ATOM 5631 N N . ASN B 1 123 ? -26.594 -39.438 -3.029 1 85 123 ASN B N 1
ATOM 5632 C CA . ASN B 1 123 ? -27.859 -40.094 -3.35 1 85 123 ASN B CA 1
ATOM 5633 C C . ASN B 1 123 ? -28.188 -39.969 -4.836 1 85 123 ASN B C 1
ATOM 5635 O O . ASN B 1 123 ? -29.344 -40.156 -5.238 1 85 123 ASN B O 1
ATOM 5639 N N . TYR B 1 124 ? -27.266 -39.5 -5.594 1 86.19 124 TYR B N 1
ATOM 5640 C CA . TYR B 1 124 ? -27.375 -39.406 -7.043 1 86.19 124 TYR B CA 1
ATOM 5641 C C . TYR B 1 124 ? -28.359 -38.312 -7.438 1 86.19 124 TYR B C 1
ATOM 5643 O O . TYR B 1 124 ? -29 -38.375 -8.492 1 86.19 124 TYR B O 1
ATOM 5651 N N . LYS B 1 125 ? -28.578 -37.469 -6.551 1 85.75 125 LYS B N 1
ATOM 5652 C CA . LYS B 1 125 ? -29.359 -36.281 -6.863 1 85.75 125 LYS B CA 1
ATOM 5653 C C . LYS B 1 125 ? -28.469 -35.156 -7.43 1 85.75 125 LYS B C 1
ATOM 5655 O O . LYS B 1 125 ? -27.375 -34.938 -6.926 1 85.75 125 LYS B O 1
ATOM 5660 N N . GLN B 1 126 ? -29.047 -34.531 -8.438 1 88.69 126 GLN B N 1
ATOM 5661 C CA . GLN B 1 126 ? -28.312 -33.469 -9.094 1 88.69 126 GLN B CA 1
ATOM 5662 C C . GLN B 1 126 ? -28.531 -32.125 -8.383 1 88.69 126 GLN B C 1
ATOM 5664 O O . GLN B 1 126 ? -29.656 -31.797 -8.016 1 88.69 126 GLN B O 1
ATOM 5669 N N . HIS B 1 127 ? -27.469 -31.453 -8.125 1 91.19 127 HIS B N 1
ATOM 5670 C CA . HIS B 1 127 ? -27.5 -30.125 -7.539 1 91.19 127 HIS B CA 1
ATOM 5671 C C . HIS B 1 127 ? -26.781 -29.109 -8.43 1 91.19 127 HIS B C 1
ATOM 5673 O O . HIS B 1 127 ? -25.922 -29.5 -9.242 1 91.19 127 HIS B O 1
ATOM 5679 N N . TYR B 1 128 ? -27.219 -27.859 -8.32 1 92.94 128 TYR B N 1
ATOM 5680 C CA . TYR B 1 128 ? -26.594 -26.797 -9.094 1 92.94 128 TYR B CA 1
ATOM 5681 C C . TYR B 1 128 ? -25.922 -25.781 -8.18 1 92.94 128 TYR B C 1
ATOM 5683 O O . TYR B 1 128 ? -26.266 -25.672 -7 1 92.94 128 TYR B O 1
ATOM 5691 N N . PHE B 1 129 ? -24.922 -25.172 -8.68 1 95.12 129 PHE B N 1
ATOM 5692 C CA . PHE B 1 129 ? -24.297 -24.047 -7.977 1 95.12 129 PHE B CA 1
ATOM 5693 C C . PHE B 1 129 ? -23.812 -23 -8.961 1 95.12 129 PHE B C 1
ATOM 5695 O O . PHE B 1 129 ? -23.703 -23.25 -10.164 1 95.12 129 PHE B O 1
ATOM 5702 N N . ALA B 1 130 ? -23.656 -21.797 -8.523 1 96.69 130 ALA B N 1
ATOM 5703 C CA . ALA B 1 130 ? -23.047 -20.703 -9.258 1 96.69 130 ALA B CA 1
ATOM 5704 C C . ALA B 1 130 ? -21.812 -20.188 -8.539 1 96.69 130 ALA B C 1
ATOM 5706 O O . ALA B 1 130 ? -21.766 -20.125 -7.309 1 96.69 130 ALA B O 1
ATOM 5707 N N . ALA B 1 131 ? -20.781 -19.844 -9.297 1 96.44 131 ALA B N 1
ATOM 5708 C CA . ALA B 1 131 ? -19.516 -19.391 -8.719 1 96.44 131 ALA B CA 1
ATOM 5709 C C . ALA B 1 131 ? -18.828 -18.375 -9.625 1 96.44 131 ALA B C 1
ATOM 5711 O O . ALA B 1 131 ? -19.219 -18.188 -10.781 1 96.44 131 ALA B O 1
ATOM 5712 N N . THR B 1 132 ? -17.875 -17.656 -9.023 1 96.19 132 THR B N 1
ATOM 5713 C CA . THR B 1 132 ? -17.062 -16.734 -9.805 1 96.19 132 THR B CA 1
ATOM 5714 C C . THR B 1 132 ? -15.648 -17.25 -9.984 1 96.19 132 THR B C 1
ATOM 5716 O O . THR B 1 132 ? -15.086 -17.875 -9.078 1 96.19 132 THR B O 1
ATOM 5719 N N . ASN B 1 133 ? -15.086 -17.156 -11.094 1 93.44 133 ASN B N 1
ATOM 5720 C CA . ASN B 1 133 ? -13.68 -17.297 -11.477 1 93.44 133 ASN B CA 1
ATOM 5721 C C . ASN B 1 133 ? -13.227 -16.156 -12.383 1 93.44 133 ASN B C 1
ATOM 5723 O O . ASN B 1 133 ? -13.281 -16.266 -13.609 1 93.44 133 ASN B O 1
ATOM 5727 N N . PHE B 1 134 ? -12.594 -15.18 -11.758 1 91.62 134 PHE B N 1
ATOM 5728 C CA . PHE B 1 134 ? -12.359 -13.922 -12.461 1 91.62 134 PHE B CA 1
ATOM 5729 C C . PHE B 1 134 ? -10.914 -13.836 -12.945 1 91.62 134 PHE B C 1
ATOM 5731 O O . PHE B 1 134 ? -10.516 -12.828 -13.531 1 91.62 134 PHE B O 1
ATOM 5738 N N . ASN B 1 135 ? -10.211 -14.891 -12.695 1 83.12 135 ASN B N 1
ATOM 5739 C CA . ASN B 1 135 ? -8.82 -14.867 -13.133 1 83.12 135 ASN B CA 1
ATOM 5740 C C . ASN B 1 135 ? -8.664 -15.484 -14.523 1 83.12 135 ASN B C 1
ATOM 5742 O O . ASN B 1 135 ? -9.148 -16.594 -14.773 1 83.12 135 ASN B O 1
ATOM 5746 N N . PRO B 1 136 ? -8.094 -14.844 -15.547 1 82.06 136 PRO B N 1
ATOM 5747 C CA . PRO B 1 136 ? -7.648 -13.453 -15.516 1 82.06 136 PRO B CA 1
ATOM 5748 C C . PRO B 1 136 ? -8.656 -12.492 -16.141 1 82.06 136 PRO B C 1
ATOM 5750 O O . PRO B 1 136 ? -9.312 -12.844 -17.125 1 82.06 136 PRO B O 1
ATOM 5753 N N . HIS B 1 137 ? -8.852 -11.344 -15.703 1 87.75 137 HIS B N 1
ATOM 5754 C CA . HIS B 1 137 ? -9.562 -10.227 -16.328 1 87.75 137 HIS B CA 1
ATOM 5755 C C . HIS B 1 137 ? -10.992 -10.617 -16.672 1 87.75 137 HIS B C 1
ATOM 5757 O O . HIS B 1 137 ? -11.414 -10.469 -17.828 1 87.75 137 HIS B O 1
ATOM 5763 N N . LEU B 1 138 ? -11.75 -11.172 -15.703 1 93.06 138 LEU B N 1
ATOM 5764 C CA . LEU B 1 138 ? -13.102 -11.617 -16.031 1 93.06 138 LEU B CA 1
ATOM 5765 C C . LEU B 1 138 ? -14.102 -11.086 -15.008 1 93.06 138 LEU B C 1
ATOM 5767 O O . LEU B 1 138 ? -15.258 -11.516 -14.984 1 93.06 138 LEU B O 1
ATOM 5771 N N . ALA B 1 139 ? -13.719 -10.18 -14.195 1 95.12 139 ALA B N 1
ATOM 5772 C CA . ALA B 1 139 ? -14.648 -9.625 -13.227 1 95.12 139 ALA B CA 1
ATOM 5773 C C . ALA B 1 139 ? -15.766 -8.852 -13.914 1 95.12 139 ALA B C 1
ATOM 5775 O O . ALA B 1 139 ? -16.906 -8.844 -13.445 1 95.12 139 ALA B O 1
ATOM 5776 N N . HIS B 1 140 ? -15.414 -8.234 -15.07 1 95.06 140 HIS B N 1
ATOM 5777 C CA . HIS B 1 140 ? -16.375 -7.418 -15.812 1 95.06 140 HIS B CA 1
ATOM 5778 C C . HIS B 1 140 ? -17.5 -8.273 -16.375 1 95.06 140 HIS B C 1
ATOM 5780 O O . HIS B 1 140 ? -18.531 -7.742 -16.812 1 95.06 140 HIS B O 1
ATOM 5786 N N . THR B 1 141 ? -17.344 -9.555 -16.359 1 94.25 141 THR B N 1
ATOM 5787 C CA . THR B 1 141 ? -18.391 -10.43 -16.859 1 94.25 141 THR B CA 1
ATOM 5788 C C . THR B 1 141 ? -19.578 -10.453 -15.891 1 94.25 141 THR B C 1
ATOM 5790 O O . THR B 1 141 ? -20.672 -10.875 -16.266 1 94.25 141 THR B O 1
ATOM 5793 N N . LEU B 1 142 ? -19.391 -9.992 -14.727 1 96.88 142 LEU B N 1
ATOM 5794 C CA . LEU B 1 142 ? -20.469 -9.922 -13.758 1 96.88 142 LEU B CA 1
ATOM 5795 C C . LEU B 1 142 ? -20.766 -8.477 -13.367 1 96.88 142 LEU B C 1
ATOM 5797 O O . LEU B 1 142 ? -21.922 -8.102 -13.18 1 96.88 142 LEU B O 1
ATOM 5801 N N . VAL B 1 143 ? -19.734 -7.727 -13.188 1 97.75 143 VAL B N 1
ATOM 5802 C CA . VAL B 1 143 ? -19.906 -6.359 -12.695 1 97.75 143 VAL B CA 1
ATOM 5803 C C . VAL B 1 143 ? -19.156 -5.391 -13.594 1 97.75 143 VAL B C 1
ATOM 5805 O O . VAL B 1 143 ? -17.938 -5.527 -13.781 1 97.75 143 VAL B O 1
ATOM 5808 N N . PRO B 1 144 ? -19.875 -4.398 -14.172 1 97.19 144 PRO B N 1
ATOM 5809 C CA . PRO B 1 144 ? -19.125 -3.309 -14.805 1 97.19 144 PRO B CA 1
ATOM 5810 C C . PRO B 1 144 ? -18.109 -2.67 -13.867 1 97.19 144 PRO B C 1
ATOM 5812 O O . PRO B 1 144 ? -18.469 -2.174 -12.797 1 97.19 144 PRO B O 1
ATOM 5815 N N . CYS B 1 145 ? -16.844 -2.715 -14.242 1 96.81 145 CYS B N 1
ATOM 5816 C CA . CYS B 1 145 ? -15.805 -2.24 -13.328 1 96.81 145 CYS B CA 1
ATOM 5817 C C . CYS B 1 145 ? -14.484 -2.033 -14.062 1 96.81 145 CYS B C 1
ATOM 5819 O O . CYS B 1 145 ? -14.375 -2.336 -15.25 1 96.81 145 CYS B O 1
ATOM 5821 N N . PHE B 1 146 ? -13.602 -1.398 -13.383 1 93.19 146 PHE B N 1
ATOM 5822 C CA . PHE B 1 146 ? -12.211 -1.409 -13.828 1 93.19 146 PHE B CA 1
ATOM 5823 C C . PHE B 1 146 ? -11.57 -2.77 -13.586 1 93.19 146 PHE B C 1
ATOM 5825 O O . PHE B 1 146 ? -11.125 -3.059 -12.477 1 93.19 146 PHE B O 1
ATOM 5832 N N . ASP B 1 147 ? -11.453 -3.504 -14.633 1 91.31 147 ASP B N 1
ATOM 5833 C CA . ASP B 1 147 ? -11.078 -4.906 -14.477 1 91.31 147 ASP B CA 1
ATOM 5834 C C . ASP B 1 147 ? -9.57 -5.094 -14.641 1 91.31 147 ASP B C 1
ATOM 5836 O O . ASP B 1 147 ? -9.125 -5.84 -15.516 1 91.31 147 ASP B O 1
ATOM 5840 N N . GLU B 1 148 ? -8.812 -4.434 -13.789 1 85.38 148 GLU B N 1
ATOM 5841 C CA . GLU B 1 148 ? -7.359 -4.566 -13.695 1 85.38 148 GLU B CA 1
ATOM 5842 C C . GLU B 1 148 ? -6.938 -4.965 -12.281 1 85.38 148 GLU B C 1
ATOM 5844 O O . GLU B 1 148 ? -7.59 -4.594 -11.305 1 85.38 148 GLU B O 1
ATOM 5849 N N . PRO B 1 149 ? -5.938 -5.742 -12.188 1 82.81 149 PRO B N 1
ATOM 5850 C CA . PRO B 1 149 ? -5.574 -6.266 -10.867 1 82.81 149 PRO B CA 1
ATOM 5851 C C . PRO B 1 149 ? -5.223 -5.164 -9.875 1 82.81 149 PRO B C 1
ATOM 5853 O O . PRO B 1 149 ? -5.457 -5.312 -8.672 1 82.81 149 PRO B O 1
ATOM 5856 N N . ASP B 1 150 ? -4.738 -4.051 -10.312 1 79.12 150 ASP B N 1
ATOM 5857 C CA . ASP B 1 150 ? -4.281 -3.016 -9.391 1 79.12 150 ASP B CA 1
ATOM 5858 C C . ASP B 1 150 ? -5.41 -2.045 -9.047 1 79.12 150 ASP B C 1
ATOM 5860 O O . ASP B 1 150 ? -5.207 -1.087 -8.297 1 79.12 150 ASP B O 1
ATOM 5864 N N . GLU B 1 151 ? -6.578 -2.33 -9.586 1 85.12 151 GLU B N 1
ATOM 5865 C CA . GLU B 1 151 ? -7.73 -1.486 -9.281 1 85.12 151 GLU B CA 1
ATOM 5866 C C . GLU B 1 151 ? -8.5 -2.018 -8.078 1 85.12 151 GLU B C 1
ATOM 5868 O O . GLU B 1 151 ? -9.656 -2.439 -8.211 1 85.12 151 GLU B O 1
ATOM 5873 N N . THR B 1 152 ? -7.91 -1.89 -6.957 1 84.81 152 THR B N 1
ATOM 5874 C CA . THR B 1 152 ? -8.523 -2.393 -5.73 1 84.81 152 THR B CA 1
ATOM 5875 C C . THR B 1 152 ? -9.578 -1.419 -5.215 1 84.81 152 THR B C 1
ATOM 5877 O O . THR B 1 152 ? -9.391 -0.202 -5.281 1 84.81 152 THR B O 1
ATOM 5880 N N . ALA B 1 153 ? -10.711 -1.908 -4.777 1 89.56 153 ALA B N 1
ATOM 5881 C CA . ALA B 1 153 ? -11.82 -1.155 -4.203 1 89.56 153 ALA B CA 1
ATOM 5882 C C . ALA B 1 153 ? -12.547 -1.971 -3.135 1 89.56 153 ALA B C 1
ATOM 5884 O O . ALA B 1 153 ? -12.25 -3.152 -2.943 1 89.56 153 ALA B O 1
ATOM 5885 N N . VAL B 1 154 ? -13.352 -1.273 -2.395 1 90.56 154 VAL B N 1
ATOM 5886 C CA . VAL B 1 154 ? -14.211 -2.01 -1.477 1 90.56 154 VAL B CA 1
ATOM 5887 C C . VAL B 1 154 ? -15.508 -2.402 -2.184 1 90.56 154 VAL B C 1
ATOM 5889 O O . VAL B 1 154 ? -16 -1.665 -3.039 1 90.56 154 VAL B O 1
ATOM 5892 N N . TRP B 1 155 ? -15.992 -3.566 -1.814 1 95.12 155 TRP B N 1
ATOM 5893 C CA . TRP B 1 155 ? -17.172 -4.121 -2.48 1 95.12 155 TRP B CA 1
ATOM 5894 C C . TRP B 1 155 ? -18.25 -4.465 -1.47 1 95.12 155 TRP B C 1
ATOM 5896 O O . TRP B 1 155 ? -17.953 -4.863 -0.342 1 95.12 155 TRP B O 1
ATOM 5906 N N . SER B 1 156 ? -19.453 -4.258 -1.85 1 94.56 156 SER B N 1
ATOM 5907 C CA . SER B 1 156 ? -20.609 -4.773 -1.122 1 94.56 156 SER B CA 1
ATOM 5908 C C . SER B 1 156 ? -21.562 -5.512 -2.055 1 94.56 156 SER B C 1
ATOM 5910 O O . SER B 1 156 ? -21.562 -5.285 -3.266 1 94.56 156 SER B O 1
ATOM 5912 N N . LEU B 1 157 ? -22.297 -6.418 -1.493 1 97.94 157 LEU B N 1
ATOM 5913 C CA . LEU B 1 157 ? -23.188 -7.254 -2.287 1 97.94 157 LEU B CA 1
ATOM 5914 C C . LEU B 1 157 ? -24.531 -7.43 -1.59 1 97.94 157 LEU B C 1
ATOM 5916 O O . LEU B 1 157 ? -24.594 -7.738 -0.397 1 97.94 157 LEU B O 1
ATOM 5920 N N . THR B 1 158 ? -25.547 -7.117 -2.25 1 98.38 158 THR B N 1
ATOM 5921 C CA . THR B 1 158 ? -26.906 -7.555 -1.917 1 98.38 158 THR B CA 1
ATOM 5922 C C . THR B 1 158 ? -27.438 -8.523 -2.969 1 98.38 158 THR B C 1
ATOM 5924 O O . THR B 1 158 ? -27.547 -8.172 -4.145 1 98.38 158 THR B O 1
ATOM 5927 N N . ILE B 1 159 ? -27.766 -9.695 -2.551 1 98.69 159 ILE B N 1
ATOM 5928 C CA . ILE B 1 159 ? -28.109 -10.727 -3.525 1 98.69 159 ILE B CA 1
ATOM 5929 C C . ILE B 1 159 ? -29.422 -11.383 -3.137 1 98.69 159 ILE B C 1
ATOM 5931 O O . ILE B 1 159 ? -29.672 -11.664 -1.961 1 98.69 159 ILE B O 1
ATOM 5935 N N . LYS B 1 160 ? -30.281 -11.555 -4.102 1 98.25 160 LYS B N 1
ATOM 5936 C CA . LYS B 1 160 ? -31.562 -12.227 -3.945 1 98.25 160 LYS B CA 1
ATOM 5937 C C . LYS B 1 160 ? -31.609 -13.5 -4.785 1 98.25 160 LYS B C 1
ATOM 5939 O O . LYS B 1 160 ? -31.25 -13.492 -5.961 1 98.25 160 LYS B O 1
ATOM 5944 N N . HIS B 1 161 ? -31.953 -14.602 -4.227 1 96.88 161 HIS B N 1
ATOM 5945 C CA . HIS B 1 161 ? -32.219 -15.867 -4.895 1 96.88 161 HIS B CA 1
ATOM 5946 C C . HIS B 1 161 ? -33.156 -16.734 -4.07 1 96.88 161 HIS B C 1
ATOM 5948 O O . HIS B 1 161 ? -33.625 -16.328 -2.998 1 96.88 161 HIS B O 1
ATOM 5954 N N . SER B 1 162 ? -33.469 -17.938 -4.613 1 94.25 162 SER B N 1
ATOM 5955 C CA . SER B 1 162 ? -34.312 -18.875 -3.896 1 94.25 162 SER B CA 1
ATOM 5956 C C . SER B 1 162 ? -33.75 -19.203 -2.521 1 94.25 162 SER B C 1
ATOM 5958 O O . SER B 1 162 ? -32.531 -19.359 -2.371 1 94.25 162 SER B O 1
ATOM 5960 N N . ALA B 1 163 ? -34.625 -19.359 -1.533 1 94.56 163 ALA B N 1
ATOM 5961 C CA . ALA B 1 163 ? -34.219 -19.625 -0.152 1 94.56 163 ALA B CA 1
ATOM 5962 C C . ALA B 1 163 ? -33.594 -21 -0.021 1 94.56 163 ALA B C 1
ATOM 5964 O O . ALA B 1 163 ? -32.969 -21.312 0.998 1 94.56 163 ALA B O 1
ATOM 5965 N N . LEU B 1 164 ? -33.625 -21.734 -1.011 1 92.19 164 LEU B N 1
ATOM 5966 C CA . LEU B 1 164 ? -33.031 -23.047 -1.009 1 92.19 164 LEU B CA 1
ATOM 5967 C C . LEU B 1 164 ? -31.516 -22.953 -1.095 1 92.19 164 LEU B C 1
ATOM 5969 O O . LEU B 1 164 ? -30.797 -23.922 -0.797 1 92.19 164 LEU B O 1
ATOM 5973 N N . TYR B 1 165 ? -31.047 -21.844 -1.505 1 95 165 TYR B N 1
ATOM 5974 C CA . TYR B 1 165 ? -29.625 -21.641 -1.71 1 95 165 TYR B CA 1
ATOM 5975 C C . TYR B 1 165 ? -29.047 -20.703 -0.649 1 95 165 TYR B C 1
ATOM 5977 O O . TYR B 1 165 ? -29.781 -20.016 0.043 1 95 165 TYR B O 1
ATOM 5985 N N . ASN B 1 166 ? -27.734 -20.797 -0.543 1 95.19 166 ASN B N 1
ATOM 5986 C CA . ASN B 1 166 ? -26.953 -19.875 0.268 1 95.19 166 ASN B CA 1
ATOM 5987 C C . ASN B 1 166 ? -25.812 -19.25 -0.536 1 95.19 166 ASN B C 1
ATOM 5989 O O . ASN B 1 166 ? -25.328 -19.844 -1.5 1 95.19 166 ASN B O 1
ATOM 5993 N N . THR B 1 167 ? -25.5 -18.031 -0.136 1 97.81 167 THR B N 1
ATOM 5994 C CA . THR B 1 167 ? -24.438 -17.328 -0.846 1 97.81 167 THR B CA 1
ATOM 5995 C C . THR B 1 167 ? -23.25 -17.078 0.077 1 97.81 167 THR B C 1
ATOM 5997 O O . THR B 1 167 ? -23.422 -16.703 1.239 1 97.81 167 THR B O 1
ATOM 6000 N N . ILE B 1 168 ? -22.047 -17.375 -0.429 1 97.56 168 ILE B N 1
ATOM 6001 C CA . ILE B 1 168 ? -20.797 -17 0.213 1 97.56 168 ILE B CA 1
ATOM 6002 C C . ILE B 1 168 ? -20.156 -15.836 -0.547 1 97.56 168 ILE B C 1
ATOM 6004 O O . ILE B 1 168 ? -20.109 -15.844 -1.779 1 97.56 168 ILE B O 1
ATOM 6008 N N . PHE B 1 169 ? -19.766 -14.797 0.159 1 97.62 169 PHE B N 1
ATOM 6009 C CA . PHE B 1 169 ? -19.109 -13.617 -0.39 1 97.62 169 PHE B CA 1
ATOM 6010 C C . PHE B 1 169 ? -17.812 -13.32 0.36 1 97.62 169 PHE B C 1
ATOM 6012 O O . PHE B 1 169 ? -17.469 -14.023 1.312 1 97.62 169 PHE B O 1
ATOM 6019 N N . ASN B 1 170 ? -17.047 -12.352 -0.107 1 96.25 170 ASN B N 1
ATOM 6020 C CA . ASN B 1 170 ? -15.766 -12 0.502 1 96.25 170 ASN B CA 1
ATOM 6021 C C . ASN B 1 170 ? -15.945 -11.516 1.938 1 96.25 170 ASN B C 1
ATOM 6023 O O . ASN B 1 170 ? -15.039 -11.656 2.762 1 96.25 170 ASN B O 1
ATOM 6027 N N . SER B 1 171 ? -17.047 -10.891 2.219 1 93.5 171 SER B N 1
ATOM 6028 C CA . SER B 1 171 ? -17.328 -10.359 3.551 1 93.5 171 SER B CA 1
ATOM 6029 C C . SER B 1 171 ? -18.484 -11.102 4.219 1 93.5 171 SER B C 1
ATOM 6031 O O . SER B 1 171 ? -19.156 -11.914 3.584 1 93.5 171 SER B O 1
ATOM 6033 N N . LYS B 1 172 ? -18.703 -10.812 5.516 1 90.75 172 LYS B N 1
ATOM 6034 C CA . LYS B 1 172 ? -19.766 -11.453 6.285 1 90.75 172 LYS B CA 1
ATOM 6035 C C . LYS B 1 172 ? -21.125 -10.859 5.941 1 90.75 172 LYS B C 1
ATOM 6037 O O . LYS B 1 172 ? -21.219 -9.672 5.602 1 90.75 172 LYS B O 1
ATOM 6042 N N . PRO B 1 173 ? -22.141 -11.727 6 1 93.12 173 PRO B N 1
ATOM 6043 C CA . PRO B 1 173 ? -23.484 -11.164 5.863 1 93.12 173 PRO B CA 1
ATOM 6044 C C . PRO B 1 173 ? -23.859 -10.25 7.027 1 93.12 173 PRO B C 1
ATOM 6046 O O . PRO B 1 173 ? -23.531 -10.531 8.18 1 93.12 173 PRO B O 1
ATOM 6049 N N . LYS B 1 174 ? -24.5 -9.172 6.695 1 86.81 174 LYS B N 1
ATOM 6050 C CA . LYS B 1 174 ? -24.984 -8.227 7.695 1 86.81 174 LYS B CA 1
ATOM 6051 C C . LYS B 1 174 ? -26.453 -8.484 8.016 1 86.81 174 LYS B C 1
ATOM 6053 O O . LYS B 1 174 ? -26.891 -8.328 9.156 1 86.81 174 LYS B O 1
ATOM 6058 N N . GLU B 1 175 ? -27.156 -8.766 6.918 1 91.75 175 GLU B N 1
ATOM 6059 C CA . GLU B 1 175 ? -28.609 -8.93 7.047 1 91.75 175 GLU B CA 1
ATOM 6060 C C . GLU B 1 175 ? -29.125 -9.977 6.07 1 91.75 175 GLU B C 1
ATOM 6062 O O . GLU B 1 175 ? -28.656 -10.07 4.938 1 91.75 175 GLU B O 1
ATOM 6067 N N . GLU B 1 176 ? -30.047 -10.75 6.602 1 94.62 176 GLU B N 1
ATOM 6068 C CA . GLU B 1 176 ? -30.766 -11.711 5.777 1 94.62 176 GLU B CA 1
ATOM 6069 C C . GLU B 1 176 ? -32.281 -11.555 5.941 1 94.62 176 GLU B C 1
ATOM 6071 O O . GLU B 1 176 ? -32.781 -11.508 7.062 1 94.62 176 GLU B O 1
ATOM 6076 N N . THR B 1 177 ? -32.938 -11.461 4.828 1 96.56 177 THR B N 1
ATOM 6077 C CA . THR B 1 177 ? -34.375 -11.328 4.855 1 96.56 177 THR B CA 1
ATOM 6078 C C . THR B 1 177 ? -35.031 -12.367 3.945 1 96.56 177 THR B C 1
ATOM 6080 O O . THR B 1 177 ? -34.469 -12.719 2.902 1 96.56 177 THR B O 1
ATOM 6083 N N . TYR B 1 178 ? -36.25 -12.742 4.395 1 95.81 178 TYR B N 1
ATOM 6084 C CA . TYR B 1 178 ? -37.031 -13.727 3.639 1 95.81 178 TYR B CA 1
ATOM 6085 C C . TYR B 1 178 ? -38.375 -13.156 3.225 1 95.81 178 TYR B C 1
ATOM 6087 O O . TYR B 1 178 ? -39.094 -12.57 4.043 1 95.81 178 TYR B O 1
ATOM 6095 N N . VAL B 1 179 ? -38.656 -13.258 1.981 1 95.19 179 VAL B N 1
ATOM 6096 C C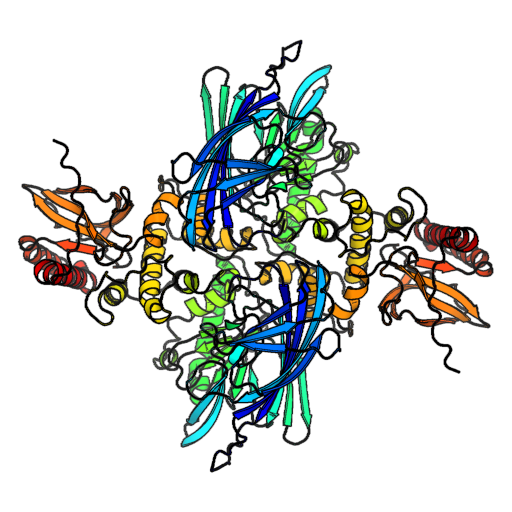A . VAL B 1 179 ? -39.969 -12.898 1.44 1 95.19 179 VAL B CA 1
ATOM 6097 C C . VAL B 1 179 ? -40.5 -14.031 0.561 1 95.19 179 VAL B C 1
ATOM 6099 O O . VAL B 1 179 ? -40.062 -14.203 -0.577 1 95.19 179 VAL B O 1
ATOM 6102 N N . GLY B 1 180 ? -41.438 -14.773 1.093 1 93.62 180 GLY B N 1
ATOM 6103 C CA . GLY B 1 180 ? -41.875 -15.961 0.377 1 93.62 180 GLY B CA 1
ATOM 6104 C C . GLY B 1 180 ? -40.781 -17.016 0.265 1 93.62 180 GLY B C 1
ATOM 6105 O O . GLY B 1 180 ? -40.25 -17.469 1.276 1 93.62 180 GLY B O 1
ATOM 6106 N N . PHE B 1 181 ? -40.531 -17.281 -1.025 1 92.12 181 PHE B N 1
ATOM 6107 C CA . PHE B 1 181 ? -39.531 -18.312 -1.265 1 92.12 181 PHE B CA 1
ATOM 6108 C C . PHE B 1 181 ? -38.188 -17.688 -1.631 1 92.12 181 PHE B C 1
ATOM 6110 O O . PHE B 1 181 ? -37.219 -18.406 -1.978 1 92.12 181 PHE B O 1
ATOM 6117 N N . ASP B 1 182 ? -38.125 -16.391 -1.49 1 95.06 182 ASP B N 1
ATOM 6118 C CA . ASP B 1 182 ? -36.906 -15.68 -1.859 1 95.06 182 ASP B CA 1
ATOM 6119 C C . ASP B 1 182 ? -36.125 -15.25 -0.621 1 95.06 182 ASP B C 1
ATOM 6121 O O . ASP B 1 182 ? -36.719 -14.859 0.387 1 95.06 182 ASP B O 1
ATOM 6125 N N . LYS B 1 183 ? -34.906 -15.414 -0.751 1 96.75 183 LYS B N 1
ATOM 6126 C CA . LYS B 1 183 ? -34 -14.953 0.279 1 96.75 183 LYS B CA 1
ATOM 6127 C C . LYS B 1 183 ? -33.125 -13.82 -0.24 1 96.75 183 LYS B C 1
ATOM 6129 O O . LYS B 1 183 ? -32.562 -13.914 -1.333 1 96.75 183 LYS B O 1
ATOM 6134 N N . THR B 1 184 ? -33.031 -12.719 0.521 1 98.12 184 THR B N 1
ATOM 6135 C CA . THR B 1 184 ? -32.125 -11.617 0.222 1 98.12 184 THR B CA 1
ATOM 6136 C C . THR B 1 184 ? -31.062 -11.484 1.3 1 98.12 184 THR B C 1
ATOM 6138 O O . THR B 1 184 ? -31.375 -11.383 2.486 1 98.12 184 THR B O 1
ATOM 6141 N N . THR B 1 185 ? -29.875 -11.609 0.911 1 97.94 185 THR B N 1
ATOM 6142 C CA . THR B 1 185 ? -28.75 -11.445 1.824 1 97.94 185 THR B CA 1
ATOM 6143 C C . THR B 1 185 ? -27.953 -10.18 1.491 1 97.94 185 THR B C 1
ATOM 6145 O O . THR B 1 185 ? -27.547 -9.984 0.345 1 97.94 185 THR B O 1
ATOM 6148 N N . THR B 1 186 ? -27.75 -9.312 2.439 1 95.88 186 THR B N 1
ATOM 6149 C CA . THR B 1 186 ? -26.906 -8.141 2.307 1 95.88 186 THR B CA 1
ATOM 6150 C C . THR B 1 186 ? -25.594 -8.328 3.064 1 95.88 186 THR B C 1
ATOM 6152 O O . THR B 1 186 ? -25.609 -8.617 4.262 1 95.88 186 THR B O 1
ATOM 6155 N N . PHE B 1 187 ? -24.516 -8.203 2.34 1 95 187 PHE B N 1
ATOM 6156 C CA . PHE B 1 187 ? -23.203 -8.375 2.926 1 95 187 PHE B CA 1
ATOM 6157 C C . PHE B 1 187 ? -22.578 -7.027 3.275 1 95 187 PHE B C 1
ATOM 6159 O O . PHE B 1 187 ? -22.969 -6 2.717 1 95 187 PHE B O 1
ATOM 6166 N N . GLY B 1 188 ? -21.672 -7.035 4.238 1 87.19 188 GLY B N 1
ATOM 6167 C CA . GLY B 1 188 ? -20.906 -5.836 4.551 1 87.19 188 GLY B CA 1
ATOM 6168 C C . GLY B 1 188 ? -19.859 -5.504 3.506 1 87.19 188 GLY B C 1
ATOM 6169 O O . GLY B 1 188 ? -19.672 -6.254 2.545 1 87.19 188 GLY B O 1
ATOM 6170 N N . TRP B 1 189 ? -19.234 -4.359 3.674 1 88.94 189 TRP B N 1
ATOM 6171 C CA . TRP B 1 189 ? -18.141 -3.973 2.783 1 88.94 189 TRP B CA 1
ATOM 6172 C C . TRP B 1 189 ? -16.953 -4.918 2.932 1 88.94 189 TRP B C 1
ATOM 6174 O O . TRP B 1 189 ? -16.641 -5.379 4.035 1 88.94 189 TRP B O 1
ATOM 6184 N N . THR B 1 190 ? -16.375 -5.207 1.836 1 90.94 190 THR B N 1
ATOM 6185 C CA . THR B 1 190 ? -15.117 -5.957 1.868 1 90.94 190 THR B CA 1
ATOM 6186 C C . THR B 1 190 ? -13.953 -5.051 2.242 1 90.94 190 THR B C 1
ATOM 6188 O O . THR B 1 190 ? -14.086 -3.824 2.24 1 90.94 190 THR B O 1
ATOM 6191 N N . ALA B 1 191 ? -12.844 -5.703 2.654 1 84.31 191 ALA B N 1
ATOM 6192 C CA . ALA B 1 191 ? -11.586 -4.965 2.568 1 84.31 191 ALA B CA 1
ATOM 6193 C C . ALA B 1 191 ? -11.281 -4.566 1.127 1 84.31 191 ALA B C 1
ATOM 6195 O O . ALA B 1 191 ? -11.914 -5.059 0.192 1 84.31 191 ALA B O 1
ATOM 6196 N N . PRO B 1 192 ? -10.406 -3.559 0.946 1 85.44 192 PRO B N 1
ATOM 6197 C CA . PRO B 1 192 ? -10.031 -3.291 -0.446 1 85.44 192 PRO B CA 1
ATOM 6198 C C . PRO B 1 192 ? -9.586 -4.547 -1.189 1 85.44 192 PRO B C 1
ATOM 6200 O O . PRO B 1 192 ? -8.672 -5.242 -0.738 1 85.44 192 PRO B O 1
ATOM 6203 N N . THR B 1 193 ? -10.297 -4.855 -2.203 1 90.81 193 THR B N 1
ATOM 6204 C CA . THR B 1 193 ? -10.086 -6.105 -2.926 1 90.81 193 THR B CA 1
ATOM 6205 C C . THR B 1 193 ? -10.039 -5.859 -4.43 1 90.81 193 THR B C 1
ATOM 6207 O O . THR B 1 193 ? -10.844 -5.094 -4.965 1 90.81 193 THR B O 1
ATOM 6210 N N . SER B 1 194 ? -9.016 -6.492 -5.043 1 89 194 SER B N 1
ATOM 6211 C CA . SER B 1 194 ? -8.945 -6.457 -6.5 1 89 194 SER B CA 1
ATOM 6212 C C . SER B 1 194 ? -10.164 -7.129 -7.125 1 89 194 SER B C 1
ATOM 6214 O O . SER B 1 194 ? -10.688 -8.109 -6.586 1 89 194 SER B O 1
ATOM 6216 N N . PRO B 1 195 ? -10.57 -6.645 -8.297 1 93.19 195 PRO B N 1
ATOM 6217 C CA . PRO B 1 195 ? -11.766 -7.223 -8.914 1 93.19 195 PRO B CA 1
ATOM 6218 C C . PRO B 1 195 ? -11.641 -8.727 -9.141 1 93.19 195 PRO B C 1
ATOM 6220 O O . PRO B 1 195 ? -12.609 -9.469 -8.953 1 93.19 195 PRO B O 1
ATOM 6223 N N . HIS B 1 196 ? -10.523 -9.211 -9.484 1 91.19 196 HIS B N 1
ATOM 6224 C CA . HIS B 1 196 ? -10.383 -10.617 -9.82 1 91.19 196 HIS B CA 1
ATOM 6225 C C . HIS B 1 196 ? -10.422 -11.492 -8.57 1 91.19 196 HIS B C 1
ATOM 6227 O O . HIS B 1 196 ? -10.57 -12.711 -8.664 1 91.19 196 HIS B O 1
ATOM 6233 N N . ARG B 1 197 ? -10.367 -10.875 -7.418 1 92.94 197 ARG B N 1
ATOM 6234 C CA . ARG B 1 197 ? -10.359 -11.617 -6.168 1 92.94 197 ARG B CA 1
ATOM 6235 C C . ARG B 1 197 ? -11.734 -11.594 -5.504 1 92.94 197 ARG B C 1
ATOM 6237 O O . ARG B 1 197 ? -11.898 -12.07 -4.379 1 92.94 197 ARG B O 1
ATOM 6244 N N . ILE B 1 198 ? -12.672 -11.055 -6.145 1 96.44 198 ILE B N 1
ATOM 6245 C CA . ILE B 1 198 ? -14.047 -11.094 -5.664 1 96.44 198 ILE B CA 1
ATOM 6246 C C . ILE B 1 198 ? -14.625 -12.492 -5.887 1 96.44 198 ILE B C 1
ATOM 6248 O O . ILE B 1 198 ? -14.422 -13.094 -6.941 1 96.44 198 ILE B O 1
ATOM 6252 N N . SER B 1 199 ? -15.297 -12.961 -4.852 1 97.12 199 SER B N 1
ATOM 6253 C CA . SER B 1 199 ? -15.852 -14.312 -4.914 1 97.12 199 SER B CA 1
ATOM 6254 C C . SER B 1 199 ? -17.328 -14.32 -4.531 1 97.12 199 SER B C 1
ATOM 6256 O O . SER B 1 199 ? -17.719 -13.734 -3.518 1 97.12 199 SER B O 1
ATOM 6258 N N . ILE B 1 200 ? -18.094 -14.898 -5.344 1 98.19 200 ILE B N 1
ATOM 6259 C CA . ILE B 1 200 ? -19.484 -15.219 -5.07 1 98.19 200 ILE B CA 1
ATOM 6260 C C . ILE B 1 200 ? -19.734 -16.703 -5.316 1 98.19 200 ILE B C 1
ATOM 6262 O O . ILE B 1 200 ? -19.406 -17.234 -6.379 1 98.19 200 ILE B O 1
ATOM 6266 N N . PHE B 1 201 ? -20.234 -17.359 -4.344 1 97.94 201 PHE B N 1
ATOM 6267 C CA . PHE B 1 201 ? -20.562 -18.781 -4.457 1 97.94 201 PHE B CA 1
ATOM 6268 C C . PHE B 1 201 ? -21.969 -19.062 -3.953 1 97.94 201 PHE B C 1
ATOM 6270 O O . PHE B 1 201 ? -22.266 -18.844 -2.775 1 97.94 201 PHE B O 1
ATOM 6277 N N . ILE B 1 202 ? -22.844 -19.5 -4.844 1 97.5 202 ILE B N 1
ATOM 6278 C CA . ILE B 1 202 ? -24.219 -19.828 -4.531 1 97.5 202 ILE B CA 1
ATOM 6279 C C . ILE B 1 202 ? -24.422 -21.344 -4.613 1 97.5 202 ILE B C 1
ATOM 6281 O O . ILE B 1 202 ? -24.219 -21.938 -5.668 1 97.5 202 ILE B O 1
ATOM 6285 N N . SER B 1 203 ? -24.844 -21.906 -3.48 1 95.94 203 SER B N 1
ATOM 6286 C CA . SER B 1 203 ? -25.016 -23.359 -3.516 1 95.94 203 SER B CA 1
ATOM 6287 C C . SER B 1 203 ? -25.906 -23.844 -2.377 1 95.94 203 SER B C 1
ATOM 6289 O O . SER B 1 203 ? -26.359 -23.031 -1.554 1 95.94 203 SER B O 1
ATOM 6291 N N . GLU B 1 204 ? -26.078 -25.172 -2.41 1 93.25 204 GLU B N 1
ATOM 6292 C CA . GLU B 1 204 ? -26.812 -25.859 -1.354 1 93.25 204 GLU B CA 1
ATOM 6293 C C . GLU B 1 204 ? -25.859 -26.594 -0.419 1 93.25 204 GLU B C 1
ATOM 6295 O O . GLU B 1 204 ? -26.297 -27.438 0.375 1 93.25 204 GLU B O 1
ATOM 6300 N N . LEU B 1 205 ? -24.641 -26.266 -0.525 1 92.69 205 LEU B N 1
ATOM 6301 C CA . LEU B 1 205 ? -23.656 -26.984 0.269 1 92.69 205 LEU B CA 1
ATOM 6302 C C . LEU B 1 205 ? -23.859 -26.734 1.758 1 92.69 205 LEU B C 1
ATOM 6304 O O . LEU B 1 205 ? -24.312 -25.641 2.152 1 92.69 205 LEU B O 1
ATOM 6308 N N . ASP B 1 206 ? -23.484 -27.734 2.518 1 90.44 206 ASP B N 1
ATOM 6309 C CA . ASP B 1 206 ? -23.531 -27.594 3.969 1 90.44 206 ASP B CA 1
ATOM 6310 C C . ASP B 1 206 ? -22.328 -26.812 4.492 1 90.44 206 ASP B C 1
ATOM 6312 O O . ASP B 1 206 ? -21.359 -26.594 3.758 1 90.44 206 ASP B O 1
ATOM 6316 N N . LYS B 1 207 ? -22.469 -26.344 5.676 1 91.25 207 LYS B N 1
ATOM 6317 C CA . LYS B 1 207 ? -21.344 -25.641 6.277 1 91.25 207 LYS B CA 1
ATOM 6318 C C . LYS B 1 207 ? -21.141 -26.062 7.727 1 91.25 207 LYS B C 1
ATOM 6320 O O . LYS B 1 207 ? -22.078 -26.516 8.391 1 91.25 207 LYS B O 1
ATOM 6325 N N . VAL B 1 208 ? -19.906 -26.062 8.133 1 88.44 208 VAL B N 1
ATOM 6326 C CA . VAL B 1 208 ? -19.516 -26.266 9.523 1 88.44 208 VAL B CA 1
ATOM 6327 C C . VAL B 1 208 ? -18.641 -25.125 9.992 1 88.44 208 VAL B C 1
ATOM 6329 O O . VAL B 1 208 ? -17.797 -24.625 9.234 1 88.44 208 VAL B O 1
ATOM 6332 N N . SER B 1 209 ? -18.938 -24.578 11.164 1 83.5 209 SER B N 1
ATOM 6333 C CA . SER B 1 209 ? -18.172 -23.453 11.703 1 83.5 209 SER B CA 1
ATOM 6334 C C . SER B 1 209 ? -17.234 -23.906 12.812 1 83.5 209 SER B C 1
ATOM 6336 O O . SER B 1 209 ? -17.484 -24.906 13.477 1 83.5 209 SER B O 1
ATOM 6338 N N . ASP B 1 210 ? -16.078 -23.25 12.727 1 73.44 210 ASP B N 1
ATOM 6339 C CA . ASP B 1 210 ? -15.133 -23.422 13.828 1 73.44 210 ASP B CA 1
ATOM 6340 C C . ASP B 1 210 ? -15.641 -22.734 15.094 1 73.44 210 ASP B C 1
ATOM 6342 O O . ASP B 1 210 ? -15.977 -21.547 15.062 1 73.44 210 ASP B O 1
ATOM 6346 N N . ASP B 1 211 ? -15.977 -23.453 16.109 1 63.06 211 ASP B N 1
ATOM 6347 C CA . ASP B 1 211 ? -16.562 -22.953 17.344 1 63.06 211 ASP B CA 1
ATOM 6348 C C . ASP B 1 211 ? -15.508 -22.297 18.234 1 63.06 211 ASP B C 1
ATOM 6350 O O . ASP B 1 211 ? -15.805 -21.859 19.344 1 63.06 211 ASP B O 1
ATOM 6354 N N . SER B 1 212 ? -14.359 -22.25 17.688 1 61.53 212 SER B N 1
ATOM 6355 C CA . SER B 1 212 ? -13.352 -21.719 18.609 1 61.53 212 SER B CA 1
ATOM 6356 C C . SER B 1 212 ? -13.453 -20.203 18.734 1 61.53 212 SER B C 1
ATOM 6358 O O . SER B 1 212 ? -13.906 -19.531 17.812 1 61.53 212 SER B O 1
ATOM 6360 N N . GLU B 1 213 ? -13.539 -19.75 19.984 1 54.81 213 GLU B N 1
ATOM 6361 C CA . GLU B 1 213 ? -13.602 -18.344 20.328 1 54.81 213 GLU B CA 1
ATOM 6362 C C . GLU B 1 213 ? -12.484 -17.547 19.641 1 54.81 213 GLU B C 1
ATOM 6364 O O . GLU B 1 213 ? -11.445 -17.281 20.25 1 54.81 213 GLU B O 1
ATOM 6369 N N . GLN B 1 214 ? -12.398 -17.797 18.281 1 61.16 214 GLN B N 1
ATOM 6370 C CA . GLN B 1 214 ? -11.312 -17.062 17.625 1 61.16 214 GLN B CA 1
ATOM 6371 C C . GLN B 1 214 ? -11.828 -15.812 16.938 1 61.16 214 GLN B C 1
ATOM 6373 O O . GLN B 1 214 ? -13.039 -15.641 16.766 1 61.16 214 GLN B O 1
ATOM 6378 N N . MET B 1 215 ? -11.023 -14.812 16.766 1 64.88 215 MET B N 1
ATOM 6379 C CA . MET B 1 215 ? -11.273 -13.5 16.172 1 64.88 215 MET B CA 1
ATOM 6380 C C . MET B 1 215 ? -11.688 -13.641 14.711 1 64.88 215 MET B C 1
ATOM 6382 O O . MET B 1 215 ? -12.406 -12.789 14.18 1 64.88 215 MET B O 1
ATOM 6386 N N . VAL B 1 216 ? -11.359 -14.844 14.125 1 82 216 VAL B N 1
ATOM 6387 C CA . VAL B 1 216 ? -11.672 -15.031 12.711 1 82 216 VAL B CA 1
ATOM 6388 C C . VAL B 1 216 ? -12.789 -16.062 12.562 1 82 216 VAL B C 1
ATOM 6390 O O . VAL B 1 216 ? -12.711 -17.156 13.109 1 82 216 VAL B O 1
ATOM 6393 N N . ASP B 1 217 ? -13.906 -15.742 11.984 1 89.25 217 ASP B N 1
ATOM 6394 C CA . ASP B 1 217 ? -15 -16.656 11.664 1 89.25 217 ASP B CA 1
ATOM 6395 C C . ASP B 1 217 ? -14.594 -17.625 10.555 1 89.25 217 ASP B C 1
ATOM 6397 O O . ASP B 1 217 ? -14.695 -17.312 9.375 1 89.25 217 ASP B O 1
ATOM 6401 N N . LEU B 1 218 ? -14.18 -18.859 10.992 1 91.75 218 LEU B N 1
ATOM 6402 C CA . LEU B 1 218 ? -13.734 -19.875 10.047 1 91.75 218 LEU B CA 1
ATOM 6403 C C . LEU B 1 218 ? -14.859 -20.859 9.742 1 91.75 218 LEU B C 1
ATOM 6405 O O . LEU B 1 218 ? -15.391 -21.516 10.648 1 91.75 218 LEU B O 1
ATOM 6409 N N . GLN B 1 219 ? -15.203 -20.969 8.438 1 92.38 219 GLN B N 1
ATOM 6410 C CA . GLN B 1 219 ? -16.25 -21.891 8.016 1 92.38 219 GLN B CA 1
ATOM 6411 C C . GLN B 1 219 ? -15.758 -22.812 6.902 1 92.38 219 GLN B C 1
ATOM 6413 O O . GLN B 1 219 ? -14.984 -22.391 6.035 1 92.38 219 GLN B O 1
ATOM 6418 N N . ILE B 1 220 ? -16.203 -24.047 6.961 1 91.69 220 ILE B N 1
ATOM 6419 C CA . ILE B 1 220 ? -15.906 -25.016 5.918 1 91.69 220 ILE B CA 1
ATOM 6420 C C . ILE B 1 220 ? -17.203 -25.438 5.223 1 91.69 220 ILE B C 1
ATOM 6422 O O . ILE B 1 220 ? -18.172 -25.812 5.883 1 91.69 220 ILE B O 1
ATOM 6426 N N . HIS B 1 221 ? -17.172 -25.359 3.916 1 93.81 221 HIS B N 1
ATOM 6427 C CA . HIS B 1 221 ? -18.344 -25.688 3.115 1 93.81 221 HIS B CA 1
ATOM 6428 C C . HIS B 1 221 ? -18.062 -26.875 2.201 1 93.81 221 HIS B C 1
ATOM 6430 O O . HIS B 1 221 ? -16.984 -26.984 1.628 1 93.81 221 HIS B O 1
ATOM 6436 N N . GLY B 1 222 ? -18.969 -27.766 2.123 1 91.44 222 GLY B N 1
ATOM 6437 C CA . GLY B 1 222 ? -18.859 -28.938 1.258 1 91.44 222 GLY B CA 1
ATOM 6438 C C . GLY B 1 222 ? -20.016 -29.906 1.432 1 91.44 222 GLY B C 1
ATOM 6439 O O . GLY B 1 222 ? -20.938 -29.656 2.205 1 91.44 222 GLY B O 1
ATOM 6440 N N . GLU B 1 223 ? -19.891 -30.969 0.665 1 89.12 223 GLU B N 1
ATOM 6441 C CA . GLU B 1 223 ? -20.859 -32.031 0.821 1 89.12 223 GLU B CA 1
ATOM 6442 C C . GLU B 1 223 ? -20.703 -32.719 2.17 1 89.12 223 GLU B C 1
ATOM 6444 O O . GLU B 1 223 ? -19.625 -32.719 2.752 1 89.12 223 GLU B O 1
ATOM 6449 N N . ALA B 1 224 ? -21.703 -33.375 2.553 1 85 224 ALA B N 1
ATOM 6450 C CA . ALA B 1 224 ? -21.766 -33.938 3.891 1 85 224 ALA B CA 1
ATOM 6451 C C . ALA B 1 224 ? -20.641 -34.969 4.102 1 85 224 ALA B C 1
ATOM 6453 O O . ALA B 1 224 ? -19.984 -34.938 5.145 1 85 224 ALA B O 1
ATOM 6454 N N . PRO B 1 225 ? -20.359 -35.812 3.174 1 82.31 225 PRO B N 1
ATOM 6455 C CA . PRO B 1 225 ? -19.281 -36.75 3.4 1 82.31 225 PRO B CA 1
ATOM 6456 C C . PRO B 1 225 ? -17.922 -36.094 3.572 1 82.31 225 PRO B C 1
ATOM 6458 O O . PRO B 1 225 ? -17.109 -36.531 4.391 1 82.31 225 PRO B O 1
ATOM 6461 N N . PHE B 1 226 ? -17.75 -35.062 2.832 1 83.5 226 PHE B N 1
ATOM 6462 C CA . PHE B 1 226 ? -16.516 -34.281 2.936 1 83.5 226 PHE B CA 1
ATOM 6463 C C . PHE B 1 226 ? -16.406 -33.625 4.301 1 83.5 226 PHE B C 1
ATOM 6465 O O . PHE B 1 226 ? -15.352 -33.688 4.938 1 83.5 226 PHE B O 1
ATOM 6472 N N . LEU B 1 227 ? -17.422 -33.062 4.75 1 86.12 227 LEU B N 1
ATOM 6473 C CA . LEU B 1 227 ? -17.406 -32.344 6.02 1 86.12 227 LEU B CA 1
ATOM 6474 C C . LEU B 1 227 ? -17.172 -33.312 7.184 1 86.12 227 LEU B C 1
ATOM 6476 O O . LEU B 1 227 ? -16.484 -32.969 8.148 1 86.12 227 LEU B O 1
ATOM 6480 N N . LYS B 1 228 ? -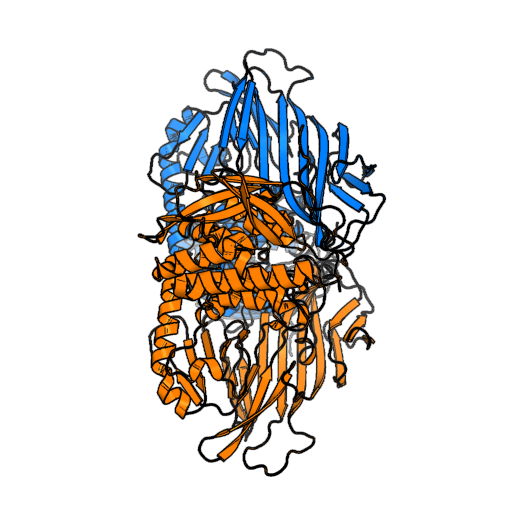17.734 -34.406 7.023 1 81.38 228 LYS B N 1
ATOM 6481 C CA . LYS B 1 228 ? -17.547 -35.375 8.078 1 81.38 228 LYS B CA 1
ATOM 6482 C C . LYS B 1 228 ? -16.094 -35.812 8.172 1 81.38 228 LYS B C 1
ATOM 6484 O O . LYS B 1 228 ? -15.562 -36 9.273 1 81.38 228 LYS B O 1
ATOM 6489 N N . GLN B 1 229 ? -15.508 -35.906 7.09 1 79.81 229 GLN B N 1
ATOM 6490 C CA . GLN B 1 229 ? -14.148 -36.438 7.035 1 79.81 229 GLN B CA 1
ATOM 6491 C C . GLN B 1 229 ? -13.117 -35.344 7.27 1 79.81 229 GLN B C 1
ATOM 6493 O O . GLN B 1 229 ? -12.094 -35.562 7.926 1 79.81 229 GLN B O 1
ATOM 6498 N N . CYS B 1 230 ? -13.344 -34.188 6.738 1 78.94 230 CYS B N 1
ATOM 6499 C CA . CYS B 1 230 ? -12.234 -33.281 6.57 1 78.94 230 CYS B CA 1
ATOM 6500 C C . CYS B 1 230 ? -12.406 -32.031 7.461 1 78.94 230 CYS B C 1
ATOM 6502 O O . CYS B 1 230 ? -11.484 -31.234 7.605 1 78.94 230 CYS B O 1
ATOM 6504 N N . LYS B 1 231 ? -13.469 -31.969 8.148 1 79.19 231 LYS B N 1
ATOM 6505 C CA . LYS B 1 231 ? -13.727 -30.766 8.93 1 79.19 231 LYS B CA 1
ATOM 6506 C C . LYS B 1 231 ? -12.641 -30.547 9.984 1 79.19 231 LYS B C 1
ATOM 6508 O O . LYS B 1 231 ? -12.031 -29.484 10.047 1 79.19 231 LYS B O 1
ATOM 6513 N N . LYS B 1 232 ? -12.422 -31.5 10.781 1 80.62 232 LYS B N 1
ATOM 6514 C CA . LYS B 1 232 ? -11.508 -31.328 11.906 1 80.62 232 LYS B CA 1
ATOM 6515 C C . LYS B 1 232 ? -10.078 -31.125 11.422 1 80.62 232 LYS B C 1
ATOM 6517 O O . LYS B 1 232 ? -9.391 -30.203 11.859 1 80.62 232 LYS B O 1
ATOM 6522 N N . PRO B 1 233 ? -9.625 -31.953 10.484 1 82.88 233 PRO B N 1
ATOM 6523 C CA . PRO B 1 233 ? -8.258 -31.75 10.008 1 82.88 233 PRO B CA 1
ATOM 6524 C C . PRO B 1 233 ? -8.062 -30.406 9.305 1 82.88 233 PRO B C 1
ATOM 6526 O O . PRO B 1 233 ? -7.012 -29.781 9.445 1 82.88 233 PRO B O 1
ATOM 6529 N N . LEU B 1 234 ? -9 -29.984 8.617 1 84.69 234 LEU B N 1
ATOM 6530 C CA . LEU B 1 234 ? -8.883 -28.734 7.875 1 84.69 234 LEU B CA 1
ATOM 6531 C C . LEU B 1 234 ? -8.891 -27.531 8.82 1 84.69 234 LEU B C 1
ATOM 6533 O O . LEU B 1 234 ? -8.148 -26.562 8.617 1 84.69 234 LEU B O 1
ATOM 6537 N N . ILE B 1 235 ? -9.727 -27.594 9.781 1 85.88 235 ILE B N 1
ATOM 6538 C CA . ILE B 1 235 ? -9.781 -26.531 10.766 1 85.88 235 ILE B CA 1
ATOM 6539 C C . ILE B 1 235 ? -8.461 -26.453 11.531 1 85.88 235 ILE B C 1
ATOM 6541 O O . ILE B 1 235 ? -7.891 -25.375 11.695 1 85.88 235 ILE B O 1
ATOM 6545 N N . SER B 1 236 ? -8.055 -27.578 11.922 1 84.12 236 SER B N 1
ATOM 6546 C CA . SER B 1 236 ? -6.812 -27.625 12.695 1 84.12 236 SER B CA 1
ATOM 6547 C C . SER B 1 236 ? -5.629 -27.125 11.875 1 84.12 236 SER B C 1
ATOM 6549 O O . SER B 1 236 ? -4.777 -26.406 12.383 1 84.12 236 SER B O 1
ATOM 6551 N N . LYS B 1 237 ? -5.555 -27.562 10.695 1 85.62 237 LYS B N 1
ATOM 6552 C CA . LYS B 1 237 ? -4.461 -27.156 9.828 1 85.62 237 LYS B CA 1
ATOM 6553 C C . LYS B 1 237 ? -4.523 -25.656 9.547 1 85.62 237 LYS B C 1
ATOM 6555 O O . LYS B 1 237 ? -3.492 -24.969 9.531 1 85.62 237 LYS B O 1
ATOM 6560 N N . THR B 1 238 ? -5.695 -25.172 9.266 1 88 238 THR B N 1
ATOM 6561 C CA . THR B 1 238 ? -5.867 -23.75 8.992 1 88 238 THR B CA 1
ATOM 6562 C C . THR B 1 238 ? -5.449 -22.906 10.195 1 88 238 THR B C 1
ATOM 6564 O O . THR B 1 238 ? -4.75 -21.906 10.047 1 88 238 THR B O 1
ATOM 6567 N N . GLN B 1 239 ? -5.801 -23.344 11.328 1 86.31 239 GLN B N 1
ATOM 6568 C CA . GLN B 1 239 ? -5.445 -22.641 12.562 1 86.31 239 GLN B CA 1
ATOM 6569 C C . GLN B 1 239 ? -3.938 -22.688 12.797 1 86.31 239 GLN B C 1
ATOM 6571 O O . GLN B 1 239 ? -3.354 -21.703 13.25 1 86.31 239 GLN B O 1
ATOM 6576 N N . LEU B 1 240 ? -3.426 -23.797 12.539 1 87.12 240 LEU B N 1
ATOM 6577 C CA . LEU B 1 240 ? -1.981 -23.938 12.695 1 87.12 240 LEU B CA 1
ATOM 6578 C C . LEU B 1 240 ? -1.241 -23 11.758 1 87.12 240 LEU B C 1
ATOM 6580 O O . LEU B 1 240 ? -0.248 -22.375 12.148 1 87.12 240 LEU B O 1
ATOM 6584 N N . LEU B 1 241 ? -1.688 -22.953 10.555 1 87.56 241 LEU B N 1
ATOM 6585 C CA . LEU B 1 241 ? -1.06 -22.062 9.586 1 87.56 241 LEU B CA 1
ATOM 6586 C C . LEU B 1 241 ? -1.216 -20.609 10 1 87.56 241 LEU B C 1
ATOM 6588 O O . LEU B 1 241 ? -0.28 -19.812 9.859 1 87.56 241 LEU B O 1
ATOM 6592 N N . MET B 1 242 ? -2.363 -20.219 10.5 1 87 242 MET B N 1
ATOM 6593 C CA . MET B 1 242 ? -2.592 -18.859 10.977 1 87 242 MET B CA 1
ATOM 6594 C C . MET B 1 242 ? -1.651 -18.531 12.133 1 87 242 MET B C 1
ATOM 6596 O O . MET B 1 242 ? -1.11 -17.422 12.195 1 87 242 MET B O 1
ATOM 6600 N N . LYS B 1 243 ? -1.528 -19.438 12.977 1 86.81 243 LYS B N 1
ATOM 6601 C CA . LYS B 1 243 ? -0.628 -19.25 14.109 1 86.81 243 LYS B CA 1
ATOM 6602 C C . LYS B 1 243 ? 0.813 -19.062 13.641 1 86.81 243 LYS B C 1
ATOM 6604 O O . LYS B 1 243 ? 1.52 -18.172 14.125 1 86.81 243 LYS B O 1
ATOM 6609 N N . LYS B 1 244 ? 1.227 -19.875 12.758 1 86.31 244 LYS B N 1
ATOM 6610 C CA . LYS B 1 244 ? 2.592 -19.797 12.25 1 86.31 244 LYS B CA 1
ATOM 6611 C C . LYS B 1 244 ? 2.836 -18.469 11.531 1 86.31 244 LYS B C 1
ATOM 6613 O O . LYS B 1 244 ? 3.912 -17.875 11.648 1 86.31 244 LYS B O 1
ATOM 6618 N N . MET B 1 245 ? 1.87 -18.109 10.766 1 83.5 245 MET B N 1
ATOM 6619 C CA . MET B 1 245 ? 2.002 -16.844 10.055 1 83.5 245 MET B CA 1
ATOM 6620 C C . MET B 1 245 ? 2.1 -15.68 11.031 1 83.5 245 MET B C 1
ATOM 6622 O O . MET B 1 245 ? 2.904 -14.766 10.836 1 83.5 245 MET B O 1
ATOM 6626 N N . LYS B 1 246 ? 1.293 -15.672 12.055 1 80.31 246 LYS B N 1
ATOM 6627 C CA . LYS B 1 246 ? 1.331 -14.625 13.07 1 80.31 246 LYS B CA 1
ATOM 6628 C C . LYS B 1 246 ? 2.678 -14.609 13.789 1 80.31 246 LYS B C 1
ATOM 6630 O O . LYS B 1 246 ? 3.242 -13.547 14.039 1 80.31 246 LYS B O 1
ATOM 6635 N N . GLU B 1 247 ? 3.127 -15.695 14.07 1 80.31 247 GLU B N 1
ATOM 6636 C CA . GLU B 1 247 ? 4.375 -15.805 14.82 1 80.31 247 GLU B CA 1
ATOM 6637 C C . GLU B 1 247 ? 5.566 -15.383 13.969 1 80.31 247 GLU B C 1
ATOM 6639 O O . GLU B 1 247 ? 6.5 -14.75 14.469 1 80.31 247 GLU B O 1
ATOM 6644 N N . ARG B 1 248 ? 5.5 -15.727 12.812 1 76.06 248 ARG B N 1
ATOM 6645 C CA . ARG B 1 248 ? 6.652 -15.477 11.953 1 76.06 248 ARG B CA 1
ATOM 6646 C C . ARG B 1 248 ? 6.637 -14.055 11.414 1 76.06 248 ARG B C 1
ATOM 6648 O O . ARG B 1 248 ? 7.688 -13.438 11.227 1 76.06 248 ARG B O 1
ATOM 6655 N N . PHE B 1 249 ? 5.488 -13.648 11.086 1 70.81 249 PHE B N 1
ATOM 6656 C CA . PHE B 1 249 ? 5.422 -12.344 10.438 1 70.81 249 PHE B CA 1
ATOM 6657 C C . PHE B 1 249 ? 4.848 -11.297 11.391 1 70.81 249 PHE B C 1
ATOM 6659 O O . PHE B 1 249 ? 4.926 -10.094 11.117 1 70.81 249 PHE B O 1
ATOM 6666 N N . GLY B 1 250 ? 4.379 -11.688 12.5 1 67.19 250 GLY B N 1
ATOM 6667 C CA . GLY B 1 250 ? 3.801 -10.75 13.453 1 67.19 250 GLY B CA 1
ATOM 6668 C C . GLY B 1 250 ? 2.504 -10.133 12.969 1 67.19 250 GLY B C 1
ATOM 6669 O O . GLY B 1 250 ? 2.072 -9.094 13.484 1 67.19 250 GLY B O 1
ATOM 6670 N N . ILE B 1 251 ? 2.08 -10.625 11.93 1 66.69 251 ILE B N 1
ATOM 6671 C CA . ILE B 1 251 ? 0.852 -10.078 11.367 1 66.69 251 ILE B CA 1
ATOM 6672 C C . ILE B 1 251 ? -0.298 -11.055 11.578 1 66.69 251 ILE B C 1
ATOM 6674 O O . ILE B 1 251 ? -0.188 -12.234 11.227 1 66.69 251 ILE B O 1
ATOM 6678 N N . ARG B 1 252 ? -1.234 -10.57 12.203 1 74.56 252 ARG B N 1
ATOM 6679 C CA . ARG B 1 252 ? -2.436 -11.383 12.352 1 74.56 252 ARG B CA 1
ATOM 6680 C C . ARG B 1 252 ? -3.193 -11.492 11.031 1 74.56 252 ARG B C 1
ATOM 6682 O O . ARG B 1 252 ? -3.002 -10.68 10.133 1 74.56 252 ARG B O 1
ATOM 6689 N N . TYR B 1 253 ? -3.996 -12.602 10.945 1 82.12 253 TYR B N 1
ATOM 6690 C CA . TYR B 1 253 ? -4.879 -12.68 9.789 1 82.12 253 TYR B CA 1
ATOM 6691 C C . TYR B 1 253 ? -5.676 -11.391 9.617 1 82.12 253 TYR B C 1
ATOM 6693 O O . TYR B 1 253 ? -6.316 -10.93 10.562 1 82.12 253 TYR B O 1
ATOM 6701 N N . PRO B 1 254 ? -5.555 -10.828 8.492 1 77.44 254 PRO B N 1
ATOM 6702 C CA . PRO B 1 254 ? -6.027 -9.445 8.359 1 77.44 254 PRO B CA 1
ATOM 6703 C C . PRO B 1 254 ? -7.547 -9.352 8.266 1 77.44 254 PRO B C 1
ATOM 6705 O O . PRO B 1 254 ? -8.117 -8.273 8.492 1 77.44 254 PRO B O 1
ATOM 6708 N N . LEU B 1 255 ? -8.25 -10.422 7.922 1 85.19 255 LEU B N 1
ATOM 6709 C CA . LEU B 1 255 ? -9.688 -10.359 7.711 1 85.19 255 LEU B CA 1
ATOM 6710 C C . LEU B 1 255 ? -10.438 -10.93 8.914 1 85.19 255 LEU B C 1
ATOM 6712 O O . LEU B 1 255 ? -9.82 -11.461 9.836 1 85.19 255 LEU B O 1
ATOM 6716 N N . PHE B 1 256 ? -11.812 -10.742 8.867 1 81.25 256 PHE B N 1
ATOM 6717 C CA . PHE B 1 256 ? -12.641 -11.148 10 1 81.25 256 PHE B CA 1
ATOM 6718 C C . PHE B 1 256 ? -13.273 -12.508 9.75 1 81.25 256 PHE B C 1
ATOM 6720 O O . PHE B 1 256 ? -13.828 -13.125 10.664 1 81.25 256 PHE B O 1
ATOM 6727 N N . LYS B 1 257 ? -13.055 -12.969 8.578 1 90.44 257 LYS B N 1
ATOM 6728 C CA . LYS B 1 257 ? -13.625 -14.273 8.258 1 90.44 257 LYS B CA 1
ATOM 6729 C C . LYS B 1 257 ? -12.781 -15.016 7.227 1 90.44 257 LYS B C 1
ATOM 6731 O O . LYS B 1 257 ? -11.992 -14.398 6.512 1 90.44 257 LYS B O 1
ATOM 6736 N N . LEU B 1 258 ? -12.984 -16.344 7.145 1 93.44 258 LEU B N 1
ATOM 6737 C CA . LEU B 1 258 ? -12.398 -17.188 6.109 1 93.44 258 LEU B CA 1
ATOM 6738 C C . LEU B 1 258 ? -13.297 -18.391 5.816 1 93.44 258 LEU B C 1
ATOM 6740 O O . LEU B 1 258 ? -13.609 -19.156 6.723 1 93.44 258 LEU B O 1
ATOM 6744 N N . ASP B 1 259 ? -13.727 -18.5 4.629 1 95.38 259 ASP B N 1
ATOM 6745 C CA . ASP B 1 259 ? -14.484 -19.656 4.176 1 95.38 259 ASP B CA 1
ATOM 6746 C C . ASP B 1 259 ? -13.625 -20.578 3.326 1 95.38 259 ASP B C 1
ATOM 6748 O O . ASP B 1 259 ? -12.977 -20.141 2.373 1 95.38 259 ASP B O 1
ATOM 6752 N N . LEU B 1 260 ? -13.555 -21.812 3.676 1 93.44 260 LEU B N 1
ATOM 6753 C CA . LEU B 1 260 ? -12.992 -22.859 2.826 1 93.44 260 LEU B CA 1
ATOM 6754 C C . LEU B 1 260 ? -14.102 -23.672 2.154 1 93.44 260 LEU B C 1
ATOM 6756 O O . LEU B 1 260 ? -14.938 -24.281 2.834 1 93.44 260 LEU B O 1
ATOM 6760 N N . ILE B 1 261 ? -14.109 -23.656 0.862 1 94.5 261 ILE B N 1
ATOM 6761 C CA . ILE B 1 261 ? -15.172 -24.328 0.124 1 94.5 261 ILE B CA 1
ATOM 6762 C C . ILE B 1 261 ? -14.578 -25.438 -0.733 1 94.5 261 ILE B C 1
ATOM 6764 O O . ILE B 1 261 ? -13.711 -25.188 -1.571 1 94.5 261 ILE B O 1
ATOM 6768 N N . LEU B 1 262 ? -15.039 -26.594 -0.475 1 91.12 262 LEU B N 1
ATOM 6769 C CA . LEU B 1 262 ? -14.75 -27.625 -1.469 1 91.12 262 LEU B CA 1
ATOM 6770 C C . LEU B 1 262 ? -15.688 -27.5 -2.664 1 91.12 262 LEU B C 1
ATOM 6772 O O . LEU B 1 262 ? -16.828 -27.969 -2.613 1 91.12 262 LEU B O 1
ATOM 6776 N N . VAL B 1 263 ? -15.219 -26.953 -3.689 1 90.81 263 VAL B N 1
ATOM 6777 C CA . VAL B 1 263 ? -16.031 -26.734 -4.883 1 90.81 263 VAL B CA 1
ATOM 6778 C C . VAL B 1 263 ? -16.031 -28 -5.742 1 90.81 263 VAL B C 1
ATOM 6780 O O . VAL B 1 263 ? -14.977 -28.469 -6.176 1 90.81 263 VAL B O 1
ATOM 6783 N N . PRO B 1 264 ? -17.172 -28.484 -6.055 1 87.88 264 PRO B N 1
ATOM 6784 C CA . PRO B 1 264 ? -17.234 -29.688 -6.879 1 87.88 264 PRO B CA 1
ATOM 6785 C C . PRO B 1 264 ? -16.594 -29.5 -8.258 1 87.88 264 PRO B C 1
ATOM 6787 O O . PRO B 1 264 ? -16.828 -28.469 -8.906 1 87.88 264 PRO B O 1
ATOM 6790 N N . ASN B 1 265 ? -15.711 -30.359 -8.688 1 82.38 265 ASN B N 1
ATOM 6791 C CA . ASN B 1 265 ? -15.133 -30.438 -10.023 1 82.38 265 ASN B CA 1
ATOM 6792 C C . ASN B 1 265 ? -14.133 -29.328 -10.281 1 82.38 265 ASN B C 1
ATOM 6794 O O . ASN B 1 265 ? -13.766 -29.062 -11.43 1 82.38 265 ASN B O 1
ATOM 6798 N N . LEU B 1 266 ? -13.836 -28.625 -9.234 1 87.12 266 LEU B N 1
ATOM 6799 C CA . LEU B 1 266 ? -12.82 -27.594 -9.43 1 87.12 266 LEU B CA 1
ATOM 6800 C C . LEU B 1 266 ? -11.445 -28.219 -9.617 1 87.12 266 LEU B C 1
ATOM 6802 O O . LEU B 1 266 ? -11.039 -29.094 -8.836 1 87.12 266 LEU B O 1
ATOM 6806 N N . LYS B 1 267 ? -10.727 -27.766 -10.609 1 77.12 267 LYS B N 1
ATOM 6807 C CA . LYS B 1 267 ? -9.461 -28.375 -10.977 1 77.12 267 LYS B CA 1
ATOM 6808 C C . LYS B 1 267 ? -8.297 -27.75 -10.211 1 77.12 267 LYS B C 1
ATOM 6810 O O . LYS B 1 267 ? -7.293 -28.406 -9.945 1 77.12 267 LYS B O 1
ATOM 6815 N N . ARG B 1 268 ? -8.438 -26.469 -9.961 1 81.5 268 ARG B N 1
ATOM 6816 C CA . ARG B 1 268 ? -7.379 -25.75 -9.266 1 81.5 268 ARG B CA 1
ATOM 6817 C C . ARG B 1 268 ? -7.945 -24.875 -8.148 1 81.5 268 ARG B C 1
ATOM 6819 O O . ARG B 1 268 ? -8.938 -24.172 -8.344 1 81.5 268 ARG B O 1
ATOM 6826 N N . SER B 1 269 ? -7.238 -24.984 -7.031 1 87.69 269 SER B N 1
ATOM 6827 C CA . SER B 1 269 ? -7.684 -24.172 -5.906 1 87.69 269 SER B CA 1
ATOM 6828 C C . SER B 1 269 ? -7.434 -22.688 -6.16 1 87.69 269 SER B C 1
ATOM 6830 O O . SER B 1 269 ? -6.441 -22.328 -6.793 1 87.69 269 SER B O 1
ATOM 6832 N N . VAL B 1 270 ? -8.305 -21.906 -5.66 1 89.12 270 VAL B N 1
ATOM 6833 C CA . VAL B 1 270 ? -8.234 -20.453 -5.859 1 89.12 270 VAL B CA 1
ATOM 6834 C C . VAL B 1 270 ? -8.383 -19.734 -4.516 1 89.12 270 VAL B C 1
ATOM 6836 O O . VAL B 1 270 ? -9.195 -20.141 -3.68 1 89.12 270 VAL B O 1
ATOM 6839 N N . SER B 1 271 ? -7.512 -18.766 -4.383 1 91.38 271 SER B N 1
ATOM 6840 C CA . SER B 1 271 ? -7.57 -17.969 -3.16 1 91.38 271 SER B CA 1
ATOM 6841 C C . SER B 1 271 ? -8.141 -16.578 -3.432 1 91.38 271 SER B C 1
ATOM 6843 O O . SER B 1 271 ? -7.438 -15.703 -3.943 1 91.38 271 SER B O 1
ATOM 6845 N N . ASN B 1 272 ? -9.375 -16.406 -3.092 1 93.88 272 ASN B N 1
ATOM 6846 C CA . ASN B 1 272 ? -10 -15.094 -3.068 1 93.88 272 ASN B CA 1
ATOM 6847 C C . ASN B 1 272 ? -10.008 -14.5 -1.663 1 93.88 272 ASN B C 1
ATOM 6849 O O . ASN B 1 272 ? -9.992 -15.234 -0.674 1 93.88 272 ASN B O 1
ATOM 6853 N N . PHE B 1 273 ? -9.984 -13.25 -1.664 1 91.44 273 PHE B N 1
ATOM 6854 C CA . PHE B 1 273 ? -9.828 -12.609 -0.367 1 91.44 273 PHE B CA 1
ATOM 6855 C C . PHE B 1 273 ? -10.992 -12.945 0.553 1 91.44 273 PHE B C 1
ATOM 6857 O O . PHE B 1 273 ? -12.141 -12.594 0.262 1 91.44 273 PHE B O 1
ATOM 6864 N N . GLY B 1 274 ? -10.781 -13.75 1.608 1 93.94 274 GLY B N 1
ATOM 6865 C CA . GLY B 1 274 ? -11.781 -14.18 2.566 1 93.94 274 GLY B CA 1
ATOM 6866 C C . GLY B 1 274 ? -12.445 -15.492 2.191 1 93.94 274 GLY B C 1
ATOM 6867 O O . GLY B 1 274 ? -13.25 -16.031 2.957 1 93.94 274 GLY B O 1
ATOM 6868 N N . VAL B 1 275 ? -12.117 -15.992 1.027 1 96.5 275 VAL B N 1
ATOM 6869 C CA . VAL B 1 275 ? -12.703 -17.234 0.545 1 96.5 275 VAL B CA 1
ATOM 6870 C C . VAL B 1 275 ? -11.633 -18.062 -0.171 1 96.5 275 VAL B C 1
ATOM 6872 O O . VAL B 1 275 ? -10.961 -17.562 -1.08 1 96.5 275 VAL B O 1
ATOM 6875 N N . ILE B 1 276 ? -11.484 -19.297 0.216 1 94.12 276 ILE B N 1
ATOM 6876 C CA . ILE B 1 276 ? -10.602 -20.219 -0.49 1 94.12 276 ILE B CA 1
ATOM 6877 C C . ILE B 1 276 ? -11.422 -21.359 -1.091 1 94.12 276 ILE B C 1
ATOM 6879 O O . ILE B 1 276 ? -12.133 -22.062 -0.372 1 94.12 276 ILE B O 1
ATOM 6883 N N . SER B 1 277 ? -11.359 -21.438 -2.383 1 93.75 277 SER B N 1
ATOM 6884 C CA . SER B 1 277 ? -11.977 -22.547 -3.092 1 93.75 277 SER B CA 1
ATOM 6885 C C . SER B 1 277 ? -10.992 -23.703 -3.275 1 93.75 277 SER B C 1
ATOM 6887 O O . SER B 1 277 ? -9.969 -23.547 -3.943 1 93.75 277 SER B O 1
ATOM 6889 N N . LEU B 1 278 ? -11.305 -24.797 -2.697 1 90.31 278 LEU B N 1
ATOM 6890 C CA . LEU B 1 278 ? -10.438 -25.969 -2.744 1 90.31 278 LEU B CA 1
ATOM 6891 C C . LEU B 1 278 ? -10.828 -26.875 -3.898 1 90.31 278 LEU B C 1
ATOM 6893 O O . LEU B 1 278 ? -12.008 -27.125 -4.133 1 90.31 278 LEU B O 1
ATOM 6897 N N . ALA B 1 279 ? -9.766 -27.328 -4.531 1 86.56 279 ALA B N 1
ATOM 6898 C CA . ALA B 1 279 ? -9.969 -28.312 -5.598 1 86.56 279 ALA B CA 1
ATOM 6899 C C . ALA B 1 279 ? -10.297 -29.688 -5.023 1 86.56 279 ALA B C 1
ATOM 6901 O O . ALA B 1 279 ? -9.859 -30.016 -3.92 1 86.56 279 ALA B O 1
ATOM 6902 N N . SER B 1 280 ? -11 -30.453 -5.789 1 74.56 280 SER B N 1
ATOM 6903 C CA . SER B 1 280 ? -11.477 -31.75 -5.352 1 74.56 280 SER B CA 1
ATOM 6904 C C . SER B 1 280 ? -10.32 -32.719 -5.059 1 74.56 280 SER B C 1
ATOM 6906 O O . SER B 1 280 ? -10.391 -33.531 -4.145 1 74.56 280 SER B O 1
ATOM 6908 N N . ASN B 1 281 ? -9.242 -32.531 -5.777 1 71.19 281 ASN B N 1
ATOM 6909 C CA . ASN B 1 281 ? -8.125 -33.438 -5.645 1 71.19 281 ASN B CA 1
ATOM 6910 C C . ASN B 1 281 ? -7.293 -33.125 -4.398 1 71.19 281 ASN B C 1
ATOM 6912 O O . ASN B 1 281 ? -6.5 -33.969 -3.957 1 71.19 281 ASN B O 1
ATOM 6916 N N . MET B 1 282 ? -7.453 -32.031 -3.871 1 69.81 282 MET B N 1
ATOM 6917 C CA . MET B 1 282 ? -6.684 -31.672 -2.689 1 69.81 282 MET B CA 1
ATOM 6918 C C . MET B 1 282 ? -7.16 -32.438 -1.459 1 69.81 282 MET B C 1
ATOM 6920 O O . MET B 1 282 ? -6.418 -32.562 -0.487 1 69.81 282 MET B O 1
ATOM 6924 N N . VAL B 1 283 ? -8.398 -32.969 -1.454 1 64.62 283 VAL B N 1
ATOM 6925 C CA . VAL B 1 283 ? -8.953 -33.531 -0.228 1 64.62 283 VAL B CA 1
ATOM 6926 C C . VAL B 1 283 ? -9.078 -35.031 -0.36 1 64.62 283 VAL B C 1
ATOM 6928 O O . VAL B 1 283 ? -9.344 -35.719 0.622 1 64.62 283 VAL B O 1
ATOM 6931 N N . GLU B 1 284 ? -8.914 -35.656 -1.473 1 57.84 284 GLU B N 1
ATOM 6932 C CA . GLU B 1 284 ? -9.148 -37.062 -1.642 1 57.84 284 GLU B CA 1
ATOM 6933 C C . GLU B 1 284 ? -8.234 -37.906 -0.738 1 57.84 284 GLU B C 1
ATOM 6935 O O . GLU B 1 284 ? -8.602 -38.969 -0.296 1 57.84 284 GLU B O 1
ATOM 6940 N N . ASN B 1 285 ? -6.988 -37.562 -0.639 1 48.09 285 ASN B N 1
ATOM 6941 C CA . ASN B 1 285 ? -6.137 -38.562 0.025 1 48.09 285 ASN B CA 1
ATOM 6942 C C . ASN B 1 285 ? -5.969 -38.25 1.509 1 48.09 285 ASN B C 1
ATOM 6944 O O . ASN B 1 285 ? -5.035 -38.719 2.148 1 48.09 285 ASN B O 1
ATOM 6948 N N . GLU B 1 286 ? -7.141 -38.219 2.305 1 49.28 286 GLU B N 1
ATOM 6949 C CA . GLU B 1 286 ? -7.18 -38.062 3.754 1 49.28 286 GLU B CA 1
ATOM 6950 C C . GLU B 1 286 ? -6.172 -37 4.211 1 49.28 286 GLU B C 1
ATOM 6952 O O . GLU B 1 286 ? -6.102 -36.656 5.398 1 49.28 286 GLU B O 1
ATOM 6957 N N . THR B 1 287 ? -5.215 -36.75 3.373 1 50.34 287 THR B N 1
ATOM 6958 C CA . THR B 1 287 ? -4.191 -35.812 3.812 1 50.34 287 THR B CA 1
ATOM 6959 C C . THR B 1 287 ? -4.551 -34.406 3.402 1 50.34 287 THR B C 1
ATOM 6961 O O . THR B 1 287 ? -5.066 -34.188 2.307 1 50.34 287 THR B O 1
ATOM 6964 N N . CYS B 1 288 ? -4.832 -33.688 4.402 1 53.34 288 CYS B N 1
ATOM 6965 C CA . CYS B 1 288 ? -5.086 -32.25 4.211 1 53.34 288 CYS B CA 1
ATOM 6966 C C . CYS B 1 288 ? -4.285 -31.703 3.035 1 53.34 288 CYS B C 1
ATOM 6968 O O . CYS B 1 288 ? -3.166 -32.156 2.781 1 53.34 288 CYS B O 1
ATOM 6970 N N . PRO B 1 289 ? -5.047 -30.891 2.189 1 57.78 289 PRO B N 1
ATOM 6971 C CA . PRO B 1 289 ? -4.52 -30.375 0.929 1 57.78 289 PRO B CA 1
ATOM 6972 C C . PRO B 1 289 ? -3.074 -29.891 1.048 1 57.78 289 PRO B C 1
ATOM 6974 O O . PRO B 1 289 ? -2.73 -29.188 1.997 1 57.78 289 PRO B O 1
ATOM 6977 N N . THR B 1 290 ? -2.266 -30.625 0.397 1 61.66 290 THR B N 1
ATOM 6978 C CA . THR B 1 290 ? -0.949 -30.062 0.134 1 61.66 290 THR B CA 1
ATOM 6979 C C . THR B 1 290 ? -1.07 -28.75 -0.64 1 61.66 290 THR B C 1
ATOM 6981 O O . THR B 1 290 ? -1.963 -28.594 -1.477 1 61.66 290 THR B O 1
ATOM 6984 N N . GLY B 1 291 ? -0.823 -27.641 -0.092 1 74.31 291 GLY B N 1
ATOM 6985 C CA . GLY B 1 291 ? -0.862 -26.391 -0.829 1 74.31 291 GLY B CA 1
ATOM 6986 C C . GLY B 1 291 ? -1.655 -25.312 -0.123 1 74.31 291 GLY B C 1
ATOM 6987 O O . GLY B 1 291 ? -1.708 -24.172 -0.588 1 74.31 291 GLY B O 1
ATOM 6988 N N . LEU B 1 292 ? -2.309 -25.859 0.999 1 85.06 292 LEU B N 1
ATOM 6989 C CA . LEU B 1 292 ? -3.08 -24.859 1.74 1 85.06 292 LEU B CA 1
ATOM 6990 C C . LEU B 1 292 ? -2.199 -23.688 2.164 1 85.06 292 LEU B C 1
ATOM 6992 O O . LEU B 1 292 ? -2.674 -22.562 2.27 1 85.06 292 LEU B O 1
ATOM 6996 N N . GLY B 1 293 ? -0.924 -24.016 2.293 1 86.44 293 GLY B N 1
ATOM 6997 C CA . GLY B 1 293 ? 0.009 -22.969 2.697 1 86.44 293 GLY B CA 1
ATOM 6998 C C . GLY B 1 293 ? 0.076 -21.812 1.716 1 86.44 293 GLY B C 1
ATOM 6999 O O . GLY B 1 293 ? 0.038 -20.656 2.117 1 86.44 293 GLY B O 1
ATOM 7000 N N . ARG B 1 294 ? 0.155 -22.141 0.492 1 87.06 294 ARG B N 1
ATOM 7001 C CA . ARG B 1 294 ? 0.208 -21.109 -0.544 1 87.06 294 ARG B CA 1
ATOM 7002 C C . ARG B 1 294 ? -1.059 -20.266 -0.539 1 87.06 294 ARG B C 1
ATOM 7004 O O . ARG B 1 294 ? -0.991 -19.047 -0.643 1 87.06 294 ARG B O 1
ATOM 7011 N N . LEU B 1 295 ? -2.195 -20.938 -0.41 1 89.94 295 LEU B N 1
ATOM 7012 C CA . LEU B 1 295 ? -3.477 -20.234 -0.431 1 89.94 295 LEU B CA 1
ATOM 7013 C C . LEU B 1 295 ? -3.619 -19.328 0.786 1 89.94 295 LEU B C 1
ATOM 7015 O O . LEU B 1 295 ? -4.113 -18.203 0.672 1 89.94 295 LEU B O 1
ATOM 7019 N N . MET B 1 296 ? -3.096 -19.828 1.843 1 90.25 296 MET B N 1
ATOM 7020 C CA . MET B 1 296 ? -3.143 -19.047 3.07 1 90.25 296 MET B CA 1
ATOM 7021 C C . MET B 1 296 ? -2.193 -17.844 2.988 1 90.25 296 MET B C 1
ATOM 7023 O O . MET B 1 296 ? -2.496 -16.766 3.506 1 90.25 296 MET B O 1
ATOM 7027 N N . ALA B 1 297 ? -1.047 -18.047 2.354 1 88.62 297 ALA B N 1
ATOM 7028 C CA . ALA B 1 297 ? -0.107 -16.953 2.166 1 88.62 297 ALA B CA 1
ATOM 7029 C C . ALA B 1 297 ? -0.741 -15.82 1.362 1 88.62 297 ALA B C 1
ATOM 7031 O O . ALA B 1 297 ? -0.514 -14.641 1.649 1 88.62 297 ALA B O 1
ATOM 7032 N N . GLU B 1 298 ? -1.517 -16.156 0.427 1 88.38 298 GLU B N 1
ATOM 7033 C CA . GLU B 1 298 ? -2.207 -15.156 -0.388 1 88.38 298 GLU B CA 1
ATOM 7034 C C . GLU B 1 298 ? -3.236 -14.383 0.436 1 88.38 298 GLU B C 1
ATOM 7036 O O . GLU B 1 298 ? -3.432 -13.188 0.23 1 88.38 298 GLU B O 1
ATOM 7041 N N . GLN B 1 299 ? -3.896 -15.078 1.338 1 89.44 299 GLN B N 1
ATOM 7042 C CA . GLN B 1 299 ? -4.836 -14.414 2.24 1 89.44 299 GLN B CA 1
ATOM 7043 C C . GLN B 1 299 ? -4.113 -13.445 3.17 1 89.44 299 GLN B C 1
ATOM 7045 O O . GLN B 1 299 ? -4.574 -12.328 3.385 1 89.44 299 GLN B O 1
ATOM 7050 N N . TRP B 1 300 ? -3.064 -13.914 3.637 1 82.88 300 TRP B N 1
ATOM 7051 C CA . TRP B 1 300 ? -2.344 -13.195 4.684 1 82.88 300 TRP B CA 1
ATOM 7052 C C . TRP B 1 300 ? -1.647 -11.969 4.117 1 82.88 300 TRP B C 1
ATOM 7054 O O . TRP B 1 300 ? -1.615 -10.914 4.758 1 82.88 300 TRP B O 1
ATOM 7064 N N . LEU B 1 301 ? -1.082 -12.078 2.994 1 80.06 301 LEU B N 1
ATOM 7065 C CA . LEU B 1 301 ? -0.347 -10.969 2.396 1 80.06 301 LEU B CA 1
ATOM 7066 C C . LEU B 1 301 ? -1.287 -10.039 1.628 1 80.06 301 LEU B C 1
ATOM 7068 O O . LEU B 1 301 ? -0.941 -8.891 1.347 1 80.06 301 LEU B O 1
ATOM 7072 N N . GLY B 1 302 ? -2.418 -10.547 1.282 1 77.62 302 GLY B N 1
ATOM 7073 C CA . GLY B 1 302 ? -3.502 -9.734 0.754 1 77.62 302 GLY B CA 1
ATOM 7074 C C . GLY B 1 302 ? -3.102 -8.93 -0.466 1 77.62 302 GLY B C 1
ATOM 7075 O O . GLY B 1 302 ? -2.562 -9.477 -1.431 1 77.62 302 GLY B O 1
ATOM 7076 N N . ASN B 1 303 ? -3.209 -7.641 -0.361 1 71.12 303 ASN B N 1
ATOM 7077 C CA . ASN B 1 303 ? -3.041 -6.727 -1.485 1 71.12 303 ASN B CA 1
ATOM 7078 C C . ASN B 1 303 ? -1.565 -6.484 -1.793 1 71.12 303 ASN B C 1
ATOM 7080 O O . ASN B 1 303 ? -1.229 -5.938 -2.844 1 71.12 303 ASN B O 1
ATOM 7084 N N . HIS B 1 304 ? -0.729 -6.938 -0.964 1 73.88 304 HIS B N 1
ATOM 7085 C CA . HIS B 1 304 ? 0.691 -6.887 -1.289 1 73.88 304 HIS B CA 1
ATOM 7086 C C . HIS B 1 304 ? 1.02 -7.801 -2.467 1 73.88 304 HIS B C 1
ATOM 7088 O O . HIS B 1 304 ? 2.053 -7.633 -3.117 1 73.88 304 HIS B O 1
ATOM 7094 N N . LEU B 1 305 ? 0.131 -8.727 -2.658 1 77.38 305 LEU B N 1
ATOM 7095 C CA . LEU B 1 305 ? 0.369 -9.695 -3.725 1 77.38 305 LEU B CA 1
ATOM 7096 C C . LEU B 1 305 ? -0.506 -9.391 -4.938 1 77.38 305 LEU B C 1
ATOM 7098 O O . LEU B 1 305 ? -0.73 -10.266 -5.777 1 77.38 305 LEU B O 1
ATOM 7102 N N . VAL B 1 306 ? -1.012 -8.25 -4.984 1 76.19 306 VAL B N 1
ATOM 7103 C CA . VAL B 1 306 ? -1.759 -7.852 -6.176 1 76.19 306 VAL B CA 1
ATOM 7104 C C . VAL B 1 306 ? -0.831 -7.137 -7.152 1 76.19 306 VAL B C 1
ATOM 7106 O O . VAL B 1 306 ? -0.253 -6.098 -6.824 1 76.19 306 VAL B O 1
ATOM 7109 N N . PRO B 1 307 ? -0.652 -7.711 -8.289 1 75.38 307 PRO B N 1
ATOM 7110 C CA . PRO B 1 307 ? 0.292 -7.109 -9.234 1 75.38 307 PRO B CA 1
ATOM 7111 C C . PRO B 1 307 ? -0.234 -5.816 -9.852 1 75.38 307 PRO B C 1
ATOM 7113 O O . PRO B 1 307 ? -1.439 -5.555 -9.82 1 75.38 307 PRO B O 1
ATOM 7116 N N . ASP B 1 308 ? 0.713 -5.02 -10.422 1 70.44 308 ASP B N 1
ATOM 7117 C CA . ASP B 1 308 ? 0.339 -3.779 -11.102 1 70.44 308 ASP B CA 1
ATOM 7118 C C . ASP B 1 308 ? -0.353 -4.07 -12.43 1 70.44 308 ASP B C 1
ATOM 7120 O O . ASP B 1 308 ? -1.134 -3.252 -12.922 1 70.44 308 ASP B O 1
ATOM 7124 N N . ASN B 1 309 ? 0.054 -5.238 -12.938 1 69.5 309 ASN B N 1
ATOM 7125 C CA . ASN B 1 309 ? -0.55 -5.684 -14.188 1 69.5 309 ASN B CA 1
ATOM 7126 C C . ASN B 1 309 ? -0.575 -7.207 -14.289 1 69.5 309 ASN B C 1
ATOM 7128 O O . ASN B 1 309 ? 0.083 -7.895 -13.508 1 69.5 309 ASN B O 1
ATOM 7132 N N . TRP B 1 310 ? -1.246 -7.719 -15.258 1 69.88 310 TRP B N 1
ATOM 7133 C CA . TRP B 1 310 ? -1.486 -9.148 -15.367 1 69.88 310 TRP B CA 1
ATOM 7134 C C . TRP B 1 310 ? -0.196 -9.898 -15.695 1 69.88 310 TRP B C 1
ATOM 7136 O O . TRP B 1 310 ? -0.079 -11.094 -15.43 1 69.88 310 TRP B O 1
ATOM 7146 N N . THR B 1 311 ? 0.788 -9.148 -16.172 1 64.38 311 THR B N 1
ATOM 7147 C CA . THR B 1 311 ? 2.029 -9.805 -16.578 1 64.38 311 THR B CA 1
ATOM 7148 C C . THR B 1 311 ? 2.855 -10.188 -15.352 1 64.38 311 THR B C 1
ATOM 7150 O O . THR B 1 311 ? 3.715 -11.07 -15.422 1 64.38 311 THR B O 1
ATOM 7153 N N . GLN B 1 312 ? 2.549 -9.586 -14.281 1 70.56 312 GLN B N 1
ATOM 7154 C CA . GLN B 1 312 ? 3.338 -9.797 -13.07 1 70.56 312 GLN B CA 1
ATOM 7155 C C . GLN B 1 312 ? 2.664 -10.805 -12.148 1 70.56 312 GLN B C 1
ATOM 7157 O O . GLN B 1 312 ? 3.205 -11.141 -11.094 1 70.56 312 GLN B O 1
ATOM 7162 N N . ILE B 1 313 ? 1.582 -11.336 -12.578 1 70.56 313 ILE B N 1
ATOM 7163 C CA . ILE B 1 313 ? 0.773 -12.188 -11.711 1 70.56 313 ILE B CA 1
ATOM 7164 C C . ILE B 1 313 ? 1.548 -13.461 -11.367 1 70.56 313 ILE B C 1
ATOM 7166 O O . ILE B 1 313 ? 1.454 -13.961 -10.242 1 70.56 313 ILE B O 1
ATOM 7170 N N . VAL B 1 314 ? 2.342 -13.867 -12.281 1 68.06 314 VAL B N 1
ATOM 7171 C CA . VAL B 1 314 ? 3.047 -15.133 -12.102 1 68.06 314 VAL B CA 1
ATOM 7172 C C . VAL B 1 314 ? 4.121 -14.977 -11.031 1 68.06 314 VAL B C 1
ATOM 7174 O O . VAL B 1 314 ? 4.348 -15.891 -10.234 1 68.06 314 VAL B O 1
ATOM 7177 N N . MET B 1 315 ? 4.699 -13.883 -10.992 1 72.62 315 MET B N 1
ATOM 7178 C CA . MET B 1 315 ? 5.711 -13.633 -9.969 1 72.62 315 MET B CA 1
ATOM 7179 C C . MET B 1 315 ? 5.082 -13.602 -8.578 1 72.62 315 MET B C 1
ATOM 7181 O O . MET B 1 315 ? 5.652 -14.133 -7.629 1 72.62 315 MET B O 1
ATOM 7185 N N . VAL B 1 316 ? 3.947 -13.117 -8.547 1 76.75 316 VAL B N 1
ATOM 7186 C CA . VAL B 1 316 ? 3.234 -13.023 -7.277 1 76.75 316 VAL B CA 1
ATOM 7187 C C . VAL B 1 316 ? 2.834 -14.422 -6.801 1 76.75 316 VAL B C 1
ATOM 7189 O O . VAL B 1 316 ? 2.959 -14.734 -5.617 1 76.75 316 VAL B O 1
ATOM 7192 N N . GLU B 1 317 ? 2.471 -15.219 -7.734 1 78.31 317 GLU B N 1
ATOM 7193 C CA . GLU B 1 317 ? 2.082 -16.578 -7.387 1 78.31 317 GLU B CA 1
ATOM 7194 C C . GLU B 1 317 ? 3.289 -17.406 -6.949 1 78.31 317 GLU B C 1
ATOM 7196 O O . GLU B 1 317 ? 3.199 -18.203 -6.012 1 78.31 317 GLU B O 1
ATOM 7201 N N . ALA B 1 318 ? 4.328 -17.219 -7.672 1 82.06 318 ALA B N 1
ATOM 7202 C CA . ALA B 1 318 ? 5.551 -17.922 -7.293 1 82.06 318 ALA B CA 1
ATOM 7203 C C . ALA B 1 318 ? 6.027 -17.5 -5.906 1 82.06 318 ALA B C 1
ATOM 7205 O O . ALA B 1 318 ? 6.461 -18.328 -5.109 1 82.06 318 ALA B O 1
ATOM 7206 N N . PHE B 1 319 ? 5.895 -16.266 -5.66 1 85 319 PHE B N 1
ATOM 7207 C CA . PHE B 1 319 ? 6.281 -15.719 -4.367 1 85 319 PHE B CA 1
ATOM 7208 C C . PHE B 1 319 ? 5.398 -16.281 -3.256 1 85 319 PHE B C 1
ATOM 7210 O O . PHE B 1 319 ? 5.898 -16.703 -2.215 1 85 319 PHE B O 1
ATOM 7217 N N . SER B 1 320 ? 4.152 -16.344 -3.469 1 87.31 320 SER B N 1
ATOM 7218 C CA . SER B 1 320 ? 3.232 -16.875 -2.475 1 87.31 320 SER B CA 1
ATOM 7219 C C . SER B 1 320 ? 3.48 -18.375 -2.25 1 87.31 320 SER B C 1
ATOM 7221 O O . SER B 1 320 ? 3.305 -18.875 -1.139 1 87.31 320 SER B O 1
ATOM 7223 N N . HIS B 1 321 ? 3.871 -19.016 -3.268 1 86.94 321 HIS B N 1
ATOM 7224 C CA . HIS B 1 321 ? 4.172 -20.438 -3.164 1 86.94 321 HIS B CA 1
ATOM 7225 C C . HIS B 1 321 ? 5.344 -20.688 -2.219 1 86.94 321 HIS B C 1
ATOM 7227 O O . HIS B 1 321 ? 5.27 -21.562 -1.352 1 86.94 321 HIS B O 1
ATOM 7233 N N . ILE B 1 322 ? 6.336 -19.953 -2.354 1 88.88 322 ILE B N 1
ATOM 7234 C CA . ILE B 1 322 ? 7.523 -20.141 -1.526 1 88.88 322 ILE B CA 1
ATOM 7235 C C . ILE B 1 322 ? 7.203 -19.781 -0.078 1 88.88 322 ILE B C 1
ATOM 7237 O O . ILE B 1 322 ? 7.633 -20.469 0.85 1 88.88 322 ILE B O 1
ATOM 7241 N N . ILE B 1 323 ? 6.469 -18.781 0.081 1 88.44 323 ILE B N 1
ATOM 7242 C CA . ILE B 1 323 ? 6.074 -18.406 1.436 1 88.44 323 ILE B CA 1
ATOM 7243 C C . ILE B 1 323 ? 5.223 -19.516 2.049 1 88.44 323 ILE B C 1
ATOM 7245 O O . ILE B 1 323 ? 5.395 -19.859 3.219 1 88.44 323 ILE B O 1
ATOM 7249 N N . GLY B 1 324 ? 4.332 -20.016 1.228 1 88.62 324 GLY B N 1
ATOM 7250 C CA . GLY B 1 324 ? 3.508 -21.125 1.681 1 88.62 324 GLY B CA 1
ATOM 7251 C C . GLY B 1 324 ? 4.32 -22.328 2.113 1 88.62 324 GLY B C 1
ATOM 7252 O O . GLY B 1 324 ? 4.043 -22.922 3.156 1 88.62 324 GLY B O 1
ATOM 7253 N N . GLU B 1 325 ? 5.312 -22.609 1.379 1 87.06 325 GLU B N 1
ATOM 7254 C CA . GLU B 1 325 ? 6.176 -23.734 1.704 1 87.06 325 GLU B CA 1
ATOM 7255 C C . GLU B 1 325 ? 6.965 -23.469 2.986 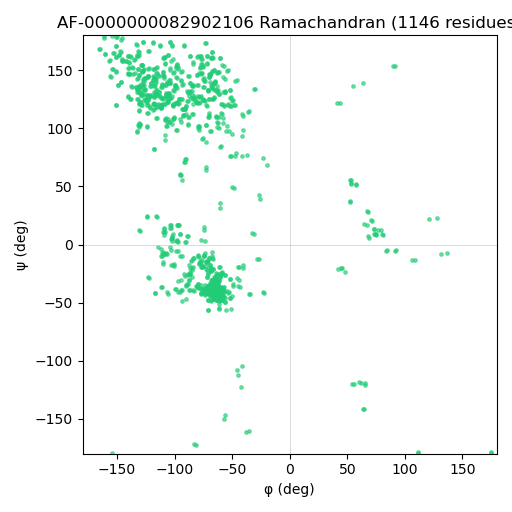1 87.06 325 GLU B C 1
ATOM 7257 O O . GLU B 1 325 ? 7.168 -24.391 3.791 1 87.06 325 GLU B O 1
ATOM 7262 N N . MET B 1 326 ? 7.355 -22.328 3.141 1 87.31 326 MET B N 1
ATOM 7263 C CA . MET B 1 326 ? 8.133 -21.969 4.32 1 87.31 326 MET B CA 1
ATOM 7264 C C . MET B 1 326 ? 7.293 -22.078 5.586 1 87.31 326 MET B C 1
ATOM 7266 O O . MET B 1 326 ? 7.762 -22.562 6.609 1 87.31 326 MET B O 1
ATOM 7270 N N . ILE B 1 327 ? 6.125 -21.703 5.496 1 85.69 327 ILE B N 1
ATOM 7271 C CA . ILE B 1 327 ? 5.25 -21.703 6.66 1 85.69 327 ILE B CA 1
ATOM 7272 C C . ILE B 1 327 ? 4.824 -23.141 6.977 1 85.69 327 ILE B C 1
ATOM 7274 O O . ILE B 1 327 ? 4.715 -23.516 8.148 1 85.69 327 ILE B O 1
ATOM 7278 N N . GLU B 1 328 ? 4.59 -23.797 5.918 1 83.62 328 GLU B N 1
ATOM 7279 C CA . GLU B 1 328 ? 4.207 -25.203 6.117 1 83.62 328 GLU B CA 1
ATOM 7280 C C . GLU B 1 328 ? 5.395 -26.031 6.59 1 83.62 328 GLU B C 1
ATOM 7282 O O . GLU B 1 328 ? 5.215 -27.031 7.281 1 83.62 328 GLU B O 1
ATOM 7287 N N . GLY B 1 329 ? 6.594 -25.609 6.289 1 78.56 329 GLY B N 1
ATOM 7288 C CA . GLY B 1 329 ? 7.785 -26.375 6.59 1 78.56 329 GLY B CA 1
ATOM 7289 C C . GLY B 1 329 ? 7.961 -27.578 5.684 1 78.56 329 GLY B C 1
ATOM 7290 O O . GLY B 1 329 ? 8.625 -28.562 6.055 1 78.56 329 GLY B O 1
ATOM 7291 N N . LYS B 1 330 ? 7.156 -27.516 4.633 1 75.62 330 LYS B N 1
ATOM 7292 C CA . LYS B 1 330 ? 7.203 -28.609 3.68 1 75.62 330 LYS B CA 1
ATOM 7293 C C . LYS B 1 330 ? 7.188 -28.109 2.242 1 75.62 330 LYS B C 1
ATOM 7295 O O . LYS B 1 330 ? 6.441 -27.188 1.913 1 75.62 330 LYS B O 1
ATOM 7300 N N . GLU B 1 331 ? 8.086 -28.75 1.484 1 75 331 GLU B N 1
ATOM 7301 C CA . GLU B 1 331 ? 8.109 -28.422 0.063 1 75 331 GLU B CA 1
ATOM 7302 C C . GLU B 1 331 ? 7.059 -29.219 -0.706 1 75 331 GLU B C 1
ATOM 7304 O O . GLU B 1 331 ? 6.898 -30.422 -0.486 1 75 331 GLU B O 1
ATOM 7309 N N . SER B 1 332 ? 6.18 -28.531 -1.48 1 68.25 332 SER B N 1
ATOM 7310 C CA . SER B 1 332 ? 5.062 -29.141 -2.186 1 68.25 332 SER B CA 1
ATOM 7311 C C . SER B 1 332 ? 5.543 -29.984 -3.367 1 68.25 332 SER B C 1
ATOM 7313 O O . SER B 1 332 ? 4.93 -31 -3.713 1 68.25 332 SER B O 1
ATOM 7315 N N . TRP B 1 333 ? 6.555 -29.422 -4.102 1 66.62 333 TRP B N 1
ATOM 7316 C CA . TRP B 1 333 ? 7.117 -30.156 -5.227 1 66.62 333 TRP B CA 1
ATOM 7317 C C . TRP B 1 333 ? 8.547 -30.594 -4.934 1 66.62 333 TRP B C 1
ATOM 7319 O O . TRP B 1 333 ? 9.328 -29.828 -4.344 1 66.62 333 TRP B O 1
ATOM 7329 N N . ASN B 1 334 ? 8.57 -31.859 -5.352 1 69.62 334 ASN B N 1
ATOM 7330 C CA . ASN B 1 334 ? 9.984 -32.219 -5.402 1 69.62 334 ASN B CA 1
ATOM 7331 C C . ASN B 1 334 ? 10.742 -31.375 -6.422 1 69.62 334 ASN B C 1
ATOM 7333 O O . ASN B 1 334 ? 10.195 -31.016 -7.465 1 69.62 334 ASN B O 1
ATOM 7337 N N . GLY B 1 335 ? 11.891 -30.938 -6.023 1 68.12 335 GLY B N 1
ATOM 7338 C CA . GLY B 1 335 ? 12.672 -30.047 -6.859 1 68.12 335 GLY B CA 1
ATOM 7339 C C . GLY B 1 335 ? 12.875 -30.578 -8.266 1 68.12 335 GLY B C 1
ATOM 7340 O O . GLY B 1 335 ? 12.797 -29.828 -9.234 1 68.12 335 GLY B O 1
ATOM 7341 N N . PHE B 1 336 ? 12.891 -31.844 -8.328 1 66.25 336 PHE B N 1
ATOM 7342 C CA . PHE B 1 336 ? 13.164 -32.438 -9.633 1 66.25 336 PHE B CA 1
ATOM 7343 C C . PHE B 1 336 ? 11.906 -32.469 -10.492 1 66.25 336 PHE B C 1
ATOM 7345 O O . PHE B 1 336 ? 11.969 -32.219 -11.703 1 66.25 336 PHE B O 1
ATOM 7352 N N . GLU B 1 337 ? 10.836 -32.688 -9.891 1 67.31 337 GLU B N 1
ATOM 7353 C CA . GLU B 1 337 ? 9.57 -32.625 -10.602 1 67.31 337 GLU B CA 1
ATOM 7354 C C . GLU B 1 337 ? 9.297 -31.203 -11.102 1 67.31 337 GLU B C 1
ATOM 7356 O O . GLU B 1 337 ? 8.789 -31.016 -12.211 1 67.31 337 GLU B O 1
ATOM 7361 N N . LEU B 1 338 ? 9.695 -30.375 -10.289 1 69.88 338 LEU B N 1
ATOM 7362 C CA . LEU B 1 338 ? 9.516 -28.969 -10.625 1 69.88 338 LEU B CA 1
ATOM 7363 C C . LEU B 1 338 ? 10.383 -28.578 -11.812 1 69.88 338 LEU B C 1
ATOM 7365 O O . LEU B 1 338 ? 9.922 -27.891 -12.734 1 69.88 338 LEU B O 1
ATOM 7369 N N . GLN B 1 339 ? 11.547 -29.031 -11.742 1 70.94 339 GLN B N 1
ATOM 7370 C CA . GLN B 1 339 ? 12.469 -28.719 -12.836 1 70.94 339 GLN B CA 1
ATOM 7371 C C . GLN B 1 339 ? 12.031 -29.391 -14.133 1 70.94 339 GLN B C 1
ATOM 7373 O O . GLN B 1 339 ? 12.094 -28.797 -15.211 1 70.94 339 GLN B O 1
ATOM 7378 N N . GLU B 1 340 ? 11.625 -30.641 -13.945 1 65.44 340 GLU B N 1
ATOM 7379 C CA . GLU B 1 340 ? 11.133 -31.359 -15.117 1 65.44 340 GLU B CA 1
ATOM 7380 C C . GLU B 1 340 ? 9.922 -30.672 -15.727 1 65.44 340 GLU B C 1
ATOM 7382 O O . GLU B 1 340 ? 9.828 -30.547 -16.953 1 65.44 340 GLU B O 1
ATOM 7387 N N . ALA B 1 341 ? 9.117 -30.328 -14.875 1 65.56 341 ALA B N 1
ATOM 7388 C CA . ALA B 1 341 ? 7.914 -29.656 -15.336 1 65.56 341 ALA B CA 1
ATOM 7389 C C . ALA B 1 341 ? 8.258 -28.344 -16.031 1 65.56 341 ALA B C 1
ATOM 7391 O O . ALA B 1 341 ? 7.605 -27.938 -17 1 65.56 341 ALA B O 1
ATOM 7392 N N . PHE B 1 342 ? 9.211 -27.766 -15.547 1 69.56 342 PHE B N 1
ATOM 7393 C CA . PHE B 1 342 ? 9.68 -26.516 -16.141 1 69.56 342 PHE B CA 1
ATOM 7394 C C . PHE B 1 342 ? 10.258 -26.766 -17.531 1 69.56 342 PHE B C 1
ATOM 7396 O O . PHE B 1 342 ? 10.055 -25.953 -18.438 1 69.56 342 PHE B O 1
ATOM 7403 N N . LEU B 1 343 ? 10.797 -27.969 -17.641 1 63.75 343 LEU B N 1
ATOM 7404 C CA . LEU B 1 343 ? 11.523 -28.25 -18.875 1 63.75 343 LEU B CA 1
ATOM 7405 C C . LEU B 1 343 ? 10.625 -28.938 -19.891 1 63.75 343 LEU B C 1
ATOM 7407 O O . LEU B 1 343 ? 10.891 -28.875 -21.094 1 63.75 343 LEU B O 1
ATOM 7411 N N . THR B 1 344 ? 9.695 -29.922 -19.438 1 55.62 344 THR B N 1
ATOM 7412 C CA . THR B 1 344 ? 8.961 -30.812 -20.328 1 55.62 344 THR B CA 1
ATOM 7413 C C . THR B 1 344 ? 7.617 -30.203 -20.719 1 55.62 344 THR B C 1
ATOM 7415 O O . THR B 1 344 ? 6.934 -30.719 -21.609 1 55.62 344 THR B O 1
ATOM 7418 N N . GLU B 1 345 ? 7.047 -29.391 -20.016 1 48.19 345 GLU B N 1
ATOM 7419 C CA . GLU B 1 345 ? 5.656 -29.25 -20.438 1 48.19 345 GLU B CA 1
ATOM 7420 C C . GLU B 1 345 ? 5.531 -29.312 -21.953 1 48.19 345 GLU B C 1
ATOM 7422 O O . GLU B 1 345 ? 6.531 -29.25 -22.672 1 48.19 345 GLU B O 1
ATOM 7427 N N . ARG B 1 346 ? 4.367 -28.828 -22.719 1 41.94 346 ARG B N 1
ATOM 7428 C CA . ARG B 1 346 ? 3.988 -29.5 -23.969 1 41.94 346 ARG B CA 1
ATOM 7429 C C . ARG B 1 346 ? 5.207 -29.75 -24.844 1 41.94 346 ARG B C 1
ATOM 7431 O O . ARG B 1 346 ? 5.43 -30.891 -25.281 1 41.94 346 ARG B O 1
ATOM 7438 N N . ASN B 1 347 ? 5.277 -28.953 -25.938 1 33.31 347 ASN B N 1
ATOM 7439 C CA . ASN B 1 347 ? 5.98 -29.203 -27.203 1 33.31 347 ASN B CA 1
ATOM 7440 C C . ASN B 1 347 ? 7.477 -28.938 -27.062 1 33.31 347 ASN B C 1
ATOM 7442 O O . ASN B 1 347 ? 7.891 -27.781 -26.859 1 33.31 347 ASN B O 1
ATOM 7446 N N . GLY B 1 348 ? 8.281 -29.891 -26.875 1 34.59 348 GLY B N 1
ATOM 7447 C CA . GLY B 1 348 ? 9.734 -29.953 -26.875 1 34.59 348 GLY B CA 1
ATOM 7448 C C . GLY B 1 348 ? 10.375 -28.969 -25.922 1 34.59 348 GLY B C 1
ATOM 7449 O O . GLY B 1 348 ? 9.719 -28.031 -25.469 1 34.59 348 GLY B O 1
ATOM 7450 N N . PHE B 1 349 ? 11.445 -29.375 -25.109 1 38.22 349 PHE B N 1
ATOM 7451 C CA . PHE B 1 349 ? 12.305 -28.484 -24.344 1 38.22 349 PHE B CA 1
ATOM 7452 C C . PHE B 1 349 ? 12.367 -27.094 -24.969 1 38.22 349 PHE B C 1
ATOM 7454 O O . PHE B 1 349 ? 13.195 -26.859 -25.844 1 38.22 349 PHE B O 1
ATOM 7461 N N . THR B 1 350 ? 11.391 -26.578 -25.438 1 39.53 350 THR B N 1
ATOM 7462 C CA . THR B 1 350 ? 11.594 -25.297 -26.094 1 39.53 350 THR B CA 1
ATOM 7463 C C . THR B 1 350 ? 11.844 -24.203 -25.078 1 39.53 350 THR B C 1
ATOM 7465 O O . THR B 1 350 ? 10.945 -23.828 -24.312 1 39.53 350 THR B O 1
ATOM 7468 N N . LEU B 1 351 ? 13.141 -24.281 -24.281 1 46.66 351 LEU B N 1
ATOM 7469 C CA . LEU B 1 351 ? 13.586 -23.016 -23.703 1 46.66 351 LEU B CA 1
ATOM 7470 C C . LEU B 1 351 ? 13.07 -21.844 -24.516 1 46.66 351 LEU B C 1
ATOM 7472 O O . LEU B 1 351 ? 13.344 -20.688 -24.188 1 46.66 351 LEU B O 1
ATOM 7476 N N . THR B 1 352 ? 12.602 -22.141 -25.609 1 41.44 352 THR B N 1
ATOM 7477 C CA . THR B 1 352 ? 12.203 -21.125 -26.562 1 41.44 352 THR B CA 1
ATOM 7478 C C . THR B 1 352 ? 11.273 -20.109 -25.922 1 41.44 352 THR B C 1
ATOM 7480 O O . THR B 1 352 ? 11.336 -18.906 -26.234 1 41.44 352 THR B O 1
ATOM 7483 N N . GLU B 1 353 ? 10.336 -20.609 -25.219 1 46 353 GLU B N 1
ATOM 7484 C CA . GLU B 1 353 ? 9.328 -19.609 -24.875 1 46 353 GLU B CA 1
ATOM 7485 C C . GLU B 1 353 ? 9.57 -19.031 -23.484 1 46 353 GLU B C 1
ATOM 7487 O O . GLU B 1 353 ? 8.633 -18.594 -22.812 1 46 353 GLU B O 1
ATOM 7492 N N . ASP B 1 354 ? 10.789 -19.266 -23.016 1 50.69 354 ASP B N 1
ATOM 7493 C CA . ASP B 1 354 ? 10.938 -18.516 -21.781 1 50.69 354 ASP B CA 1
ATOM 7494 C C . ASP B 1 354 ? 10.773 -17.016 -22.016 1 50.69 354 ASP B C 1
ATOM 7496 O O . ASP B 1 354 ? 11.641 -16.375 -22.609 1 50.69 354 ASP B O 1
ATOM 7500 N N . PRO B 1 355 ? 9.539 -16.516 -22.031 1 45.5 355 PRO B N 1
ATOM 7501 C CA . PRO B 1 355 ? 9.281 -15.117 -22.375 1 45.5 355 PRO B CA 1
ATOM 7502 C C . PRO B 1 355 ? 9.961 -14.141 -21.422 1 45.5 355 PRO B C 1
ATOM 7504 O O . PRO B 1 355 ? 9.891 -12.922 -21.625 1 45.5 355 PRO B O 1
ATOM 7507 N N . GLY B 1 356 ? 11.109 -14.461 -20.953 1 46.41 356 GLY B N 1
ATOM 7508 C CA . GLY B 1 356 ? 11.5 -13.484 -19.953 1 46.41 356 GLY B CA 1
ATOM 7509 C C . GLY B 1 356 ? 10.359 -13.062 -19.047 1 46.41 356 GLY B C 1
ATOM 7510 O O . GLY B 1 356 ? 9.188 -13.109 -19.453 1 46.41 356 GLY B O 1
ATOM 7511 N N . MET B 1 357 ? 10.422 -13.219 -17.75 1 45.09 357 MET B N 1
ATOM 7512 C CA . MET B 1 357 ? 9.359 -12.922 -16.781 1 45.09 357 MET B CA 1
ATOM 7513 C C . MET B 1 357 ? 8.695 -11.586 -17.109 1 45.09 357 MET B C 1
ATOM 7515 O O . MET B 1 357 ? 7.535 -11.375 -16.766 1 45.09 357 MET B O 1
ATOM 7519 N N . GLU B 1 358 ? 9.5 -10.508 -17.625 1 43.47 358 GLU B N 1
ATOM 7520 C CA . GLU B 1 358 ? 8.93 -9.195 -17.875 1 43.47 358 GLU B CA 1
ATOM 7521 C C . GLU B 1 358 ? 7.992 -9.211 -19.078 1 43.47 358 GLU B C 1
ATOM 7523 O O . GLU B 1 358 ? 7.324 -8.211 -19.359 1 43.47 358 GLU B O 1
ATOM 7528 N N . THR B 1 359 ? 8.078 -10.289 -19.859 1 39.88 359 THR B N 1
ATOM 7529 C CA . THR B 1 359 ? 7.32 -10.211 -21.109 1 39.88 359 THR B CA 1
ATOM 7530 C C . THR B 1 359 ? 5.863 -10.602 -20.875 1 39.88 359 THR B C 1
ATOM 7532 O O . THR B 1 359 ? 5.57 -11.453 -20.031 1 39.88 359 THR B O 1
ATOM 7535 N N . VAL B 1 360 ? 4.91 -9.711 -21.156 1 37.12 360 VAL B N 1
ATOM 7536 C CA . VAL B 1 360 ? 3.451 -9.68 -21.156 1 37.12 360 VAL B CA 1
ATOM 7537 C C . VAL B 1 360 ? 2.908 -11 -21.703 1 37.12 360 VAL B C 1
ATOM 7539 O O . VAL B 1 360 ? 1.698 -11.141 -21.891 1 37.12 360 VAL B O 1
ATOM 7542 N N . ALA B 1 361 ? 3.586 -11.859 -22.453 1 35.53 361 ALA B N 1
ATOM 7543 C CA . ALA B 1 361 ? 2.686 -12.539 -23.391 1 35.53 361 ALA B CA 1
ATOM 7544 C C . ALA B 1 361 ? 1.55 -13.227 -22.641 1 35.53 361 ALA B C 1
ATOM 7546 O O . ALA B 1 361 ? 1.539 -13.258 -21.406 1 35.53 361 ALA B O 1
ATOM 7547 N N . VAL B 1 362 ? 1.124 -14.43 -23.25 1 34.34 362 VAL B N 1
ATOM 7548 C CA . VAL B 1 362 ? -0.108 -15.211 -23.281 1 34.34 362 VAL B CA 1
ATOM 7549 C C . VAL B 1 362 ? -0.308 -15.914 -21.938 1 34.34 362 VAL B C 1
ATOM 7551 O O . VAL B 1 362 ? 0.632 -16.484 -21.375 1 34.34 362 VAL B O 1
ATOM 7554 N N . LEU B 1 363 ? -1.383 -15.656 -21.219 1 37.78 363 LEU B N 1
ATOM 7555 C CA . LEU B 1 363 ? -1.95 -16.297 -20.031 1 37.78 363 LEU B CA 1
ATOM 7556 C C . LEU B 1 363 ? -1.46 -17.734 -19.922 1 37.78 363 LEU B C 1
ATOM 7558 O O . LEU B 1 363 ? -1.229 -18.234 -18.812 1 37.78 363 LEU B O 1
ATOM 7562 N N . ARG B 1 364 ? -1.387 -18.547 -21.125 1 37.62 364 ARG B N 1
ATOM 7563 C CA . ARG B 1 364 ? -1.126 -19.984 -21.125 1 37.62 364 ARG B CA 1
ATOM 7564 C C . ARG B 1 364 ? 0.292 -20.281 -20.641 1 37.62 364 ARG B C 1
ATOM 7566 O O . ARG B 1 364 ? 0.563 -21.375 -20.141 1 37.62 364 ARG B O 1
ATOM 7573 N N . SER B 1 365 ? 1.189 -19.297 -20.938 1 46.72 365 SER B N 1
ATOM 7574 C CA . SER B 1 365 ? 2.637 -19.234 -20.766 1 46.72 365 SER B CA 1
ATOM 7575 C C . SER B 1 365 ? 3 -19.031 -19.297 1 46.72 365 SER B C 1
ATOM 7577 O O . SER B 1 365 ? 4.18 -19.031 -18.938 1 46.72 365 SER B O 1
ATOM 7579 N N . ASN B 1 366 ? 1.857 -19.234 -18.406 1 59.31 366 ASN B N 1
ATOM 7580 C CA . ASN B 1 366 ? 1.819 -18.797 -17.016 1 59.31 366 ASN B CA 1
ATOM 7581 C C . ASN B 1 366 ? 2.381 -19.844 -16.078 1 59.31 366 ASN B C 1
ATOM 7583 O O . ASN B 1 366 ? 3.094 -19.516 -15.125 1 59.31 366 ASN B O 1
ATOM 7587 N N . GLU B 1 367 ? 2.248 -21.156 -16.625 1 64.94 367 GLU B N 1
ATOM 7588 C CA . GLU B 1 367 ? 2.711 -22.172 -15.688 1 64.94 367 GLU B CA 1
ATOM 7589 C C . GLU B 1 367 ? 4.234 -22.25 -15.648 1 64.94 367 GLU B C 1
ATOM 7591 O O . GLU B 1 367 ? 4.824 -22.438 -14.586 1 64.94 367 GLU B O 1
ATOM 7596 N N . ARG B 1 368 ? 4.832 -22.094 -16.828 1 70.56 368 ARG B N 1
ATOM 7597 C CA . ARG B 1 368 ? 6.289 -22.109 -16.891 1 70.56 368 ARG B CA 1
ATOM 7598 C C . ARG B 1 368 ? 6.879 -20.922 -16.141 1 70.56 368 ARG B C 1
ATOM 7600 O O . ARG B 1 368 ? 7.871 -21.062 -15.422 1 70.56 368 ARG B O 1
ATOM 7607 N N . LYS B 1 369 ? 6.262 -19.859 -16.406 1 74.56 369 LYS B N 1
ATOM 7608 C CA . LYS B 1 369 ? 6.73 -18.672 -15.695 1 74.56 369 LYS B CA 1
ATOM 7609 C C . LYS B 1 369 ? 6.574 -18.828 -14.188 1 74.56 369 LYS B C 1
ATOM 7611 O O . LYS B 1 369 ? 7.422 -18.391 -13.422 1 74.56 369 LYS B O 1
ATOM 7616 N N . PHE B 1 370 ? 5.555 -19.578 -13.961 1 78.12 370 PHE B N 1
ATOM 7617 C CA . PHE B 1 370 ? 5.285 -19.859 -12.555 1 78.12 370 PHE B CA 1
ATOM 7618 C C . PHE B 1 370 ? 6.375 -20.75 -11.969 1 78.12 370 PHE B C 1
ATOM 7620 O O . PHE B 1 370 ? 6.934 -20.438 -10.914 1 78.12 370 PHE B O 1
ATOM 7627 N N . LYS B 1 371 ? 6.715 -21.766 -12.602 1 78.62 371 LYS B N 1
ATOM 7628 C CA . LYS B 1 371 ? 7.734 -22.688 -12.117 1 78.62 371 LYS B CA 1
ATOM 7629 C C . LYS B 1 371 ? 9.109 -22.047 -12.102 1 78.62 371 LYS B C 1
ATOM 7631 O O . LYS B 1 371 ? 9.914 -22.281 -11.195 1 78.62 371 LYS B O 1
ATOM 7636 N N . LYS B 1 372 ? 9.383 -21.266 -13.148 1 80.06 372 LYS B N 1
ATOM 7637 C CA . LYS B 1 372 ? 10.625 -20.5 -13.164 1 80.06 372 LYS B CA 1
ATOM 7638 C C . LYS B 1 372 ? 10.727 -19.594 -11.938 1 80.06 372 LYS B C 1
ATOM 7640 O O . LYS B 1 372 ? 11.773 -19.531 -11.289 1 80.06 372 LYS B O 1
ATOM 7645 N N . GLY B 1 373 ? 9.648 -18.953 -11.68 1 82.88 373 GLY B N 1
ATOM 7646 C CA . GLY B 1 373 ? 9.609 -18.078 -10.516 1 82.88 373 GLY B CA 1
ATOM 7647 C C . GLY B 1 373 ? 9.875 -18.812 -9.219 1 82.88 373 GLY B C 1
ATOM 7648 O O . GLY B 1 373 ? 10.617 -18.328 -8.359 1 82.88 373 GLY B O 1
ATOM 7649 N N . ILE B 1 374 ? 9.312 -19.984 -9.078 1 84.81 374 ILE B N 1
ATOM 7650 C CA . ILE B 1 374 ? 9.516 -20.781 -7.871 1 84.81 374 ILE B CA 1
ATOM 7651 C C . ILE B 1 374 ? 10.992 -21.141 -7.727 1 84.81 374 ILE B C 1
ATOM 7653 O O . ILE B 1 374 ? 11.57 -21 -6.645 1 84.81 374 ILE B O 1
ATOM 7657 N N . LEU B 1 375 ? 11.562 -21.562 -8.766 1 84.81 375 LEU B N 1
ATOM 7658 C CA . LEU B 1 375 ? 12.961 -22 -8.734 1 84.81 375 LEU B CA 1
ATOM 7659 C C . LEU B 1 375 ? 13.883 -20.828 -8.406 1 84.81 375 LEU B C 1
ATOM 7661 O O . LEU B 1 375 ? 14.828 -20.984 -7.629 1 84.81 375 LEU B O 1
ATOM 7665 N N . ILE B 1 376 ? 13.625 -19.703 -8.969 1 87.69 376 ILE B N 1
ATOM 7666 C CA . ILE B 1 376 ? 14.469 -18.531 -8.734 1 87.69 376 ILE B CA 1
ATOM 7667 C C . ILE B 1 376 ? 14.336 -18.078 -7.281 1 87.69 376 ILE B C 1
ATOM 7669 O O . ILE B 1 376 ? 15.336 -17.844 -6.609 1 87.69 376 ILE B O 1
ATOM 7673 N N . PHE B 1 377 ? 13.117 -18.031 -6.766 1 88.56 377 PHE B N 1
ATOM 7674 C CA . PHE B 1 377 ? 12.922 -17.594 -5.395 1 88.56 377 PHE B CA 1
ATOM 7675 C C . PHE B 1 377 ? 13.5 -18.594 -4.406 1 88.56 377 PHE B C 1
ATOM 7677 O O . PHE B 1 377 ? 14.031 -18.219 -3.363 1 88.56 377 PHE B O 1
ATOM 7684 N N . ASP B 1 378 ? 13.336 -19.812 -4.754 1 89.56 378 ASP B N 1
ATOM 7685 C CA . ASP B 1 378 ? 13.914 -20.828 -3.877 1 89.56 378 ASP B CA 1
ATOM 7686 C C . ASP B 1 378 ? 15.438 -20.734 -3.869 1 89.56 378 ASP B C 1
ATOM 7688 O O . ASP B 1 378 ? 16.078 -20.922 -2.828 1 89.56 378 ASP B O 1
ATOM 7692 N N . MET B 1 379 ? 15.984 -20.562 -5.016 1 88.88 379 MET B N 1
ATOM 7693 C CA . MET B 1 379 ? 17.422 -20.406 -5.121 1 88.88 379 MET B CA 1
ATOM 7694 C C . MET B 1 379 ? 17.906 -19.219 -4.293 1 88.88 379 MET B C 1
ATOM 7696 O O . MET B 1 379 ? 18.875 -19.328 -3.545 1 88.88 379 MET B O 1
ATOM 7700 N N . ILE B 1 380 ? 17.219 -18.141 -4.355 1 90.38 380 ILE B N 1
ATOM 7701 C CA . ILE B 1 380 ? 17.578 -16.938 -3.605 1 90.38 380 ILE B CA 1
ATOM 7702 C C . ILE B 1 380 ? 17.422 -17.203 -2.109 1 90.38 380 ILE B C 1
ATOM 7704 O O . ILE B 1 380 ? 18.266 -16.766 -1.31 1 90.38 380 ILE B O 1
ATOM 7708 N N . ARG B 1 381 ? 16.375 -17.797 -1.762 1 91.38 381 ARG B N 1
ATOM 7709 C CA . ARG B 1 381 ? 16.141 -18.156 -0.368 1 91.38 381 ARG B CA 1
ATOM 7710 C C . ARG B 1 381 ? 17.297 -18.984 0.194 1 91.38 381 ARG B C 1
ATOM 7712 O O . ARG B 1 381 ? 17.734 -18.75 1.32 1 91.38 381 ARG B O 1
ATOM 7719 N N . ARG B 1 382 ? 17.766 -19.812 -0.544 1 89.06 382 ARG B N 1
ATOM 7720 C CA . ARG B 1 382 ? 18.859 -20.688 -0.101 1 89.06 382 ARG B CA 1
ATOM 7721 C C . ARG B 1 382 ? 20.172 -19.922 -0.013 1 89.06 382 ARG B C 1
ATOM 7723 O O . ARG B 1 382 ? 21 -20.203 0.849 1 89.06 382 ARG B O 1
ATOM 7730 N N . VAL B 1 383 ? 20.375 -19 -0.88 1 91.5 383 VAL B N 1
ATOM 7731 C CA . VAL B 1 383 ? 21.578 -18.188 -0.86 1 91.5 383 VAL B CA 1
ATOM 7732 C C . VAL B 1 383 ? 21.578 -17.281 0.372 1 91.5 383 VAL B C 1
ATOM 7734 O O . VAL B 1 383 ? 22.594 -17.125 1.045 1 91.5 383 VAL B O 1
ATOM 7737 N N . PHE B 1 384 ? 20.469 -16.719 0.69 1 92.5 384 PHE B N 1
ATOM 7738 C CA . PHE B 1 384 ? 20.375 -15.75 1.774 1 92.5 384 PHE B CA 1
ATOM 7739 C C . PHE B 1 384 ? 20.156 -16.453 3.111 1 92.5 384 PHE B C 1
ATOM 7741 O O . PHE B 1 384 ? 20.531 -15.922 4.16 1 92.5 384 PHE B O 1
ATOM 7748 N N . GLY B 1 385 ? 19.594 -17.625 3.012 1 90.75 385 GLY B N 1
ATOM 7749 C CA . GLY B 1 385 ? 19.141 -18.297 4.215 1 90.75 385 GLY B CA 1
ATOM 7750 C C . GLY B 1 385 ? 17.703 -17.969 4.586 1 90.75 385 GLY B C 1
ATOM 7751 O O . GLY B 1 385 ? 17.234 -16.859 4.328 1 90.75 385 GLY B O 1
ATOM 7752 N N . ASP B 1 386 ? 17.031 -18.859 5.277 1 88.88 386 ASP B N 1
ATOM 7753 C CA . ASP B 1 386 ? 15.609 -18.734 5.605 1 88.88 386 ASP B CA 1
ATOM 7754 C C . ASP B 1 386 ? 15.359 -17.5 6.48 1 88.88 386 ASP B C 1
ATOM 7756 O O . ASP B 1 386 ? 14.391 -16.766 6.266 1 88.88 386 ASP B O 1
ATOM 7760 N N . ALA B 1 387 ? 16.188 -17.281 7.398 1 88.38 387 ALA B N 1
ATOM 7761 C CA . ALA B 1 387 ? 15.977 -16.188 8.336 1 88.38 387 ALA B CA 1
ATOM 7762 C C . ALA B 1 387 ? 15.984 -14.844 7.617 1 88.38 387 ALA B C 1
ATOM 7764 O O . ALA B 1 387 ? 15.094 -14.016 7.828 1 88.38 387 ALA B O 1
ATOM 7765 N N . ALA B 1 388 ? 17 -14.68 6.773 1 90.12 388 ALA B N 1
ATOM 7766 C CA . ALA B 1 388 ? 17.109 -13.422 6.027 1 90.12 388 ALA B CA 1
ATOM 7767 C C . ALA B 1 388 ? 15.938 -13.266 5.055 1 90.12 388 ALA B C 1
ATOM 7769 O O . ALA B 1 388 ? 15.438 -12.156 4.855 1 90.12 388 ALA B O 1
ATOM 7770 N N . PHE B 1 389 ? 15.602 -14.375 4.473 1 91 389 PHE B N 1
ATOM 7771 C CA . PHE B 1 389 ? 14.492 -14.336 3.533 1 91 389 PHE B CA 1
ATOM 7772 C C . PHE B 1 389 ? 13.195 -13.961 4.242 1 91 389 PHE B C 1
ATOM 7774 O O . PHE B 1 389 ? 12.43 -13.141 3.742 1 91 389 PHE B O 1
ATOM 7781 N N . TYR B 1 390 ? 12.969 -14.516 5.41 1 87.5 390 TYR B N 1
ATOM 7782 C CA . TYR B 1 390 ? 11.812 -14.172 6.223 1 87.5 390 TYR B CA 1
ATOM 7783 C C . TYR B 1 390 ? 11.82 -12.695 6.594 1 87.5 390 TYR B C 1
ATOM 7785 O O . TYR B 1 390 ? 10.781 -12.023 6.527 1 87.5 390 TYR B O 1
ATOM 7793 N N . ASP B 1 391 ? 12.914 -12.203 6.902 1 86.06 391 ASP B N 1
ATOM 7794 C CA . ASP B 1 391 ? 13.039 -10.805 7.301 1 86.06 391 ASP B CA 1
ATOM 7795 C C . ASP B 1 391 ? 12.742 -9.875 6.129 1 86.06 391 ASP B C 1
ATOM 7797 O O . ASP B 1 391 ? 12.148 -8.812 6.309 1 86.06 391 ASP B O 1
ATOM 7801 N N . ALA B 1 392 ? 13.219 -10.297 5.008 1 88.75 392 ALA B N 1
ATOM 7802 C CA . ALA B 1 392 ? 12.953 -9.492 3.816 1 88.75 392 ALA B CA 1
ATOM 7803 C C . ALA B 1 392 ? 11.453 -9.406 3.539 1 88.75 392 ALA B C 1
ATOM 7805 O O . ALA B 1 392 ? 10.938 -8.344 3.199 1 88.75 392 ALA B O 1
ATOM 7806 N N . VAL B 1 393 ? 10.781 -10.531 3.689 1 83.94 393 VAL B N 1
ATOM 7807 C CA . VAL B 1 393 ? 9.344 -10.578 3.471 1 83.94 393 VAL B CA 1
ATOM 7808 C C . VAL B 1 393 ? 8.633 -9.734 4.527 1 83.94 393 VAL B C 1
ATOM 7810 O O . VAL B 1 393 ? 7.727 -8.961 4.207 1 83.94 393 VAL B O 1
ATOM 7813 N N . LEU B 1 394 ? 9.055 -9.844 5.715 1 80.19 394 LEU B N 1
ATOM 7814 C CA . LEU B 1 394 ? 8.469 -9.086 6.816 1 80.19 394 LEU B CA 1
ATOM 7815 C C . LEU B 1 394 ? 8.641 -7.59 6.598 1 80.19 394 LEU B C 1
ATOM 7817 O O . LEU B 1 394 ? 7.707 -6.812 6.809 1 80.19 394 LEU B O 1
ATOM 7821 N N . ASN B 1 395 ? 9.836 -7.242 6.16 1 80.56 395 ASN B N 1
ATOM 7822 C CA . ASN B 1 395 ? 10.109 -5.832 5.91 1 80.56 395 ASN B CA 1
ATOM 7823 C C . ASN B 1 395 ? 9.281 -5.301 4.742 1 80.56 395 ASN B C 1
ATOM 7825 O O . ASN B 1 395 ? 8.82 -4.156 4.773 1 80.56 395 ASN B O 1
ATOM 7829 N N . TYR B 1 396 ? 9.117 -6.121 3.809 1 81.81 396 TYR B N 1
ATOM 7830 C CA . TYR B 1 396 ? 8.312 -5.715 2.664 1 81.81 396 TYR B CA 1
ATOM 7831 C C . TYR B 1 396 ? 6.875 -5.434 3.084 1 81.81 396 TYR B C 1
ATOM 7833 O O . TYR B 1 396 ? 6.309 -4.395 2.734 1 81.81 396 TYR B O 1
ATOM 7841 N N . VAL B 1 397 ? 6.297 -6.301 3.83 1 76.44 397 VAL B N 1
ATOM 7842 C CA . VAL B 1 397 ? 4.898 -6.191 4.234 1 76.44 397 VAL B CA 1
ATOM 7843 C C . VAL B 1 397 ? 4.73 -5.008 5.184 1 76.44 397 VAL B C 1
ATOM 7845 O O . VAL B 1 397 ? 3.721 -4.297 5.125 1 76.44 397 VAL B O 1
ATOM 7848 N N . SER B 1 398 ? 5.73 -4.723 5.922 1 72.5 398 SER B N 1
ATOM 7849 C CA . SER B 1 398 ? 5.621 -3.697 6.953 1 72.5 398 SER B CA 1
ATOM 7850 C C . SER B 1 398 ? 5.93 -2.312 6.395 1 72.5 398 SER B C 1
ATOM 7852 O O . SER B 1 398 ? 5.379 -1.312 6.859 1 72.5 398 SER B O 1
ATOM 7854 N N . LEU B 1 399 ? 6.871 -2.326 5.32 1 71.62 399 LEU B N 1
ATOM 7855 C CA . LEU B 1 399 ? 7.418 -1.034 4.922 1 71.62 399 LEU B CA 1
ATOM 7856 C C . LEU B 1 399 ? 6.82 -0.575 3.598 1 71.62 399 LEU B C 1
ATOM 7858 O O . LEU B 1 399 ? 6.797 0.623 3.305 1 71.62 399 LEU B O 1
ATOM 7862 N N . GLU B 1 400 ? 6.66 -1.519 2.65 1 65.06 400 GLU B N 1
ATOM 7863 C CA . GLU B 1 400 ? 6.258 -1.133 1.3 1 65.06 400 GLU B CA 1
ATOM 7864 C C . GLU B 1 400 ? 4.883 -0.473 1.3 1 65.06 400 GLU B C 1
ATOM 7866 O O . GLU B 1 400 ? 4.734 0.667 0.854 1 65.06 400 GLU B O 1
ATOM 7871 N N . GLY B 1 401 ? 3.904 -0.905 1.998 1 58.56 401 GLY B N 1
ATOM 7872 C CA . GLY B 1 401 ? 2.555 -0.424 2.25 1 58.56 401 GLY B CA 1
ATOM 7873 C C . GLY B 1 401 ? 1.813 -0.036 0.983 1 58.56 401 GLY B C 1
ATOM 7874 O O . GLY B 1 401 ? 0.582 -0.02 0.959 1 58.56 401 GLY B O 1
ATOM 7875 N N . ARG B 1 402 ? 2.482 0.347 -0.237 1 62.22 402 ARG B N 1
ATOM 7876 C CA . ARG B 1 402 ? 1.723 0.97 -1.315 1 62.22 402 ARG B CA 1
ATOM 7877 C C . ARG B 1 402 ? 1.836 0.161 -2.604 1 62.22 402 ARG B C 1
ATOM 7879 O O . ARG B 1 402 ? 0.923 0.173 -3.432 1 62.22 402 ARG B O 1
ATOM 7886 N N . TYR B 1 403 ? 2.99 -0.511 -2.678 1 67.31 403 TYR B N 1
ATOM 7887 C CA . TYR B 1 403 ? 3.25 -1.074 -3.996 1 67.31 403 TYR B CA 1
ATOM 7888 C C . TYR B 1 403 ? 3.316 -2.596 -3.938 1 67.31 403 TYR B C 1
ATOM 7890 O O . TYR B 1 403 ? 3.787 -3.164 -2.949 1 67.31 403 TYR B O 1
ATOM 7898 N N . PRO B 1 404 ? 2.801 -3.176 -4.988 1 69.88 404 PRO B N 1
ATOM 7899 C CA . PRO B 1 404 ? 2.875 -4.637 -5.035 1 69.88 404 PRO B CA 1
ATOM 7900 C C . PRO B 1 404 ? 4.305 -5.152 -5.176 1 69.88 404 PRO B C 1
ATOM 7902 O O . PRO B 1 404 ? 5.195 -4.41 -5.602 1 69.88 404 PRO B O 1
ATOM 7905 N N . ILE B 1 405 ? 4.43 -6.34 -4.859 1 76.06 405 ILE B N 1
ATOM 7906 C CA . ILE B 1 405 ? 5.742 -6.977 -4.895 1 76.06 405 ILE B CA 1
ATOM 7907 C C . ILE B 1 405 ? 6.188 -7.152 -6.348 1 76.06 405 ILE B C 1
ATOM 7909 O O . ILE B 1 405 ? 5.379 -7.484 -7.215 1 76.06 405 ILE B O 1
ATOM 7913 N N . THR B 1 406 ? 7.332 -6.676 -6.715 1 77.38 406 THR B N 1
ATOM 7914 C CA . THR B 1 406 ? 8.07 -6.965 -7.941 1 77.38 406 THR B CA 1
ATOM 7915 C C . THR B 1 406 ? 9.461 -7.496 -7.625 1 77.38 406 THR B C 1
ATOM 7917 O O . THR B 1 406 ? 9.906 -7.438 -6.48 1 77.38 406 THR B O 1
ATOM 7920 N N . TRP B 1 407 ? 10.039 -8.039 -8.688 1 78.62 407 TRP B N 1
ATOM 7921 C CA . TRP B 1 407 ? 11.359 -8.594 -8.43 1 78.62 407 TRP B CA 1
ATOM 7922 C C . TRP B 1 407 ? 12.32 -7.512 -7.938 1 78.62 407 TRP B C 1
ATOM 7924 O O . TRP B 1 407 ? 13.148 -7.762 -7.062 1 78.62 407 TRP B O 1
ATOM 7934 N N . ILE B 1 408 ? 12.203 -6.312 -8.461 1 82 408 ILE B N 1
ATOM 7935 C CA . ILE B 1 408 ? 13.133 -5.246 -8.109 1 82 408 ILE B CA 1
ATOM 7936 C C . ILE B 1 408 ? 12.828 -4.754 -6.691 1 82 408 ILE B C 1
ATOM 7938 O O . ILE B 1 408 ? 13.75 -4.48 -5.918 1 82 408 ILE B O 1
ATOM 7942 N N . ARG B 1 409 ? 11.602 -4.594 -6.367 1 82.06 409 ARG B N 1
ATOM 7943 C CA . ARG B 1 409 ? 11.25 -4.199 -5.008 1 82.06 409 ARG B CA 1
ATOM 7944 C C . ARG B 1 409 ? 11.75 -5.219 -3.99 1 82.06 409 ARG B C 1
ATOM 7946 O O . ARG B 1 409 ? 12.305 -4.852 -2.957 1 82.06 409 ARG B O 1
ATOM 7953 N N . PHE B 1 410 ? 11.484 -6.422 -4.297 1 84.94 410 PHE B N 1
ATOM 7954 C CA . PHE B 1 410 ? 11.922 -7.461 -3.371 1 84.94 410 PHE B CA 1
ATOM 7955 C C . PHE B 1 410 ? 13.445 -7.492 -3.268 1 84.94 410 PHE B C 1
ATOM 7957 O O . PHE B 1 410 ? 13.992 -7.758 -2.197 1 84.94 410 PHE B O 1
ATOM 7964 N N . ALA B 1 411 ? 14.125 -7.207 -4.398 1 88.12 411 ALA B N 1
ATOM 7965 C CA . ALA B 1 411 ? 15.586 -7.137 -4.379 1 88.12 411 ALA B CA 1
ATOM 7966 C C . ALA B 1 411 ? 16.062 -6.109 -3.357 1 88.12 411 ALA B C 1
ATOM 7968 O O . ALA B 1 411 ? 17.047 -6.344 -2.65 1 88.12 411 ALA B O 1
ATOM 7969 N N . TYR B 1 412 ? 15.43 -5.059 -3.279 1 86.38 412 TYR B N 1
ATOM 7970 C CA . TYR B 1 412 ? 15.836 -4.023 -2.336 1 86.38 412 TYR B CA 1
ATOM 7971 C C . TYR B 1 412 ? 15.609 -4.477 -0.898 1 86.38 412 TYR B C 1
ATOM 7973 O O . TYR B 1 412 ? 16.422 -4.184 -0.015 1 86.38 412 TYR B O 1
ATOM 7981 N N . TYR B 1 413 ? 14.547 -5.148 -0.644 1 87 413 TYR B N 1
ATOM 7982 C CA . TYR B 1 413 ? 14.281 -5.633 0.707 1 87 413 TYR B CA 1
ATOM 7983 C C . TYR B 1 413 ? 15.258 -6.742 1.089 1 87 413 TYR B C 1
ATOM 7985 O O . TYR B 1 413 ? 15.641 -6.867 2.254 1 87 413 TYR B O 1
ATOM 7993 N N . LEU B 1 414 ? 15.633 -7.516 0.068 1 89.94 414 LEU B N 1
ATOM 7994 C CA . LEU B 1 414 ? 16.688 -8.492 0.323 1 89.94 414 LEU B CA 1
ATOM 7995 C C . LEU B 1 414 ? 18 -7.801 0.678 1 89.94 414 LEU B C 1
ATOM 7997 O O . LEU B 1 414 ? 18.719 -8.258 1.564 1 89.94 414 LEU B O 1
ATOM 8001 N N . ASP B 1 415 ? 18.203 -6.75 0.004 1 86.81 415 ASP B N 1
ATOM 8002 C CA . ASP B 1 415 ? 19.438 -6.02 0.24 1 86.81 415 ASP B CA 1
ATOM 8003 C C . ASP B 1 415 ? 19.469 -5.426 1.646 1 86.81 415 ASP B C 1
ATOM 8005 O O . ASP B 1 415 ? 20.547 -5.316 2.258 1 86.81 415 ASP B O 1
ATOM 8009 N N . LEU B 1 416 ? 18.375 -5.066 2.17 1 81.31 416 LEU B N 1
ATOM 8010 C CA . LEU B 1 416 ? 18.266 -4.477 3.5 1 81.31 416 LEU B CA 1
ATOM 8011 C C . LEU B 1 416 ? 18.688 -5.477 4.574 1 81.31 416 LEU B C 1
ATOM 8013 O O . LEU B 1 416 ? 19.156 -5.086 5.645 1 81.31 416 LEU B O 1
ATOM 8017 N N . VAL B 1 417 ? 18.484 -6.762 4.258 1 85.31 417 VAL B N 1
ATOM 8018 C CA . VAL B 1 417 ? 18.766 -7.781 5.262 1 85.31 417 VAL B CA 1
ATOM 8019 C C . VAL B 1 417 ? 19.922 -8.672 4.785 1 85.31 417 VAL B C 1
ATOM 8021 O O . VAL B 1 417 ? 20.031 -9.82 5.207 1 85.31 417 VAL B O 1
ATOM 8024 N N . ARG B 1 418 ? 20.641 -8.18 3.988 1 86.62 418 ARG B N 1
ATOM 8025 C CA . ARG B 1 418 ? 21.719 -8.953 3.371 1 86.62 418 ARG B CA 1
ATOM 8026 C C . ARG B 1 418 ? 22.688 -9.484 4.422 1 86.62 418 ARG B C 1
ATOM 8028 O O . ARG B 1 418 ? 23.297 -8.711 5.168 1 86.62 418 ARG B O 1
ATOM 8035 N N . PRO B 1 419 ? 22.781 -10.828 4.418 1 86.75 419 PRO B N 1
ATOM 8036 C CA . PRO B 1 419 ? 23.766 -11.391 5.34 1 86.75 419 PRO B CA 1
ATOM 8037 C C . PRO B 1 419 ? 25.203 -11.047 4.941 1 86.75 419 PRO B C 1
ATOM 8039 O O . PRO B 1 419 ? 25.453 -10.648 3.803 1 86.75 419 PRO B O 1
ATOM 8042 N N . ALA B 1 420 ? 26.109 -11.258 5.863 1 82.75 420 ALA B N 1
ATOM 8043 C CA . ALA B 1 420 ? 27.516 -10.883 5.676 1 82.75 420 ALA B CA 1
ATOM 8044 C C . ALA B 1 420 ? 28.141 -11.688 4.539 1 82.75 420 ALA B C 1
ATOM 8046 O O . ALA B 1 420 ? 29.016 -11.188 3.83 1 82.75 420 ALA B O 1
ATOM 8047 N N . ASN B 1 421 ? 27.625 -12.852 4.301 1 82.19 421 ASN B N 1
ATOM 8048 C CA . ASN B 1 421 ? 28.234 -13.734 3.311 1 82.19 421 ASN B CA 1
ATOM 8049 C C . ASN B 1 421 ? 27.766 -13.406 1.9 1 82.19 421 ASN B C 1
ATOM 8051 O O . ASN B 1 421 ? 28.297 -13.93 0.921 1 82.19 421 ASN B O 1
ATOM 8055 N N . VAL B 1 422 ? 26.797 -12.625 1.825 1 87.5 422 VAL B N 1
ATOM 8056 C CA . VAL B 1 422 ? 26.297 -12.172 0.529 1 87.5 422 VAL B CA 1
ATOM 8057 C C . VAL B 1 422 ? 26.938 -10.836 0.165 1 87.5 422 VAL B C 1
ATOM 8059 O O . VAL B 1 422 ? 26.516 -9.781 0.655 1 87.5 422 VAL B O 1
ATOM 8062 N N . THR B 1 423 ? 27.828 -10.867 -0.726 1 83.25 423 THR B N 1
ATOM 8063 C CA . THR B 1 423 ? 28.641 -9.688 -0.967 1 83.25 423 THR B CA 1
ATOM 8064 C C . THR B 1 423 ? 28.266 -9.023 -2.287 1 83.25 423 THR B C 1
ATOM 8066 O O . THR B 1 423 ? 28.75 -7.938 -2.605 1 83.25 423 THR B O 1
ATOM 8069 N N . PHE B 1 424 ? 27.469 -9.648 -3.014 1 83.38 424 PHE B N 1
ATOM 8070 C CA . PHE B 1 424 ? 27.109 -9.094 -4.312 1 83.38 424 PHE B CA 1
ATOM 8071 C C . PHE B 1 424 ? 25.938 -8.125 -4.188 1 83.38 424 PHE B C 1
ATOM 8073 O O . PHE B 1 424 ? 25.234 -8.125 -3.182 1 83.38 424 PHE B O 1
ATOM 8080 N N . ASP B 1 425 ? 25.828 -7.316 -5.266 1 81.19 425 ASP B N 1
ATOM 8081 C CA . ASP B 1 425 ? 24.656 -6.453 -5.383 1 81.19 425 ASP B CA 1
ATOM 8082 C C . ASP B 1 425 ? 23.406 -7.258 -5.754 1 81.19 425 ASP B C 1
ATOM 8084 O O . ASP B 1 425 ? 23.375 -7.922 -6.793 1 81.19 425 ASP B O 1
ATOM 8088 N N . VAL B 1 426 ? 22.406 -7.16 -4.953 1 86.69 426 VAL B N 1
ATOM 8089 C CA . VAL B 1 426 ? 21.266 -8.047 -5.082 1 86.69 426 VAL B CA 1
ATOM 8090 C C . VAL B 1 426 ? 20.469 -7.688 -6.34 1 86.69 426 VAL B C 1
ATOM 8092 O O . VAL B 1 426 ? 20 -8.57 -7.059 1 86.69 426 VAL B O 1
ATOM 8095 N N . THR B 1 427 ? 20.297 -6.434 -6.594 1 82.5 427 THR B N 1
ATOM 8096 C CA . THR B 1 427 ? 19.547 -5.996 -7.766 1 82.5 427 THR B CA 1
ATOM 8097 C C . THR B 1 427 ? 20.219 -6.457 -9.047 1 82.5 427 THR B C 1
ATOM 8099 O O . THR B 1 427 ? 19.562 -6.957 -9.969 1 82.5 427 THR B O 1
ATOM 8102 N N . ASN B 1 428 ? 21.484 -6.289 -9.062 1 79.12 428 ASN B N 1
ATOM 8103 C CA . ASN B 1 428 ? 22.25 -6.727 -10.227 1 79.12 428 ASN B CA 1
ATOM 8104 C C . ASN B 1 428 ? 22.219 -8.242 -10.375 1 79.12 428 ASN B C 1
ATOM 8106 O O . ASN B 1 428 ? 22.234 -8.766 -11.492 1 79.12 428 ASN B O 1
ATOM 8110 N N . PHE B 1 429 ? 22.281 -8.891 -9.297 1 86.12 429 PHE B N 1
ATOM 8111 C CA . PHE B 1 429 ? 22.25 -10.344 -9.281 1 86.12 429 PHE B CA 1
ATOM 8112 C C . PHE B 1 429 ? 20.922 -10.859 -9.836 1 86.12 429 PHE B C 1
ATOM 8114 O O . PHE B 1 429 ? 20.906 -11.781 -10.648 1 86.12 429 PHE B O 1
ATOM 8121 N N . LEU B 1 430 ? 19.781 -10.266 -9.484 1 84.62 430 LEU B N 1
ATOM 8122 C CA . LEU B 1 430 ? 18.469 -10.797 -9.789 1 84.62 430 LEU B CA 1
ATOM 8123 C C . LEU B 1 430 ? 18 -10.352 -11.172 1 84.62 430 LEU B C 1
ATOM 8125 O O . LEU B 1 430 ? 17.203 -11.039 -11.812 1 84.62 430 LEU B O 1
ATOM 8129 N N . ARG B 1 431 ? 18.484 -9.289 -11.633 1 78.75 431 ARG B N 1
ATOM 8130 C CA . ARG B 1 431 ? 17.984 -8.641 -12.844 1 78.75 431 ARG B CA 1
ATOM 8131 C C . ARG B 1 431 ? 18.016 -9.602 -14.031 1 78.75 431 ARG B C 1
ATOM 8133 O O . ARG B 1 431 ? 17 -9.805 -14.703 1 78.75 431 ARG B O 1
ATOM 8140 N N . PRO B 1 432 ? 19.078 -10.281 -14.297 1 78.44 432 PRO B N 1
ATOM 8141 C CA . PRO B 1 432 ? 19.094 -11.172 -15.453 1 78.44 432 PRO B CA 1
ATOM 8142 C C . PRO B 1 432 ? 18.125 -12.344 -15.312 1 78.44 432 PRO B C 1
ATOM 8144 O O . PRO B 1 432 ? 17.578 -12.828 -16.312 1 78.44 432 PRO B O 1
ATOM 8147 N N . TYR B 1 433 ? 17.906 -12.82 -14.172 1 81.75 433 TYR B N 1
ATOM 8148 C CA . TYR B 1 433 ? 17.031 -13.961 -13.945 1 81.75 433 TYR B CA 1
ATOM 8149 C C . TYR B 1 433 ? 15.578 -13.617 -14.266 1 81.75 433 TYR B C 1
ATOM 8151 O O . TYR B 1 433 ? 14.812 -14.469 -14.719 1 81.75 433 TYR B O 1
ATOM 8159 N N . PHE B 1 434 ? 15.195 -12.406 -14.055 1 76.25 434 PHE B N 1
ATOM 8160 C CA . PHE B 1 434 ? 13.797 -12.047 -14.211 1 76.25 434 PHE B CA 1
ATOM 8161 C C . PHE B 1 434 ? 13.57 -11.312 -15.523 1 76.25 434 PHE B C 1
ATOM 8163 O O . PHE B 1 434 ? 12.43 -11.203 -15.992 1 76.25 434 PHE B O 1
ATOM 8170 N N . THR B 1 435 ? 14.602 -10.82 -16.109 1 72.06 435 THR B N 1
ATOM 8171 C CA . THR B 1 435 ? 14.383 -9.961 -17.266 1 72.06 435 THR B CA 1
ATOM 8172 C C . THR B 1 435 ? 14.836 -10.648 -18.547 1 72.06 435 THR B C 1
ATOM 8174 O O . THR B 1 435 ? 14.477 -10.219 -19.656 1 72.06 435 THR B O 1
ATOM 8177 N N . GLN B 1 436 ? 15.586 -11.672 -18.391 1 70.25 436 GLN B N 1
ATOM 8178 C CA . GLN B 1 436 ? 16.141 -12.312 -19.578 1 70.25 436 GLN B CA 1
ATOM 8179 C C . GLN B 1 436 ? 15.664 -13.758 -19.688 1 70.25 436 GLN B C 1
ATOM 8181 O O . GLN B 1 436 ? 15.492 -14.438 -18.688 1 70.25 436 GLN B O 1
ATOM 8186 N N . PRO B 1 437 ? 15.477 -14.125 -20.953 1 71.38 437 PRO B N 1
ATOM 8187 C CA . PRO B 1 437 ? 15.18 -15.547 -21.125 1 71.38 437 PRO B CA 1
ATOM 8188 C C . PRO B 1 437 ? 16.422 -16.438 -21 1 71.38 437 PRO B C 1
ATOM 8190 O O . PRO B 1 437 ? 17.547 -15.945 -21.125 1 71.38 437 PRO B O 1
ATOM 8193 N N . GLY B 1 438 ? 16.203 -17.703 -20.734 1 72.25 438 GLY B N 1
ATOM 8194 C CA . GLY B 1 438 ? 17.281 -18.672 -20.719 1 72.25 438 GLY B CA 1
ATOM 8195 C C . GLY B 1 438 ? 17.578 -19.203 -19.328 1 72.25 438 GLY B C 1
ATOM 8196 O O . GLY B 1 438 ? 16.875 -18.875 -18.375 1 72.25 438 GLY B O 1
ATOM 8197 N N . ILE B 1 439 ? 18.578 -20.062 -19.281 1 78.56 439 ILE B N 1
ATOM 8198 C CA . ILE B 1 439 ? 18.922 -20.75 -18.031 1 78.56 439 ILE B CA 1
ATOM 8199 C C . ILE B 1 439 ? 20.422 -21.031 -18 1 78.56 439 ILE B C 1
ATOM 8201 O O . ILE B 1 439 ? 21.016 -21.406 -19.016 1 78.56 439 ILE B O 1
ATOM 8205 N N . PRO B 1 440 ? 21.031 -20.797 -16.844 1 83.19 440 PRO B N 1
ATOM 8206 C CA . PRO B 1 440 ? 22.438 -21.188 -16.719 1 83.19 440 PRO B CA 1
ATOM 8207 C C . PRO B 1 440 ? 22.641 -22.703 -16.844 1 83.19 440 PRO B C 1
ATOM 8209 O O . PRO B 1 440 ? 21.766 -23.469 -16.453 1 83.19 440 PRO B O 1
ATOM 8212 N N . LEU B 1 441 ? 23.844 -23.062 -17.422 1 82.75 441 LEU B N 1
ATOM 8213 C CA . LEU B 1 441 ? 24.203 -24.453 -17.609 1 82.75 441 LEU B CA 1
ATOM 8214 C C . LEU B 1 441 ? 25.594 -24.75 -17.031 1 82.75 441 LEU B C 1
ATOM 8216 O O . LEU B 1 441 ? 26.562 -24.094 -17.406 1 82.75 441 LEU B O 1
ATOM 8220 N N . LEU B 1 442 ? 25.562 -25.688 -16.062 1 85.75 442 LEU B N 1
ATOM 8221 C CA . LEU B 1 442 ? 26.844 -26.234 -15.609 1 85.75 442 LEU B CA 1
ATOM 8222 C C . LEU B 1 442 ? 27.266 -27.438 -16.453 1 85.75 442 LEU B C 1
ATOM 8224 O O . LEU B 1 442 ? 26.734 -28.531 -16.266 1 85.75 442 LEU B O 1
ATOM 8228 N N . HIS B 1 443 ? 28.219 -27.125 -17.344 1 84 443 HIS B N 1
ATOM 8229 C CA . HIS B 1 443 ? 28.734 -28.203 -18.188 1 84 443 HIS B CA 1
ATOM 8230 C C . HIS B 1 443 ? 29.969 -28.844 -17.562 1 84 443 HIS B C 1
ATOM 8232 O O . HIS B 1 443 ? 31 -28.188 -17.391 1 84 443 HIS B O 1
ATOM 8238 N N . VAL B 1 444 ? 29.891 -30.125 -17.219 1 85 444 VAL B N 1
ATOM 8239 C CA . VAL B 1 444 ? 30.969 -30.844 -16.547 1 85 444 VAL B CA 1
ATOM 8240 C C . VAL B 1 444 ? 31.75 -31.672 -17.547 1 85 444 VAL B C 1
ATOM 8242 O O . VAL B 1 444 ? 31.156 -32.5 -18.266 1 85 444 VAL B O 1
ATOM 8245 N N . ASP B 1 445 ? 33 -31.375 -17.578 1 86.5 445 ASP B N 1
ATOM 8246 C CA . ASP B 1 445 ? 33.906 -32.094 -18.469 1 86.5 445 ASP B CA 1
ATOM 8247 C C . ASP B 1 445 ? 35.188 -32.5 -17.719 1 86.5 445 ASP B C 1
ATOM 8249 O O . ASP B 1 445 ? 35.281 -32.312 -16.5 1 86.5 445 ASP B O 1
ATOM 8253 N N . VAL B 1 446 ? 36.031 -33.312 -18.391 1 88.38 446 VAL B N 1
ATOM 8254 C CA . VAL B 1 446 ? 37.281 -33.781 -17.781 1 88.38 446 VAL B CA 1
ATOM 8255 C C . VAL B 1 446 ? 38.469 -33.156 -18.516 1 88.38 446 VAL B C 1
ATOM 8257 O O . VAL B 1 446 ? 38.469 -33.062 -19.734 1 88.38 446 VAL B O 1
ATOM 8260 N N . ASP B 1 447 ? 39.312 -32.562 -17.734 1 89.06 447 ASP B N 1
ATOM 8261 C CA . ASP B 1 447 ? 40.594 -32.062 -18.234 1 89.06 447 ASP B CA 1
ATOM 8262 C C . ASP B 1 447 ? 41.75 -32.531 -17.344 1 89.06 447 ASP B C 1
ATOM 8264 O O . ASP B 1 447 ? 42.031 -31.906 -16.312 1 89.06 447 ASP B O 1
ATOM 8268 N N . GLY B 1 448 ? 42.531 -33.562 -17.797 1 88.75 448 GLY B N 1
ATOM 8269 C CA . GLY B 1 448 ? 43.625 -34.094 -17 1 88.75 448 GLY B CA 1
ATOM 8270 C C . GLY B 1 448 ? 43.188 -34.656 -15.664 1 88.75 448 GLY B C 1
ATOM 8271 O O . GLY B 1 448 ? 42.312 -35.562 -15.625 1 88.75 448 GLY B O 1
ATOM 8272 N N . ASP B 1 449 ? 43.688 -34.062 -14.594 1 91.81 449 ASP B N 1
ATOM 8273 C CA . ASP B 1 449 ? 43.406 -34.531 -13.25 1 91.81 449 ASP B CA 1
ATOM 8274 C C . ASP B 1 449 ? 42.281 -33.781 -12.602 1 91.81 449 ASP B C 1
ATOM 8276 O O . ASP B 1 449 ? 42.031 -33.875 -11.398 1 91.81 449 ASP B O 1
ATOM 8280 N N . PHE B 1 450 ? 41.531 -33.094 -13.477 1 93.06 450 PHE B N 1
ATOM 8281 C CA . PHE B 1 450 ? 40.469 -32.25 -12.906 1 93.06 450 PHE B CA 1
ATOM 8282 C C . PHE B 1 450 ? 39.156 -32.469 -13.633 1 93.06 450 PHE B C 1
ATOM 8284 O O . PHE B 1 450 ? 39.125 -32.75 -14.836 1 93.06 450 PHE B O 1
ATOM 8291 N N . PHE B 1 451 ? 38.062 -32.438 -12.828 1 90.5 451 PHE B N 1
ATOM 8292 C CA . PHE B 1 451 ? 36.75 -32.156 -13.43 1 90.5 451 PHE B CA 1
ATOM 8293 C C . PHE B 1 451 ? 36.594 -30.688 -13.711 1 90.5 451 PHE B C 1
ATOM 8295 O O . PHE B 1 451 ? 36.75 -29.844 -12.82 1 90.5 451 PHE B O 1
ATOM 8302 N N . LEU B 1 452 ? 36.344 -30.391 -14.93 1 92.5 452 LEU B N 1
ATOM 8303 C CA . LEU B 1 452 ? 36.125 -29.016 -15.336 1 92.5 452 LEU B CA 1
ATOM 8304 C C . LEU B 1 452 ? 34.656 -28.703 -15.414 1 92.5 452 LEU B C 1
ATOM 8306 O O . LEU B 1 452 ? 33.906 -29.391 -16.125 1 92.5 452 LEU B O 1
ATOM 8310 N N . VAL B 1 453 ? 34.25 -27.734 -14.641 1 90.56 453 VAL B N 1
ATOM 8311 C CA . VAL B 1 453 ? 32.875 -27.266 -14.703 1 90.56 453 VAL B CA 1
ATOM 8312 C C . VAL B 1 453 ? 32.812 -25.922 -15.422 1 90.56 453 VAL B C 1
ATOM 8314 O O . VAL B 1 453 ? 33.156 -24.891 -14.844 1 90.56 453 VAL B O 1
ATOM 8317 N N . LYS B 1 454 ? 32.344 -25.938 -16.641 1 89.94 454 LYS B N 1
ATOM 8318 C CA . LYS B 1 454 ? 32.156 -24.719 -17.422 1 89.94 454 LYS B CA 1
ATOM 8319 C C . LYS B 1 454 ? 30.75 -24.141 -17.203 1 89.94 454 LYS B C 1
ATOM 8321 O O . LYS B 1 454 ? 29.75 -24.812 -17.469 1 89.94 454 LYS B O 1
ATOM 8326 N N . VAL B 1 455 ? 30.734 -22.953 -16.703 1 90.12 455 VAL B N 1
ATOM 8327 C CA . VAL B 1 455 ? 29.453 -22.297 -16.484 1 90.12 455 VAL B CA 1
ATOM 8328 C C . VAL B 1 455 ? 29 -21.609 -17.766 1 90.12 455 VAL B C 1
ATOM 8330 O O . VAL B 1 455 ? 29.562 -20.578 -18.172 1 90.12 455 VAL B O 1
ATOM 8333 N N . LYS B 1 456 ? 27.984 -22.078 -18.359 1 83.06 456 LYS B N 1
ATOM 8334 C CA . LYS B 1 456 ? 27.469 -21.594 -19.625 1 83.06 456 LYS B CA 1
ATOM 8335 C C . LYS B 1 456 ? 26.047 -21.062 -19.484 1 83.06 456 LYS B C 1
ATOM 8337 O O . LYS B 1 456 ? 25.531 -20.953 -18.359 1 83.06 456 LYS B O 1
ATOM 8342 N N . TYR B 1 457 ? 25.594 -20.469 -20.641 1 79.81 457 TYR B N 1
ATOM 8343 C CA . TYR B 1 457 ? 24.234 -19.938 -20.703 1 79.81 457 TYR B CA 1
ATOM 8344 C C . TYR B 1 457 ? 23.5 -20.469 -21.938 1 79.81 457 TYR B C 1
ATOM 8346 O O . TYR B 1 457 ? 24.062 -20.5 -23.031 1 79.81 457 TYR B O 1
ATOM 8354 N N . VAL B 1 458 ? 22.25 -20.969 -21.625 1 72.75 458 VAL B N 1
ATOM 8355 C CA . VAL B 1 458 ? 21.469 -21.547 -22.719 1 72.75 458 VAL B CA 1
ATOM 8356 C C . VAL B 1 458 ? 20.188 -20.75 -22.906 1 72.75 458 VAL B C 1
ATOM 8358 O O . VAL B 1 458 ? 19.484 -20.453 -21.938 1 72.75 458 VAL B O 1
ATOM 8361 N N . ALA B 1 459 ? 19.984 -20.188 -24.109 1 68.06 459 ALA B N 1
ATOM 8362 C CA . ALA B 1 459 ? 18.734 -19.484 -24.422 1 68.06 459 ALA B CA 1
ATOM 8363 C C . ALA B 1 459 ? 18.25 -19.859 -25.828 1 68.06 459 ALA B C 1
ATOM 8365 O O . ALA B 1 459 ? 19.016 -20.312 -26.656 1 68.06 459 ALA B O 1
ATOM 8366 N N . SER B 1 460 ? 16.844 -19.75 -25.969 1 57.31 460 SER B N 1
ATOM 8367 C CA . SER B 1 460 ? 16.281 -20.031 -27.281 1 57.31 460 SER B CA 1
ATOM 8368 C C . SER B 1 460 ? 16.703 -18.953 -28.297 1 57.31 460 SER B C 1
ATOM 8370 O O . SER B 1 460 ? 16.812 -17.781 -27.953 1 57.31 460 SER B O 1
ATOM 8372 N N . THR B 1 461 ? 17.312 -19.219 -29.469 1 50.91 461 THR B N 1
ATOM 8373 C CA . THR B 1 461 ? 17.734 -18.312 -30.531 1 50.91 461 THR B CA 1
ATOM 8374 C C . THR B 1 461 ? 16.531 -17.609 -31.156 1 50.91 461 THR B C 1
ATOM 8376 O O . THR B 1 461 ? 16.672 -16.641 -31.906 1 50.91 461 THR B O 1
ATOM 8379 N N . GLU B 1 462 ? 15.484 -18.188 -31.156 1 45.97 462 GLU B N 1
ATOM 8380 C CA . GLU B 1 462 ? 14.391 -17.594 -31.922 1 45.97 462 GLU B CA 1
ATOM 8381 C C . GLU B 1 462 ? 13.906 -16.297 -31.281 1 45.97 462 GLU B C 1
ATOM 8383 O O . GLU B 1 462 ? 13.18 -15.523 -31.906 1 45.97 462 GLU B O 1
ATOM 8388 N N . GLY B 1 463 ? 14.117 -16.062 -30.062 1 42.94 463 GLY B N 1
ATOM 8389 C CA . GLY B 1 463 ? 13.461 -14.859 -29.578 1 42.94 463 GLY B CA 1
ATOM 8390 C C . GLY B 1 463 ? 14.312 -13.617 -29.766 1 42.94 463 GLY B C 1
ATOM 8391 O O . GLY B 1 463 ? 15.523 -13.711 -29.953 1 42.94 463 GLY B O 1
ATOM 8392 N N . PRO B 1 464 ? 13.695 -12.555 -30.328 1 41.38 464 PRO B N 1
ATOM 8393 C CA . PRO B 1 464 ? 14.367 -11.289 -30.656 1 41.38 464 PRO B CA 1
ATOM 8394 C C . PRO B 1 464 ? 15.461 -10.93 -29.641 1 41.38 464 PRO B C 1
ATOM 8396 O O . PRO B 1 464 ? 16.391 -10.188 -29.969 1 41.38 464 PRO B O 1
ATOM 8399 N N . ILE B 1 465 ? 15.18 -11.109 -28.469 1 42.25 465 ILE B N 1
ATOM 8400 C CA . ILE B 1 465 ? 15.914 -10.367 -27.453 1 42.25 465 ILE B CA 1
ATOM 8401 C C . ILE B 1 465 ? 17.281 -11.016 -27.219 1 42.25 465 ILE B C 1
ATOM 8403 O O . ILE B 1 465 ? 18.109 -10.477 -26.484 1 42.25 465 ILE B O 1
ATOM 8407 N N . LEU B 1 466 ? 17.562 -12.219 -27.75 1 43.75 466 LEU B N 1
ATOM 8408 C CA . LEU B 1 466 ? 18.703 -12.977 -27.25 1 43.75 466 LEU B CA 1
ATOM 8409 C C . LEU B 1 466 ? 20.016 -12.43 -27.812 1 43.75 466 LEU B C 1
ATOM 8411 O O . LEU B 1 466 ? 21.078 -13.016 -27.609 1 43.75 466 LEU B O 1
ATOM 8415 N N . LYS B 1 467 ? 19.984 -11.641 -28.797 1 45.19 467 LYS B N 1
ATOM 8416 C CA . LYS B 1 467 ? 21.328 -11.562 -29.359 1 45.19 467 LYS B CA 1
ATOM 8417 C C . LYS B 1 467 ? 22.359 -11.289 -28.266 1 45.19 467 LYS B C 1
ATOM 8419 O O . LYS B 1 467 ? 23.562 -11.414 -28.5 1 45.19 467 LYS B O 1
ATOM 8424 N N . LYS B 1 468 ? 22.109 -10.531 -27.25 1 44.72 468 LYS B N 1
ATOM 8425 C CA . LYS B 1 468 ? 23.219 -10.188 -26.359 1 44.72 468 LYS B CA 1
ATOM 8426 C C . LYS B 1 468 ? 23.094 -10.914 -25.031 1 44.72 468 LYS B C 1
ATOM 8428 O O . LYS B 1 468 ? 22.125 -10.734 -24.297 1 44.72 468 LYS B O 1
ATOM 8433 N N . THR B 1 469 ? 23.656 -12.164 -24.844 1 49.38 469 THR B N 1
ATOM 8434 C CA . THR B 1 469 ? 23.859 -12.906 -23.609 1 49.38 469 THR B CA 1
ATOM 8435 C C . THR B 1 469 ? 24.203 -11.961 -22.453 1 49.38 469 THR B C 1
ATOM 8437 O O . THR B 1 469 ? 25.094 -11.117 -22.578 1 49.38 469 THR B O 1
ATOM 8440 N N . PRO B 1 470 ? 23.297 -11.867 -21.391 1 52.44 470 PRO B N 1
ATOM 8441 C CA . PRO B 1 470 ? 23.766 -10.953 -20.344 1 52.44 470 PRO B CA 1
ATOM 8442 C C . PRO B 1 470 ? 25.141 -11.32 -19.812 1 52.44 470 PRO B C 1
ATOM 8444 O O . PRO B 1 470 ? 25.328 -12.414 -19.266 1 52.44 470 PRO B O 1
ATOM 8447 N N . VAL B 1 471 ? 26.172 -10.758 -20.234 1 54.59 471 VAL B N 1
ATOM 8448 C CA . VAL B 1 471 ? 27.531 -10.719 -19.688 1 54.59 471 VAL B CA 1
ATOM 8449 C C . VAL B 1 471 ? 27.484 -10.336 -18.219 1 54.59 471 VAL B C 1
ATOM 8451 O O . VAL B 1 471 ? 26.734 -9.445 -17.828 1 54.59 471 VAL B O 1
ATOM 8454 N N . LYS B 1 472 ? 27.484 -11.453 -17.25 1 69.62 472 LYS B N 1
ATOM 8455 C CA . LYS B 1 472 ? 27.766 -11.125 -15.852 1 69.62 472 LYS B CA 1
ATOM 8456 C C . LYS B 1 472 ? 26.688 -11.688 -14.922 1 69.62 472 LYS B C 1
ATOM 8458 O O . LYS B 1 472 ? 26.547 -11.234 -13.789 1 69.62 472 LYS B O 1
ATOM 8463 N N . MET B 1 473 ? 26.047 -12.734 -15.523 1 83.69 473 MET B N 1
ATOM 8464 C CA . MET B 1 473 ? 25.094 -13.398 -14.648 1 83.69 473 MET B CA 1
ATOM 8465 C C . MET B 1 473 ? 25.797 -14.266 -13.617 1 83.69 473 MET B C 1
ATOM 8467 O O . MET B 1 473 ? 26.641 -15.094 -13.969 1 83.69 473 MET B O 1
ATOM 8471 N N . MET B 1 474 ? 25.516 -14.016 -12.391 1 90.69 474 MET B N 1
ATOM 8472 C CA . MET B 1 474 ? 26.047 -14.828 -11.305 1 90.69 474 MET B CA 1
ATOM 8473 C C . MET B 1 474 ? 25.188 -16.062 -11.07 1 90.69 474 MET B C 1
ATOM 8475 O O . MET B 1 474 ? 23.953 -15.992 -11.117 1 90.69 474 MET B O 1
ATOM 8479 N N . VAL B 1 475 ? 25.844 -17.203 -10.875 1 91.94 475 VAL B N 1
ATOM 8480 C CA . VAL B 1 475 ? 25.141 -18.469 -10.711 1 91.94 475 VAL B CA 1
ATOM 8481 C C . VAL B 1 475 ? 25.547 -19.109 -9.391 1 91.94 475 VAL B C 1
ATOM 8483 O O . VAL B 1 475 ? 26.609 -19.734 -9.297 1 91.94 475 VAL B O 1
ATOM 8486 N N . PRO B 1 476 ? 24.672 -18.984 -8.398 1 93.5 476 PRO B N 1
ATOM 8487 C CA . PRO B 1 476 ? 24.906 -19.812 -7.215 1 93.5 476 PRO B CA 1
ATOM 8488 C C . PRO B 1 476 ? 24.625 -21.297 -7.465 1 93.5 476 PRO B C 1
ATOM 8490 O O . PRO B 1 476 ? 23.641 -21.641 -8.109 1 93.5 476 PRO B O 1
ATOM 8493 N N . PHE B 1 477 ? 25.578 -22.109 -7.016 1 90.5 477 PHE B N 1
ATOM 8494 C CA . PHE B 1 477 ? 25.328 -23.531 -7.191 1 90.5 477 PHE B CA 1
ATOM 8495 C C . PHE B 1 477 ? 25.781 -24.312 -5.961 1 90.5 477 PHE B C 1
ATOM 8497 O O . PHE B 1 477 ? 26.703 -23.891 -5.254 1 90.5 477 PHE B O 1
ATOM 8504 N N . THR B 1 478 ? 25.031 -25.344 -5.73 1 88.5 478 THR B N 1
ATOM 8505 C CA . THR B 1 478 ? 25.344 -26.234 -4.625 1 88.5 478 THR B CA 1
ATOM 8506 C C . THR B 1 478 ? 25.938 -27.547 -5.141 1 88.5 478 THR B C 1
ATOM 8508 O O . THR B 1 478 ? 25.422 -28.125 -6.102 1 88.5 478 THR B O 1
ATOM 8511 N N . VAL B 1 479 ? 27.094 -27.922 -4.539 1 87.12 479 VAL B N 1
ATOM 8512 C CA . VAL B 1 479 ? 27.766 -29.172 -4.922 1 87.12 479 VAL B CA 1
ATOM 8513 C C . VAL B 1 479 ? 27.875 -30.078 -3.707 1 87.12 479 VAL B C 1
ATOM 8515 O O . VAL B 1 479 ? 28.031 -29.609 -2.578 1 87.12 479 VAL B O 1
ATOM 8518 N N . ILE B 1 480 ? 27.656 -31.297 -3.898 1 81.81 480 ILE B N 1
ATOM 8519 C CA . ILE B 1 480 ? 27.875 -32.281 -2.836 1 81.81 480 ILE B CA 1
ATOM 8520 C C . ILE B 1 480 ? 29.359 -32.438 -2.588 1 81.81 480 ILE B C 1
ATOM 8522 O O . ILE B 1 480 ? 30.094 -32.875 -3.469 1 81.81 480 ILE B O 1
ATOM 8526 N N . SER B 1 481 ? 29.828 -31.969 -1.473 1 77.12 481 SER B N 1
ATOM 8527 C CA . SER B 1 481 ? 31.25 -32 -1.153 1 77.12 481 SER B CA 1
ATOM 8528 C C . SER B 1 481 ? 31.656 -33.375 -0.658 1 77.12 481 SER B C 1
ATOM 8530 O O . SER B 1 481 ? 32.812 -33.781 -0.825 1 77.12 481 SER B O 1
ATOM 8532 N N . ASP B 1 482 ? 30.719 -34.031 0.057 1 77.44 482 ASP B N 1
ATOM 8533 C CA . ASP B 1 482 ? 30.969 -35.375 0.575 1 77.44 482 ASP B CA 1
ATOM 8534 C C . ASP B 1 482 ? 29.812 -36.312 0.257 1 77.44 482 ASP B C 1
ATOM 8536 O O . ASP B 1 482 ? 28.781 -36.312 0.942 1 77.44 482 ASP B O 1
ATOM 8540 N N . PRO B 1 483 ? 29.953 -37.156 -0.721 1 72.94 483 PRO B N 1
ATOM 8541 C CA . PRO B 1 483 ? 28.859 -38.031 -1.113 1 72.94 483 PRO B CA 1
ATOM 8542 C C . PRO B 1 483 ? 28.469 -39 -0.006 1 72.94 483 PRO B C 1
ATOM 8544 O O . PRO B 1 483 ? 27.344 -39.5 0.023 1 72.94 483 PRO B O 1
ATOM 8547 N N . LYS B 1 484 ? 29.438 -39.344 0.92 1 73.94 484 LYS B N 1
ATOM 8548 C CA . LYS B 1 484 ? 29.156 -40.281 2.006 1 73.94 484 LYS B CA 1
ATOM 8549 C C . LYS B 1 484 ? 28.203 -39.656 3.02 1 73.94 484 LYS B C 1
ATOM 8551 O O . LYS B 1 484 ? 27.266 -40.344 3.477 1 73.94 484 LYS B O 1
ATOM 8556 N N . THR B 1 485 ? 28.438 -38.375 3.236 1 76 485 THR B N 1
ATOM 8557 C CA . THR B 1 485 ? 27.625 -37.719 4.254 1 76 485 THR B CA 1
ATOM 8558 C C . THR B 1 485 ? 26.5 -36.906 3.613 1 76 485 THR B C 1
ATOM 8560 O O . THR B 1 485 ? 25.531 -36.531 4.281 1 76 485 THR B O 1
ATOM 8563 N N . GLY B 1 486 ? 26.688 -36.656 2.418 1 72.81 486 GLY B N 1
ATOM 8564 C CA . GLY B 1 486 ? 25.719 -35.812 1.741 1 72.81 486 GLY B CA 1
ATOM 8565 C C . GLY B 1 486 ? 25.906 -34.344 2.023 1 72.81 486 GLY B C 1
ATOM 8566 O O . GLY B 1 486 ? 25.031 -33.531 1.73 1 72.81 486 GLY B O 1
ATOM 8567 N N . LYS B 1 487 ? 27.047 -34.031 2.615 1 82.25 487 LYS B N 1
ATOM 8568 C CA . LYS B 1 487 ? 27.344 -32.656 2.928 1 82.25 487 LYS B CA 1
ATOM 8569 C C . LYS B 1 487 ? 27.453 -31.812 1.656 1 82.25 487 LYS B C 1
ATOM 8571 O O . LYS B 1 487 ? 28.047 -32.25 0.665 1 82.25 487 LYS B O 1
ATOM 8576 N N . THR B 1 488 ? 26.75 -30.625 1.633 1 85 488 THR B N 1
ATOM 8577 C CA . THR B 1 488 ? 26.75 -29.766 0.454 1 85 488 THR B CA 1
ATOM 8578 C C . THR B 1 488 ? 27.453 -28.438 0.746 1 85 488 THR B C 1
ATOM 8580 O O . THR B 1 488 ? 27.531 -28.031 1.901 1 85 488 THR B O 1
ATOM 8583 N N . VAL B 1 489 ? 28.094 -27.969 -0.241 1 86.88 489 VAL B N 1
ATOM 8584 C CA . VAL B 1 489 ? 28.703 -26.641 -0.188 1 86.88 489 VAL B CA 1
ATOM 8585 C C . VAL B 1 489 ? 28.125 -25.766 -1.302 1 86.88 489 VAL B C 1
ATOM 8587 O O . VAL B 1 489 ? 27.938 -26.234 -2.428 1 86.88 489 VAL B O 1
ATOM 8590 N N . ARG B 1 490 ? 27.828 -24.531 -0.906 1 88.88 490 ARG B N 1
ATOM 8591 C CA . ARG B 1 490 ? 27.328 -23.594 -1.9 1 88.88 490 ARG B CA 1
ATOM 8592 C C . ARG B 1 490 ? 28.438 -22.672 -2.383 1 88.88 490 ARG B C 1
ATOM 8594 O O . ARG B 1 490 ? 29.25 -22.188 -1.584 1 88.88 490 ARG B O 1
ATOM 8601 N N . LYS B 1 491 ? 28.484 -22.453 -3.68 1 90.19 491 LYS B N 1
ATOM 8602 C CA . LYS B 1 491 ? 29.469 -21.594 -4.32 1 90.19 491 LYS B CA 1
ATOM 8603 C C . LYS B 1 491 ? 28.797 -20.641 -5.309 1 90.19 491 LYS B C 1
ATOM 8605 O O . LYS B 1 491 ? 27.609 -20.766 -5.594 1 90.19 491 LYS B O 1
ATOM 8610 N N . MET B 1 492 ? 29.578 -19.578 -5.637 1 91.62 492 MET B N 1
ATOM 8611 C CA . MET B 1 492 ? 29.094 -18.594 -6.594 1 91.62 492 MET B CA 1
ATOM 8612 C C . MET B 1 492 ? 30.031 -18.5 -7.797 1 91.62 492 MET B C 1
ATOM 8614 O O . MET B 1 492 ? 31.25 -18.516 -7.645 1 91.62 492 MET B O 1
ATOM 8618 N N . ALA B 1 493 ? 29.453 -18.609 -8.984 1 91.19 493 ALA B N 1
ATOM 8619 C CA . ALA B 1 493 ? 30.219 -18.438 -10.219 1 91.19 493 ALA B CA 1
ATOM 8620 C C . ALA B 1 493 ? 29.5 -17.484 -11.172 1 91.19 493 ALA B C 1
ATOM 8622 O O . ALA B 1 493 ? 28.391 -17.031 -10.891 1 91.19 493 ALA B O 1
ATOM 8623 N N . LYS B 1 494 ? 30.203 -17.047 -12.156 1 89.56 494 LYS B N 1
ATOM 8624 C CA . LYS B 1 494 ? 29.641 -16.234 -13.227 1 89.56 494 LYS B CA 1
ATOM 8625 C C . LYS B 1 494 ? 29.594 -17.016 -14.547 1 89.56 494 LYS B C 1
ATOM 8627 O O . LYS B 1 494 ? 30.438 -17.875 -14.789 1 89.56 494 LYS B O 1
ATOM 8632 N N . VAL B 1 495 ? 28.594 -16.734 -15.234 1 87.62 495 VAL B N 1
ATOM 8633 C CA . VAL B 1 495 ? 28.578 -17.297 -16.578 1 87.62 495 VAL B CA 1
ATOM 8634 C C . VAL B 1 495 ? 29.891 -16.984 -17.281 1 87.62 495 VAL B C 1
ATOM 8636 O O . VAL B 1 495 ? 30.328 -15.828 -17.297 1 87.62 495 VAL B O 1
ATOM 8639 N N . GLY B 1 496 ? 30.516 -17.953 -17.781 1 86.56 496 GLY B N 1
ATOM 8640 C CA . GLY B 1 496 ? 31.828 -17.781 -18.406 1 86.56 496 GLY B CA 1
ATOM 8641 C C . GLY B 1 496 ? 32.969 -18.328 -17.562 1 86.56 496 GLY B C 1
ATOM 8642 O O . GLY B 1 496 ? 34.062 -18.578 -18.078 1 86.56 496 GLY B O 1
ATOM 8643 N N . ASP B 1 497 ? 32.656 -18.609 -16.297 1 91.38 497 ASP B N 1
ATOM 8644 C CA . ASP B 1 497 ? 33.688 -19.141 -15.406 1 91.38 497 ASP B CA 1
ATOM 8645 C C . ASP B 1 497 ? 33.938 -20.609 -15.688 1 91.38 497 ASP B C 1
ATOM 8647 O O . ASP B 1 497 ? 33.094 -21.297 -16.281 1 91.38 497 ASP B O 1
ATOM 8651 N N . VAL B 1 498 ? 35.156 -21 -15.32 1 92.38 498 VAL B N 1
ATOM 8652 C CA . VAL B 1 498 ? 35.531 -22.406 -15.305 1 92.38 498 VAL B CA 1
ATOM 8653 C C . VAL B 1 498 ? 36.031 -22.797 -13.906 1 92.38 498 VAL B C 1
ATOM 8655 O O . VAL B 1 498 ? 36.938 -22.188 -13.367 1 92.38 498 VAL B O 1
ATOM 8658 N N . ILE B 1 499 ? 35.344 -23.734 -13.359 1 93.62 499 ILE B N 1
ATOM 8659 C CA . ILE B 1 499 ? 35.656 -24.188 -12.016 1 93.62 499 ILE B CA 1
ATOM 8660 C C . ILE B 1 499 ? 36.281 -25.594 -12.078 1 93.62 499 ILE B C 1
ATOM 8662 O O . ILE B 1 499 ? 35.844 -26.438 -12.867 1 93.62 499 ILE B O 1
ATOM 8666 N N . ARG B 1 500 ? 37.281 -25.828 -11.156 1 91.12 500 ARG B N 1
ATOM 8667 C CA . ARG B 1 500 ? 38 -27.094 -11.188 1 91.12 500 ARG B CA 1
ATOM 8668 C C . ARG B 1 500 ? 37.781 -27.875 -9.898 1 91.12 500 ARG B C 1
ATOM 8670 O O . ARG B 1 500 ? 37.75 -27.297 -8.805 1 91.12 500 ARG B O 1
ATOM 8677 N N . PHE B 1 501 ? 37.438 -29.094 -10.133 1 90.44 501 PHE B N 1
ATOM 8678 C CA . PHE B 1 501 ? 37.406 -30.062 -9.039 1 90.44 501 PHE B CA 1
ATOM 8679 C C . PHE B 1 501 ? 38.406 -31.172 -9.266 1 90.44 501 PHE B C 1
ATOM 8681 O O . PHE B 1 501 ? 38.594 -31.625 -10.391 1 90.44 501 PHE B O 1
ATOM 8688 N N . ARG B 1 502 ? 39.031 -31.531 -8.219 1 90 502 ARG B N 1
ATOM 8689 C CA . ARG B 1 502 ? 40.062 -32.594 -8.359 1 90 502 ARG B CA 1
ATOM 8690 C C . ARG B 1 502 ? 39.406 -33.938 -8.656 1 90 502 ARG B C 1
ATOM 8692 O O . ARG B 1 502 ? 38.344 -34.25 -8.102 1 90 502 ARG B O 1
ATOM 8699 N N . LYS B 1 503 ? 40.062 -34.781 -9.438 1 86.25 503 LYS B N 1
ATOM 8700 C CA . LYS B 1 503 ? 39.5 -36.062 -9.898 1 86.25 503 LYS B CA 1
ATOM 8701 C C . LYS B 1 503 ? 39.719 -37.156 -8.852 1 86.25 503 LYS B C 1
ATOM 8703 O O . LYS B 1 503 ? 39.094 -38.219 -8.93 1 86.25 503 LYS B O 1
ATOM 8708 N N . ASP B 1 504 ? 40.531 -36.875 -7.949 1 82.5 504 ASP B N 1
ATOM 8709 C CA . ASP B 1 504 ? 40.719 -37.875 -6.898 1 82.5 504 ASP B CA 1
ATOM 8710 C C . ASP B 1 504 ? 39.531 -37.906 -5.941 1 82.5 504 ASP B C 1
ATOM 8712 O O . ASP B 1 504 ? 39.406 -38.812 -5.117 1 82.5 504 ASP B O 1
ATOM 8716 N N . GLN B 1 505 ? 38.688 -36.906 -6.164 1 79.62 505 GLN B N 1
ATOM 8717 C CA . GLN B 1 505 ? 37.406 -36.906 -5.453 1 79.62 505 GLN B CA 1
ATOM 8718 C C . GLN B 1 505 ? 36.281 -37.375 -6.352 1 79.62 505 GLN B C 1
ATOM 8720 O O . GLN B 1 505 ? 36.438 -37.438 -7.574 1 79.62 505 GLN B O 1
ATOM 8725 N N . PRO B 1 506 ? 35.188 -37.812 -5.758 1 78.12 506 PRO B N 1
ATOM 8726 C CA . PRO B 1 506 ? 34.031 -38.188 -6.586 1 78.12 506 PRO B CA 1
ATOM 8727 C C . PRO B 1 506 ? 33.594 -37.062 -7.543 1 78.12 506 PRO B C 1
ATOM 8729 O O . PRO B 1 506 ? 33.844 -35.906 -7.273 1 78.12 506 PRO B O 1
ATOM 8732 N N . VAL B 1 507 ? 33.062 -37.5 -8.648 1 79.94 507 VAL B N 1
ATOM 8733 C CA . VAL B 1 507 ? 32.531 -36.531 -9.609 1 79.94 507 VAL B CA 1
ATOM 8734 C C . VAL B 1 507 ? 31.578 -35.594 -8.906 1 79.94 507 VAL B C 1
ATOM 8736 O O . VAL B 1 507 ? 30.781 -36 -8.062 1 79.94 507 VAL B O 1
ATOM 8739 N N . PRO B 1 508 ? 31.719 -34.281 -9.133 1 83.12 508 PRO B N 1
ATOM 8740 C CA . PRO B 1 508 ? 30.844 -33.312 -8.453 1 83.12 508 PRO B CA 1
ATOM 8741 C C . PRO B 1 508 ? 29.391 -33.438 -8.883 1 83.12 508 PRO B C 1
ATOM 8743 O O . PRO B 1 508 ? 29.094 -33.469 -10.078 1 83.12 508 PRO B O 1
ATOM 8746 N N . PHE B 1 509 ? 28.531 -33.594 -7.879 1 80.56 509 PHE B N 1
ATOM 8747 C CA . PHE B 1 509 ? 27.094 -33.594 -8.086 1 80.56 509 PHE B CA 1
ATOM 8748 C C . PHE B 1 509 ? 26.469 -32.25 -7.668 1 80.56 509 PHE B C 1
ATOM 8750 O O . PHE B 1 509 ? 26.703 -31.797 -6.551 1 80.56 509 PHE B O 1
ATOM 8757 N N . PHE B 1 510 ? 25.703 -31.75 -8.664 1 83.44 510 PHE B N 1
ATOM 8758 C CA . PHE B 1 510 ? 25.156 -30.422 -8.43 1 83.44 510 PHE B CA 1
ATOM 8759 C C . PHE B 1 510 ? 23.656 -30.484 -8.203 1 83.44 510 PHE B C 1
ATOM 8761 O O . PHE B 1 510 ? 23 -31.469 -8.562 1 83.44 510 PHE B O 1
ATOM 8768 N N . ASN B 1 511 ? 23.047 -29.391 -7.555 1 82.75 511 ASN B N 1
ATOM 8769 C CA . ASN B 1 511 ? 21.609 -29.203 -7.363 1 82.75 511 ASN B CA 1
ATOM 8770 C C . ASN B 1 511 ? 20.953 -30.422 -6.719 1 82.75 511 ASN B C 1
ATOM 8772 O O . ASN B 1 511 ? 20 -30.969 -7.258 1 82.75 511 ASN B O 1
ATOM 8776 N N . PRO B 1 512 ? 21.531 -30.75 -5.566 1 77.44 512 PRO B N 1
ATOM 8777 C CA . PRO B 1 512 ? 21.062 -32 -4.965 1 77.44 512 PRO B CA 1
ATOM 8778 C C . PRO B 1 512 ? 19.562 -32 -4.68 1 77.44 512 PRO B C 1
ATOM 8780 O O . PRO B 1 512 ? 18.922 -33.062 -4.664 1 77.44 512 PRO B O 1
ATOM 8783 N N . ASN B 1 513 ? 18.969 -30.859 -4.523 1 75.62 513 ASN B N 1
ATOM 8784 C CA . ASN B 1 513 ? 17.547 -30.797 -4.203 1 75.62 513 ASN B CA 1
ATOM 8785 C C . ASN B 1 513 ? 16.703 -30.422 -5.422 1 75.62 513 ASN B C 1
ATOM 8787 O O . ASN B 1 513 ? 15.477 -30.422 -5.359 1 75.62 513 ASN B O 1
ATOM 8791 N N . GLY B 1 514 ? 17.375 -30.125 -6.539 1 77.38 514 GLY B N 1
ATOM 8792 C CA . GLY B 1 514 ? 16.672 -29.75 -7.758 1 77.38 514 GLY B CA 1
ATOM 8793 C C . GLY B 1 514 ? 15.945 -28.422 -7.641 1 77.38 514 GLY B C 1
ATOM 8794 O O . GLY B 1 514 ? 15.023 -28.156 -8.406 1 77.38 514 GLY B O 1
ATOM 8795 N N . ARG B 1 515 ? 16.25 -27.656 -6.715 1 81.88 515 ARG B N 1
ATOM 8796 C CA . ARG B 1 515 ? 15.469 -26.453 -6.422 1 81.88 515 ARG B CA 1
ATOM 8797 C C . ARG B 1 515 ? 16.25 -25.203 -6.793 1 81.88 515 ARG B C 1
ATOM 8799 O O . ARG B 1 515 ? 15.914 -24.109 -6.336 1 81.88 515 ARG B O 1
ATOM 8806 N N . GLU B 1 516 ? 17.266 -25.406 -7.535 1 85.06 516 GLU B N 1
ATOM 8807 C CA . GLU B 1 516 ? 18.062 -24.281 -8.023 1 85.06 516 GLU B CA 1
ATOM 8808 C C . GLU B 1 516 ? 17.891 -24.094 -9.523 1 85.06 516 GLU B C 1
ATOM 8810 O O . GLU B 1 516 ? 17.672 -25.062 -10.258 1 85.06 516 GLU B O 1
ATOM 8815 N N . TYR B 1 517 ? 17.984 -22.875 -9.938 1 85.94 517 TYR B N 1
ATOM 8816 C CA . TYR B 1 517 ? 17.656 -22.547 -11.328 1 85.94 517 TYR B CA 1
ATOM 8817 C C . TYR B 1 517 ? 18.891 -22.625 -12.211 1 85.94 517 TYR B C 1
ATOM 8819 O O . TYR B 1 517 ? 19.438 -21.609 -12.633 1 85.94 517 TYR B O 1
ATOM 8827 N N . TYR B 1 518 ? 19.281 -23.719 -12.461 1 82.75 518 TYR B N 1
ATOM 8828 C CA . TYR B 1 518 ? 20.297 -24.031 -13.461 1 82.75 518 TYR B CA 1
ATOM 8829 C C . TYR B 1 518 ? 20.234 -25.5 -13.867 1 82.75 518 TYR B C 1
ATOM 8831 O O . TYR B 1 518 ? 19.641 -26.328 -13.164 1 82.75 518 TYR B O 1
ATOM 8839 N N . LEU B 1 519 ? 20.875 -25.734 -14.961 1 79.38 519 LEU B N 1
ATOM 8840 C CA . LEU B 1 519 ? 20.953 -27.109 -15.469 1 79.38 519 LEU B CA 1
ATOM 8841 C C . LEU B 1 519 ? 22.359 -27.672 -15.297 1 79.38 519 LEU B C 1
ATOM 8843 O O . LEU B 1 519 ? 23.328 -26.906 -15.188 1 79.38 519 LEU B O 1
ATOM 8847 N N . VAL B 1 520 ? 22.406 -28.984 -15.25 1 80.75 520 VAL B N 1
ATOM 8848 C CA . VAL B 1 520 ? 23.688 -29.672 -15.18 1 80.75 520 VAL B CA 1
ATOM 8849 C C . VAL B 1 520 ? 23.812 -30.641 -16.344 1 80.75 520 VAL B C 1
ATOM 8851 O O . VAL B 1 520 ? 22.891 -31.422 -16.609 1 80.75 520 VAL B O 1
ATOM 8854 N N . HIS B 1 521 ? 24.953 -30.5 -17.062 1 77.44 521 HIS B N 1
ATOM 8855 C CA . HIS B 1 521 ? 25.266 -31.406 -18.156 1 77.44 521 HIS B CA 1
ATOM 8856 C C . HIS B 1 521 ? 26.625 -32.062 -17.969 1 77.44 521 HIS B C 1
ATOM 8858 O O . HIS B 1 521 ? 27.641 -31.359 -17.828 1 77.44 521 HIS B O 1
ATOM 8864 N N . TYR B 1 522 ? 26.609 -33.438 -17.953 1 78.75 522 TYR B N 1
ATOM 8865 C CA . TYR B 1 522 ? 27.859 -34.156 -17.891 1 78.75 522 TYR B CA 1
ATOM 8866 C C . TYR B 1 522 ? 28.281 -34.656 -19.281 1 78.75 522 TYR B C 1
ATOM 8868 O O . TYR B 1 522 ? 27.453 -35.188 -20.031 1 78.75 522 TYR B O 1
ATOM 8876 N N . ALA B 1 523 ? 29.5 -34.438 -19.531 1 75.62 523 ALA B N 1
ATOM 8877 C CA . ALA B 1 523 ? 30.016 -34.938 -20.812 1 75.62 523 ALA B CA 1
ATOM 8878 C C . ALA B 1 523 ? 29.812 -36.438 -20.938 1 75.62 523 ALA B C 1
ATOM 8880 O O . ALA B 1 523 ? 29.734 -37.156 -19.922 1 75.62 523 ALA B O 1
ATOM 8881 N N . GLU B 1 524 ? 29.703 -37 -22.156 1 69.31 524 GLU B N 1
ATOM 8882 C CA . GLU B 1 524 ? 29.312 -38.375 -22.469 1 69.31 524 GLU B CA 1
ATOM 8883 C C . GLU B 1 524 ? 30.125 -39.375 -21.656 1 69.31 524 GLU B C 1
ATOM 8885 O O . GLU B 1 524 ? 29.578 -40.344 -21.125 1 69.31 524 GLU B O 1
ATOM 8890 N N . ASP B 1 525 ? 31.422 -39.156 -21.562 1 70.25 525 ASP B N 1
ATOM 8891 C CA . ASP B 1 525 ? 32.281 -40.125 -20.906 1 70.25 525 ASP B CA 1
ATOM 8892 C C . ASP B 1 525 ? 32.062 -40.125 -19.391 1 70.25 525 ASP B C 1
ATOM 8894 O O . ASP B 1 525 ? 32.406 -41.094 -18.703 1 70.25 525 ASP B O 1
ATOM 8898 N N . LEU B 1 526 ? 31.391 -39.094 -18.938 1 77.75 526 LEU B N 1
ATOM 8899 C CA . LEU B 1 526 ? 31.25 -38.938 -17.5 1 77.75 526 LEU B CA 1
ATOM 8900 C C . LEU B 1 526 ? 29.953 -39.562 -17.016 1 77.75 526 LEU B C 1
ATOM 8902 O O . LEU B 1 526 ? 29.797 -39.844 -15.812 1 77.75 526 LEU B O 1
ATOM 8906 N N . TYR B 1 527 ? 29.031 -39.969 -17.844 1 69.5 527 TYR B N 1
ATOM 8907 C CA . TYR B 1 527 ? 27.766 -40.531 -17.422 1 69.5 527 TYR B CA 1
ATOM 8908 C C . TYR B 1 527 ? 27.953 -41.875 -16.734 1 69.5 527 TYR B C 1
ATOM 8910 O O . TYR B 1 527 ? 27.266 -42.188 -15.758 1 69.5 527 TYR B O 1
ATOM 8918 N N . LYS B 1 528 ? 28.859 -42.531 -17.344 1 70.44 528 LYS B N 1
ATOM 8919 C CA . LYS B 1 528 ? 29.156 -43.844 -16.734 1 70.44 528 LYS B CA 1
ATOM 8920 C C . LYS B 1 528 ? 29.719 -43.656 -15.328 1 70.44 528 LYS B C 1
ATOM 8922 O O . LYS B 1 528 ? 29.375 -44.438 -14.422 1 70.44 528 LYS B O 1
ATOM 8927 N N . LEU B 1 529 ? 30.578 -42.688 -15.25 1 74.44 529 LEU B N 1
ATOM 8928 C CA . LEU B 1 529 ? 31.172 -42.438 -13.945 1 74.44 529 LEU B CA 1
ATOM 8929 C C . LEU B 1 529 ? 30.109 -42 -12.945 1 74.44 529 LEU B C 1
ATOM 8931 O O . LEU B 1 529 ? 30.141 -42.406 -11.781 1 74.44 529 LEU B O 1
ATOM 8935 N N . VAL B 1 530 ? 29.219 -41.125 -13.375 1 74.88 530 VAL B N 1
ATOM 8936 C CA . VAL B 1 530 ? 28.125 -40.625 -12.531 1 74.88 530 VAL B CA 1
ATOM 8937 C C . VAL B 1 530 ? 27.25 -41.812 -12.086 1 74.88 530 VAL B C 1
ATOM 8939 O O . VAL B 1 530 ? 26.859 -41.875 -10.93 1 74.88 530 VAL B O 1
ATOM 8942 N N . GLY B 1 531 ? 26.969 -42.656 -12.984 1 70.25 531 GLY B N 1
ATOM 8943 C CA . GLY B 1 531 ? 26.203 -43.844 -12.656 1 70.25 531 GLY B CA 1
ATOM 8944 C C . GLY B 1 531 ? 26.859 -44.719 -11.602 1 70.25 531 GLY B C 1
ATOM 8945 O O . GLY B 1 531 ? 26.188 -45.219 -10.703 1 70.25 531 GLY B O 1
ATOM 8946 N N . THR B 1 532 ? 28.141 -44.906 -11.805 1 73.38 532 THR B N 1
ATOM 8947 C CA . THR B 1 532 ? 28.891 -45.719 -10.859 1 73.38 532 THR B CA 1
ATOM 8948 C C . THR B 1 532 ? 28.859 -45.094 -9.469 1 73.38 532 THR B C 1
ATOM 8950 O O . THR B 1 532 ? 28.75 -45.812 -8.461 1 73.38 532 THR B O 1
ATOM 8953 N N . GLU B 1 533 ? 29.078 -43.812 -9.438 1 74.06 533 GLU B N 1
ATOM 8954 C CA . GLU B 1 533 ? 29.094 -43.125 -8.156 1 74.06 533 GLU B CA 1
ATOM 8955 C C . GLU B 1 533 ? 27.734 -43.188 -7.473 1 74.06 533 GLU B C 1
ATOM 8957 O O . GLU B 1 533 ? 27.656 -43.281 -6.246 1 74.06 533 GLU B O 1
ATOM 8962 N N . VAL B 1 534 ? 26.672 -43.125 -8.234 1 71.62 534 VAL B N 1
ATOM 8963 C CA . VAL B 1 534 ? 25.312 -43.188 -7.691 1 71.62 534 VAL B CA 1
ATOM 8964 C C . VAL B 1 534 ? 25.062 -44.562 -7.102 1 71.62 534 VAL B C 1
ATOM 8966 O O . VAL B 1 534 ? 24.359 -44.719 -6.098 1 71.62 534 VAL B O 1
ATOM 8969 N N . ASN B 1 535 ? 25.641 -45.5 -7.746 1 71.5 535 ASN B N 1
ATOM 8970 C CA . ASN B 1 535 ? 25.531 -46.875 -7.23 1 71.5 535 ASN B CA 1
ATOM 8971 C C . ASN B 1 535 ? 26.281 -47.031 -5.918 1 71.5 535 ASN B C 1
ATOM 8973 O O . ASN B 1 535 ? 25.859 -47.781 -5.043 1 71.5 535 ASN B O 1
ATOM 8977 N N . LYS B 1 536 ? 27.312 -46.344 -5.879 1 74.56 536 LYS B N 1
ATOM 8978 C CA . LYS B 1 536 ? 28.141 -46.438 -4.684 1 74.56 536 LYS B CA 1
ATOM 8979 C C . LYS B 1 536 ? 27.5 -45.688 -3.52 1 74.56 536 LYS B C 1
ATOM 8981 O O . LYS B 1 536 ? 27.656 -46.094 -2.361 1 74.56 536 LYS B O 1
ATOM 8986 N N . TYR B 1 537 ? 26.938 -44.625 -3.852 1 72.62 537 TYR B N 1
ATOM 8987 C CA . TYR B 1 537 ? 26.297 -43.781 -2.834 1 72.62 537 TYR B CA 1
ATOM 8988 C C . TYR B 1 537 ? 24.812 -43.656 -3.105 1 72.62 537 TYR B C 1
ATOM 8990 O O . TYR B 1 537 ? 24.375 -42.625 -3.641 1 72.62 537 TYR B O 1
ATOM 8998 N N . PRO B 1 538 ? 24.062 -44.625 -2.684 1 62.5 538 PRO B N 1
ATOM 8999 C CA . PRO B 1 538 ? 22.641 -44.656 -3.031 1 62.5 538 PRO B CA 1
ATOM 9000 C C . PRO B 1 538 ? 21.875 -43.438 -2.539 1 62.5 538 PRO B C 1
ATOM 9002 O O . PRO B 1 538 ? 20.828 -43.094 -3.096 1 62.5 538 PRO B O 1
ATOM 9005 N N . GLN B 1 539 ? 22.406 -42.875 -1.543 1 61.75 539 GLN B N 1
ATOM 9006 C CA . GLN B 1 539 ? 21.703 -41.688 -1.034 1 61.75 539 GLN B CA 1
ATOM 9007 C C . GLN B 1 539 ? 21.688 -40.562 -2.07 1 61.75 539 GLN B C 1
ATOM 9009 O O . GLN B 1 539 ? 20.859 -39.656 -2 1 61.75 539 GLN B O 1
ATOM 9014 N N . LEU B 1 540 ? 22.781 -40.781 -2.91 1 58.84 540 LEU B N 1
ATOM 9015 C CA . LEU B 1 540 ? 22.844 -39.844 -4.016 1 58.84 540 LEU B CA 1
ATOM 9016 C C . LEU B 1 540 ? 21.797 -40.156 -5.078 1 58.84 540 LEU B C 1
ATOM 9018 O O . LEU B 1 540 ? 21.406 -39.281 -5.852 1 58.84 540 LEU B O 1
ATOM 9022 N N . ALA B 1 541 ? 21.672 -41.531 -5.309 1 51.19 541 ALA B N 1
ATOM 9023 C CA . ALA B 1 541 ? 20.922 -42.125 -6.41 1 51.19 541 ALA B CA 1
ATOM 9024 C C . ALA B 1 541 ? 19.469 -41.625 -6.402 1 51.19 541 ALA B C 1
ATOM 9026 O O . ALA B 1 541 ? 18.875 -41.438 -7.461 1 51.19 541 ALA B O 1
ATOM 9027 N N . THR B 1 542 ? 18.953 -41.875 -5.289 1 49.09 542 THR B N 1
ATOM 9028 C CA . THR B 1 542 ? 17.531 -41.906 -5.57 1 49.09 542 THR B CA 1
ATOM 9029 C C . THR B 1 542 ? 17.125 -40.781 -6.512 1 49.09 542 THR B C 1
ATOM 9031 O O . THR B 1 542 ? 16.516 -41.031 -7.551 1 49.09 542 THR B O 1
ATOM 9034 N N . LYS B 1 543 ? 16.5 -39.719 -6.141 1 49.38 543 LYS B N 1
ATOM 9035 C CA . LYS B 1 543 ? 15.625 -38.875 -6.941 1 49.38 543 LYS B CA 1
ATOM 9036 C C . LYS B 1 543 ? 16.422 -37.844 -7.723 1 49.38 543 LYS B C 1
ATOM 9038 O O . LYS B 1 543 ? 16.094 -37.531 -8.867 1 49.38 543 LYS B O 1
ATOM 9043 N N . HIS B 1 544 ? 17.594 -37.5 -7.359 1 48.59 544 HIS B N 1
ATOM 9044 C CA . HIS B 1 544 ? 18.281 -36.312 -7.871 1 48.59 544 HIS B CA 1
ATOM 9045 C C . HIS B 1 544 ? 19.156 -36.688 -9.062 1 48.59 544 HIS B C 1
ATOM 9047 O O . HIS B 1 544 ? 19.125 -36 -10.094 1 48.59 544 HIS B O 1
ATOM 9053 N N . PHE B 1 545 ? 20.031 -37.844 -8.891 1 49.09 545 PHE B N 1
ATOM 9054 C CA . PHE B 1 545 ? 21.016 -38.156 -9.914 1 49.09 545 PHE B CA 1
ATOM 9055 C C . PHE B 1 545 ? 20.328 -38.594 -11.211 1 49.09 545 PHE B C 1
ATOM 9057 O O . PHE B 1 545 ? 20.734 -38.156 -12.297 1 49.09 545 PHE B O 1
ATOM 9064 N N . LEU B 1 546 ? 19.312 -39.375 -10.992 1 49.72 546 LEU B N 1
ATOM 9065 C CA . LEU B 1 546 ? 18.625 -39.844 -12.188 1 49.72 546 LEU B CA 1
ATOM 9066 C C . LEU B 1 546 ? 18.016 -38.688 -12.961 1 49.72 546 LEU B C 1
ATOM 9068 O O . LEU B 1 546 ? 18.062 -38.656 -14.195 1 49.72 546 LEU B O 1
ATOM 9072 N N . ARG B 1 547 ? 17.594 -37.781 -12.266 1 50.84 547 ARG B N 1
ATOM 9073 C CA . ARG B 1 547 ? 16.922 -36.656 -12.922 1 50.84 547 ARG B CA 1
ATOM 9074 C C . ARG B 1 547 ? 17.938 -35.719 -13.562 1 50.84 547 ARG B C 1
ATOM 9076 O O . ARG B 1 547 ? 17.734 -35.25 -14.688 1 50.84 547 ARG B O 1
ATOM 9083 N N . ALA B 1 548 ? 19.016 -35.5 -12.797 1 51.09 548 ALA B N 1
ATOM 9084 C CA . ALA B 1 548 ? 20.062 -34.688 -13.414 1 51.09 548 ALA B CA 1
ATOM 9085 C C . ALA B 1 548 ? 20.594 -35.375 -14.688 1 51.09 548 ALA B C 1
ATOM 9087 O O . ALA B 1 548 ? 20.844 -34.688 -15.688 1 51.09 548 ALA B O 1
ATOM 9088 N N . LEU B 1 549 ? 20.656 -36.719 -14.555 1 49.28 549 LEU B N 1
ATOM 9089 C CA . LEU B 1 549 ? 21.031 -37.469 -15.734 1 49.28 549 LEU B CA 1
ATOM 9090 C C . LEU B 1 549 ? 20 -37.312 -16.844 1 49.28 549 LEU B C 1
ATOM 9092 O O . LEU B 1 549 ? 20.359 -37.156 -18.016 1 49.28 549 LEU B O 1
ATOM 9096 N N . ARG B 1 550 ? 18.812 -37.281 -16.391 1 51.44 550 ARG B N 1
ATOM 9097 C CA . ARG B 1 550 ? 17.766 -37.156 -17.391 1 51.44 550 ARG B CA 1
ATOM 9098 C C . ARG B 1 550 ? 17.781 -35.781 -18.031 1 51.44 550 ARG B C 1
ATOM 9100 O O . ARG B 1 550 ? 17.625 -35.625 -19.234 1 51.44 550 ARG B O 1
ATOM 9107 N N . VAL B 1 551 ? 17.922 -34.812 -17.219 1 50.47 551 VAL B N 1
ATOM 9108 C CA . VAL B 1 551 ? 18.016 -33.438 -17.734 1 50.47 551 VAL B CA 1
ATOM 9109 C C . VAL B 1 551 ? 19.234 -33.312 -18.625 1 50.47 551 VAL B C 1
ATOM 9111 O O . VAL B 1 551 ? 19.156 -32.719 -19.719 1 50.47 551 VAL B O 1
ATOM 9114 N N . SER B 1 552 ? 20.25 -33.906 -18.109 1 46.59 552 SER B N 1
ATOM 9115 C CA . SER B 1 552 ? 21.469 -33.906 -18.906 1 46.59 552 SER B CA 1
ATOM 9116 C C . SER B 1 552 ? 21.281 -34.625 -20.219 1 46.59 552 SER B C 1
ATOM 9118 O O . SER B 1 552 ? 21.766 -34.188 -21.266 1 46.59 552 SER B O 1
ATOM 9120 N N . ILE B 1 553 ? 20.594 -35.75 -20.109 1 46.53 553 ILE B N 1
ATOM 9121 C CA . ILE B 1 553 ? 20.312 -36.531 -21.297 1 46.53 553 ILE B CA 1
ATOM 9122 C C . ILE B 1 553 ? 19.406 -35.719 -22.25 1 46.53 553 ILE B C 1
ATOM 9124 O O . ILE B 1 553 ? 19.656 -35.688 -23.453 1 46.53 553 ILE B O 1
ATOM 9128 N N . LEU B 1 554 ? 18.484 -35.188 -21.625 1 47.84 554 LEU B N 1
ATOM 9129 C CA . LEU B 1 554 ? 17.562 -34.406 -22.453 1 47.84 554 LEU B CA 1
ATOM 9130 C C . LEU B 1 554 ? 18.297 -33.25 -23.125 1 47.84 554 LEU B C 1
ATOM 9132 O O . LEU B 1 554 ? 18.062 -32.969 -24.312 1 47.84 554 LEU B O 1
ATOM 9136 N N . PHE B 1 555 ? 19.109 -32.656 -22.422 1 46.12 555 PHE B N 1
ATOM 9137 C CA . PHE B 1 555 ? 19.891 -31.594 -23.016 1 46.12 555 PHE B CA 1
ATOM 9138 C C . PHE B 1 555 ? 20.891 -32.156 -24.031 1 46.12 555 PHE B C 1
ATOM 9140 O O . PHE B 1 555 ? 21.156 -31.531 -25.062 1 46.12 555 PHE B O 1
ATOM 9147 N N . SER B 1 556 ? 21.484 -33.188 -23.656 1 43.19 556 SER B N 1
ATOM 9148 C CA . SER B 1 556 ? 22.422 -33.781 -24.594 1 43.19 556 SER B CA 1
ATOM 9149 C C . SER B 1 556 ? 21.703 -34.25 -25.859 1 43.19 556 SER B C 1
ATOM 9151 O O . SER B 1 556 ? 22.25 -34.094 -26.969 1 43.19 556 SER B O 1
ATOM 9153 N N . HIS B 1 557 ? 20.688 -34.906 -25.641 1 39.66 557 HIS B N 1
ATOM 9154 C CA . HIS B 1 557 ? 19.953 -35.344 -26.828 1 39.66 557 HIS B CA 1
ATOM 9155 C C . HIS B 1 557 ? 19.469 -34.125 -27.641 1 39.66 557 HIS B C 1
ATOM 9157 O O . HIS B 1 557 ? 19.547 -34.125 -28.875 1 39.66 557 HIS B O 1
ATOM 9163 N N . LYS B 1 558 ? 18.859 -33.281 -26.953 1 43.16 558 LYS B N 1
ATOM 9164 C CA . LYS B 1 558 ? 18.281 -32.156 -27.703 1 43.16 558 LYS B CA 1
ATOM 9165 C C . LYS B 1 558 ? 19.359 -31.172 -28.125 1 43.16 558 LYS B C 1
ATOM 9167 O O . LYS B 1 558 ? 19.266 -30.562 -29.188 1 43.16 558 LYS B O 1
ATOM 9172 N N . MET B 1 559 ? 20.312 -30.906 -27.344 1 39.59 559 MET B N 1
ATOM 9173 C CA . MET B 1 559 ? 21.406 -30.078 -27.844 1 39.59 559 MET B CA 1
ATOM 9174 C C . MET B 1 559 ? 22.109 -30.75 -29.016 1 39.59 559 MET B C 1
ATOM 9176 O O . MET B 1 559 ? 22.609 -30.078 -29.906 1 39.59 559 MET B O 1
ATOM 9180 N N . GLU B 1 560 ? 22.344 -32.031 -29.016 1 34.44 560 GLU B N 1
ATOM 9181 C CA . GLU B 1 560 ? 22.938 -32.719 -30.156 1 34.44 560 GLU B CA 1
ATOM 9182 C C . GLU B 1 560 ? 21.969 -32.812 -31.312 1 34.44 560 GLU B C 1
ATOM 9184 O O . GLU B 1 560 ? 22.359 -32.688 -32.469 1 34.44 560 GLU B O 1
ATOM 9189 N N . TYR B 1 561 ? 20.781 -33.344 -31.25 1 32.12 561 TYR B N 1
ATOM 9190 C CA . TYR B 1 561 ? 19.984 -33.625 -32.438 1 32.12 561 TYR B CA 1
ATOM 9191 C C . TYR B 1 561 ? 19.094 -32.438 -32.812 1 32.12 561 TYR B C 1
ATOM 9193 O O . TYR B 1 561 ? 18.5 -32.406 -33.875 1 32.12 561 TYR B O 1
ATOM 9201 N N . GLY B 1 562 ? 18.547 -31.672 -31.906 1 35.09 562 GLY B N 1
ATOM 9202 C CA . GLY B 1 562 ? 17.547 -30.734 -32.438 1 35.09 562 GLY B CA 1
ATOM 9203 C C . GLY B 1 562 ? 18.156 -29.469 -32.969 1 35.09 562 GLY B C 1
ATOM 9204 O O . GLY B 1 562 ? 19.281 -29.094 -32.594 1 35.09 562 GLY B O 1
ATOM 9205 N N . ASN B 1 563 ? 17.75 -28.969 -34.281 1 32.62 563 ASN B N 1
ATOM 9206 C CA . ASN B 1 563 ? 17.984 -27.812 -35.156 1 32.62 563 ASN B CA 1
ATOM 9207 C C . ASN B 1 563 ? 17.906 -26.516 -34.344 1 32.62 563 ASN B C 1
ATOM 9209 O O . ASN B 1 563 ? 17.812 -25.422 -34.938 1 32.62 563 ASN B O 1
ATOM 9213 N N . HIS B 1 564 ? 17.328 -26.453 -33.219 1 34.72 564 HIS B N 1
ATOM 9214 C CA . HIS B 1 564 ? 17.188 -25.094 -32.719 1 34.72 564 HIS B CA 1
ATOM 9215 C C . HIS B 1 564 ? 18.5 -24.609 -32.094 1 34.72 564 HIS B C 1
ATOM 9217 O O . HIS B 1 564 ? 19.078 -25.312 -31.266 1 34.72 564 HIS B O 1
ATOM 9223 N N . ALA B 1 565 ? 19.312 -23.781 -32.781 1 34.09 565 ALA B N 1
ATOM 9224 C CA . ALA B 1 565 ? 20.609 -23.125 -32.562 1 34.09 565 ALA B CA 1
ATOM 9225 C C . ALA B 1 565 ? 20.672 -22.469 -31.203 1 34.09 565 ALA B C 1
ATOM 9227 O O . ALA B 1 565 ? 19.828 -21.625 -30.875 1 34.09 565 ALA B O 1
ATOM 9228 N N . TYR B 1 566 ? 20.828 -23.203 -30.25 1 35.88 566 TYR B N 1
ATOM 9229 C CA . TYR B 1 566 ? 21.219 -22.5 -29.031 1 35.88 566 TYR B CA 1
ATOM 9230 C C . TYR B 1 566 ? 22.578 -21.844 -29.188 1 35.88 566 TYR B C 1
ATOM 9232 O O . TYR B 1 566 ? 23.438 -22.359 -29.906 1 35.88 566 TYR B O 1
ATOM 9240 N N . THR B 1 567 ? 22.703 -20.516 -29.25 1 34.5 567 THR B N 1
ATOM 9241 C CA . THR B 1 567 ? 24.016 -19.875 -29.297 1 34.5 567 THR B CA 1
ATOM 9242 C C . THR B 1 567 ? 24.672 -19.906 -27.922 1 34.5 567 THR B C 1
ATOM 9244 O O . THR B 1 567 ? 24.047 -19.578 -26.906 1 34.5 567 THR B O 1
ATOM 9247 N N . THR B 1 568 ? 25.469 -20.891 -27.578 1 32.88 568 THR B N 1
ATOM 9248 C CA . THR B 1 568 ? 26.344 -20.828 -26.422 1 32.88 568 THR B CA 1
ATOM 9249 C C . THR B 1 568 ? 27.375 -19.719 -26.578 1 32.88 568 THR B C 1
ATOM 9251 O O . THR B 1 568 ? 28 -19.578 -27.625 1 32.88 568 THR B O 1
ATOM 9254 N N . THR B 1 569 ? 27.266 -18.594 -26 1 31.38 569 THR B N 1
ATOM 9255 C CA . THR B 1 569 ? 28.359 -17.625 -26.062 1 31.38 569 THR B CA 1
ATOM 9256 C C . THR B 1 569 ? 29.609 -18.172 -25.391 1 31.38 569 THR B C 1
ATOM 9258 O O . THR B 1 569 ? 29.531 -18.734 -24.297 1 31.38 569 THR B O 1
ATOM 9261 N N . GLU B 1 570 ? 30.641 -18.594 -26.031 1 29.33 570 GLU B N 1
ATOM 9262 C CA . GLU B 1 570 ? 31.953 -19.031 -25.594 1 29.33 570 GLU B CA 1
ATOM 9263 C C . GLU B 1 570 ? 32.656 -17.953 -24.781 1 29.33 570 GLU B C 1
ATOM 9265 O O . GLU B 1 570 ? 32.562 -16.766 -25.125 1 29.33 570 GLU B O 1
ATOM 9270 N N . PRO B 1 571 ? 33.031 -18.188 -23.484 1 28.55 571 PRO B N 1
ATOM 9271 C CA . PRO B 1 571 ? 33.906 -17.203 -22.844 1 28.55 571 PRO B CA 1
ATOM 9272 C C . PRO B 1 571 ? 35.094 -16.812 -23.734 1 28.55 571 PRO B C 1
ATOM 9274 O O . PRO B 1 571 ? 35.531 -17.609 -24.578 1 28.55 571 PRO B O 1
ATOM 9277 N N . PRO B 1 572 ? 35.469 -15.469 -23.719 1 24.52 572 PRO B N 1
ATOM 9278 C CA . PRO B 1 572 ? 36.719 -15.203 -24.469 1 24.52 572 PRO B CA 1
ATOM 9279 C C . PRO B 1 572 ? 37.906 -15.984 -23.938 1 24.52 572 PRO B C 1
ATOM 9281 O O . PRO B 1 572 ? 38.062 -16.141 -22.719 1 24.52 572 PRO B O 1
ATOM 9284 N N . VAL B 1 573 ? 38.438 -16.891 -24.625 1 24.02 573 VAL B N 1
ATOM 9285 C CA . VAL B 1 573 ? 39.75 -17.516 -24.344 1 24.02 573 VAL B CA 1
ATOM 9286 C C . VAL B 1 573 ? 40.812 -16.438 -24.141 1 24.02 573 VAL B C 1
ATOM 9288 O O . VAL B 1 573 ? 41.125 -15.664 -25.062 1 24.02 573 VAL B O 1
ATOM 9291 N N . THR B 1 574 ? 40.844 -15.758 -22.984 1 22.42 574 THR B N 1
ATOM 9292 C CA . THR B 1 574 ? 42.125 -15.055 -22.844 1 22.42 574 THR B CA 1
ATOM 9293 C C . THR B 1 574 ? 43.281 -15.984 -23.156 1 22.42 574 THR B C 1
ATOM 9295 O O . THR B 1 574 ? 43.375 -17.094 -22.625 1 22.42 574 THR B O 1
ATOM 9298 N N . ALA B 1 575 ? 44.031 -15.578 -24.156 1 22.62 575 ALA B N 1
ATOM 9299 C CA . ALA B 1 575 ? 45.375 -16.078 -24.391 1 22.62 575 ALA B CA 1
ATOM 9300 C C . ALA B 1 575 ? 46.281 -15.773 -23.203 1 22.62 575 ALA B C 1
ATOM 9302 O O . ALA B 1 575 ? 46.281 -14.648 -22.688 1 22.62 575 ALA B O 1
#

Solvent-accessible surface area (backbone atoms only — not comparable to full-atom values): 60404 Å² total; per-residue (Å²): 126,78,74,59,76,33,57,46,62,52,33,39,43,35,37,39,41,42,35,66,76,57,78,84,54,89,68,89,56,91,61,44,46,25,35,44,35,36,38,39,37,35,30,31,23,62,42,65,38,36,67,48,73,31,27,31,40,85,70,49,50,73,74,45,41,25,48,76,85,37,81,46,56,69,45,79,39,81,90,75,29,28,33,44,33,46,49,93,58,66,44,54,55,57,36,74,48,43,35,38,42,31,33,30,40,64,51,37,74,79,69,46,19,40,13,39,54,70,49,66,49,96,82,67,46,69,44,64,34,35,38,49,34,13,75,80,74,22,32,19,58,72,42,75,30,60,55,39,50,58,47,45,23,26,38,30,42,33,39,33,31,51,55,78,45,45,78,47,49,47,33,60,74,73,44,76,47,75,58,90,65,34,27,37,40,32,35,39,68,33,67,60,38,28,42,46,35,54,42,45,38,37,28,69,61,46,75,48,68,59,82,61,96,51,85,46,53,38,34,42,32,24,54,68,73,52,46,73,68,41,43,65,59,49,50,52,49,50,51,50,50,50,50,50,45,24,70,73,57,55,43,65,72,67,58,60,41,37,36,39,30,55,38,81,87,33,84,64,60,43,66,25,54,32,31,33,40,35,20,51,75,37,54,67,75,83,43,71,43,82,56,52,37,24,42,47,36,47,51,58,51,40,54,42,57,34,22,82,41,80,51,44,42,34,52,36,50,16,51,26,40,53,52,7,24,60,70,64,72,43,78,87,58,56,21,48,57,45,47,43,52,52,43,50,51,88,78,59,70,50,54,48,66,46,58,16,58,50,42,63,72,60,79,83,61,36,59,47,45,22,42,50,34,36,23,47,51,45,35,49,32,65,75,55,28,66,67,35,42,50,48,18,53,42,48,43,66,65,45,46,35,45,59,42,68,42,74,67,60,49,24,52,33,40,52,75,44,52,47,87,86,56,79,69,60,46,53,70,52,48,45,55,69,42,59,35,55,48,43,41,30,39,36,36,42,79,55,92,68,24,34,34,34,37,29,36,50,45,35,32,58,81,43,86,76,48,82,64,72,78,84,72,43,60,44,76,45,39,31,45,75,33,70,90,80,58,43,69,43,78,47,77,44,38,51,54,39,73,44,79,39,61,53,94,44,74,82,81,45,63,42,73,61,31,40,45,69,54,43,53,32,64,38,78,84,42,49,61,53,52,51,52,49,28,65,72,28,53,87,50,28,61,72,39,46,53,42,45,48,45,51,19,46,50,45,50,51,41,66,68,68,46,86,73,56,53,63,63,76,72,54,83,76,78,126,126,76,77,57,75,34,56,46,62,51,31,40,43,34,37,39,41,42,35,66,76,58,74,84,54,88,68,89,54,91,61,44,46,26,34,45,34,36,38,38,36,37,31,31,24,62,41,67,38,37,67,50,75,31,27,32,40,85,70,49,49,73,75,45,41,26,48,74,84,36,80,46,57,70,45,78,38,80,92,74,28,29,34,43,33,47,51,92,59,65,44,55,55,55,37,75,47,44,35,37,41,33,34,31,41,67,52,37,74,78,69,46,19,40,13,39,52,71,46,66,50,97,83,68,45,69,44,62,35,36,37,49,34,13,74,79,74,23,33,19,58,73,41,74,30,61,56,41,49,59,47,45,23,26,38,31,43,34,40,32,31,51,56,77,46,46,78,48,50,48,35,60,74,73,45,75,47,76,59,91,65,34,27,37,40,32,35,39,68,32,68,59,39,28,40,47,34,54,42,45,38,37,29,69,63,45,74,48,69,58,81,61,96,52,87,47,52,39,34,43,32,24,53,67,70,53,46,72,68,42,42,66,61,48,50,52,49,52,51,49,51,51,50,48,45,23,68,72,57,55,44,64,72,67,59,61,43,38,37,39,31,54,41,83,84,33,84,65,61,43,67,26,56,33,31,35,39,36,20,50,76,36,56,68,73,83,43,70,42,82,57,52,35,25,43,47,36,47,52,59,51,41,56,41,56,34,22,81,39,82,48,44,42,33,53,36,50,17,51,26,40,53,50,8,25,60,70,64,72,44,78,89,60,56,21,51,58,45,47,43,51,52,45,51,50,89,78,60,69,50,57,50,67,47,59,17,60,54,42,61,73,61,79,85,61,36,59,46,46,22,42,50,34,37,23,48,52,45,34,49,32,63,73,56,29,67,69,36,44,50,48,19,52,43,46,41,69,64,45,45,34,45,57,43,68,42,76,67,59,48,23,53,33,41,53,76,45,52,45,89,86,57,79,68,60,46,53,70,52,48,45,57,72,42,60,35,56,48,44,41,29,41,37,35,42,79,55,90,67,25,35,34,35,38,28,36,51,45,34,35,58,82,44,84,76,49,82,66,72,77,84,70,43,60,44,76,46,40,32,44,76,32,71,91,78,58,42,68,43,77,49,78,44,35,51,53,38,74,43,79,38,62,55,93,45,76,82,80,44,63,44,73,60,32,42,45,69,54,45,52,34,62,39,79,83,43,50,59,53,52,53,52,49,26,67,73,29,51,90,48,27,64,73,39,45,54,44,43,47,45,51,18,44,50,44,49,50,43,65,68,69,47,86,72,58,54,62,63,76,72,56,81,77,78,126

Organism: Panagrellus redivivus (NCBI:txid6233)